Protein 4ZU2 (pdb70)

Foldseek 3Di:
DCWDWDDDFQEIEIERHPVVQLSADELVNLVVLLVVLVVCQPPQSNAEYEQYYPDFARYAYHDVVRVVVCVVVPDVSVVVSVVSLLVSLVSLLLRLHQYEYEGGAECEQSSLQNLLSGPAYEYEQAHKYAYCAVVVPHASVSSQVSVCVQQHPVVSVCRGVVRDIHGDVVCCVSRSHVYYDHDDVRSVVVVVVVVLVSLLDRRVVSSVVSVLVVCVVPPDPPVSVVVVVVVVVCQCPDPHVVLCVVCVVVVHRRPSSD/DQWDWDDDFQEIEIERHDVVQLSAAELVVLVVLLVVLVVCQPPQSNAAYEQAYPDFARYQYHDDVRVVVCVVVPDVSVVVSVVSLLVSLVSLLLRLHQYEYEGGAECEQSSLLSLLSHNAYEFEQAHKYWYCAVVVVHASPSSVVSVCVQQNPVVSVCRRVVRDMDGPVVCCVSRSHVYYDHDDVRSVVVVVVVVLVSLLDRRVRSSVVSVLVVAPPVHDNVVSVVVVVVVVVVCCPDPNNVQCVVCVVVVHGGPSND/DQWDWDDDFQEIEIERHPVVQLSADELVNLVVLLVVLVVCQPPLRNAEYEYYYPDFGRYQYHDVVRVVVCVVVDDVSVVVSVVSLLVSLVSLLLRLHQYEYEGGAHCELSNLQNLLSHNAYEYAQAHKYAYCAVVVVHASVSSVVSVCVQQNPVVSVCRRPVRDMDGQVVCCVSRSHPHYDHDPVVSVVVVVVVVLVSLLPRSVVSSVVSVLVVCPVDHDDVVSVVVVVVVVVVCCVDDNNVQCVVQVVPVHRGPSND

Organism: Pseudomonas aeruginosa (strain ATCC 15692 / DSM 22644 / CIP 104116 / JCM 14847 / LMG 12228 / 1C / PRS 101 / PAO1) (NCBI:txid208964)

Secondary structure (DSSP, 8-state):
--EEEEEETTEEEEEE--GGGTT-B-HHHHHHHHHHHHHHHT-TT--EEEEEEGGG-SB-SB-HHHHHHHGGG-HHHHHHHHHHHHHHHHHHHT-SSEEEEEE-SEEETHHHHHHTT-SEEEEETT-EEE--GGGGT---TTHHHHHHHHH-HHHHHHHHHHT--EEHHHHHHTTSSSEEESSHHHHHHHHHHHHHHHHTS-HHHHHHHHHHHHHTTTS-HHHHHHHHHHHHHHHHTSTTHHHHHHHHHTTS--GGG-/--EEEEEETTEEEEEE--GGGTS-B-HHHHHHHHHHHHHHTT-TT--EEEEEEGGG-SB-SB-HHHHHHHGGG-HHHHHHHHHHHHHHHHHHHT-SSEEEEEE-SEEETHHHHHHTT-SEEEEETT-EEE-GGGTTT---TTHHHHHHHHH-HHHHHHHHHS--EEEHHHHHHTTS-SEEESSHHHHHHHHHHHHHHHHTS-HHHHHHHHHHHHHTTSS-HHHHHHHHHHHHHHHHHSHHHHHHHHHHHTTS--GGG-/--EEEEEETTEEEEEE--GGGTS-B-HHHHHHHHHHHHHHTT-TT--EEEEEESTT-SB-SB-HHHHHHGGGT-HHHHHHHHHHHHHHHHHHHT-SSEEEEEE-SEEETHHHHHHTT-SEEEEETT-EEE--TGGGT---TTHHHHHHHHH-HHHHHHHHHHT-EEEHHHHHHTTS-SEEESSHHHHHHHHHHHHHHHHTS-HHHHHHHHHHHHHHTTS-HHHHHHHHHHHHHHHHHSHHHHHHHHHHHSSSPPGGG-

Radius of gyration: 26.45 Å; Cα contacts (8 Å, |Δi|>4): 1716; chains: 3; bounding box: 72×72×50 Å

Nearest PDB structures (foldseek):
  4zu2-assembly1_C  TM=1.000E+00  e=2.214E-47  Pseudomonas aeruginosa
  4k3w-assembly1_B  TM=9.837E-01  e=1.244E-34  Marinobacter nauticus VT8
  4kpk-assembly1_A  TM=9.511E-01  e=1.640E-23  Shewanella pealeana ATCC 700345
  3i47-assembly1_A  TM=9.075E-01  e=2.082E-23  Legionella pneumophila subsp. pneumophila str. Philadelphia 1
  4jfc-assembly1_A  TM=9.272E-01  e=1.811E-21  Polaromonas sp. JS666

B-factor: mean 36.35, std 15.21, range [3.23, 114.7]

CATH classification: 3.90.226.10 (+1 more: 1.10.12.10)

InterPro domains:
  IPR001753 Enoyl-CoA hydratase/isomerase-like domain [PF00378] (15-264)
  IPR014748 Enoyl-CoA hydratase, C-terminal [G3DSA:1.10.12.10] (208-264)
  IPR029045 ClpP/crotonase-like domain superfamily [SSF52096] (5-263)
  IPR051683 Enoyl-CoA Hydratase/Isomerase Domain-Containing Protein [PTHR42964] (1-264)

Solvent-accessible surface area: 27867 Å² total; per-residue (Å²): 126,22,8,101,76,78,100,79,152,6,3,13,38,4,12,0,41,38,52,145,31,106,0,6,12,6,96,57,0,16,38,42,6,77,64,11,16,67,78,14,131,107,57,66,78,25,28,0,0,0,8,44,7,15,121,34,58,0,0,23,7,54,3,69,124,46,56,66,53,7,101,104,68,30,64,96,18,7,64,72,50,18,37,29,27,0,20,2,0,42,70,3,10,59,5,24,4,3,4,0,0,1,0,42,16,5,0,18,5,10,0,0,0,2,0,2,0,0,0,0,0,0,0,13,19,116,0,79,0,0,1,21,19,0,19,34,1,19,2,4,2,2,5,0,1,0,1,26,49,10,26,28,11,7,20,0,2,14,0,1,2,2,9,4,126,10,47,0,134,42,0,54,133,14,25,0,1,4,31,21,20,71,84,64,122,22,6,83,94,66,2,84,83,2,5,79,48,1,44,109,1,0,24,79,2,7,18,25,0,5,58,5,1,39,43,18,62,71,33,125,46,17,61,18,0,54,52,0,0,110,54,18,2,104,19,11,38,24,108,22,0,58,41,0,30,86,1,108,79,79,200,102,117,16,89,31,21,134,139,19,8,78,73,93,102,55,162,13,4,14,52,3,24,0,59,47,50,151,29,113,0,1,8,6,68,56,0,16,40,48,6,77,59,15,15,71,77,12,94,130,55,67,78,23,38,0,0,2,10,55,2,15,120,38,50,0,0,28,8,44,6,92,163,43,61,66,48,10,105,106,75,23,38,98,24,6,71,74,60,17,46,29,28,0,18,3,0,45,55,7,6,35,2,16,4,2,4,0,0,0,0,28,17,5,0,15,7,9,0,0,0,5,0,1,0,0,0,0,0,0,0,7,21,109,0,82,0,1,2,18,22,0,15,36,1,22,3,4,2,2,3,0,10,1,0,15,58,12,22,32,7,9,20,0,4,20,1,0,2,0,1,4,136,15,50,0,109,38,0,50,129,14,28,0,2,5,33,13,22,75,88,63,119,28,4,64,116,83,0,69,87,2,0,73,48,1,57,128,0,0,24,79,3,5,19,31,0,3,56,6,3,26,44,3,85,94,22,123,41,28,49,21,0,84,71,0,0,123,46,12,6,112,21,2,58,29,92,29,0,51,32,1,20,82,1,103,87,98,187,92,128,15,91,32,22,152,177,15,10,92,85,101,94,74,176,6,4,15,48,2,30,0,52,47,43,146,47,130,0,8,13,5,88,58,0,15,42,47,6,78,62,21,16,63,84,16,128,106,61,66,76,23,42,0,0,1,8,41,7,22,108,45,47,0,0,30,7,43,11,67,160,47,51,62,49,13,109,105,67,22,48,115,24,14,60,67,64,19,35,24,26,0,20,2,0,44,72,3,6,58,4,29,3,3,2,0,0,0,0,22,18,10,0,39,4,11,0,0,0,2,0,2,0,0,0,0,0,0,0,10,38,105,0,91,0,0,1,22,19,0,18,33,1,8,3,4,2,2,5,0,7,0,1,8,67,13,24,31,5,8,22,0,3,19,0,1,2,3,10,6,133,12,48,0,152,35,0,40,117,14,24,0,1,7,33,28,33,84,94,40,121,28,0,61,132,62,0,85,95,3,4,102,39,5,50,78,1,0,27,82,3,8,20,30,0,4,56,6,1,32,50,13,50,81,34,130,45,20,58,20,0,66,68,0,0,66,47,18,0,102,20,10,35,30,87,28,0,55,45,1,49,88,6,116,101,100,216,143,89,16,93,31,13,121

Structure (mmCIF, N/CA/C/O backbone):
data_4ZU2
#
_entry.id   4ZU2
#
_cell.length_a   108.440
_cell.length_b   133.970
_cell.length_c   83.350
_cell.angle_alpha   90.00
_cell.angle_beta   139.46
_cell.angle_gamma   90.00
#
_symmetry.space_group_name_H-M   'C 1 2 1'
#
loop_
_entity.id
_entity.type
_entity.pdbx_description
1 polymer 'Putative isohexenylglutaconyl-CoA hydratase'
2 non-polymer 'IODIDE ION'
3 water water
#
loop_
_atom_site.group_PDB
_atom_site.id
_atom_site.type_symbol
_atom_site.label_atom_id
_atom_site.label_alt_id
_atom_site.label_comp_id
_atom_site.label_asym_id
_atom_site.label_entity_id
_atom_site.label_seq_id
_atom_site.pdbx_PDB_ins_code
_atom_site.Cartn_x
_atom_site.Cartn_y
_atom_site.Cartn_z
_atom_site.occupancy
_atom_site.B_iso_or_equiv
_atom_site.auth_seq_id
_atom_site.auth_comp_id
_atom_site.auth_asym_id
_atom_site.auth_atom_id
_atom_site.pdbx_PDB_model_num
ATOM 1 N N . GLU A 1 7 ? 12.639 -18.050 0.450 1.00 35.15 7 GLU A N 1
ATOM 2 C CA . GLU A 1 7 ? 12.920 -16.792 1.083 1.00 29.86 7 GLU A CA 1
ATOM 3 C C . GLU A 1 7 ? 12.837 -15.618 0.020 1.00 34.87 7 GLU A C 1
ATOM 4 O O . GLU A 1 7 ? 12.287 -15.758 -1.085 1.00 36.36 7 GLU A O 1
ATOM 10 N N . THR A 1 8 ? 13.367 -14.454 0.391 1.00 29.60 8 THR A N 1
ATOM 11 C CA . THR A 1 8 ? 13.789 -13.388 -0.517 1.00 26.87 8 THR A CA 1
ATOM 12 C C . THR A 1 8 ? 15.314 -13.378 -0.525 1.00 30.77 8 THR A C 1
ATOM 13 O O . THR A 1 8 ? 15.946 -12.412 -0.970 1.00 32.76 8 THR A O 1
ATOM 17 N N . LEU A 1 9 ? 15.904 -14.444 0.008 1.00 32.91 9 LEU A N 1
ATOM 18 C CA . LEU A 1 9 ? 17.339 -14.577 0.058 1.00 34.81 9 LEU A CA 1
ATOM 19 C C . LEU A 1 9 ? 17.708 -15.919 -0.500 1.00 36.45 9 LEU A C 1
ATOM 20 O O . LEU A 1 9 ? 16.913 -16.868 -0.483 1.00 35.93 9 LEU A O 1
ATOM 25 N N . LEU A 1 10 ? 18.927 -15.986 -0.985 1.00 34.01 10 LEU A N 1
ATOM 26 C CA . LEU A 1 10 ? 19.562 -17.251 -1.273 1.00 33.70 10 LEU A CA 1
ATOM 27 C C . LEU A 1 10 ? 20.783 -17.439 -0.356 1.00 34.40 10 LEU A C 1
ATOM 28 O O . LEU A 1 10 ? 21.757 -16.643 -0.360 1.00 30.97 10 LEU A O 1
ATOM 33 N N . LEU A 1 11 ? 20.717 -18.508 0.427 1.00 32.70 11 LEU A N 1
ATOM 34 C CA . LEU A 1 11 ? 21.761 -18.848 1.379 1.00 31.79 11 LEU A CA 1
ATOM 35 C C . LEU A 1 11 ? 22.772 -19.854 0.789 1.00 41.05 11 LEU A C 1
ATOM 36 O O . LEU A 1 11 ? 22.373 -20.861 0.185 1.00 41.96 11 LEU A O 1
ATOM 41 N N . GLU A 1 12 ? 24.073 -19.575 0.941 1.00 40.94 12 GLU A N 1
ATOM 42 C CA . GLU A 1 12 ? 25.126 -20.488 0.437 1.00 40.77 12 GLU A CA 1
ATOM 43 C C . GLU A 1 12 ? 26.222 -20.804 1.463 1.00 30.69 12 GLU A C 1
ATOM 44 O O . GLU A 1 12 ? 27.282 -20.189 1.473 1.00 30.12 12 GLU A O 1
ATOM 50 N N . PRO A 1 13 ? 25.984 -21.772 2.338 1.00 30.76 13 PRO A N 1
ATOM 51 C CA . PRO A 1 13 ? 27.013 -22.072 3.351 1.00 30.39 13 PRO A CA 1
ATOM 52 C C . PRO A 1 13 ? 28.183 -22.992 2.923 1.00 41.04 13 PRO A C 1
ATOM 53 O O . PRO A 1 13 ? 28.062 -24.211 2.904 1.00 44.32 13 PRO A O 1
ATOM 57 N N . ILE A 1 14 ? 29.331 -22.395 2.641 1.00 37.84 14 ILE A N 1
ATOM 58 C CA . ILE A 1 14 ? 30.545 -23.137 2.320 1.00 35.14 14 ILE A CA 1
ATOM 59 C C . ILE A 1 14 ? 31.482 -23.219 3.533 1.00 36.43 14 ILE A C 1
ATOM 60 O O . ILE A 1 14 ? 32.328 -22.354 3.728 1.00 32.50 14 ILE A O 1
ATOM 65 N N . GLU A 1 15 ? 31.338 -24.272 4.330 1.00 43.05 15 GLU A N 1
ATOM 66 C CA . GLU A 1 15 ? 32.240 -24.536 5.442 1.00 51.84 15 GLU A CA 1
ATOM 67 C C . GLU A 1 15 ? 31.961 -23.564 6.576 1.00 51.76 15 GLU A C 1
ATOM 68 O O . GLU A 1 15 ? 30.933 -23.667 7.234 1.00 54.36 15 GLU A O 1
ATOM 74 N N . GLY A 1 16 ? 32.872 -22.633 6.818 1.00 49.33 16 GLY A N 1
ATOM 75 C CA . GLY A 1 16 ? 32.654 -21.619 7.829 1.00 42.98 16 GLY A CA 1
ATOM 76 C C . GLY A 1 16 ? 32.110 -20.311 7.271 1.00 39.11 16 GLY A C 1
ATOM 77 O O . GLY A 1 16 ? 31.880 -19.392 8.051 1.00 43.40 16 GLY A O 1
ATOM 78 N N . VAL A 1 17 ? 31.885 -20.227 5.951 1.00 30.88 17 VAL A N 1
ATOM 79 C CA . VAL A 1 17 ? 31.454 -18.970 5.310 1.00 30.49 17 VAL A CA 1
ATOM 80 C C . VAL A 1 17 ? 30.010 -19.064 4.842 1.00 33.01 17 VAL A C 1
ATOM 81 O O . VAL A 1 17 ? 29.687 -19.923 4.048 1.00 34.50 17 VAL A O 1
ATOM 85 N N . LEU A 1 18 ? 29.130 -18.240 5.403 1.00 32.39 18 LEU A N 1
ATOM 86 C CA . LEU A 1 18 ? 27.724 -18.198 4.951 1.00 30.19 18 LEU A CA 1
ATOM 87 C C . LEU A 1 18 ? 27.551 -16.998 4.003 1.00 31.94 18 LEU A C 1
ATOM 88 O O . LEU A 1 18 ? 27.630 -15.847 4.426 1.00 33.57 18 LEU A O 1
ATOM 93 N N . ARG A 1 19 ? 27.398 -17.276 2.714 1.00 26.38 19 ARG A N 1
ATOM 94 C CA . ARG A 1 19 ? 27.070 -16.247 1.739 1.00 27.30 19 ARG A CA 1
ATOM 95 C C . ARG A 1 19 ? 25.567 -16.001 1.708 1.00 21.19 19 ARG A C 1
ATOM 96 O O . ARG A 1 19 ? 24.795 -16.949 1.672 1.00 24.30 19 ARG A O 1
ATOM 104 N N . ILE A 1 20 ? 25.167 -14.734 1.665 1.00 20.44 20 ILE A N 1
ATOM 105 C CA . ILE A 1 20 ? 23.748 -14.359 1.731 1.00 26.43 20 ILE A CA 1
ATOM 106 C C . ILE A 1 20 ? 23.476 -13.389 0.606 1.00 27.39 20 ILE A C 1
ATOM 107 O O . ILE A 1 20 ? 24.086 -12.323 0.547 1.00 24.02 20 ILE A O 1
ATOM 112 N N . THR A 1 21 ? 22.567 -13.745 -0.297 1.00 33.11 21 THR A N 1
ATOM 113 C CA . THR A 1 21 ? 22.343 -12.904 -1.472 1.00 29.86 21 THR A CA 1
ATOM 114 C C . THR A 1 21 ? 20.947 -12.315 -1.434 1.00 23.78 21 THR A C 1
ATOM 115 O O . THR A 1 21 ? 19.955 -13.006 -1.250 1.00 27.33 21 THR A O 1
ATOM 119 N N . LEU A 1 22 ? 20.896 -11.005 -1.542 1.00 17.36 22 LEU A N 1
ATOM 120 C CA . LEU A 1 22 ? 19.626 -10.324 -1.567 1.00 20.58 22 LEU A CA 1
ATOM 121 C C . LEU A 1 22 ? 19.115 -10.563 -2.978 1.00 25.05 22 LEU A C 1
ATOM 122 O O . LEU A 1 22 ? 19.815 -10.296 -3.976 1.00 27.36 22 LEU A O 1
ATOM 127 N N . ASN A 1 23 ? 17.908 -11.082 -3.043 1.00 19.86 23 ASN A N 1
ATOM 128 C CA . ASN A 1 23 ? 17.424 -11.719 -4.239 1.00 26.67 23 ASN A CA 1
ATOM 129 C C . ASN A 1 23 ? 16.010 -11.283 -4.617 1.00 32.42 23 ASN A C 1
ATOM 130 O O . ASN A 1 23 ? 15.070 -12.059 -4.562 1.00 36.36 23 ASN A O 1
ATOM 135 N N . ARG A 1 24 ? 15.869 -10.013 -4.958 1.00 32.22 24 ARG A N 1
ATOM 136 C CA . ARG A 1 24 ? 14.665 -9.507 -5.607 1.00 33.51 24 ARG A CA 1
ATOM 137 C C . ARG A 1 24 ? 15.137 -8.584 -6.721 1.00 24.36 24 ARG A C 1
ATOM 138 O O . ARG A 1 24 ? 14.951 -7.377 -6.611 1.00 17.39 24 ARG A O 1
ATOM 146 N N . PRO A 1 25 ? 15.791 -9.149 -7.763 1.00 25.75 25 PRO A N 1
ATOM 147 C CA . PRO A 1 25 ? 16.509 -8.392 -8.796 1.00 28.80 25 PRO A CA 1
ATOM 148 C C . PRO A 1 25 ? 15.609 -7.463 -9.582 1.00 30.85 25 PRO A C 1
ATOM 149 O O . PRO A 1 25 ? 16.042 -6.443 -10.120 1.00 31.24 25 PRO A O 1
ATOM 153 N N . GLN A 1 26 ? 14.354 -7.863 -9.652 1.00 35.28 26 GLN A N 1
ATOM 154 C CA . GLN A 1 26 ? 13.271 -7.099 -10.233 1.00 40.08 26 GLN A CA 1
ATOM 155 C C . GLN A 1 26 ? 13.111 -5.704 -9.680 1.00 42.34 26 GLN A C 1
ATOM 156 O O . GLN A 1 26 ? 12.748 -4.803 -10.426 1.00 44.03 26 GLN A O 1
ATOM 162 N N . SER A 1 27 ? 13.332 -5.528 -8.373 1.00 42.34 27 SER A N 1
ATOM 163 C CA . SER A 1 27 ? 13.261 -4.197 -7.756 1.00 42.17 27 SER A CA 1
ATOM 164 C C . SER A 1 27 ? 14.623 -3.744 -7.249 1.00 40.80 27 SER A C 1
ATOM 165 O O . SER A 1 27 ? 14.707 -3.046 -6.226 1.00 44.04 27 SER A O 1
ATOM 168 N N . ARG A 1 28 ? 15.672 -4.148 -7.981 1.00 29.96 28 ARG A N 1
ATOM 169 C CA . ARG A 1 28 ? 17.060 -3.913 -7.605 1.00 27.07 28 ARG A CA 1
ATOM 170 C C . ARG A 1 28 ? 17.271 -4.228 -6.111 1.00 23.18 28 ARG A C 1
ATOM 171 O O . ARG A 1 28 ? 17.997 -3.529 -5.405 1.00 18.61 28 ARG A O 1
ATOM 179 N N . ASN A 1 29 ? 16.601 -5.286 -5.669 1.00 26.89 29 ASN A N 1
ATOM 180 C CA . ASN A 1 29 ? 16.761 -5.877 -4.349 1.00 30.53 29 ASN A CA 1
ATOM 181 C C . ASN A 1 29 ? 16.343 -4.962 -3.205 1.00 29.86 29 ASN A C 1
ATOM 182 O O . ASN A 1 29 ? 17.042 -4.846 -2.197 1.00 23.22 29 ASN A O 1
ATOM 187 N N . ALA A 1 30 ? 15.209 -4.300 -3.387 1.00 31.15 30 ALA A N 1
ATOM 188 C CA . ALA A 1 30 ? 14.695 -3.363 -2.397 1.00 26.72 30 ALA A CA 1
ATOM 189 C C . ALA A 1 30 ? 14.427 -4.147 -1.118 1.00 26.26 30 ALA A C 1
ATOM 190 O O . ALA A 1 30 ? 14.070 -5.314 -1.150 1.00 25.93 30 ALA A O 1
ATOM 192 N N . MET A 1 31 ? 14.668 -3.539 0.019 1.00 27.25 31 MET A N 1
ATOM 193 C CA . MET A 1 31 ? 14.356 -4.205 1.276 1.00 29.95 31 MET A CA 1
ATOM 194 C C . MET A 1 31 ? 12.881 -4.233 1.443 1.00 27.68 31 MET A C 1
ATOM 195 O O . MET A 1 31 ? 12.263 -3.208 1.619 1.00 27.84 31 MET A O 1
ATOM 200 N N . SER A 1 32 ? 12.317 -5.421 1.375 1.00 22.12 32 SER A N 1
ATOM 201 C CA . SER A 1 32 ? 10.972 -5.574 1.721 1.00 18.31 32 SER A CA 1
ATOM 202 C C . SER A 1 32 ? 10.923 -5.834 3.223 1.00 23.40 32 SER A C 1
ATOM 203 O O . SER A 1 32 ? 11.914 -6.153 3.849 1.00 23.14 32 SER A O 1
ATOM 206 N N . LEU A 1 33 ? 9.723 -5.738 3.760 1.00 26.21 33 LEU A N 1
ATOM 207 C CA . LEU A 1 33 ? 9.401 -6.110 5.135 1.00 34.36 33 LEU A CA 1
ATOM 208 C C . LEU A 1 33 ? 9.747 -7.598 5.350 1.00 28.69 33 LEU A C 1
ATOM 209 O O . LEU A 1 33 ? 10.378 -7.971 6.332 1.00 23.05 33 LEU A O 1
ATOM 214 N N . ALA A 1 34 ? 9.342 -8.438 4.395 1.00 20.57 34 ALA A N 1
ATOM 215 C CA . ALA A 1 34 ? 9.789 -9.848 4.365 1.00 17.28 34 ALA A CA 1
ATOM 216 C C . ALA A 1 34 ? 11.338 -10.048 4.381 1.00 18.43 34 ALA A C 1
ATOM 217 O O . ALA A 1 34 ? 11.863 -10.846 5.166 1.00 17.17 34 ALA A O 1
ATOM 219 N N . MET A 1 35 ? 12.067 -9.301 3.553 1.00 18.24 35 MET A N 1
ATOM 220 C CA . MET A 1 35 ? 13.520 -9.447 3.497 1.00 17.05 35 MET A CA 1
ATOM 221 C C . MET A 1 35 ? 14.204 -9.055 4.828 1.00 17.33 35 MET A C 1
ATOM 222 O O . MET A 1 35 ? 15.047 -9.767 5.307 1.00 20.63 35 MET A O 1
ATOM 227 N N . VAL A 1 36 ? 13.818 -7.936 5.425 1.00 23.16 36 VAL A N 1
ATOM 228 C CA . VAL A 1 36 ? 14.312 -7.562 6.765 1.00 26.00 36 VAL A CA 1
ATOM 229 C C . VAL A 1 36 ? 14.024 -8.676 7.779 1.00 27.26 36 VAL A C 1
ATOM 230 O O . VAL A 1 36 ? 14.868 -9.026 8.598 1.00 24.92 36 VAL A O 1
ATOM 234 N N . GLY A 1 37 ? 12.815 -9.221 7.745 1.00 29.70 37 GLY A N 1
ATOM 235 C CA . GLY A 1 37 ? 12.493 -10.328 8.629 1.00 27.53 37 GLY A CA 1
ATOM 236 C C . GLY A 1 37 ? 13.440 -11.504 8.406 1.00 26.49 37 GLY A C 1
ATOM 237 O O . GLY A 1 37 ? 13.954 -12.078 9.342 1.00 26.44 37 GLY A O 1
ATOM 238 N N . GLU A 1 38 ? 13.684 -11.851 7.148 1.00 20.33 38 GLU A N 1
ATOM 239 C CA . GLU A 1 38 ? 14.475 -13.025 6.869 1.00 23.15 38 GLU A CA 1
ATOM 240 C C . GLU A 1 38 ? 15.933 -12.794 7.253 1.00 20.78 38 GLU A C 1
ATOM 241 O O . GLU A 1 38 ? 16.603 -13.719 7.691 1.00 24.41 38 GLU A O 1
ATOM 247 N N . LEU A 1 39 ? 16.419 -11.573 7.069 1.00 15.70 39 LEU A N 1
ATOM 248 C CA . LEU A 1 39 ? 17.818 -11.292 7.327 1.00 20.96 39 LEU A CA 1
ATOM 249 C C . LEU A 1 39 ? 18.073 -11.385 8.811 1.00 22.01 39 LEU A C 1
ATOM 250 O O . LEU A 1 39 ? 19.132 -11.840 9.239 1.00 17.15 39 LEU A O 1
ATOM 255 N N . ARG A 1 40 ? 17.065 -10.960 9.572 1.00 23.38 40 ARG A N 1
ATOM 256 C CA . ARG A 1 40 ? 17.148 -10.925 11.016 1.00 25.61 40 ARG A CA 1
ATOM 257 C C . ARG A 1 40 ? 17.121 -12.332 11.545 1.00 26.71 40 ARG A C 1
ATOM 258 O O . ARG A 1 40 ? 17.806 -12.654 12.531 1.00 28.46 40 ARG A O 1
ATOM 266 N N . ALA A 1 41 ? 16.322 -13.166 10.888 1.00 23.89 41 ALA A N 1
ATOM 267 C CA . ALA A 1 41 ? 16.178 -14.570 11.289 1.00 18.20 41 ALA A CA 1
ATOM 268 C C . ALA A 1 41 ? 17.447 -15.342 11.052 1.00 17.92 41 ALA A C 1
ATOM 269 O O . ALA A 1 41 ? 17.829 -16.165 11.873 1.00 26.86 41 ALA A O 1
ATOM 271 N N . VAL A 1 42 ? 18.076 -15.106 9.902 1.00 21.30 42 VAL A N 1
ATOM 272 C CA . VAL A 1 42 ? 19.351 -15.712 9.565 1.00 24.08 42 VAL A CA 1
ATOM 273 C C . VAL A 1 42 ? 20.466 -15.260 10.524 1.00 25.59 42 VAL A C 1
ATOM 274 O O . VAL A 1 42 ? 21.266 -16.071 10.972 1.00 23.46 42 VAL A O 1
ATOM 278 N N . LEU A 1 43 ? 20.510 -13.973 10.855 1.00 29.32 43 LEU A N 1
ATOM 279 C CA . LEU A 1 43 ? 21.562 -13.469 11.726 1.00 23.87 43 LEU A CA 1
ATOM 280 C C . LEU A 1 43 ? 21.433 -14.085 13.117 1.00 24.92 43 LEU A C 1
ATOM 281 O O . LEU A 1 43 ? 22.445 -14.362 13.761 1.00 21.51 43 LEU A O 1
ATOM 286 N N . ALA A 1 44 ? 20.203 -14.304 13.585 1.00 23.28 44 ALA A N 1
ATOM 287 C CA . ALA A 1 44 ? 19.993 -14.892 14.906 1.00 20.22 44 ALA A CA 1
ATOM 288 C C . ALA A 1 44 ? 20.314 -16.377 14.894 1.00 29.76 44 ALA A C 1
ATOM 289 O O . ALA A 1 44 ? 20.796 -16.939 15.896 1.00 34.02 44 ALA A O 1
ATOM 291 N N . ALA A 1 45 ? 20.045 -17.011 13.753 1.00 27.97 45 ALA A N 1
ATOM 292 C CA . ALA A 1 45 ? 20.376 -18.424 13.551 1.00 24.87 45 ALA A CA 1
ATOM 293 C C . ALA A 1 45 ? 21.844 -18.748 13.820 1.00 28.27 45 ALA A C 1
ATOM 294 O O . ALA A 1 45 ? 22.167 -19.765 14.446 1.00 30.43 45 ALA A O 1
ATOM 296 N N . VAL A 1 46 ? 22.729 -17.909 13.304 1.00 22.87 46 VAL A N 1
ATOM 297 C CA . VAL A 1 46 ? 24.168 -18.161 13.376 1.00 23.89 46 VAL A CA 1
ATOM 298 C C . VAL A 1 46 ? 24.907 -17.350 14.479 1.00 23.02 46 VAL A C 1
ATOM 299 O O . VAL A 1 46 ? 26.088 -17.584 14.773 1.00 27.31 46 VAL A O 1
ATOM 303 N N . ARG A 1 47 ? 24.239 -16.354 15.037 1.00 25.52 47 ARG A N 1
ATOM 304 C CA . ARG A 1 47 ? 24.845 -15.499 16.069 1.00 28.99 47 ARG A CA 1
ATOM 305 C C . ARG A 1 47 ? 25.735 -16.289 17.044 1.00 28.92 47 ARG A C 1
ATOM 306 O O . ARG A 1 47 ? 26.894 -15.955 17.212 1.00 36.51 47 ARG A O 1
ATOM 314 N N . ASP A 1 48 ? 25.201 -17.341 17.661 1.00 31.34 48 ASP A N 1
ATOM 315 C CA . ASP A 1 48 ? 25.948 -18.134 18.656 1.00 37.31 48 ASP A CA 1
ATOM 316 C C . ASP A 1 48 ? 26.716 -19.302 18.050 1.00 38.41 48 ASP A C 1
ATOM 317 O O . ASP A 1 48 ? 27.297 -20.088 18.776 1.00 38.68 48 ASP A O 1
ATOM 322 N N . ASP A 1 49 ? 26.741 -19.402 16.728 1.00 38.14 49 ASP A N 1
ATOM 323 C CA . ASP A 1 49 ? 27.427 -20.506 16.077 1.00 39.06 49 ASP A CA 1
ATOM 324 C C . ASP A 1 49 ? 28.800 -20.144 15.544 1.00 38.08 49 ASP A C 1
ATOM 325 O O . ASP A 1 49 ? 28.915 -19.481 14.500 1.00 34.50 49 ASP A O 1
ATOM 330 N N . ARG A 1 50 ? 29.840 -20.638 16.220 1.00 36.69 50 ARG A N 1
ATOM 331 C CA . ARG A 1 50 ? 31.226 -20.266 15.907 1.00 33.24 50 ARG A CA 1
ATOM 332 C C . ARG A 1 50 ? 31.811 -21.094 14.771 1.00 32.60 50 ARG A C 1
ATOM 333 O O . ARG A 1 50 ? 32.934 -20.842 14.328 1.00 29.35 50 ARG A O 1
ATOM 341 N N . SER A 1 51 ? 31.056 -22.085 14.298 1.00 31.82 51 SER A N 1
ATOM 342 C CA . SER A 1 51 ? 31.406 -22.717 13.047 1.00 32.45 51 SER A CA 1
ATOM 343 C C . SER A 1 51 ? 31.172 -21.723 11.887 1.00 32.93 51 SER A C 1
ATOM 344 O O . SER A 1 51 ? 31.842 -21.798 10.860 1.00 37.11 51 SER A O 1
ATOM 347 N N . VAL A 1 52 ? 30.263 -20.759 12.058 1.00 31.59 52 VAL A N 1
ATOM 348 C CA . VAL A 1 52 ? 30.033 -19.720 11.034 1.00 23.61 52 VAL A CA 1
ATOM 349 C C . VAL A 1 52 ? 30.893 -18.493 11.344 1.00 23.58 52 VAL A C 1
ATOM 350 O O . VAL A 1 52 ? 30.604 -17.755 12.275 1.00 21.80 52 VAL A O 1
ATOM 354 N N . ARG A 1 53 ? 31.965 -18.300 10.583 1.00 24.98 53 ARG A N 1
ATOM 355 C CA . ARG A 1 53 ? 33.056 -17.377 10.946 1.00 22.15 53 ARG A CA 1
ATOM 356 C C . ARG A 1 53 ? 32.987 -16.118 10.086 1.00 25.75 53 ARG A C 1
ATOM 357 O O . ARG A 1 53 ? 33.580 -15.097 10.425 1.00 20.67 53 ARG A O 1
ATOM 365 N N . ALA A 1 54 ? 32.300 -16.211 8.941 1.00 28.13 54 ALA A N 1
ATOM 366 C CA . ALA A 1 54 ? 32.126 -15.055 8.073 1.00 24.96 54 ALA A CA 1
ATOM 367 C C . ALA A 1 54 ? 30.756 -15.032 7.350 1.00 23.21 54 ALA A C 1
ATOM 368 O O . ALA A 1 54 ? 30.122 -16.061 7.127 1.00 15.36 54 ALA A O 1
ATOM 370 N N . LEU A 1 55 ? 30.295 -13.824 7.056 1.00 19.02 55 LEU A N 1
ATOM 371 C CA . LEU A 1 55 ? 29.098 -13.625 6.281 1.00 24.52 55 LEU A CA 1
ATOM 372 C C . LEU A 1 55 ? 29.481 -12.742 5.116 1.00 23.82 55 LEU A C 1
ATOM 373 O O . LEU A 1 55 ? 30.229 -11.767 5.282 1.00 29.28 55 LEU A O 1
ATOM 378 N N . VAL A 1 56 ? 29.004 -13.134 3.934 1.00 18.58 56 VAL A N 1
ATOM 379 C CA . VAL A 1 56 ? 29.144 -12.323 2.734 1.00 23.64 56 VAL A CA 1
ATOM 380 C C . VAL A 1 56 ? 27.746 -11.940 2.270 1.00 22.46 56 VAL A C 1
ATOM 381 O O . VAL A 1 56 ? 26.832 -12.739 2.226 1.00 25.69 56 VAL A O 1
ATOM 385 N N . LEU A 1 57 ? 27.596 -10.665 2.020 1.00 20.05 57 LEU A N 1
ATOM 386 C CA . LEU A 1 57 ? 26.338 -10.063 1.848 1.00 22.29 57 LEU A CA 1
ATOM 387 C C . LEU A 1 57 ? 26.412 -9.485 0.468 1.00 27.39 57 LEU A C 1
ATOM 388 O O . LEU A 1 57 ? 27.318 -8.712 0.161 1.00 25.49 57 LEU A O 1
ATOM 393 N N . ARG A 1 58 ? 25.476 -9.904 -0.374 1.00 29.60 58 ARG A N 1
ATOM 394 C CA . ARG A 1 58 ? 25.564 -9.597 -1.789 1.00 34.85 58 ARG A CA 1
ATOM 395 C C . ARG A 1 58 ? 24.178 -9.476 -2.424 1.00 27.23 58 ARG A C 1
ATOM 396 O O . ARG A 1 58 ? 23.182 -9.920 -1.869 1.00 33.27 58 ARG A O 1
ATOM 404 N N . GLY A 1 59 ? 24.137 -8.852 -3.594 1.00 29.17 59 GLY A N 1
ATOM 405 C CA . GLY A 1 59 ? 22.896 -8.577 -4.283 1.00 29.46 59 GLY A CA 1
ATOM 406 C C . GLY A 1 59 ? 22.823 -9.318 -5.612 1.00 33.21 59 GLY A C 1
ATOM 407 O O . GLY A 1 59 ? 23.807 -9.447 -6.332 1.00 32.96 59 GLY A O 1
ATOM 408 N N . ALA A 1 60 ? 21.647 -9.838 -5.933 1.00 36.23 60 ALA A N 1
ATOM 409 C CA . ALA A 1 60 ? 21.492 -10.555 -7.171 1.00 32.15 60 ALA A CA 1
ATOM 410 C C . ALA A 1 60 ? 21.594 -9.569 -8.331 1.00 32.95 60 ALA A C 1
ATOM 411 O O . ALA A 1 60 ? 21.212 -8.396 -8.200 1.00 31.68 60 ALA A O 1
ATOM 413 N N . ASP A 1 61 ? 22.180 -10.033 -9.440 1.00 34.86 61 ASP A N 1
ATOM 414 C CA . ASP A 1 61 ? 22.123 -9.346 -10.735 1.00 33.29 61 ASP A CA 1
ATOM 415 C C . ASP A 1 61 ? 22.793 -7.999 -10.881 1.00 32.49 61 ASP A C 1
ATOM 416 O O . ASP A 1 61 ? 22.363 -7.189 -11.690 1.00 35.75 61 ASP A O 1
ATOM 421 N N . GLY A 1 62 ? 23.830 -7.735 -10.098 1.00 35.34 62 GLY A N 1
ATOM 422 C CA . GLY A 1 62 ? 24.598 -6.517 -10.268 1.00 35.88 62 GLY A CA 1
ATOM 423 C C . GLY A 1 62 ? 24.047 -5.283 -9.560 1.00 34.45 62 GLY A C 1
ATOM 424 O O . GLY A 1 62 ? 24.372 -4.141 -9.898 1.00 34.31 62 GLY A O 1
ATOM 425 N N . HIS A 1 63 ? 23.197 -5.495 -8.571 1.00 35.57 63 HIS A N 1
ATOM 426 C CA . HIS A 1 63 ? 22.830 -4.401 -7.685 1.00 33.80 63 HIS A CA 1
ATOM 427 C C . HIS A 1 63 ? 22.853 -4.948 -6.257 1.00 31.59 63 HIS A C 1
ATOM 428 O O . HIS A 1 63 ? 22.480 -6.098 -6.026 1.00 29.25 63 HIS A O 1
ATOM 435 N N . PHE A 1 64 ? 23.262 -4.124 -5.300 1.00 32.23 64 PHE A N 1
ATOM 436 C CA . PHE A 1 64 ? 23.312 -4.559 -3.913 1.00 25.93 64 PHE A CA 1
ATOM 437 C C . PHE A 1 64 ? 21.945 -4.424 -3.253 1.00 17.04 64 PHE A C 1
ATOM 438 O O . PHE A 1 64 ? 21.327 -5.401 -2.857 1.00 20.80 64 PHE A O 1
ATOM 446 N N . CYS A 1 65 ? 21.482 -3.200 -3.124 1.00 18.90 65 CYS A N 1
ATOM 447 C CA . CYS A 1 65 ? 20.147 -2.957 -2.594 1.00 21.64 65 CYS A CA 1
ATOM 448 C C . CYS A 1 65 ? 19.783 -1.502 -2.830 1.00 24.03 65 CYS A C 1
ATOM 449 O O . CYS A 1 65 ? 20.484 -0.592 -2.441 1.00 32.07 65 CYS A O 1
ATOM 452 N N . ALA A 1 66 ? 18.655 -1.312 -3.484 1.00 25.99 66 ALA A N 1
ATOM 453 C CA . ALA A 1 66 ? 18.219 -0.002 -3.922 1.00 26.72 66 ALA A CA 1
ATOM 454 C C . ALA A 1 66 ? 17.408 0.821 -2.936 1.00 22.42 66 ALA A C 1
ATOM 455 O O . ALA A 1 66 ? 17.029 1.919 -3.264 1.00 27.33 66 ALA A O 1
ATOM 457 N N . GLY A 1 67 ? 17.104 0.304 -1.752 1.00 22.00 67 GLY A N 1
ATOM 458 C CA . GLY A 1 67 ? 16.358 1.073 -0.760 1.00 24.43 67 GLY A CA 1
ATOM 459 C C . GLY A 1 67 ? 15.204 0.283 -0.159 1.00 21.84 67 GLY A C 1
ATOM 460 O O . GLY A 1 67 ? 15.150 -0.915 -0.275 1.00 22.47 67 GLY A O 1
ATOM 461 N N . GLY A 1 68 ? 14.298 0.959 0.523 1.00 25.64 68 GLY A N 1
ATOM 462 C CA . GLY A 1 68 ? 13.088 0.320 1.004 1.00 20.88 68 GLY A CA 1
ATOM 463 C C . GLY A 1 68 ? 12.215 0.014 -0.206 1.00 18.21 68 GLY A C 1
ATOM 464 O O . GLY A 1 68 ? 12.268 0.719 -1.227 1.00 14.60 68 GLY A O 1
ATOM 465 N N . ASP A 1 69 ? 11.478 -1.077 -0.104 1.00 18.06 69 ASP A N 1
ATOM 466 C CA . ASP A 1 69 ? 10.493 -1.500 -1.105 1.00 26.58 69 ASP A CA 1
ATOM 467 C C . ASP A 1 69 ? 9.307 -0.524 -1.146 1.00 24.44 69 ASP A C 1
ATOM 468 O O . ASP A 1 69 ? 8.616 -0.339 -0.126 1.00 20.32 69 ASP A O 1
ATOM 473 N N . ILE A 1 70 ? 8.998 0.040 -2.314 1.00 22.98 70 ILE A N 1
ATOM 474 C CA . ILE A 1 70 ? 7.998 1.138 -2.322 1.00 21.19 70 ILE A CA 1
ATOM 475 C C . ILE A 1 70 ? 6.579 0.612 -2.117 1.00 15.69 70 ILE A C 1
ATOM 476 O O . ILE A 1 70 ? 5.759 1.284 -1.516 1.00 18.65 70 ILE A O 1
ATOM 481 N N . LYS A 1 71 ? 6.323 -0.605 -2.557 1.00 21.81 71 LYS A N 1
ATOM 482 C CA . LYS A 1 71 ? 5.026 -1.239 -2.396 1.00 27.94 71 LYS A CA 1
ATOM 483 C C . LYS A 1 71 ? 4.734 -1.338 -0.928 1.00 25.94 71 LYS A C 1
ATOM 484 O O . LYS A 1 71 ? 3.663 -0.963 -0.483 1.00 20.66 71 LYS A O 1
ATOM 490 N N . ASP A 1 72 ? 5.707 -1.807 -0.161 1.00 27.37 72 ASP A N 1
ATOM 491 C CA . ASP A 1 72 ? 5.481 -1.940 1.265 1.00 29.61 72 ASP A CA 1
ATOM 492 C C . ASP A 1 72 ? 5.324 -0.588 1.942 1.00 24.56 72 ASP A C 1
ATOM 493 O O . ASP A 1 72 ? 4.525 -0.461 2.859 1.00 23.28 72 ASP A O 1
ATOM 498 N N . MET A 1 73 ? 6.034 0.426 1.479 1.00 21.62 73 MET A N 1
ATOM 499 C CA . MET A 1 73 ? 5.931 1.747 2.132 1.00 25.58 73 MET A CA 1
ATOM 500 C C . MET A 1 73 ? 4.527 2.297 1.775 1.00 23.38 73 MET A C 1
ATOM 501 O O . MET A 1 73 ? 3.883 2.984 2.553 1.00 18.90 73 MET A O 1
ATOM 506 N N . ALA A 1 74 ? 4.052 1.940 0.588 1.00 19.65 74 ALA A N 1
ATOM 507 C CA . ALA A 1 74 ? 2.773 2.415 0.145 1.00 17.30 74 ALA A CA 1
ATOM 508 C C . ALA A 1 74 ? 1.672 1.714 0.969 1.00 17.58 74 ALA A C 1
ATOM 509 O O . ALA A 1 74 ? 0.789 2.370 1.476 1.00 19.52 74 ALA A O 1
ATOM 511 N N . GLY A 1 75 ? 1.772 0.400 1.140 1.00 18.56 75 GLY A N 1
ATOM 512 C CA . GLY A 1 75 ? 0.858 -0.343 1.996 1.00 22.81 75 GLY A CA 1
ATOM 513 C C . GLY A 1 75 ? 0.698 0.126 3.441 1.00 29.40 75 GLY A C 1
ATOM 514 O O . GLY A 1 75 ? -0.346 -0.100 4.040 1.00 28.44 75 GLY A O 1
ATOM 515 N N . ALA A 1 76 ? 1.715 0.778 4.011 1.00 29.20 76 ALA A N 1
ATOM 516 C CA . ALA A 1 76 ? 1.685 1.130 5.424 1.00 28.47 76 ALA A CA 1
ATOM 517 C C . ALA A 1 76 ? 0.864 2.380 5.722 1.0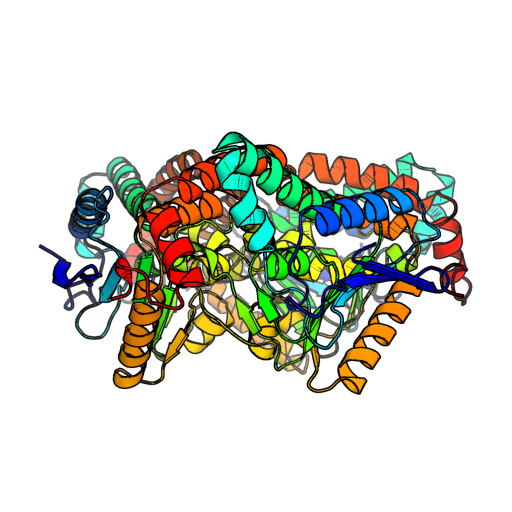0 27.23 76 ALA A C 1
ATOM 518 O O . ALA A 1 76 ? 0.460 2.603 6.859 1.00 24.74 76 ALA A O 1
ATOM 520 N N . ARG A 1 77 ? 0.607 3.208 4.717 1.00 25.57 77 ARG A N 1
ATOM 521 C CA . ARG A 1 77 ? -0.190 4.409 4.972 1.00 25.08 77 ARG A CA 1
ATOM 522 C C . ARG A 1 77 ? -1.567 4.023 5.487 1.00 30.81 77 ARG A C 1
ATOM 523 O O . ARG A 1 77 ? -2.144 4.761 6.250 1.00 34.95 77 ARG A O 1
ATOM 531 N N . ALA A 1 78 ? -2.064 2.861 5.071 1.00 22.79 78 ALA A N 1
ATOM 532 C CA . ALA A 1 78 ? -3.367 2.383 5.508 1.00 27.10 78 ALA A CA 1
ATOM 533 C C . ALA A 1 78 ? -3.409 2.179 7.014 1.00 27.01 78 ALA A C 1
ATOM 534 O O . ALA A 1 78 ? -4.497 2.230 7.608 1.00 20.15 78 ALA A O 1
ATOM 536 N N . ALA A 1 79 ? -2.226 1.964 7.620 1.00 27.41 79 ALA A N 1
ATOM 537 C CA . ALA A 1 79 ? -2.111 1.753 9.073 1.00 17.84 79 ALA A CA 1
ATOM 538 C C . ALA A 1 79 ? -1.558 2.962 9.849 1.00 21.41 79 ALA A C 1
ATOM 539 O O . ALA A 1 79 ? -1.430 2.934 11.072 1.00 32.28 79 ALA A O 1
ATOM 541 N N . GLY A 1 80 ? -1.233 4.039 9.152 1.00 18.00 80 GLY A N 1
ATOM 542 C CA . GLY A 1 80 ? -0.822 5.245 9.827 1.00 18.99 80 GLY A CA 1
ATOM 543 C C . GLY A 1 80 ? 0.572 5.271 10.472 1.00 13.02 80 GLY A C 1
ATOM 544 O O . GLY A 1 80 ? 1.450 4.407 10.229 1.00 18.71 80 GLY A O 1
ATOM 545 N N . ALA A 1 81 ? 0.767 6.325 11.243 1.00 12.60 81 ALA A N 1
ATOM 546 C CA . ALA A 1 81 ? 2.046 6.676 11.845 1.00 16.26 81 ALA A CA 1
ATOM 547 C C . ALA A 1 81 ? 2.680 5.545 12.648 1.00 16.53 81 ALA A C 1
ATOM 548 O O . ALA A 1 81 ? 3.894 5.356 12.629 1.00 21.54 81 ALA A O 1
ATOM 550 N N . GLU A 1 82 ? 1.853 4.773 13.334 1.00 12.49 82 GLU A N 1
ATOM 551 C CA . GLU A 1 82 ? 2.354 3.724 14.178 1.00 14.51 82 GLU A CA 1
ATOM 552 C C . GLU A 1 82 ? 3.020 2.630 13.351 1.00 22.60 82 GLU A C 1
ATOM 553 O O . GLU A 1 82 ? 4.000 2.010 13.802 1.00 20.95 82 GLU A O 1
ATOM 559 N N . ALA A 1 83 ? 2.556 2.436 12.120 1.00 19.56 83 ALA A N 1
ATOM 560 C CA . ALA A 1 83 ? 3.102 1.379 11.269 1.00 14.09 83 ALA A CA 1
ATOM 561 C C . ALA A 1 83 ? 4.428 1.845 10.750 1.00 9.64 83 ALA A C 1
ATOM 562 O O . ALA A 1 83 ? 5.372 1.049 10.647 1.00 14.87 83 ALA A O 1
ATOM 564 N N . TYR A 1 84 ? 4.505 3.123 10.366 1.00 8.17 84 TYR A N 1
ATOM 565 C CA . TYR A 1 84 ? 5.772 3.650 9.893 1.00 9.90 84 TYR A CA 1
ATOM 566 C C . TYR A 1 84 ? 6.839 3.535 10.990 1.00 12.83 84 TYR A C 1
ATOM 567 O O . TYR A 1 84 ? 7.936 3.126 10.705 1.00 14.49 84 TYR A O 1
ATOM 576 N N . ARG A 1 85 ? 6.483 3.862 12.242 1.00 13.44 85 ARG A N 1
ATOM 577 C CA . ARG A 1 85 ? 7.411 3.819 13.381 1.00 14.84 85 ARG A CA 1
ATOM 578 C C . ARG A 1 85 ? 7.921 2.409 13.645 1.00 13.22 85 ARG A C 1
ATOM 579 O O . ARG A 1 85 ? 9.132 2.167 13.715 1.00 18.69 85 ARG A O 1
ATOM 587 N N . THR A 1 86 ? 7.007 1.462 13.756 1.00 12.29 86 THR A N 1
ATOM 588 C CA . THR A 1 86 ? 7.347 0.096 14.157 1.00 19.34 86 THR A CA 1
ATOM 589 C C . THR A 1 86 ? 8.181 -0.649 13.112 1.00 24.13 86 THR A C 1
ATOM 590 O O . THR A 1 86 ? 9.100 -1.395 13.448 1.00 26.40 86 THR A O 1
ATOM 594 N N . LEU A 1 87 ? 7.842 -0.442 11.847 1.00 23.84 87 LEU A N 1
ATOM 595 C CA . LEU A 1 87 ? 8.567 -1.036 10.722 1.00 17.62 87 LEU A CA 1
ATOM 596 C C . LEU A 1 87 ? 9.932 -0.379 10.451 1.00 17.05 87 LEU A C 1
ATOM 597 O O . LEU A 1 87 ? 10.885 -1.112 10.173 1.00 19.96 87 LEU A O 1
ATOM 602 N N . ASN A 1 88 ? 10.028 0.963 10.502 1.00 14.56 88 ASN A N 1
ATOM 603 C CA . ASN A 1 88 ? 11.342 1.670 10.480 1.00 9.13 88 ASN A CA 1
ATOM 604 C C . ASN A 1 88 ? 12.248 1.229 11.663 1.00 18.14 88 ASN A C 1
ATOM 605 O O . ASN A 1 88 ? 13.393 0.878 11.472 1.00 15.07 88 ASN A O 1
ATOM 610 N N . ARG A 1 89 ? 11.707 1.171 12.879 1.00 15.59 89 ARG A N 1
ATOM 611 C CA . ARG A 1 89 ? 12.519 0.709 14.005 1.00 14.32 89 ARG A CA 1
ATOM 612 C C . ARG A 1 89 ? 13.026 -0.726 13.835 1.00 15.19 89 ARG A C 1
ATOM 613 O O . ARG A 1 89 ? 14.173 -1.027 14.183 1.00 7.69 89 ARG A O 1
ATOM 621 N N . ALA A 1 90 ? 12.188 -1.617 13.290 1.00 15.83 90 ALA A N 1
ATOM 622 C CA . ALA A 1 90 ? 12.656 -2.969 12.980 1.00 15.24 90 ALA A CA 1
ATOM 623 C C . ALA A 1 90 ? 13.775 -2.992 11.909 1.00 12.98 90 ALA A C 1
ATOM 624 O O . ALA A 1 90 ? 14.613 -3.867 11.928 1.00 12.49 90 ALA A O 1
ATOM 626 N N . PHE A 1 91 ? 13.805 -2.029 10.996 1.00 16.42 91 PHE A N 1
ATOM 627 C CA . PHE A 1 91 ? 14.906 -1.972 10.055 1.00 10.19 91 PHE A CA 1
ATOM 628 C C . PHE A 1 91 ? 16.130 -1.448 10.867 1.00 16.34 91 PHE A C 1
ATOM 629 O O . PHE A 1 91 ? 17.277 -1.791 10.594 1.00 19.33 91 PHE A O 1
ATOM 637 N N . GLY A 1 92 ? 15.882 -0.682 11.915 1.00 6.36 92 GLY A N 1
ATOM 638 C CA . GLY A 1 92 ? 16.975 -0.271 12.782 1.00 10.18 92 GLY A CA 1
ATOM 639 C C . GLY A 1 92 ? 17.512 -1.457 13.577 1.00 13.25 92 GLY A C 1
ATOM 640 O O . GLY A 1 92 ? 18.714 -1.551 13.832 1.00 15.11 92 GLY A O 1
ATOM 641 N N . SER A 1 93 ? 16.624 -2.359 13.973 1.00 10.58 93 SER A N 1
ATOM 642 C CA . SER A 1 93 ? 17.058 -3.563 14.668 1.00 13.34 93 SER A CA 1
ATOM 643 C C . SER A 1 93 ? 17.897 -4.435 13.751 1.00 15.48 93 SER A C 1
ATOM 644 O O . SER A 1 93 ? 18.849 -5.042 14.217 1.00 11.26 93 SER A O 1
ATOM 647 N N . LEU A 1 94 ? 17.582 -4.495 12.456 1.00 12.86 94 LEU A N 1
ATOM 648 C CA . LEU A 1 94 ? 18.440 -5.271 11.537 1.00 11.14 94 LEU A CA 1
ATOM 649 C C . LEU A 1 94 ? 19.864 -4.711 11.534 1.00 13.81 94 LEU A C 1
ATOM 650 O O . LEU A 1 94 ? 20.797 -5.459 11.547 1.00 19.09 94 LEU A O 1
ATOM 655 N N . LEU A 1 95 ? 20.011 -3.383 11.510 1.00 17.15 95 LEU A N 1
ATOM 656 C CA . LEU A 1 95 ? 21.320 -2.761 11.391 1.00 16.73 95 LEU A CA 1
ATOM 657 C C . LEU A 1 95 ? 22.092 -2.989 12.674 1.00 16.54 95 LEU A C 1
ATOM 658 O O . LEU A 1 95 ? 23.307 -3.194 12.658 1.00 11.83 95 LEU A O 1
ATOM 663 N N . GLU A 1 96 ? 21.368 -3.009 13.783 1.00 15.44 96 GLU A N 1
ATOM 664 C CA . GLU A 1 96 ? 22.001 -3.193 15.077 1.00 18.75 96 GLU A CA 1
ATOM 665 C C . GLU A 1 96 ? 22.591 -4.579 15.173 1.00 20.41 96 GLU A C 1
ATOM 666 O O . GLU A 1 96 ? 23.719 -4.744 15.655 1.00 17.23 96 GLU A O 1
ATOM 672 N N . GLU A 1 97 ? 21.803 -5.561 14.743 1.00 17.50 97 GLU A N 1
ATOM 673 C CA . GLU A 1 97 ? 22.159 -6.969 14.861 1.00 13.68 97 GLU A CA 1
ATOM 674 C C . GLU A 1 97 ? 23.141 -7.437 13.776 1.00 22.36 97 GLU A C 1
ATOM 675 O O . GLU A 1 97 ? 23.841 -8.443 13.952 1.00 18.39 97 GLU A O 1
ATOM 681 N N . ALA A 1 98 ? 23.207 -6.708 12.667 1.00 19.83 98 ALA A N 1
ATOM 682 C CA . ALA A 1 98 ? 24.203 -7.018 11.670 1.00 22.72 98 ALA A CA 1
ATOM 683 C C . ALA A 1 98 ? 25.552 -6.434 12.155 1.00 22.12 98 ALA A C 1
ATOM 684 O O . ALA A 1 98 ? 26.553 -7.148 12.227 1.00 21.02 98 ALA A O 1
ATOM 686 N N . GLN A 1 99 ? 25.543 -5.139 12.480 1.00 22.19 99 GLN A N 1
ATOM 687 C CA . GLN A 1 99 ? 26.683 -4.419 13.060 1.00 22.13 99 GLN A CA 1
ATOM 688 C C . GLN A 1 99 ? 27.332 -5.214 14.187 1.00 15.73 99 GLN A C 1
ATOM 689 O O . GLN A 1 99 ? 28.566 -5.286 14.300 1.00 15.95 99 GLN A O 1
ATOM 695 N N . ALA A 1 100 ? 26.499 -5.830 15.001 1.00 14.96 100 ALA A N 1
ATOM 696 C CA . ALA A 1 100 ? 26.983 -6.488 16.204 1.00 19.28 100 ALA A CA 1
ATOM 697 C C . ALA A 1 100 ? 27.146 -7.986 16.028 1.00 21.01 100 ALA A C 1
ATOM 698 O O . ALA A 1 100 ? 27.418 -8.682 16.992 1.00 21.93 100 ALA A O 1
ATOM 700 N N . ALA A 1 101 ? 27.016 -8.484 14.800 1.00 20.09 101 ALA A N 1
ATOM 701 C CA . ALA A 1 101 ? 27.236 -9.911 14.535 1.00 21.12 101 ALA A CA 1
ATOM 702 C C . ALA A 1 101 ? 28.650 -10.397 14.928 1.00 18.20 101 ALA A C 1
ATOM 703 O O . ALA A 1 101 ? 29.628 -9.769 14.543 1.00 23.04 101 ALA A O 1
ATOM 705 N N . PRO A 1 102 ? 28.749 -11.535 15.662 1.00 20.86 102 PRO A N 1
ATOM 706 C CA . PRO A 1 102 ? 30.032 -12.138 16.080 1.00 23.45 102 PRO A CA 1
ATOM 707 C C . PRO A 1 102 ? 30.976 -12.511 14.923 1.00 22.73 102 PRO A C 1
ATOM 708 O O . PRO A 1 102 ? 32.214 -12.460 15.065 1.00 17.77 102 PRO A O 1
ATOM 712 N N . GLN A 1 103 ? 30.364 -12.850 13.796 1.00 19.97 103 GLN A N 1
ATOM 713 C CA . GLN A 1 103 ? 31.035 -13.084 12.518 1.00 23.43 103 GLN A CA 1
ATOM 714 C C . GLN A 1 103 ? 31.650 -11.843 11.914 1.00 21.74 103 GLN A C 1
ATOM 715 O O . GLN A 1 103 ? 31.153 -10.725 12.131 1.00 21.81 103 GLN A O 1
ATOM 721 N N . LEU A 1 104 ? 32.674 -12.060 11.084 1.00 23.01 104 LEU A N 1
ATOM 722 C CA . LEU A 1 104 ? 33.096 -11.068 10.090 1.00 22.18 104 LEU A CA 1
ATOM 723 C C . LEU A 1 104 ? 31.985 -10.941 8.998 1.00 22.16 104 LEU A C 1
ATOM 724 O O . LEU A 1 104 ? 31.522 -11.936 8.454 1.00 16.57 104 LEU A O 1
ATOM 729 N N . LEU A 1 105 ? 31.559 -9.711 8.716 1.00 17.67 105 LEU A N 1
ATOM 730 C CA . LEU A 1 105 ? 30.509 -9.438 7.760 1.00 19.66 105 LEU A CA 1
ATOM 731 C C . LEU A 1 105 ? 31.177 -8.709 6.624 1.00 20.35 105 LEU A C 1
ATOM 732 O O . LEU A 1 105 ? 31.697 -7.605 6.812 1.00 19.60 105 LEU A O 1
ATOM 737 N N . VAL A 1 106 ? 31.207 -9.347 5.464 1.00 24.05 106 VAL A N 1
ATOM 738 C CA . VAL A 1 106 ? 31.802 -8.731 4.283 1.00 26.35 106 VAL A CA 1
ATOM 739 C C . VAL A 1 106 ? 30.684 -8.298 3.339 1.00 22.26 106 VAL A C 1
ATOM 740 O O . VAL A 1 106 ? 29.827 -9.103 3.008 1.00 19.59 106 VAL A O 1
ATOM 744 N N . ALA A 1 107 ? 30.684 -7.031 2.923 1.00 23.19 107 ALA A N 1
ATOM 745 C CA . ALA A 1 107 ? 29.738 -6.603 1.908 1.00 27.88 107 ALA A CA 1
ATOM 746 C C . ALA A 1 107 ? 30.400 -6.447 0.540 1.00 24.93 107 ALA A C 1
ATOM 747 O O . ALA A 1 107 ? 31.341 -5.713 0.393 1.00 22.75 107 ALA A O 1
ATOM 749 N N . LEU A 1 108 ? 29.850 -7.133 -0.458 1.00 26.41 108 LEU A N 1
ATOM 750 C CA . LEU A 1 108 ? 30.250 -6.960 -1.843 1.00 22.63 108 LEU A CA 1
ATOM 751 C C . LEU A 1 108 ? 29.189 -6.115 -2.557 1.00 21.88 108 LEU A C 1
ATOM 752 O O . LEU A 1 108 ? 28.090 -6.594 -2.889 1.00 19.84 108 LEU A O 1
ATOM 757 N N . VAL A 1 109 ? 29.480 -4.830 -2.738 1.00 26.11 109 VAL A N 1
ATOM 758 C CA . VAL A 1 109 ? 28.461 -3.892 -3.200 1.00 27.48 109 VAL A CA 1
ATOM 759 C C . VAL A 1 109 ? 28.662 -3.517 -4.694 1.00 29.72 109 VAL A C 1
ATOM 760 O O . VAL A 1 109 ? 29.716 -3.071 -5.108 1.00 25.71 109 VAL A O 1
ATOM 764 N N . GLU A 1 110 ? 27.624 -3.737 -5.490 1.00 25.51 110 GLU A N 1
ATOM 765 C CA . GLU A 1 110 ? 27.652 -3.464 -6.916 1.00 26.70 110 GLU A CA 1
ATOM 766 C C . GLU A 1 110 ? 26.421 -2.669 -7.226 1.00 24.97 110 GLU A C 1
ATOM 767 O O . GLU A 1 110 ? 25.422 -2.833 -6.558 1.00 24.45 110 GLU A O 1
ATOM 773 N N . GLY A 1 111 ? 26.508 -1.825 -8.252 1.00 29.92 111 GLY A N 1
ATOM 774 C CA . GLY A 1 111 ? 25.372 -1.082 -8.782 1.00 30.16 111 GLY A CA 1
ATOM 775 C C . GLY A 1 111 ? 24.751 -0.186 -7.732 1.00 27.59 111 GLY A C 1
ATOM 776 O O . GLY A 1 111 ? 25.453 0.587 -7.094 1.00 27.59 111 GLY A O 1
ATOM 777 N N . ALA A 1 112 ? 23.447 -0.331 -7.515 1.00 17.48 112 ALA A N 1
ATOM 778 C CA . ALA A 1 112 ? 22.743 0.553 -6.580 1.00 23.62 112 ALA A CA 1
ATOM 779 C C . ALA A 1 112 ? 22.970 0.179 -5.109 1.00 23.88 112 ALA A C 1
ATOM 780 O O . ALA A 1 112 ? 22.695 -0.956 -4.673 1.00 25.97 112 ALA A O 1
ATOM 782 N N . VAL A 1 113 ? 23.483 1.152 -4.370 1.00 21.67 113 VAL A N 1
ATOM 783 C CA . VAL A 1 113 ? 23.712 1.048 -2.918 1.00 22.73 113 VAL A CA 1
ATOM 784 C C . VAL A 1 113 ? 23.064 2.282 -2.268 1.00 19.24 113 VAL A C 1
ATOM 785 O O . VAL A 1 113 ? 23.725 3.275 -1.973 1.00 24.06 113 VAL A O 1
ATOM 789 N N . LEU A 1 114 ? 21.746 2.256 -2.159 1.00 20.05 114 LEU A N 1
ATOM 790 C CA . LEU A 1 114 ? 20.965 3.466 -1.854 1.00 16.14 114 LEU A CA 1
ATOM 791 C C . LEU A 1 114 ? 20.011 3.320 -0.658 1.00 19.33 114 LEU A C 1
ATOM 792 O O . LEU A 1 114 ? 19.352 2.281 -0.506 1.00 15.74 114 LEU A O 1
ATOM 797 N N . GLY A 1 115 ? 19.902 4.388 0.132 1.00 19.06 115 GLY A N 1
ATOM 798 C CA . GLY A 1 115 ? 19.015 4.426 1.279 1.00 26.06 115 GLY A CA 1
ATOM 799 C C . GLY A 1 115 ? 19.351 3.297 2.226 1.00 22.05 115 GLY A C 1
ATOM 800 O O . GLY A 1 115 ? 20.493 3.084 2.564 1.00 29.05 115 GLY A O 1
ATOM 801 N N . GLY A 1 116 ? 18.347 2.558 2.640 1.00 21.80 116 GLY A N 1
ATOM 802 C CA . GLY A 1 116 ? 18.561 1.407 3.497 1.00 24.11 116 GLY A CA 1
ATOM 803 C C . GLY A 1 116 ? 19.665 0.481 2.983 1.00 26.63 116 GLY A C 1
ATOM 804 O O . GLY A 1 116 ? 20.299 -0.211 3.767 1.00 21.61 116 GLY A O 1
ATOM 805 N N . GLY A 1 117 ? 19.877 0.462 1.665 1.00 30.52 117 GLY A N 1
ATOM 806 C CA . GLY A 1 117 ? 20.991 -0.270 1.060 1.00 24.51 117 GLY A CA 1
ATOM 807 C C . GLY A 1 117 ? 22.350 0.257 1.500 1.00 17.87 117 GLY A C 1
ATOM 808 O O . GLY A 1 117 ? 23.232 -0.524 1.863 1.00 15.54 117 GLY A O 1
ATOM 809 N N . PHE A 1 118 ? 22.506 1.572 1.423 1.00 16.36 118 PHE A N 1
ATOM 810 C CA . PHE A 1 118 ? 23.689 2.326 1.898 1.00 18.46 118 PHE A CA 1
ATOM 811 C C . PHE A 1 118 ? 23.796 2.076 3.416 1.00 24.59 118 PHE A C 1
ATOM 812 O O . PHE A 1 118 ? 24.879 1.876 3.949 1.00 19.69 118 PHE A O 1
ATOM 820 N N . GLY A 1 119 ? 22.655 1.970 4.093 1.00 25.74 119 GLY A N 1
ATOM 821 C CA . GLY A 1 119 ? 22.631 1.517 5.480 1.00 20.60 119 GLY A CA 1
ATOM 822 C C . GLY A 1 119 ? 23.335 0.214 5.825 1.00 17.64 119 GLY A C 1
ATOM 823 O O . GLY A 1 119 ? 24.141 0.149 6.760 1.00 15.06 119 GLY A O 1
ATOM 824 N N . LEU A 1 120 ? 23.025 -0.849 5.111 1.00 11.75 120 LEU A N 1
ATOM 825 C CA . LEU A 1 120 ? 23.691 -2.135 5.354 1.00 20.73 120 LEU A CA 1
ATOM 826 C C . LEU A 1 120 ? 25.193 -2.111 5.101 1.00 16.23 120 LEU A C 1
ATOM 827 O O . LEU A 1 120 ? 25.925 -2.820 5.743 1.00 13.86 120 LEU A O 1
ATOM 832 N N . ALA A 1 121 ? 25.615 -1.378 4.087 1.00 14.67 121 ALA A N 1
ATOM 833 C CA . ALA A 1 121 ? 27.045 -1.265 3.759 1.00 14.66 121 ALA A CA 1
ATOM 834 C C . ALA A 1 121 ? 27.811 -0.688 4.978 1.00 18.87 121 ALA A C 1
ATOM 835 O O . ALA A 1 121 ? 28.939 -1.062 5.275 1.00 19.74 121 ALA A O 1
ATOM 837 N N . CYS A 1 122 ? 27.144 0.208 5.684 1.00 15.80 122 CYS A N 1
ATOM 838 C CA . CYS A 1 122 ? 27.746 0.981 6.750 1.00 21.22 122 CYS A CA 1
ATOM 839 C C . CYS A 1 122 ? 28.006 0.156 7.982 1.00 21.53 122 CYS A C 1
ATOM 840 O O . CYS A 1 122 ? 28.672 0.625 8.883 1.00 26.69 122 CYS A O 1
ATOM 843 N N . VAL A 1 123 ? 27.461 -1.057 8.039 1.00 23.10 123 VAL A N 1
ATOM 844 C CA . VAL A 1 123 ? 27.643 -1.908 9.215 1.00 25.06 123 VAL A CA 1
ATOM 845 C C . VAL A 1 123 ? 28.449 -3.180 8.933 1.00 17.68 123 VAL A C 1
ATOM 846 O O . VAL A 1 123 ? 28.479 -4.118 9.747 1.00 15.93 123 VAL A O 1
ATOM 850 N N . SER A 1 124 ? 29.100 -3.211 7.783 1.00 12.57 124 SER A N 1
ATOM 851 C CA . SER A 1 124 ? 29.994 -4.319 7.467 1.00 15.33 124 SER A CA 1
ATOM 852 C C . SER A 1 124 ? 31.386 -4.116 8.138 1.00 13.89 124 SER A C 1
ATOM 853 O O . SER A 1 124 ? 31.839 -2.973 8.332 1.00 14.03 124 SER A O 1
ATOM 856 N N . ASP A 1 125 ? 32.053 -5.213 8.480 1.00 18.19 125 ASP A N 1
ATOM 857 C CA . ASP A 1 125 ? 33.481 -5.166 8.861 1.00 17.52 125 ASP A CA 1
ATOM 858 C C . ASP A 1 125 ? 34.392 -4.913 7.639 1.00 25.85 125 ASP A C 1
ATOM 859 O O . ASP A 1 125 ? 35.395 -4.241 7.741 1.00 25.41 125 ASP A O 1
ATOM 864 N N . VAL A 1 126 ? 33.999 -5.433 6.491 1.00 26.39 126 VAL A N 1
ATOM 865 C CA . VAL A 1 126 ? 34.705 -5.215 5.241 1.00 24.68 126 VAL A CA 1
ATOM 866 C C . VAL A 1 126 ? 33.703 -5.022 4.072 1.00 15.77 126 VAL A C 1
ATOM 867 O O . VAL A 1 126 ? 32.833 -5.861 3.804 1.00 17.31 126 VAL A O 1
ATOM 871 N N . ALA A 1 127 ? 33.800 -3.873 3.428 1.00 16.13 127 ALA A N 1
ATOM 872 C CA . ALA A 1 127 ? 33.037 -3.561 2.209 1.00 22.05 127 ALA A CA 1
ATOM 873 C C . ALA A 1 127 ? 33.983 -3.460 0.995 1.00 27.28 127 ALA A C 1
ATOM 874 O O . ALA A 1 127 ? 35.013 -2.742 1.024 1.00 31.07 127 ALA A O 1
ATOM 876 N N . ILE A 1 128 ? 33.638 -4.209 -0.043 1.00 27.98 128 ILE A N 1
ATOM 877 C CA . ILE A 1 128 ? 34.349 -4.207 -1.317 1.00 21.52 128 ILE A CA 1
ATOM 878 C C . ILE A 1 128 ? 33.348 -3.734 -2.390 1.00 22.97 128 ILE A C 1
ATOM 879 O O . ILE A 1 128 ? 32.352 -4.396 -2.625 1.00 26.10 128 ILE A O 1
ATOM 884 N N . ALA A 1 129 ? 33.603 -2.600 -3.037 1.00 19.33 129 ALA A N 1
ATOM 885 C CA . ALA A 1 129 ? 32.646 -2.055 -4.011 1.00 21.97 129 ALA A CA 1
ATOM 886 C C . ALA A 1 129 ? 33.179 -2.124 -5.430 1.00 29.07 129 ALA A C 1
ATOM 887 O O . ALA A 1 129 ? 34.400 -2.082 -5.663 1.00 26.64 129 ALA A O 1
ATOM 889 N N . ALA A 1 130 ? 32.243 -2.242 -6.370 1.00 28.27 130 ALA A N 1
ATOM 890 C CA . ALA A 1 130 ? 32.514 -2.051 -7.793 1.00 24.89 130 ALA A CA 1
ATOM 891 C C . ALA A 1 130 ? 32.673 -0.550 -8.051 1.00 28.69 130 ALA A C 1
ATOM 892 O O . ALA A 1 130 ? 31.885 0.239 -7.550 1.00 27.89 130 ALA A O 1
ATOM 894 N N . ALA A 1 131 ? 33.680 -0.143 -8.820 1.00 25.80 131 ALA A N 1
ATOM 895 C CA . ALA A 1 131 ? 33.901 1.277 -9.102 1.00 25.39 131 ALA A CA 1
ATOM 896 C C . ALA A 1 131 ? 32.689 1.979 -9.664 1.00 30.28 131 ALA A C 1
ATOM 897 O O . ALA A 1 131 ? 32.552 3.186 -9.493 1.00 36.63 131 ALA A O 1
ATOM 899 N N . ASP A 1 132 ? 31.843 1.250 -10.385 1.00 32.43 132 ASP A N 1
ATOM 900 C CA . ASP A 1 132 ? 30.668 1.860 -11.001 1.00 41.22 132 ASP A CA 1
ATOM 901 C C . ASP A 1 132 ? 29.405 1.722 -10.108 1.00 32.00 132 ASP A C 1
ATOM 902 O O . ASP A 1 132 ? 28.277 1.931 -10.565 1.00 30.79 132 ASP A O 1
ATOM 907 N N . ALA A 1 133 ? 29.592 1.346 -8.846 1.00 29.00 133 ALA A N 1
ATOM 908 C CA . ALA A 1 133 ? 28.484 1.292 -7.901 1.00 24.83 133 ALA A CA 1
ATOM 909 C C . ALA A 1 133 ? 28.008 2.714 -7.694 1.00 26.30 133 ALA A C 1
ATOM 910 O O . ALA A 1 133 ? 28.810 3.628 -7.803 1.00 26.43 133 ALA A O 1
ATOM 912 N N . GLN A 1 134 ? 26.701 2.919 -7.480 1.00 29.33 134 GLN A N 1
ATOM 913 C CA . GLN A 1 134 ? 26.198 4.249 -7.140 1.00 30.46 134 GLN A CA 1
ATOM 914 C C . GLN A 1 134 ? 25.515 4.272 -5.755 1.00 29.16 134 GLN A C 1
ATOM 915 O O . GLN A 1 134 ? 24.481 3.621 -5.495 1.00 21.13 134 GLN A O 1
ATOM 921 N N . PHE A 1 135 ? 26.156 5.051 -4.887 1.00 29.30 135 PHE A N 1
ATOM 922 C CA . PHE A 1 135 ? 25.793 5.263 -3.501 1.00 22.61 135 PHE A CA 1
ATOM 923 C C . PHE A 1 135 ? 25.010 6.551 -3.330 1.00 24.61 135 PHE A C 1
ATOM 924 O O . PHE A 1 135 ? 25.183 7.515 -4.082 1.00 27.98 135 PHE A O 1
ATOM 932 N N . GLY A 1 136 ? 24.153 6.573 -2.316 1.00 18.36 136 GLY A N 1
ATOM 933 C CA . GLY A 1 136 ? 23.439 7.786 -2.000 1.00 21.81 136 GLY A CA 1
ATOM 934 C C . GLY A 1 136 ? 22.461 7.594 -0.865 1.00 17.54 136 GLY A C 1
ATOM 935 O O . GLY A 1 136 ? 22.108 6.477 -0.484 1.00 14.27 136 GLY A O 1
ATOM 936 N N . LEU A 1 137 ? 22.052 8.719 -0.309 1.00 19.17 137 LEU A N 1
ATOM 937 C CA . LEU A 1 137 ? 20.905 8.774 0.604 1.00 17.39 137 LEU A CA 1
ATOM 938 C C . LEU A 1 137 ? 19.846 9.699 0.026 1.00 10.10 137 LEU A C 1
ATOM 939 O O . LEU A 1 137 ? 19.852 10.905 0.295 1.00 16.20 137 LEU A O 1
ATOM 944 N N . PRO A 1 138 ? 18.925 9.164 -0.781 1.00 14.74 138 PRO A N 1
ATOM 945 C CA . PRO A 1 138 ? 17.922 10.058 -1.396 1.00 19.69 138 PRO A CA 1
ATOM 946 C C . PRO A 1 138 ? 16.848 10.580 -0.440 1.00 17.79 138 PRO A C 1
ATOM 947 O O . PRO A 1 138 ? 16.063 11.437 -0.809 1.00 25.16 138 PRO A O 1
ATOM 951 N N . GLU A 1 139 ? 16.857 10.098 0.787 1.00 17.17 139 GLU A N 1
ATOM 952 C CA . GLU A 1 139 ? 15.732 10.276 1.671 1.00 8.86 139 GLU A CA 1
ATOM 953 C C . GLU A 1 139 ? 15.223 11.674 1.777 1.00 14.86 139 GLU A C 1
ATOM 954 O O . GLU A 1 139 ? 14.023 11.902 1.618 1.00 20.16 139 GLU A O 1
ATOM 960 N N . THR A 1 140 ? 16.069 12.651 2.006 1.00 13.63 140 THR A N 1
ATOM 961 C CA . THR A 1 140 ? 15.484 13.999 2.176 1.00 15.81 140 THR A CA 1
ATOM 962 C C . THR A 1 140 ? 15.075 14.649 0.833 1.00 15.91 140 THR A C 1
ATOM 963 O O . THR A 1 140 ? 14.390 15.663 0.837 1.00 14.40 140 THR A O 1
ATOM 967 N N . SER A 1 141 ? 15.528 14.104 -0.300 1.00 19.66 141 SER A N 1
ATOM 968 C CA . SER A 1 141 ? 15.008 14.536 -1.617 1.00 25.17 141 SER A CA 1
ATOM 969 C C . SER A 1 141 ? 13.550 14.057 -1.870 1.00 22.27 141 SER A C 1
ATOM 970 O O . SER A 1 141 ? 12.962 14.350 -2.900 1.00 27.12 141 SER A O 1
ATOM 973 N N . LEU A 1 142 ? 13.014 13.325 -0.897 1.00 23.93 142 LEU A N 1
ATOM 974 C CA . LEU A 1 142 ? 11.675 12.740 -0.897 1.00 20.37 142 LEU A CA 1
ATOM 975 C C . LEU A 1 142 ? 10.901 13.180 0.348 1.00 15.20 142 LEU A C 1
ATOM 976 O O . LEU A 1 142 ? 9.813 12.675 0.632 1.00 15.81 142 LEU A O 1
ATOM 981 N N . GLY A 1 143 ? 11.451 14.130 1.088 1.00 17.39 143 GLY A N 1
ATOM 982 C CA . GLY A 1 143 ? 10.797 14.627 2.269 1.00 15.17 143 GLY A CA 1
ATOM 983 C C . GLY A 1 143 ? 10.827 13.731 3.479 1.00 11.38 143 GLY A C 1
ATOM 984 O O . GLY A 1 143 ? 10.158 14.059 4.465 1.00 13.34 143 GLY A O 1
ATOM 985 N N . ILE A 1 144 ? 11.583 12.623 3.422 1.00 16.19 144 ILE A N 1
ATOM 986 C CA . ILE A 1 144 ? 11.753 11.716 4.568 1.00 17.97 144 ILE A CA 1
ATOM 987 C C . ILE A 1 144 ? 13.207 11.730 5.121 1.00 16.10 144 ILE A C 1
ATOM 988 O O . ILE A 1 144 ? 14.012 12.533 4.679 1.00 8.54 144 ILE A O 1
ATOM 993 N N . LEU A 1 145 ? 13.509 10.840 6.077 1.00 9.30 145 LEU A N 1
ATOM 994 C CA . LEU A 1 145 ? 14.733 10.910 6.873 1.00 14.78 145 LEU A CA 1
ATOM 995 C C . LEU A 1 145 ? 15.488 9.614 6.694 1.00 17.69 145 LEU A C 1
ATOM 996 O O . LEU A 1 145 ? 14.872 8.582 6.717 1.00 13.73 145 LEU A O 1
ATOM 1001 N N . PRO A 1 146 ? 16.823 9.674 6.509 1.00 14.21 146 PRO A N 1
ATOM 1002 C CA . PRO A 1 146 ? 17.606 8.457 6.705 1.00 15.35 146 PRO A CA 1
ATOM 1003 C C . PRO A 1 146 ? 17.773 8.230 8.242 1.00 12.08 146 PRO A C 1
ATOM 1004 O O . PRO A 1 146 ? 18.857 8.367 8.773 1.00 16.54 146 PRO A O 1
ATOM 1008 N N . ALA A 1 147 ? 16.654 7.951 8.919 1.00 13.36 147 ALA A N 1
ATOM 1009 C CA . ALA A 1 147 ? 16.521 8.082 10.385 1.00 12.37 147 ALA A CA 1
ATOM 1010 C C . ALA A 1 147 ? 17.290 7.041 11.164 1.00 13.77 147 ALA A C 1
ATOM 1011 O O . ALA A 1 147 ? 18.065 7.380 12.068 1.00 14.61 147 ALA A O 1
ATOM 1013 N N . GLN A 1 148 ? 17.085 5.773 10.799 1.00 12.80 148 GLN A N 1
ATOM 1014 C CA . GLN A 1 148 ? 17.823 4.672 11.406 1.00 16.05 148 GLN A CA 1
ATOM 1015 C C . GLN A 1 148 ? 19.257 4.662 10.871 1.00 20.30 148 GLN A C 1
ATOM 1016 O O . GLN A 1 148 ? 20.149 4.177 11.540 1.00 12.91 148 GLN A O 1
ATOM 1022 N N . ILE A 1 149 ? 19.459 5.125 9.635 1.00 14.98 149 ILE A N 1
ATOM 1023 C CA . ILE A 1 149 ? 20.813 5.161 9.060 1.00 6.43 149 ILE A CA 1
ATOM 1024 C C . ILE A 1 149 ? 21.743 6.127 9.798 1.00 12.69 149 ILE A C 1
ATOM 1025 O O . ILE A 1 149 ? 22.961 5.856 9.903 1.00 14.19 149 ILE A O 1
ATOM 1030 N N . ALA A 1 150 ? 21.194 7.250 10.269 1.00 11.27 150 ALA A N 1
ATOM 1031 C CA . ALA A 1 150 ? 22.008 8.387 10.724 1.00 16.32 150 ALA A CA 1
ATOM 1032 C C . ALA A 1 150 ? 23.193 7.990 11.625 1.00 22.72 150 ALA A C 1
ATOM 1033 O O . ALA A 1 150 ? 24.343 8.316 11.358 1.00 25.58 150 ALA A O 1
ATOM 1035 N N . PRO A 1 151 ? 22.913 7.271 12.696 1.00 18.54 151 PRO A N 1
ATOM 1036 C CA . PRO A 1 151 ? 23.988 6.906 13.623 1.00 20.29 151 PRO A CA 1
ATOM 1037 C C . PRO A 1 151 ? 25.019 5.958 13.020 1.00 18.61 151 PRO A C 1
ATOM 1038 O O . PRO A 1 151 ? 26.176 6.021 13.363 1.00 10.84 151 PRO A O 1
ATOM 1042 N N . PHE A 1 152 ? 24.608 5.115 12.080 1.00 21.05 152 PHE A N 1
ATOM 1043 C CA . PHE A 1 152 ? 25.533 4.186 11.507 1.00 16.69 152 PHE A CA 1
ATOM 1044 C C . PHE A 1 152 ? 26.431 4.862 10.423 1.00 17.57 152 PHE A C 1
ATOM 1045 O O . PHE A 1 152 ? 27.582 4.484 10.224 1.00 12.97 152 PHE A O 1
ATOM 1053 N N . VAL A 1 153 ? 25.928 5.891 9.776 1.00 14.88 153 VAL A N 1
ATOM 1054 C CA . VAL A 1 153 ? 26.726 6.573 8.784 1.00 19.88 153 VAL A CA 1
ATOM 1055 C C . VAL A 1 153 ? 27.713 7.541 9.458 1.00 20.77 153 VAL A C 1
ATOM 1056 O O . VAL A 1 153 ? 28.834 7.700 8.990 1.00 22.05 153 VAL A O 1
ATOM 1060 N N . VAL A 1 154 ? 27.291 8.207 10.520 1.00 17.50 154 VAL A N 1
ATOM 1061 C CA . VAL A 1 154 ? 28.210 9.064 11.278 1.00 19.74 154 VAL A CA 1
ATOM 1062 C C . VAL A 1 154 ? 29.319 8.172 11.861 1.00 21.55 154 VAL A C 1
ATOM 1063 O O . VAL A 1 154 ? 30.494 8.492 11.766 1.00 15.39 154 VAL A O 1
ATOM 1067 N N . ARG A 1 155 ? 28.948 7.006 12.394 1.00 26.45 155 ARG A N 1
ATOM 1068 C CA . ARG A 1 155 ? 29.950 6.033 12.849 1.00 21.35 155 ARG A CA 1
ATOM 1069 C C . ARG A 1 155 ? 30.838 5.568 11.680 1.00 22.74 155 ARG A C 1
ATOM 1070 O O . ARG A 1 155 ? 32.030 5.344 11.854 1.00 15.32 155 ARG A O 1
ATOM 1078 N N . ARG A 1 156 ? 30.269 5.488 10.484 1.00 18.73 156 ARG A N 1
ATOM 1079 C CA . ARG A 1 156 ? 30.958 4.895 9.359 1.00 16.87 156 ARG A CA 1
ATOM 1080 C C . ARG A 1 156 ? 32.102 5.789 8.837 1.00 21.64 156 ARG A C 1
ATOM 1081 O O . ARG A 1 156 ? 33.237 5.352 8.774 1.00 22.98 156 ARG A O 1
ATOM 1089 N N . ILE A 1 157 ? 31.793 7.044 8.557 1.00 25.43 157 ILE A N 1
ATOM 1090 C CA . ILE A 1 157 ? 32.681 7.953 7.850 1.00 26.42 157 ILE A CA 1
ATOM 1091 C C . ILE A 1 157 ? 32.877 9.288 8.567 1.00 23.57 157 ILE A C 1
ATOM 1092 O O . ILE A 1 157 ? 33.621 10.134 8.083 1.00 20.35 157 ILE A O 1
ATOM 1097 N N . GLY A 1 158 ? 32.159 9.494 9.677 1.00 25.40 158 GLY A N 1
ATOM 1098 C CA . GLY A 1 158 ? 32.251 10.702 10.477 1.00 22.40 158 GLY A CA 1
ATOM 1099 C C . GLY A 1 158 ? 31.183 11.742 10.161 1.00 24.47 158 GLY A C 1
ATOM 1100 O O . GLY A 1 158 ? 30.650 11.782 9.052 1.00 25.46 158 GLY A O 1
ATOM 1101 N N . LEU A 1 159 ? 30.863 12.592 11.145 1.00 23.11 159 LEU A N 1
ATOM 1102 C CA . LEU A 1 159 ? 29.872 13.642 10.959 1.00 22.44 159 LEU A CA 1
ATOM 1103 C C . LEU A 1 159 ? 30.131 14.493 9.703 1.00 21.53 159 LEU A C 1
ATOM 1104 O O . LEU A 1 159 ? 29.199 14.939 9.015 1.00 15.37 159 LEU A O 1
ATOM 1109 N N . THR A 1 160 ? 31.405 14.728 9.419 1.00 17.68 160 THR A N 1
ATOM 1110 C CA . THR A 1 160 ? 31.780 15.759 8.457 1.00 23.44 160 THR A CA 1
ATOM 1111 C C . THR A 1 160 ? 31.348 15.297 7.075 1.00 23.63 160 THR A C 1
ATOM 1112 O O . THR A 1 160 ? 30.802 16.066 6.301 1.00 21.40 160 THR A O 1
ATOM 1116 N N . GLN A 1 161 ? 31.529 14.014 6.794 1.00 23.00 161 GLN A N 1
ATOM 1117 C CA . GLN A 1 161 ? 31.082 13.526 5.526 1.00 22.64 161 GLN A CA 1
ATOM 1118 C C . GLN A 1 161 ? 29.596 13.235 5.502 1.00 19.47 161 GLN A C 1
ATOM 1119 O O . GLN A 1 161 ? 28.970 13.392 4.474 1.00 14.58 161 GLN A O 1
ATOM 1125 N N . ALA A 1 162 ? 29.043 12.849 6.647 1.00 16.14 162 ALA A N 1
ATOM 1126 C CA . ALA A 1 162 ? 27.684 12.336 6.708 1.00 14.26 162 ALA A CA 1
ATOM 1127 C C . ALA A 1 162 ? 26.732 13.452 6.466 1.00 19.21 162 ALA A C 1
ATOM 1128 O O . ALA A 1 162 ? 25.748 13.269 5.736 1.00 17.00 162 ALA A O 1
ATOM 1130 N N . ARG A 1 163 ? 27.021 14.599 7.081 1.00 20.01 163 ARG A N 1
ATOM 1131 C CA . ARG A 1 163 ? 26.176 15.772 6.922 1.00 13.64 163 ARG A CA 1
ATOM 1132 C C . ARG A 1 163 ? 26.002 16.164 5.447 1.00 23.68 163 ARG A C 1
ATOM 1133 O O . ARG A 1 163 ? 24.912 16.517 5.057 1.00 24.94 163 ARG A O 1
ATOM 1141 N N . ARG A 1 164 ? 27.053 16.053 4.627 1.00 27.18 164 ARG A N 1
ATOM 1142 C CA . ARG A 1 164 ? 26.969 16.440 3.226 1.00 21.32 164 ARG A CA 1
ATOM 1143 C C . ARG A 1 164 ? 26.130 15.442 2.464 1.00 17.04 164 ARG A C 1
ATOM 1144 O O . ARG A 1 164 ? 25.286 15.841 1.706 1.00 23.67 164 ARG A O 1
ATOM 1152 N N . LEU A 1 165 ? 26.354 14.145 2.690 1.00 14.40 165 LEU A N 1
ATOM 1153 C CA . LEU A 1 165 ? 25.647 13.134 1.935 1.00 18.29 165 LEU A CA 1
ATOM 1154 C C . LEU A 1 165 ? 24.159 13.207 2.194 1.00 21.79 165 LEU A C 1
ATOM 1155 O O . LEU A 1 165 ? 23.355 13.172 1.243 1.00 16.82 165 LEU A O 1
ATOM 1160 N N . ALA A 1 166 ? 23.832 13.329 3.479 1.00 17.35 166 ALA A N 1
ATOM 1161 C CA . ALA A 1 166 ? 22.489 13.333 3.975 1.00 19.71 166 ALA A CA 1
ATOM 1162 C C . ALA A 1 166 ? 21.673 14.602 3.626 1.00 20.35 166 ALA A C 1
ATOM 1163 O O . ALA A 1 166 ? 20.483 14.525 3.344 1.00 20.18 166 ALA A O 1
ATOM 1165 N N . LEU A 1 167 ? 22.308 15.760 3.704 1.00 15.88 167 LEU A N 1
ATOM 1166 C CA . LEU A 1 167 ? 21.608 17.011 3.504 1.00 11.47 167 LEU A CA 1
ATOM 1167 C C . LEU A 1 167 ? 21.637 17.541 2.030 1.00 23.93 167 LEU A C 1
ATOM 1168 O O . LEU A 1 167 ? 21.082 18.606 1.764 1.00 20.79 167 LEU A O 1
ATOM 1173 N N . THR A 1 168 ? 22.266 16.789 1.113 1.00 22.68 168 THR A N 1
ATOM 1174 C CA . THR A 1 168 ? 22.356 17.156 -0.310 1.00 24.94 168 THR A CA 1
ATOM 1175 C C . THR A 1 168 ? 21.913 15.980 -1.213 1.00 24.36 168 THR A C 1
ATOM 1176 O O . THR A 1 168 ? 21.818 16.130 -2.411 1.00 22.84 168 THR A O 1
ATOM 1180 N N . ALA A 1 169 ? 21.676 14.801 -0.627 1.00 29.48 169 ALA A N 1
ATOM 1181 C CA . ALA A 1 169 ? 21.297 13.597 -1.393 1.00 29.06 169 ALA A CA 1
ATOM 1182 C C . ALA A 1 169 ? 22.258 13.285 -2.556 1.00 27.80 169 ALA A C 1
ATOM 1183 O O . ALA A 1 169 ? 21.870 12.703 -3.569 1.00 24.12 169 ALA A O 1
ATOM 1185 N N . ALA A 1 170 ? 23.525 13.626 -2.365 1.00 25.36 170 ALA A N 1
ATOM 1186 C CA . ALA A 1 170 ? 24.569 13.429 -3.377 1.00 28.43 170 ALA A CA 1
ATOM 1187 C C . ALA A 1 170 ? 24.776 11.981 -3.800 1.00 30.00 170 ALA A C 1
ATOM 1188 O O . ALA A 1 170 ? 24.966 11.105 -2.958 1.00 28.28 170 ALA A O 1
ATOM 1190 N N . ARG A 1 171 ? 24.804 11.735 -5.106 1.00 26.70 171 ARG A N 1
ATOM 1191 C CA . ARG A 1 171 ? 25.184 10.431 -5.623 1.00 30.34 171 ARG A CA 1
ATOM 1192 C C . ARG A 1 171 ? 26.700 10.470 -5.832 1.00 39.09 171 ARG A C 1
ATOM 1193 O O . ARG A 1 171 ? 27.283 11.551 -5.993 1.00 46.31 171 ARG A O 1
ATOM 1201 N N . PHE A 1 172 ? 27.331 9.299 -5.821 1.00 34.01 172 PHE A N 1
ATOM 1202 C CA . PHE A 1 172 ? 28.778 9.177 -5.963 1.00 29.17 172 PHE A CA 1
ATOM 1203 C C . PHE A 1 172 ? 29.103 7.714 -6.116 1.00 29.24 172 PHE A C 1
ATOM 1204 O O . PHE A 1 172 ? 28.300 6.843 -5.729 1.00 27.69 172 PHE A O 1
ATOM 1212 N N . ASP A 1 173 ? 30.285 7.446 -6.664 1.00 28.49 173 ASP A N 1
ATOM 1213 C CA . ASP A 1 173 ? 30.650 6.110 -7.067 1.00 26.19 173 ASP A CA 1
ATOM 1214 C C . ASP A 1 173 ? 31.583 5.437 -6.126 1.00 22.52 173 ASP A C 1
ATOM 1215 O O . ASP A 1 173 ? 31.980 6.009 -5.100 1.00 18.95 173 ASP A O 1
ATOM 1220 N N . GLY A 1 174 ? 31.915 4.192 -6.486 1.00 21.89 174 GLY A N 1
ATOM 1221 C CA . GLY A 1 174 ? 32.840 3.394 -5.734 1.00 24.54 174 GLY A CA 1
ATOM 1222 C C . GLY A 1 174 ? 34.181 4.039 -5.391 1.00 30.81 174 GLY A C 1
ATOM 1223 O O . GLY A 1 174 ? 34.696 3.841 -4.291 1.00 33.70 174 GLY A O 1
ATOM 1224 N N . ARG A 1 175 ? 34.782 4.763 -6.328 1.00 32.47 175 ARG A N 1
ATOM 1225 C CA . ARG A 1 175 ? 36.134 5.264 -6.110 1.00 30.03 175 ARG A CA 1
ATOM 1226 C C . ARG A 1 175 ? 35.994 6.324 -5.025 1.00 24.58 175 ARG A C 1
ATOM 1227 O O . ARG A 1 175 ? 36.801 6.399 -4.131 1.00 25.61 175 ARG A O 1
ATOM 1235 N N . GLU A 1 176 ? 34.933 7.113 -5.108 1.00 23.53 176 GLU A N 1
ATOM 1236 C CA . GLU A 1 176 ? 34.618 8.090 -4.092 1.00 28.49 176 GLU A CA 1
ATOM 1237 C C . GLU A 1 176 ? 34.315 7.434 -2.743 1.00 27.94 176 GLU A C 1
ATOM 1238 O O . GLU A 1 176 ? 34.570 8.046 -1.696 1.00 30.68 176 GLU A O 1
ATOM 1244 N N . ALA A 1 177 ? 33.788 6.208 -2.745 1.00 22.85 177 ALA A N 1
ATOM 1245 C CA . ALA A 1 177 ? 33.330 5.620 -1.490 1.00 22.24 177 ALA A CA 1
ATOM 1246 C C . ALA A 1 177 ? 34.498 5.060 -0.721 1.00 29.01 177 ALA A C 1
ATOM 1247 O O . ALA A 1 177 ? 34.450 4.962 0.487 1.00 30.11 177 ALA A O 1
ATOM 1249 N N . LEU A 1 178 ? 35.540 4.686 -1.453 1.00 32.60 178 LEU A N 1
ATOM 1250 C CA . LEU A 1 178 ? 36.834 4.352 -0.895 1.00 32.84 178 LEU A CA 1
ATOM 1251 C C . LEU A 1 178 ? 37.527 5.592 -0.317 1.00 34.47 178 LEU A C 1
ATOM 1252 O O . LEU A 1 178 ? 38.155 5.545 0.747 1.00 34.20 178 LEU A O 1
ATOM 1257 N N . ARG A 1 179 ? 37.398 6.715 -1.007 1.00 38.12 179 ARG A N 1
ATOM 1258 C CA . ARG A 1 179 ? 38.102 7.925 -0.597 1.00 36.38 179 ARG A CA 1
ATOM 1259 C C . ARG A 1 179 ? 37.549 8.456 0.724 1.00 35.02 179 ARG A C 1
ATOM 1260 O O . ARG A 1 179 ? 38.317 8.898 1.594 1.00 31.80 179 ARG A O 1
ATOM 1268 N N . LEU A 1 180 ? 36.216 8.387 0.856 1.00 36.42 180 LEU A N 1
ATOM 1269 C CA . LEU A 1 180 ? 35.463 8.877 2.029 1.00 31.16 180 LEU A CA 1
ATOM 1270 C C . LEU A 1 180 ? 35.481 7.902 3.191 1.00 30.90 180 LEU A C 1
ATOM 1271 O O . LEU A 1 180 ? 34.943 8.203 4.251 1.00 33.73 180 LEU A O 1
ATOM 1276 N N . GLY A 1 181 ? 36.092 6.734 3.007 1.00 30.95 181 GLY A N 1
ATOM 1277 C CA . GLY A 1 181 ? 36.182 5.744 4.072 1.00 24.44 181 GLY A CA 1
ATOM 1278 C C . GLY A 1 181 ? 34.908 4.926 4.258 1.00 28.00 181 GLY A C 1
ATOM 1279 O O . GLY A 1 181 ? 34.686 4.284 5.303 1.00 22.52 181 GLY A O 1
ATOM 1280 N N . LEU A 1 182 ? 34.064 4.922 3.233 1.00 27.19 182 LEU A N 1
ATOM 1281 C CA . LEU A 1 182 ? 32.763 4.253 3.323 1.00 25.75 182 LEU A CA 1
ATOM 1282 C C . LEU A 1 182 ? 32.922 2.767 3.087 1.00 22.60 182 LEU A C 1
ATOM 1283 O O . LEU A 1 182 ? 32.235 1.920 3.684 1.00 19.59 182 LEU A O 1
ATOM 1288 N N . VAL A 1 183 ? 33.835 2.451 2.177 1.00 24.47 183 VAL A N 1
ATOM 1289 C CA . VAL A 1 183 ? 34.187 1.069 1.883 1.00 20.20 183 VAL A CA 1
ATOM 1290 C C . VAL A 1 183 ? 35.717 0.953 1.970 1.00 17.90 183 VAL A C 1
ATOM 1291 O O . VAL A 1 183 ? 36.438 1.978 1.973 1.00 17.94 183 VAL A O 1
ATOM 1295 N N . HIS A 1 184 ? 36.197 -0.283 2.057 1.00 23.48 184 HIS A N 1
ATOM 1296 C CA . HIS A 1 184 ? 37.611 -0.583 2.300 1.00 21.74 184 HIS A CA 1
ATOM 1297 C C . HIS A 1 184 ? 38.415 -0.876 1.029 1.00 25.80 184 HIS A C 1
ATOM 1298 O O . HIS A 1 184 ? 39.619 -0.715 1.034 1.00 26.10 184 HIS A O 1
ATOM 1305 N N . PHE A 1 185 ? 37.749 -1.343 -0.030 1.00 25.85 185 PHE A N 1
ATOM 1306 C CA . PHE A 1 185 ? 38.366 -1.594 -1.327 1.00 25.84 185 PHE A CA 1
ATOM 1307 C C . PHE A 1 185 ? 37.407 -1.209 -2.475 1.00 36.66 185 PHE A C 1
ATOM 1308 O O . PHE A 1 185 ? 36.182 -1.433 -2.392 1.00 27.57 185 PHE A O 1
ATOM 1316 N N . CYS A 1 186 ? 37.982 -0.694 -3.562 1.00 44.52 186 CYS A N 1
ATOM 1317 C CA . CYS A 1 186 ? 37.263 -0.458 -4.813 1.00 44.13 186 CYS A CA 1
ATOM 1318 C C . CYS A 1 186 ? 37.966 -1.234 -5.925 1.00 44.97 186 CYS A C 1
ATOM 1319 O O . CYS A 1 186 ? 39.144 -0.998 -6.174 1.00 46.25 186 CYS A O 1
ATOM 1322 N N . GLU A 1 187 ? 37.268 -2.184 -6.550 1.00 45.93 187 GLU A N 1
ATOM 1323 C CA . GLU A 1 187 ? 37.798 -2.931 -7.705 1.00 46.06 187 GLU A CA 1
ATOM 1324 C C . GLU A 1 187 ? 37.062 -2.574 -9.002 1.00 49.45 187 GLU A C 1
ATOM 1325 O O . GLU A 1 187 ? 35.877 -2.285 -8.991 1.00 47.38 187 GLU A O 1
ATOM 1331 N N . ALA A 1 188 ? 37.778 -2.605 -10.120 1.00 54.06 188 ALA A N 1
ATOM 1332 C CA . ALA A 1 188 ? 37.242 -2.141 -11.400 1.00 56.41 188 ALA A CA 1
ATOM 1333 C C . ALA A 1 188 ? 36.474 -3.207 -12.184 1.00 56.96 188 ALA A C 1
ATOM 1334 O O . ALA A 1 188 ? 35.755 -2.880 -13.132 1.00 57.48 188 ALA A O 1
ATOM 1336 N N . ASP A 1 189 ? 36.620 -4.475 -11.806 1.00 60.15 189 ASP A N 1
ATOM 1337 C CA . ASP A 1 189 ? 35.898 -5.559 -12.490 1.00 60.45 189 ASP A CA 1
ATOM 1338 C C . ASP A 1 189 ? 35.603 -6.738 -11.581 1.00 58.61 189 ASP A C 1
ATOM 1339 O O . ASP A 1 189 ? 36.123 -6.826 -10.482 1.00 57.45 189 ASP A O 1
ATOM 1344 N N . ALA A 1 190 ? 34.775 -7.652 -12.072 1.00 58.71 190 ALA A N 1
ATOM 1345 C CA . ALA A 1 190 ? 34.219 -8.724 -11.247 1.00 59.23 190 ALA A CA 1
ATOM 1346 C C . ALA A 1 190 ? 35.252 -9.772 -10.838 1.00 57.65 190 ALA A C 1
ATOM 1347 O O . ALA A 1 190 ? 35.131 -10.386 -9.787 1.00 54.47 190 ALA A O 1
ATOM 1349 N N . ASP A 1 191 ? 36.254 -10.001 -11.671 1.00 58.94 191 ASP A N 1
ATOM 1350 C CA . ASP A 1 191 ? 37.280 -10.965 -11.307 1.00 58.38 191 ASP A CA 1
ATOM 1351 C C . ASP A 1 191 ? 38.112 -10.361 -10.182 1.00 49.19 191 ASP A C 1
ATOM 1352 O O . ASP A 1 191 ? 38.577 -11.068 -9.293 1.00 44.44 191 ASP A O 1
ATOM 1357 N N . ALA A 1 192 ? 38.291 -9.043 -10.251 1.00 44.51 192 ALA A N 1
ATOM 1358 C CA . ALA A 1 192 ? 39.040 -8.290 -9.261 1.00 39.92 192 ALA A CA 1
ATOM 1359 C C . ALA A 1 192 ? 38.209 -8.211 -7.979 1.00 41.74 192 ALA A C 1
ATOM 1360 O O . ALA A 1 192 ? 38.727 -8.287 -6.882 1.00 35.79 192 ALA A O 1
ATOM 1362 N N . LEU A 1 193 ? 36.903 -8.036 -8.141 1.00 44.43 193 LEU A N 1
ATOM 1363 C CA . LEU A 1 193 ? 36.021 -7.890 -7.005 1.00 41.94 193 LEU A CA 1
ATOM 1364 C C . LEU A 1 193 ? 36.056 -9.184 -6.247 1.00 38.45 193 LEU A C 1
ATOM 1365 O O . LEU A 1 193 ? 36.083 -9.186 -5.020 1.00 33.78 193 LEU A O 1
ATOM 1370 N N . GLU A 1 194 ? 36.081 -10.282 -7.001 1.00 40.82 194 GLU A N 1
ATOM 1371 C CA . GLU A 1 194 ? 36.010 -11.628 -6.437 1.00 39.38 194 GLU A CA 1
ATOM 1372 C C . GLU A 1 194 ? 37.325 -12.073 -5.829 1.00 36.23 194 GLU A C 1
ATOM 1373 O O . GLU A 1 194 ? 37.342 -12.958 -4.978 1.00 29.05 194 GLU A O 1
ATOM 1379 N N . GLN A 1 195 ? 38.428 -11.536 -6.338 1.00 36.64 195 GLN A N 1
ATOM 1380 C CA . GLN A 1 195 ? 39.731 -11.965 -5.875 1.00 34.37 195 GLN A CA 1
ATOM 1381 C C . GLN A 1 195 ? 39.908 -11.313 -4.551 1.00 32.48 195 GLN A C 1
ATOM 1382 O O . GLN A 1 195 ? 40.276 -11.969 -3.601 1.00 36.90 195 GLN A O 1
ATOM 1388 N N . ARG A 1 196 ? 39.573 -10.032 -4.481 1.00 29.47 196 ARG A N 1
ATOM 1389 C CA . ARG A 1 196 ? 39.603 -9.309 -3.217 1.00 27.49 196 ARG A CA 1
ATOM 1390 C C . ARG A 1 196 ? 38.781 -10.014 -2.161 1.00 25.60 196 ARG A C 1
ATOM 1391 O O . ARG A 1 196 ? 39.176 -10.064 -1.006 1.00 28.20 196 ARG A O 1
ATOM 1399 N N . LEU A 1 197 ? 37.637 -10.542 -2.552 1.00 30.01 197 LEU A N 1
ATOM 1400 C CA . LEU A 1 197 ? 36.763 -11.189 -1.585 1.00 37.04 197 LEU A CA 1
ATOM 1401 C C . LEU A 1 197 ? 37.438 -12.415 -1.020 1.00 40.30 197 LEU A C 1
ATOM 1402 O O . LEU A 1 197 ? 37.493 -12.597 0.195 1.00 39.52 197 LEU A O 1
ATOM 1407 N N . GLU A 1 198 ? 37.908 -13.285 -1.908 1.00 37.87 198 GLU A N 1
ATOM 1408 C CA . GLU A 1 198 ? 38.575 -14.491 -1.471 1.00 38.83 198 GLU A CA 1
ATOM 1409 C C . GLU A 1 198 ? 39.908 -14.159 -0.741 1.00 23.70 198 GLU A C 1
ATOM 1410 O O . GLU A 1 198 ? 40.359 -14.926 0.103 1.00 28.56 198 GLU A O 1
ATOM 1416 N N . GLU A 1 199 ? 40.553 -13.045 -1.075 1.00 21.81 199 GLU A N 1
ATOM 1417 C CA . GLU A 1 199 ? 41.753 -12.662 -0.341 1.00 33.28 199 GLU A CA 1
ATOM 1418 C C . GLU A 1 199 ? 41.367 -12.386 1.122 1.00 34.44 199 GLU A C 1
ATOM 1419 O O . GLU A 1 199 ? 41.907 -13.003 2.048 1.00 31.94 199 GLU A O 1
ATOM 1425 N N . THR A 1 200 ? 40.380 -11.502 1.293 1.00 33.57 200 THR A N 1
ATOM 1426 C CA . THR A 1 200 ? 39.822 -11.132 2.597 1.00 28.13 200 THR A CA 1
ATOM 1427 C C . THR A 1 200 ? 39.463 -12.383 3.379 1.00 26.84 200 THR A C 1
ATOM 1428 O O . THR A 1 200 ? 39.803 -12.522 4.539 1.00 29.38 200 THR A O 1
ATOM 1432 N N . LEU A 1 201 ? 38.817 -13.317 2.720 1.00 28.38 201 LEU A N 1
ATOM 1433 C CA . LEU A 1 201 ? 38.372 -14.526 3.389 1.00 28.24 201 LEU A CA 1
ATOM 1434 C C . LEU A 1 201 ? 39.530 -15.410 3.815 1.00 29.39 201 LEU A C 1
ATOM 1435 O O . LEU A 1 201 ? 39.414 -16.138 4.786 1.00 34.23 201 LEU A O 1
ATOM 1440 N N . GLU A 1 202 ? 40.649 -15.351 3.116 1.00 26.66 202 GLU A N 1
ATOM 1441 C CA . GLU A 1 202 ? 41.751 -16.195 3.524 1.00 32.43 202 GLU A CA 1
ATOM 1442 C C . GLU A 1 202 ? 42.473 -15.494 4.682 1.00 31.96 202 GLU A C 1
ATOM 1443 O O . GLU A 1 202 ? 42.954 -16.147 5.579 1.00 31.36 202 GLU A O 1
ATOM 1449 N N . GLN A 1 203 ? 42.498 -14.161 4.685 1.00 30.28 203 GLN A N 1
ATOM 1450 C CA . GLN A 1 203 ? 43.012 -13.437 5.849 1.00 31.50 203 GLN A CA 1
ATOM 1451 C C . GLN A 1 203 ? 42.228 -13.757 7.105 1.00 34.52 203 GLN A C 1
ATOM 1452 O O . GLN A 1 203 ? 42.782 -13.880 8.195 1.00 36.85 203 GLN A O 1
ATOM 1458 N N . LEU A 1 204 ? 40.920 -13.890 6.933 1.00 33.52 204 LEU A N 1
ATOM 1459 C CA . LEU A 1 204 ? 40.015 -14.120 8.038 1.00 28.35 204 LEU A CA 1
ATOM 1460 C C . LEU A 1 204 ? 40.170 -15.500 8.639 1.00 32.07 204 LEU A C 1
ATOM 1461 O O . LEU A 1 204 ? 39.890 -15.702 9.832 1.00 29.59 204 LEU A O 1
ATOM 1466 N N . ARG A 1 205 ? 40.572 -16.471 7.821 1.00 34.55 205 ARG A N 1
ATOM 1467 C CA . ARG A 1 205 ? 40.626 -17.862 8.286 1.00 33.04 205 ARG A CA 1
ATOM 1468 C C . ARG A 1 205 ? 41.843 -18.111 9.203 1.00 29.79 205 ARG A C 1
ATOM 1469 O O . ARG A 1 205 ? 41.874 -19.123 9.935 1.00 24.99 205 ARG A O 1
ATOM 1477 N N . ARG A 1 206 ? 42.835 -17.206 9.138 1.00 27.27 206 ARG A N 1
ATOM 1478 C CA . ARG A 1 206 ? 43.947 -17.158 10.079 1.00 28.01 206 ARG A CA 1
ATOM 1479 C C . ARG A 1 206 ? 43.423 -16.892 11.498 1.00 34.20 206 ARG A C 1
ATOM 1480 O O . ARG A 1 206 ? 44.044 -17.276 12.479 1.00 36.64 206 ARG A O 1
ATOM 1488 N N . CYS A 1 207 ? 42.275 -16.217 11.582 1.00 34.21 207 CYS A N 1
ATOM 1489 C CA . CYS A 1 207 ? 41.788 -15.598 12.808 1.00 32.73 207 CYS A CA 1
ATOM 1490 C C . CYS A 1 207 ? 40.751 -16.455 13.514 1.00 30.49 207 CYS A C 1
ATOM 1491 O O . CYS A 1 207 ? 39.777 -16.912 12.906 1.00 30.26 207 CYS A O 1
ATOM 1494 N N . ALA A 1 208 ? 40.962 -16.696 14.804 1.00 26.58 208 ALA A N 1
ATOM 1495 C CA . ALA A 1 208 ? 40.036 -17.546 15.590 1.00 25.91 208 ALA A CA 1
ATOM 1496 C C . ALA A 1 208 ? 38.652 -16.897 15.775 1.00 31.27 208 ALA A C 1
ATOM 1497 O O . ALA A 1 208 ? 38.536 -15.669 15.878 1.00 36.16 208 ALA A O 1
ATOM 1499 N N . PRO A 1 209 ? 37.599 -17.713 15.849 1.00 29.18 209 PRO A N 1
ATOM 1500 C CA . PRO A 1 209 ? 36.242 -17.164 15.935 1.00 29.87 209 PRO A CA 1
ATOM 1501 C C . PRO A 1 209 ? 35.796 -16.594 17.302 1.00 29.92 209 PRO A C 1
ATOM 1502 O O . PRO A 1 209 ? 35.091 -15.594 17.349 1.00 26.32 209 PRO A O 1
ATOM 1506 N N . ASN A 1 210 ? 36.162 -17.218 18.402 1.00 31.55 210 ASN A N 1
ATOM 1507 C CA . ASN A 1 210 ? 35.847 -16.616 19.688 1.00 29.61 210 ASN A CA 1
ATOM 1508 C C . ASN A 1 210 ? 36.681 -15.367 19.941 1.00 28.38 210 ASN A C 1
ATOM 1509 O O . ASN A 1 210 ? 36.178 -14.411 20.529 1.00 33.53 210 ASN A O 1
ATOM 1514 N N . ALA A 1 211 ? 37.920 -15.349 19.456 1.00 23.48 211 ALA A N 1
ATOM 1515 C CA . ALA A 1 211 ? 38.773 -14.169 19.599 1.00 20.84 211 ALA A CA 1
ATOM 1516 C C . ALA A 1 211 ? 38.202 -13.018 18.824 1.00 25.29 211 ALA A C 1
ATOM 1517 O O . ALA A 1 211 ? 38.127 -11.903 19.345 1.00 29.45 211 ALA A O 1
ATOM 1519 N N . ASN A 1 212 ? 37.845 -13.271 17.558 1.00 25.22 212 ASN A N 1
ATOM 1520 C CA . ASN A 1 212 ? 37.274 -12.229 16.707 1.00 21.11 212 ASN A CA 1
ATOM 1521 C C . ASN A 1 212 ? 35.998 -11.661 17.357 1.00 19.44 212 ASN A C 1
ATOM 1522 O O . ASN A 1 212 ? 35.833 -10.451 17.477 1.00 15.19 212 ASN A O 1
ATOM 1527 N N . ALA A 1 213 ? 35.128 -12.560 17.806 1.00 19.61 213 ALA A N 1
ATOM 1528 C CA . ALA A 1 213 ? 33.867 -12.175 18.404 1.00 24.99 213 ALA A CA 1
ATOM 1529 C C . ALA A 1 213 ? 34.057 -11.223 19.616 1.00 26.53 213 ALA A C 1
ATOM 1530 O O . ALA A 1 213 ? 33.534 -10.115 19.622 1.00 25.35 213 ALA A O 1
ATOM 1532 N N . ALA A 1 214 ? 34.842 -11.643 20.611 1.00 26.99 214 ALA A N 1
ATOM 1533 C CA . ALA A 1 214 ? 35.185 -10.804 21.760 1.00 17.89 214 ALA A CA 1
ATOM 1534 C C . ALA A 1 214 ? 35.795 -9.474 21.334 1.00 21.47 214 ALA A C 1
ATOM 1535 O O . ALA A 1 214 ? 35.445 -8.405 21.857 1.00 18.42 214 ALA A O 1
ATOM 1537 N N . THR A 1 215 ? 36.711 -9.550 20.364 1.00 20.83 215 THR A N 1
ATOM 1538 C CA . THR A 1 215 ? 37.381 -8.372 19.885 1.00 18.34 215 THR A CA 1
ATOM 1539 C C . THR A 1 215 ? 36.428 -7.353 19.243 1.00 15.76 215 THR A C 1
ATOM 1540 O O . THR A 1 215 ? 36.610 -6.137 19.416 1.00 17.56 215 THR A O 1
ATOM 1544 N N . LYS A 1 216 ? 35.486 -7.844 18.452 1.00 18.02 216 LYS A N 1
ATOM 1545 C CA . LYS A 1 216 ? 34.520 -7.002 17.737 1.00 21.31 216 LYS A CA 1
ATOM 1546 C C . LYS A 1 216 ? 33.573 -6.269 18.744 1.00 20.70 216 LYS A C 1
ATOM 1547 O O . LYS A 1 216 ? 33.294 -5.076 18.612 1.00 19.03 216 LYS A O 1
ATOM 1553 N N . ALA A 1 217 ? 33.140 -6.962 19.781 1.00 18.27 217 ALA A N 1
ATOM 1554 C CA . ALA A 1 217 ? 32.348 -6.309 20.836 1.00 20.45 217 ALA A CA 1
ATOM 1555 C C . ALA A 1 217 ? 33.068 -5.160 21.532 1.00 18.64 217 ALA A C 1
ATOM 1556 O O . ALA A 1 217 ? 32.469 -4.140 21.815 1.00 23.43 217 ALA A O 1
ATOM 1558 N N . LEU A 1 218 ? 34.361 -5.338 21.823 1.00 19.81 218 LEU A N 1
ATOM 1559 C CA . LEU A 1 218 ? 35.161 -4.308 22.480 1.00 12.97 218 LEU A CA 1
ATOM 1560 C C . LEU A 1 218 ? 35.261 -3.070 21.619 1.00 15.88 218 LEU A C 1
ATOM 1561 O O . LEU A 1 218 ? 35.212 -1.961 22.119 1.00 22.70 218 LEU A O 1
ATOM 1566 N N . LEU A 1 219 ? 35.508 -3.274 20.335 1.00 15.89 219 LEU A N 1
ATOM 1567 C CA . LEU A 1 219 ? 35.645 -2.157 19.385 1.00 18.91 219 LEU A CA 1
ATOM 1568 C C . LEU A 1 219 ? 34.348 -1.364 19.307 1.00 17.46 219 LEU A C 1
ATOM 1569 O O . LEU A 1 219 ? 34.327 -0.149 19.246 1.00 15.97 219 LEU A O 1
ATOM 1574 N N . LEU A 1 220 ? 33.242 -2.074 19.311 1.00 17.84 220 LEU A N 1
ATOM 1575 C CA . LEU A 1 220 ? 31.945 -1.426 19.201 1.00 18.90 220 LEU A CA 1
ATOM 1576 C C . LEU A 1 220 ? 31.650 -0.647 20.468 1.00 17.97 220 LEU A C 1
ATOM 1577 O O . LEU A 1 220 ? 31.051 0.406 20.428 1.00 21.79 220 LEU A O 1
ATOM 1582 N N . ALA A 1 221 ? 32.040 -1.210 21.592 1.00 15.54 221 ALA A N 1
ATOM 1583 C CA . ALA A 1 221 ? 31.865 -0.584 22.880 1.00 19.33 221 ALA A CA 1
ATOM 1584 C C . ALA A 1 221 ? 32.763 0.603 23.032 1.00 18.88 221 ALA A C 1
ATOM 1585 O O . ALA A 1 221 ? 32.408 1.497 23.760 1.00 17.67 221 ALA A O 1
ATOM 1587 N N . SER A 1 222 ? 33.912 0.639 22.332 1.00 23.15 222 SER A N 1
ATOM 1588 C CA . SER A 1 222 ? 34.858 1.782 22.413 1.00 20.37 222 SER A CA 1
ATOM 1589 C C . SER A 1 222 ? 34.297 3.105 21.981 1.00 23.77 222 SER A C 1
ATOM 1590 O O . SER A 1 222 ? 34.824 4.143 22.300 1.00 27.23 222 SER A O 1
ATOM 1593 N N . GLU A 1 223 ? 33.252 3.084 21.185 1.00 34.46 223 GLU A N 1
ATOM 1594 C CA . GLU A 1 223 ? 32.742 4.323 20.619 1.00 39.35 223 GLU A CA 1
ATOM 1595 C C . GLU A 1 223 ? 32.178 5.216 21.725 1.00 36.90 223 GLU A C 1
ATOM 1596 O O . GLU A 1 223 ? 32.468 6.421 21.786 1.00 39.37 223 GLU A O 1
ATOM 1602 N N . SER A 1 224 ? 31.417 4.610 22.631 1.00 36.21 224 SER A N 1
ATOM 1603 C CA . SER A 1 224 ? 30.734 5.366 23.680 1.00 42.90 224 SER A CA 1
ATOM 1604 C C . SER A 1 224 ? 31.186 5.030 25.129 1.00 28.93 224 SER A C 1
ATOM 1605 O O . SER A 1 224 ? 30.863 5.776 26.047 1.00 30.38 224 SER A O 1
ATOM 1608 N N . GLY A 1 225 ? 31.904 3.923 25.325 1.00 21.28 225 GLY A N 1
ATOM 1609 C CA . GLY A 1 225 ? 32.244 3.474 26.673 1.00 22.38 225 GLY A CA 1
ATOM 1610 C C . GLY A 1 225 ? 33.333 4.306 27.333 1.00 19.07 225 GLY A C 1
ATOM 1611 O O . GLY A 1 225 ? 34.363 4.553 26.733 1.00 22.69 225 GLY A O 1
ATOM 1612 N N . GLU A 1 226 ? 33.080 4.781 28.552 1.00 21.63 226 GLU A N 1
ATOM 1613 C CA . GLU A 1 226 ? 34.108 5.426 29.375 1.00 18.53 226 GLU A CA 1
ATOM 1614 C C . GLU A 1 226 ? 35.365 4.547 29.355 1.00 12.54 226 GLU A C 1
ATOM 1615 O O . GLU A 1 226 ? 35.291 3.336 29.514 1.00 20.09 226 GLU A O 1
ATOM 1621 N N . LEU A 1 227 ? 36.518 5.163 29.126 1.00 17.02 227 LEU A N 1
ATOM 1622 C CA . LEU A 1 227 ? 37.760 4.412 28.817 1.00 17.14 227 LEU A CA 1
ATOM 1623 C C . LEU A 1 227 ? 38.249 3.527 29.976 1.00 17.17 227 LEU A C 1
ATOM 1624 O O . LEU A 1 227 ? 38.591 2.362 29.806 1.00 12.48 227 LEU A O 1
ATOM 1629 N N . GLY A 1 228 ? 38.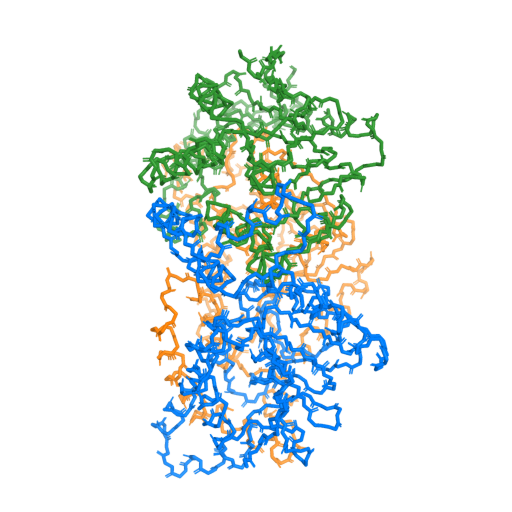228 4.077 31.177 1.00 23.21 228 GLY A N 1
ATOM 1630 C CA . GLY A 1 228 ? 38.761 3.383 32.335 1.00 21.74 228 GLY A CA 1
ATOM 1631 C C . GLY A 1 228 ? 38.130 2.042 32.559 1.00 21.36 228 GLY A C 1
ATOM 1632 O O . GLY A 1 228 ? 38.812 1.041 32.629 1.00 25.54 228 GLY A O 1
ATOM 1633 N N . ALA A 1 229 ? 36.801 2.043 32.648 1.00 24.01 229 ALA A N 1
ATOM 1634 C CA . ALA A 1 229 ? 35.997 0.853 32.868 1.00 15.22 229 ALA A CA 1
ATOM 1635 C C . ALA A 1 229 ? 36.014 -0.042 31.647 1.00 14.33 229 ALA A C 1
ATOM 1636 O O . ALA A 1 229 ? 35.967 -1.274 31.745 1.00 7.68 229 ALA A O 1
ATOM 1638 N N . LEU A 1 230 ? 36.051 0.552 30.474 1.00 11.26 230 LEU A N 1
ATOM 1639 C CA . LEU A 1 230 ? 36.212 -0.295 29.314 1.00 12.12 230 LEU A CA 1
ATOM 1640 C C . LEU A 1 230 ? 37.552 -1.093 29.366 1.00 17.24 230 LEU A C 1
ATOM 1641 O O . LEU A 1 230 ? 37.598 -2.318 29.160 1.00 12.12 230 LEU A O 1
ATOM 1646 N N . LEU A 1 231 ? 38.655 -0.424 29.685 1.00 19.12 231 LEU A N 1
ATOM 1647 C CA . LEU A 1 231 ? 39.938 -1.142 29.808 1.00 16.81 231 LEU A CA 1
ATOM 1648 C C . LEU A 1 231 ? 39.943 -2.231 30.850 1.00 18.37 231 LEU A C 1
ATOM 1649 O O . LEU A 1 231 ? 40.525 -3.321 30.637 1.00 19.90 231 LEU A O 1
ATOM 1654 N N . ASP A 1 232 ? 39.267 -1.951 31.959 1.00 23.52 232 ASP A N 1
ATOM 1655 C CA . ASP A 1 232 ? 39.115 -2.897 33.062 1.00 25.82 232 ASP A CA 1
ATOM 1656 C C . ASP A 1 232 ? 38.526 -4.159 32.529 1.00 24.92 232 ASP A C 1
ATOM 1657 O O . ASP A 1 232 ? 39.075 -5.248 32.745 1.00 21.37 232 ASP A O 1
ATOM 1662 N N . ASP A 1 233 ? 37.408 -4.015 31.804 1.00 17.72 233 ASP A N 1
ATOM 1663 C CA . ASP A 1 233 ? 36.719 -5.177 31.336 1.00 15.92 233 ASP A CA 1
ATOM 1664 C C . ASP A 1 233 ? 37.550 -5.909 30.292 1.00 11.93 233 ASP A C 1
ATOM 1665 O O . ASP A 1 233 ? 37.598 -7.170 30.261 1.00 16.21 233 ASP A O 1
ATOM 1670 N N . ALA A 1 234 ? 38.171 -5.116 29.431 1.00 10.24 234 ALA A N 1
ATOM 1671 C CA . ALA A 1 234 ? 39.017 -5.617 28.368 1.00 16.16 234 ALA A CA 1
ATOM 1672 C C . ALA A 1 234 ? 40.119 -6.514 28.980 1.00 22.82 234 ALA A C 1
ATOM 1673 O O . ALA A 1 234 ? 40.415 -7.549 28.443 1.00 25.35 234 ALA A O 1
ATOM 1675 N N . ALA A 1 235 ? 40.692 -6.124 30.116 1.00 24.86 235 ALA A N 1
ATOM 1676 C CA . ALA A 1 235 ? 41.772 -6.910 30.739 1.00 25.49 235 ALA A CA 1
ATOM 1677 C C . ALA A 1 235 ? 41.260 -8.272 31.198 1.00 27.53 235 ALA A C 1
ATOM 1678 O O . ALA A 1 235 ? 41.915 -9.276 30.978 1.00 31.54 235 ALA A O 1
ATOM 1680 N N . ARG A 1 236 ? 40.076 -8.309 31.802 1.00 25.61 236 ARG A N 1
ATOM 1681 C CA . ARG A 1 236 ? 39.445 -9.571 32.149 1.00 25.94 236 ARG A CA 1
ATOM 1682 C C . ARG A 1 236 ? 39.236 -10.436 30.893 1.00 28.03 236 ARG A C 1
ATOM 1683 O O . ARG A 1 236 ? 39.404 -11.649 30.921 1.00 28.47 236 ARG A O 1
ATOM 1691 N N . GLN A 1 237 ? 38.879 -9.817 29.784 1.00 30.51 237 GLN A N 1
ATOM 1692 C CA . GLN A 1 237 ? 38.544 -10.591 28.597 1.00 33.03 237 GLN A CA 1
ATOM 1693 C C . GLN A 1 237 ? 39.812 -11.138 27.991 1.00 26.53 237 GLN A C 1
ATOM 1694 O O . GLN A 1 237 ? 39.846 -12.271 27.525 1.00 27.75 237 GLN A O 1
ATOM 1700 N N . PHE A 1 238 ? 40.868 -10.350 28.022 1.00 28.37 238 PHE A N 1
ATOM 1701 C CA . PHE A 1 238 ? 42.170 -10.826 27.554 1.00 25.48 238 PHE A CA 1
ATOM 1702 C C . PHE A 1 238 ? 42.664 -12.063 28.326 1.00 33.85 238 PHE A C 1
ATOM 1703 O O . PHE A 1 238 ? 43.286 -12.959 27.741 1.00 36.08 238 PHE A O 1
ATOM 1711 N N . ALA A 1 239 ? 42.399 -12.109 29.634 1.00 29.84 239 ALA A N 1
ATOM 1712 C CA . ALA A 1 239 ? 42.914 -13.177 30.470 1.00 27.92 239 ALA A CA 1
ATOM 1713 C C . ALA A 1 239 ? 42.134 -14.404 30.155 1.00 27.74 239 ALA A C 1
ATOM 1714 O O . ALA A 1 239 ? 42.667 -15.502 30.157 1.00 30.94 239 ALA A O 1
ATOM 1716 N N . GLU A 1 240 ? 40.852 -14.218 29.862 1.00 29.61 240 GLU A N 1
ATOM 1717 C CA . GLU A 1 240 ? 39.970 -15.329 29.603 1.00 32.65 240 GLU A CA 1
ATOM 1718 C C . GLU A 1 240 ? 40.232 -15.871 28.203 1.00 26.10 240 GLU A C 1
ATOM 1719 O O . GLU A 1 240 ? 39.952 -17.042 27.909 1.00 24.41 240 GLU A O 1
ATOM 1725 N N . ALA A 1 241 ? 40.802 -15.040 27.349 1.00 24.80 241 ALA A N 1
ATOM 1726 C CA . ALA A 1 241 ? 41.167 -15.491 26.012 1.00 30.47 241 ALA A CA 1
ATOM 1727 C C . ALA A 1 241 ? 42.476 -16.302 26.012 1.00 33.71 241 ALA A C 1
ATOM 1728 O O . ALA A 1 241 ? 42.543 -17.348 25.351 1.00 34.23 241 ALA A O 1
ATOM 1730 N N . VAL A 1 242 ? 43.503 -15.834 26.731 1.00 32.02 242 VAL A N 1
ATOM 1731 C CA . VAL A 1 242 ? 44.826 -16.485 26.658 1.00 31.00 242 VAL A CA 1
ATOM 1732 C C . VAL A 1 242 ? 44.730 -17.910 27.174 1.00 32.66 242 VAL A C 1
ATOM 1733 O O . VAL A 1 242 ? 45.370 -18.813 26.639 1.00 34.15 242 VAL A O 1
ATOM 1737 N N . GLY A 1 243 ? 43.885 -18.091 28.183 1.00 31.51 243 GLY A N 1
ATOM 1738 C CA . GLY A 1 243 ? 43.778 -19.332 28.908 1.00 28.16 243 GLY A CA 1
ATOM 1739 C C . GLY A 1 243 ? 42.627 -20.198 28.467 1.00 27.10 243 GLY A C 1
ATOM 1740 O O . GLY A 1 243 ? 42.352 -21.206 29.081 1.00 29.91 243 GLY A O 1
ATOM 1741 N N . GLY A 1 244 ? 41.947 -19.808 27.405 1.00 31.87 244 GLY A N 1
ATOM 1742 C CA . GLY A 1 244 ? 40.864 -20.602 26.867 1.00 28.98 244 GLY A CA 1
ATOM 1743 C C . GLY A 1 244 ? 41.379 -21.521 25.777 1.00 35.38 244 GLY A C 1
ATOM 1744 O O . GLY A 1 244 ? 42.545 -21.437 25.345 1.00 30.07 244 GLY A O 1
ATOM 1745 N N . ALA A 1 245 ? 40.513 -22.414 25.313 1.00 38.19 245 ALA A N 1
ATOM 1746 C CA . ALA A 1 245 ? 40.965 -23.466 24.423 1.00 43.39 245 ALA A CA 1
ATOM 1747 C C . ALA A 1 245 ? 40.970 -22.905 23.024 1.00 49.39 245 ALA A C 1
ATOM 1748 O O . ALA A 1 245 ? 40.249 -23.397 22.178 1.00 55.96 245 ALA A O 1
ATOM 1750 N N . GLU A 1 246 ? 41.759 -21.853 22.805 1.00 47.10 246 GLU A N 1
ATOM 1751 C CA . GLU A 1 246 ? 41.824 -21.147 21.526 1.00 40.78 246 GLU A CA 1
ATOM 1752 C C . GLU A 1 246 ? 43.076 -20.266 21.573 1.00 33.74 246 GLU A C 1
ATOM 1753 O O . GLU A 1 246 ? 43.909 -20.259 20.655 1.00 30.73 246 GLU A O 1
ATOM 1759 N N . GLY A 1 247 ? 43.216 -19.535 22.669 1.00 28.68 247 GLY A N 1
ATOM 1760 C CA . GLY A 1 247 ? 44.390 -18.730 22.891 1.00 30.99 247 GLY A CA 1
ATOM 1761 C C . GLY A 1 247 ? 45.573 -19.631 23.216 1.00 31.77 247 GLY A C 1
ATOM 1762 O O . GLY A 1 247 ? 46.711 -19.347 22.847 1.00 34.52 247 GLY A O 1
ATOM 1763 N N . SER A 1 248 ? 45.305 -20.734 23.892 1.00 32.71 248 SER A N 1
ATOM 1764 C CA . SER A 1 248 ? 46.346 -21.720 24.127 1.00 38.27 248 SER A CA 1
ATOM 1765 C C . SER A 1 248 ? 46.754 -22.458 22.812 1.00 42.97 248 SER A C 1
ATOM 1766 O O . SER A 1 248 ? 47.933 -22.475 22.494 1.00 39.68 248 SER A O 1
ATOM 1769 N N . GLU A 1 249 ? 45.808 -23.018 22.039 1.00 40.85 249 GLU A N 1
ATOM 1770 C CA . GLU A 1 249 ? 46.125 -23.536 20.671 1.00 39.19 249 GLU A CA 1
ATOM 1771 C C . GLU A 1 249 ? 46.812 -22.515 19.781 1.00 39.53 249 GLU A C 1
ATOM 1772 O O . GLU A 1 249 ? 47.751 -22.828 19.052 1.00 43.19 249 GLU A O 1
ATOM 1778 N N . GLY A 1 250 ? 46.347 -21.282 19.850 1.00 35.75 250 GLY A N 1
ATOM 1779 C CA . GLY A 1 250 ? 46.888 -20.243 19.005 1.00 34.57 250 GLY A CA 1
ATOM 1780 C C . GLY A 1 250 ? 48.324 -19.900 19.338 1.00 33.35 250 GLY A C 1
ATOM 1781 O O . GLY A 1 250 ? 49.164 -19.787 18.439 1.00 28.88 250 GLY A O 1
ATOM 1782 N N . THR A 1 251 ? 48.601 -19.665 20.620 1.00 36.02 251 THR A N 1
ATOM 1783 C CA . THR A 1 251 ? 49.964 -19.272 21.064 1.00 38.04 251 THR A CA 1
ATOM 1784 C C . THR A 1 251 ? 50.950 -20.435 20.958 1.00 37.72 251 THR A C 1
ATOM 1785 O O . THR A 1 251 ? 52.169 -20.262 20.873 1.00 37.21 251 THR A O 1
ATOM 1789 N N . LEU A 1 252 ? 50.398 -21.635 20.961 1.00 39.81 252 LEU A N 1
ATOM 1790 C CA . LEU A 1 252 ? 51.172 -22.839 20.738 1.00 42.09 252 LEU A CA 1
ATOM 1791 C C . LEU A 1 252 ? 51.616 -22.952 19.279 1.00 43.22 252 LEU A C 1
ATOM 1792 O O . LEU A 1 252 ? 52.805 -23.015 19.001 1.00 45.15 252 LEU A O 1
ATOM 1797 N N . ALA A 1 253 ? 50.655 -22.991 18.355 1.00 44.01 253 ALA A N 1
ATOM 1798 C CA . ALA A 1 253 ? 50.949 -22.972 16.921 1.00 38.64 253 ALA A CA 1
ATOM 1799 C C . ALA A 1 253 ? 52.034 -21.954 16.612 1.00 36.79 253 ALA A C 1
ATOM 1800 O O . ALA A 1 253 ? 52.855 -22.147 15.726 1.00 40.00 253 ALA A O 1
ATOM 1802 N N . PHE A 1 254 ? 52.036 -20.866 17.364 1.00 38.35 254 PHE A N 1
ATOM 1803 C CA . PHE A 1 254 ? 52.990 -19.789 17.172 1.00 44.55 254 PHE A CA 1
ATOM 1804 C C . PHE A 1 254 ? 54.418 -20.173 17.617 1.00 51.93 254 PHE A C 1
ATOM 1805 O O . PHE A 1 254 ? 55.391 -19.911 16.891 1.00 50.74 254 PHE A O 1
ATOM 1813 N N . VAL A 1 255 ? 54.555 -20.801 18.789 1.00 53.33 255 VAL A N 1
ATOM 1814 C CA . VAL A 1 255 ? 55.893 -21.152 19.274 1.00 52.78 255 VAL A CA 1
ATOM 1815 C C . VAL A 1 255 ? 56.398 -22.376 18.527 1.00 52.37 255 VAL A C 1
ATOM 1816 O O . VAL A 1 255 ? 57.574 -22.466 18.165 1.00 52.97 255 VAL A O 1
ATOM 1820 N N . GLN A 1 256 ? 55.479 -23.287 18.242 1.00 53.12 256 GLN A N 1
ATOM 1821 C CA . GLN A 1 256 ? 55.727 -24.308 17.255 1.00 52.63 256 GLN A CA 1
ATOM 1822 C C . GLN A 1 256 ? 55.713 -23.498 15.977 1.00 52.66 256 GLN A C 1
ATOM 1823 O O . GLN A 1 256 ? 55.479 -22.290 16.024 1.00 51.04 256 GLN A O 1
ATOM 1829 N N . LYS A 1 257 ? 55.991 -24.091 14.833 1.00 49.00 257 LYS A N 1
ATOM 1830 C CA . LYS A 1 257 ? 56.054 -23.245 13.657 1.00 50.93 257 LYS A CA 1
ATOM 1831 C C . LYS A 1 257 ? 55.004 -23.641 12.642 1.00 46.46 257 LYS A C 1
ATOM 1832 O O . LYS A 1 257 ? 55.302 -23.898 11.488 1.00 42.34 257 LYS A O 1
ATOM 1838 N N . ARG A 1 258 ? 53.755 -23.625 13.099 1.00 43.60 258 ARG A N 1
ATOM 1839 C CA . ARG A 1 258 ? 52.630 -24.078 12.305 1.00 42.81 258 ARG A CA 1
ATOM 1840 C C . ARG A 1 258 ? 51.383 -23.191 12.402 1.00 44.48 258 ARG A C 1
ATOM 1841 O O . ARG A 1 258 ? 51.286 -22.231 13.180 1.00 44.03 258 ARG A O 1
ATOM 1849 N N . LYS A 1 259 ? 50.410 -23.573 11.602 1.00 40.63 259 LYS A N 1
ATOM 1850 C CA . LYS A 1 259 ? 49.165 -22.886 11.543 1.00 38.74 259 LYS A CA 1
ATOM 1851 C C . LYS A 1 259 ? 48.366 -23.400 12.734 1.00 37.94 259 LYS A C 1
ATOM 1852 O O . LYS A 1 259 ? 48.416 -24.594 13.036 1.00 38.71 259 LYS A O 1
ATOM 1858 N N . PRO A 1 260 ? 47.635 -22.508 13.439 1.00 34.41 260 PRO A N 1
ATOM 1859 C CA . PRO A 1 260 ? 46.647 -23.020 14.399 1.00 33.29 260 PRO A CA 1
ATOM 1860 C C . PRO A 1 260 ? 45.547 -23.745 13.626 1.00 34.54 260 PRO A C 1
ATOM 1861 O O . PRO A 1 260 ? 45.430 -23.563 12.423 1.00 31.11 260 PRO A O 1
ATOM 1865 N N . VAL A 1 261 ? 44.756 -24.561 14.296 1.00 37.05 261 VAL A N 1
ATOM 1866 C CA . VAL A 1 261 ? 43.857 -25.438 13.574 1.00 39.88 261 VAL A CA 1
ATOM 1867 C C . VAL A 1 261 ? 42.812 -24.693 12.737 1.00 42.02 261 VAL A C 1
ATOM 1868 O O . VAL A 1 261 ? 42.558 -25.091 11.596 1.00 43.03 261 VAL A O 1
ATOM 1872 N N . TRP A 1 262 ? 42.236 -23.622 13.293 1.00 38.49 262 TRP A N 1
ATOM 1873 C CA . TRP A 1 262 ? 41.224 -22.839 12.587 1.00 31.29 262 TRP A CA 1
ATOM 1874 C C . TRP A 1 262 ? 41.788 -22.359 11.288 1.00 28.87 262 TRP A C 1
ATOM 1875 O O . TRP A 1 262 ? 41.048 -22.183 10.369 1.00 36.35 262 TRP A O 1
ATOM 1886 N N . ALA A 1 263 ? 43.100 -22.166 11.206 1.00 29.26 263 ALA A N 1
ATOM 1887 C CA . ALA A 1 263 ? 43.730 -21.709 9.962 1.00 27.65 263 ALA A CA 1
ATOM 1888 C C . ALA A 1 263 ? 44.022 -22.822 8.962 1.00 33.30 263 ALA A C 1
ATOM 1889 O O . ALA A 1 263 ? 44.672 -22.565 7.949 1.00 35.17 263 ALA A O 1
ATOM 1891 N N . GLN A 1 264 ? 43.539 -24.038 9.256 1.00 43.09 264 GLN A N 1
ATOM 1892 C CA . GLN A 1 264 ? 43.707 -25.239 8.394 1.00 52.03 264 GLN A CA 1
ATOM 1893 C C . GLN A 1 264 ? 42.494 -25.469 7.489 1.00 55.70 264 GLN A C 1
ATOM 1894 O O . GLN A 1 264 ? 41.589 -26.227 7.838 1.00 56.96 264 GLN A O 1
ATOM 1900 N N . GLU B 1 7 ? 26.728 47.285 10.021 1.00 67.62 7 GLU B N 1
ATOM 1901 C CA . GLU B 1 7 ? 26.860 45.840 10.138 1.00 63.49 7 GLU B CA 1
ATOM 1902 C C . GLU B 1 7 ? 28.253 45.463 9.677 1.00 55.90 7 GLU B C 1
ATOM 1903 O O . GLU B 1 7 ? 28.911 46.227 8.982 1.00 48.31 7 GLU B O 1
ATOM 1909 N N . THR B 1 8 ? 28.665 44.258 10.063 1.00 56.76 8 THR B N 1
ATOM 1910 C CA . THR B 1 8 ? 29.962 43.667 9.712 1.00 51.15 8 THR B CA 1
ATOM 1911 C C . THR B 1 8 ? 29.798 42.544 8.693 1.00 44.84 8 THR B C 1
ATOM 1912 O O . THR B 1 8 ? 30.776 41.928 8.252 1.00 39.90 8 THR B O 1
ATOM 1916 N N . LEU B 1 9 ? 28.544 42.276 8.339 1.00 46.22 9 LEU B N 1
ATOM 1917 C CA . LEU B 1 9 ? 28.200 41.212 7.421 1.00 44.95 9 LEU B CA 1
ATOM 1918 C C . LEU B 1 9 ? 27.483 41.842 6.283 1.00 47.46 9 LEU B C 1
ATOM 1919 O O . LEU B 1 9 ? 26.992 42.935 6.426 1.00 54.10 9 LEU B O 1
ATOM 1924 N N . LEU B 1 10 ? 27.401 41.170 5.151 1.00 48.56 10 LEU B N 1
ATOM 1925 C CA . LEU B 1 10 ? 26.469 41.627 4.144 1.00 52.42 10 LEU B CA 1
ATOM 1926 C C . LEU B 1 10 ? 25.534 40.509 3.675 1.00 52.04 10 LEU B C 1
ATOM 1927 O O . LEU B 1 10 ? 25.952 39.510 3.077 1.00 53.59 10 LEU B O 1
ATOM 1932 N N . LEU B 1 11 ? 24.256 40.715 3.989 1.00 46.15 11 LEU B N 1
ATOM 1933 C CA . LEU B 1 11 ? 23.195 39.746 3.754 1.00 40.24 11 LEU B CA 1
ATOM 1934 C C . LEU B 1 11 ? 22.605 39.906 2.358 1.00 40.93 11 LEU B C 1
ATOM 1935 O O . LEU B 1 11 ? 22.186 40.990 1.970 1.00 41.10 11 LEU B O 1
ATOM 1940 N N . GLU B 1 12 ? 22.564 38.818 1.602 1.00 39.05 12 GLU B N 1
ATOM 1941 C CA . GLU B 1 12 ? 21.920 38.829 0.289 1.00 37.33 12 GLU B CA 1
ATOM 1942 C C . GLU B 1 12 ? 20.963 37.640 0.159 1.00 32.88 12 GLU B C 1
ATOM 1943 O O . GLU B 1 12 ? 21.342 36.578 -0.361 1.00 29.51 12 GLU B O 1
ATOM 1949 N N . PRO B 1 13 ? 19.728 37.799 0.659 1.00 33.90 13 PRO B N 1
ATOM 1950 C CA . PRO B 1 13 ? 18.751 36.699 0.612 1.00 38.07 13 PRO B CA 1
ATOM 1951 C C . PRO B 1 13 ? 18.189 36.471 -0.774 1.00 43.38 13 PRO B C 1
ATOM 1952 O O . PRO B 1 13 ? 17.448 37.322 -1.234 1.00 44.33 13 PRO B O 1
ATOM 1956 N N . ILE B 1 14 ? 18.523 35.352 -1.410 1.00 44.21 14 ILE B N 1
ATOM 1957 C CA . ILE B 1 14 ? 17.975 35.030 -2.726 1.00 45.34 14 ILE B CA 1
ATOM 1958 C C . ILE B 1 14 ? 17.241 33.698 -2.659 1.00 44.19 14 ILE B C 1
ATOM 1959 O O . ILE B 1 14 ? 17.799 32.713 -2.204 1.00 43.03 14 ILE B O 1
ATOM 1964 N N . GLU B 1 15 ? 15.990 33.692 -3.109 1.00 46.04 15 GLU B N 1
ATOM 1965 C CA . GLU B 1 15 ? 15.146 32.509 -3.072 1.00 48.59 15 GLU B CA 1
ATOM 1966 C C . GLU B 1 15 ? 15.166 31.925 -1.656 1.00 47.25 15 GLU B C 1
ATOM 1967 O O . GLU B 1 15 ? 14.721 32.578 -0.703 1.00 53.45 15 GLU B O 1
ATOM 1973 N N . GLY B 1 16 ? 15.671 30.710 -1.507 1.00 40.80 16 GLY B N 1
ATOM 1974 C CA . GLY B 1 16 ? 15.830 30.114 -0.181 1.00 41.15 16 GLY B CA 1
ATOM 1975 C C . GLY B 1 16 ? 17.286 30.006 0.272 1.00 40.43 16 GLY B C 1
ATOM 1976 O O . GLY B 1 16 ? 17.613 29.281 1.212 1.00 37.76 16 GLY B O 1
ATOM 1977 N N . VAL B 1 17 ? 18.158 30.727 -0.427 1.00 40.91 17 VAL B N 1
ATOM 1978 C CA . VAL B 1 17 ? 19.573 30.787 -0.118 1.00 38.15 17 VAL B CA 1
ATOM 1979 C C . VAL B 1 17 ? 19.894 32.152 0.460 1.00 34.95 17 VAL B C 1
ATOM 1980 O O . VAL B 1 17 ? 19.683 33.149 -0.185 1.00 37.66 17 VAL B O 1
ATOM 1984 N N . LEU B 1 18 ? 20.423 32.174 1.672 1.00 32.49 18 LEU B N 1
ATOM 1985 C CA . LEU B 1 18 ? 20.886 33.400 2.264 1.00 33.77 18 LEU B CA 1
ATOM 1986 C C . LEU B 1 18 ? 22.430 33.505 2.193 1.00 33.81 18 LEU B C 1
ATOM 1987 O O . LEU B 1 18 ? 23.155 32.761 2.842 1.00 24.39 18 LEU B O 1
ATOM 1992 N N . ARG B 1 19 ? 22.926 34.426 1.370 1.00 39.77 19 ARG B N 1
ATOM 1993 C CA . ARG B 1 19 ? 24.364 34.686 1.315 1.00 38.22 19 ARG B CA 1
ATOM 1994 C C . ARG B 1 19 ? 24.822 35.620 2.430 1.00 38.38 19 ARG B C 1
ATOM 1995 O O . ARG B 1 19 ? 24.318 36.725 2.567 1.00 42.63 19 ARG B O 1
ATOM 2003 N N . ILE B 1 20 ? 25.787 35.160 3.225 1.00 37.70 20 ILE B N 1
ATOM 2004 C CA . ILE B 1 20 ? 26.327 35.960 4.323 1.00 37.35 20 ILE B CA 1
ATOM 2005 C C . ILE B 1 20 ? 27.806 36.217 4.059 1.00 38.63 20 ILE B C 1
ATOM 2006 O O . ILE B 1 20 ? 28.609 35.298 4.170 1.00 43.89 20 ILE B O 1
ATOM 2011 N N . THR B 1 21 ? 28.179 37.444 3.702 1.00 36.86 21 THR B N 1
ATOM 2012 C CA . THR B 1 21 ? 29.601 37.756 3.521 1.00 40.00 21 THR B CA 1
ATOM 2013 C C . THR B 1 21 ? 30.197 38.365 4.781 1.00 35.56 21 THR B C 1
ATOM 2014 O O . THR B 1 21 ? 29.624 39.284 5.374 1.00 30.81 21 THR B O 1
ATOM 2018 N N . LEU B 1 22 ? 31.324 37.807 5.225 1.00 35.66 22 LEU B N 1
ATOM 2019 C CA . LEU B 1 22 ? 32.137 38.468 6.237 1.00 36.98 22 LEU B CA 1
ATOM 2020 C C . LEU B 1 22 ? 32.824 39.649 5.547 1.00 38.03 22 LEU B C 1
ATOM 2021 O O . LEU B 1 22 ? 33.532 39.473 4.547 1.00 34.12 22 LEU B O 1
ATOM 2026 N N . ASN B 1 23 ? 32.562 40.848 6.071 1.00 42.22 23 ASN B N 1
ATOM 2027 C CA . ASN B 1 23 ? 32.877 42.101 5.378 1.00 47.11 23 ASN B CA 1
ATOM 2028 C C . ASN B 1 23 ? 33.639 43.096 6.263 1.00 45.94 23 ASN B C 1
ATOM 2029 O O . ASN B 1 23 ? 33.085 44.104 6.732 1.00 44.83 23 ASN B O 1
ATOM 2034 N N . ARG B 1 24 ? 34.903 42.765 6.514 1.00 43.43 24 ARG B N 1
ATOM 2035 C CA . ARG B 1 24 ? 35.874 43.679 7.128 1.00 38.79 24 ARG B CA 1
ATOM 2036 C C . ARG B 1 24 ? 37.203 43.377 6.464 1.00 35.73 24 ARG B C 1
ATOM 2037 O O . ARG B 1 24 ? 38.114 42.898 7.113 1.00 36.78 24 ARG B O 1
ATOM 2045 N N . PRO B 1 25 ? 37.300 43.609 5.145 1.00 39.17 25 PRO B N 1
ATOM 2046 C CA . PRO B 1 25 ? 38.484 43.191 4.371 1.00 40.77 25 PRO B CA 1
ATOM 2047 C C . PRO B 1 25 ? 39.795 43.860 4.812 1.00 40.70 25 PRO B C 1
ATOM 2048 O O . PRO B 1 25 ? 40.867 43.324 4.581 1.00 40.54 25 PRO B O 1
ATOM 2052 N N . GLN B 1 26 ? 39.686 45.012 5.454 1.00 43.60 26 GLN B N 1
ATOM 2053 C CA . GLN B 1 26 ? 40.824 45.667 6.087 1.00 50.25 26 GLN B CA 1
ATOM 2054 C C . GLN B 1 26 ? 41.597 44.711 6.997 1.00 50.81 26 GLN B C 1
ATOM 2055 O O . GLN B 1 26 ? 42.855 44.695 7.005 1.00 44.92 26 GLN B O 1
ATOM 2061 N N . SER B 1 27 ? 40.813 43.936 7.757 1.00 48.20 27 SER B N 1
ATOM 2062 C CA . SER B 1 27 ? 41.300 43.069 8.818 1.00 45.54 27 SER B CA 1
ATOM 2063 C C . SER B 1 27 ? 41.234 41.636 8.329 1.00 49.58 27 SER B C 1
ATOM 2064 O O . SER B 1 27 ? 41.304 40.689 9.133 1.00 49.86 27 SER B O 1
ATOM 2067 N N . ARG B 1 28 ? 41.092 41.478 7.013 1.00 46.85 28 ARG B N 1
ATOM 2068 C CA . ARG B 1 28 ? 40.803 40.173 6.437 1.00 47.30 28 ARG B CA 1
ATOM 2069 C C . ARG B 1 28 ? 39.562 39.582 7.104 1.00 43.63 28 ARG B C 1
ATOM 2070 O O . ARG B 1 28 ? 39.506 38.382 7.395 1.00 40.87 28 ARG B O 1
ATOM 2078 N N . ASN B 1 29 ? 38.583 40.443 7.368 1.00 45.81 29 ASN B N 1
ATOM 2079 C CA . ASN B 1 29 ? 37.286 40.021 7.911 1.00 44.16 29 ASN B CA 1
ATOM 2080 C C . ASN B 1 29 ? 37.477 39.345 9.266 1.00 45.93 29 ASN B C 1
ATOM 2081 O O . ASN B 1 29 ? 36.748 38.403 9.627 1.00 45.54 29 ASN B O 1
ATOM 2086 N N . ALA B 1 30 ? 38.454 39.842 10.021 1.00 42.26 30 ALA B N 1
ATOM 2087 C CA . ALA B 1 30 ? 38.752 39.249 11.301 1.00 46.04 30 ALA B CA 1
ATOM 2088 C C . ALA B 1 30 ? 37.488 39.393 12.166 1.00 41.11 30 ALA B C 1
ATOM 2089 O O . ALA B 1 30 ? 36.670 40.278 11.964 1.00 43.27 30 ALA B O 1
ATOM 2091 N N . MET B 1 31 ? 37.317 38.507 13.128 1.00 37.73 31 MET B N 1
ATOM 2092 C CA . MET B 1 31 ? 36.076 38.470 13.882 1.00 34.09 31 MET B CA 1
ATOM 2093 C C . MET B 1 31 ? 36.015 39.516 14.990 1.00 35.39 31 MET B C 1
ATOM 2094 O O . MET B 1 31 ? 36.269 39.187 16.134 1.00 41.41 31 MET B O 1
ATOM 2099 N N . SER B 1 32 ? 35.588 40.737 14.685 1.00 39.29 32 SER B N 1
ATOM 2100 C CA . SER B 1 32 ? 35.288 41.716 15.750 1.00 48.86 32 SER B CA 1
ATOM 2101 C C . SER B 1 32 ? 34.264 41.133 16.735 1.00 47.99 32 SER B C 1
ATOM 2102 O O . SER B 1 32 ? 33.633 40.114 16.454 1.00 48.93 32 SER B O 1
ATOM 2105 N N . LEU B 1 33 ? 34.109 41.754 17.895 1.00 44.83 33 LEU B N 1
ATOM 2106 C CA . LEU B 1 33 ? 33.154 41.239 18.863 1.00 47.88 33 LEU B CA 1
ATOM 2107 C C . LEU B 1 33 ? 31.725 41.331 18.297 1.00 50.57 33 LEU B C 1
ATOM 2108 O O . LEU B 1 33 ? 30.855 40.510 18.596 1.00 49.87 33 LEU B O 1
ATOM 2113 N N . ALA B 1 34 ? 31.476 42.342 17.481 1.00 50.27 34 ALA B N 1
ATOM 2114 C CA . ALA B 1 34 ? 30.126 42.658 17.082 1.00 47.15 34 ALA B CA 1
ATOM 2115 C C . ALA B 1 34 ? 29.644 41.685 16.014 1.00 45.75 34 ALA B C 1
ATOM 2116 O O . ALA B 1 34 ? 28.465 41.343 15.971 1.00 45.00 34 ALA B O 1
ATOM 2118 N N . MET B 1 35 ? 30.529 41.252 15.124 1.00 45.21 35 MET B N 1
ATOM 2119 C CA . MET B 1 35 ? 30.127 40.285 14.109 1.00 44.47 35 MET B CA 1
ATOM 2120 C C . MET B 1 35 ? 29.720 38.953 14.767 1.00 44.41 35 MET B C 1
ATOM 2121 O O . MET B 1 35 ? 28.858 38.235 14.240 1.00 37.30 35 MET B O 1
ATOM 2126 N N . VAL B 1 36 ? 30.352 38.619 15.898 1.00 41.41 36 VAL B N 1
ATOM 2127 C CA . VAL B 1 36 ? 29.886 37.488 16.686 1.00 40.18 36 VAL B CA 1
ATOM 2128 C C . VAL B 1 36 ? 28.424 37.788 16.994 1.00 34.09 36 VAL B C 1
ATOM 2129 O O . VAL B 1 36 ? 27.554 36.964 16.748 1.00 34.77 36 VAL B O 1
ATOM 2133 N N . GLY B 1 37 ? 28.146 38.967 17.528 1.00 30.84 37 GLY B N 1
ATOM 2134 C CA . GLY B 1 37 ? 26.774 39.295 17.900 1.00 29.72 37 GLY B CA 1
ATOM 2135 C C . GLY B 1 37 ? 25.848 39.207 16.702 1.00 30.42 37 GLY B C 1
ATOM 2136 O O . GLY B 1 37 ? 24.737 38.672 16.778 1.00 29.74 37 GLY B O 1
ATOM 2137 N N . GLU B 1 38 ? 26.343 39.721 15.584 1.00 35.36 38 GLU B N 1
ATOM 2138 C CA . GLU B 1 38 ? 25.566 39.877 14.365 1.00 34.95 38 GLU B CA 1
ATOM 2139 C C . GLU B 1 38 ? 25.427 38.562 13.603 1.00 36.72 38 GLU B C 1
ATOM 2140 O O . GLU B 1 38 ? 24.430 38.367 12.902 1.00 37.50 38 GLU B O 1
ATOM 2146 N N . LEU B 1 39 ? 26.404 37.655 13.733 1.00 30.70 39 LEU B N 1
ATOM 2147 C CA . LEU B 1 39 ? 26.247 36.337 13.128 1.00 27.47 39 LEU B CA 1
ATOM 2148 C C . LEU B 1 39 ? 25.257 35.525 13.957 1.00 28.80 39 LEU B C 1
ATOM 2149 O O . LEU B 1 39 ? 24.436 34.802 13.402 1.00 28.08 39 LEU B O 1
ATOM 2154 N N . ARG B 1 40 ? 25.303 35.672 15.273 1.00 29.02 40 ARG B N 1
ATOM 2155 C CA . ARG B 1 40 ? 24.381 34.937 16.134 1.00 32.99 40 ARG B CA 1
ATOM 2156 C C . ARG B 1 40 ? 22.927 35.349 15.941 1.00 38.56 40 ARG B C 1
ATOM 2157 O O . ARG B 1 40 ? 22.014 34.562 16.222 1.00 40.21 40 ARG B O 1
ATOM 2165 N N . ALA B 1 41 ? 22.697 36.574 15.476 1.00 39.03 41 ALA B N 1
ATOM 2166 C CA . ALA B 1 41 ? 21.340 37.086 15.448 1.00 34.65 41 ALA B CA 1
ATOM 2167 C C . ALA B 1 41 ? 20.723 36.754 14.119 1.00 34.01 41 ALA B C 1
ATOM 2168 O O . ALA B 1 41 ? 19.518 36.606 14.012 1.00 39.19 41 ALA B O 1
ATOM 2170 N N . VAL B 1 42 ? 21.551 36.663 13.091 1.00 32.75 42 VAL B N 1
ATOM 2171 C CA . VAL B 1 42 ? 21.067 36.278 11.785 1.00 33.90 42 VAL B CA 1
ATOM 2172 C C . VAL B 1 42 ? 20.648 34.820 11.895 1.00 34.47 42 VAL B C 1
ATOM 2173 O O . VAL B 1 42 ? 19.528 34.465 11.535 1.00 38.00 42 VAL B O 1
ATOM 2177 N N . LEU B 1 43 ? 21.517 34.006 12.486 1.00 32.99 43 LEU B N 1
ATOM 2178 C CA . LEU B 1 43 ? 21.225 32.595 12.656 1.00 29.20 43 LEU B CA 1
ATOM 2179 C C . LEU B 1 43 ? 19.942 32.418 13.427 1.00 27.08 43 LEU B C 1
ATOM 2180 O O . LEU B 1 43 ? 19.161 31.535 13.136 1.00 27.42 43 LEU B O 1
ATOM 2185 N N . ALA B 1 44 ? 19.745 33.263 14.426 1.00 33.81 44 ALA B N 1
ATOM 2186 C CA . ALA B 1 44 ? 18.582 33.166 15.296 1.00 32.74 44 ALA B CA 1
ATOM 2187 C C . ALA B 1 44 ? 17.340 33.639 14.538 1.00 31.89 44 ALA B C 1
ATOM 2188 O O . ALA B 1 44 ? 16.221 33.129 14.732 1.00 36.10 44 ALA B O 1
ATOM 2190 N N . ALA B 1 45 ? 17.551 34.616 13.667 1.00 25.63 45 ALA B N 1
ATOM 2191 C CA . ALA B 1 45 ? 16.484 35.136 12.814 1.00 30.48 45 ALA B CA 1
ATOM 2192 C C . ALA B 1 45 ? 15.946 34.121 11.797 1.00 33.45 45 ALA B C 1
ATOM 2193 O O . ALA B 1 45 ? 14.762 34.145 11.446 1.00 34.80 45 ALA B O 1
ATOM 2195 N N . VAL B 1 46 ? 16.801 33.247 11.295 1.00 37.07 46 VAL B N 1
ATOM 2196 C CA . VAL B 1 46 ? 16.360 32.295 10.273 1.00 34.15 46 VAL B CA 1
ATOM 2197 C C . VAL B 1 46 ? 16.089 30.922 10.837 1.00 31.85 46 VAL B C 1
ATOM 2198 O O . VAL B 1 46 ? 15.689 30.029 10.088 1.00 32.45 46 VAL B O 1
ATOM 2202 N N . ARG B 1 47 ? 16.285 30.753 12.148 1.00 34.99 47 ARG B N 1
ATOM 2203 C CA . ARG B 1 47 ? 16.276 29.424 12.786 1.00 32.87 47 ARG B CA 1
ATOM 2204 C C . ARG B 1 47 ? 14.980 28.631 12.509 1.00 33.46 47 ARG B C 1
ATOM 2205 O O . ARG B 1 47 ? 15.028 27.442 12.148 1.00 32.19 47 ARG B O 1
ATOM 2213 N N . ASP B 1 48 ? 13.837 29.304 12.643 1.00 38.05 48 ASP B N 1
ATOM 2214 C CA . ASP B 1 48 ? 12.517 28.689 12.461 1.00 40.76 48 ASP B CA 1
ATOM 2215 C C . ASP B 1 48 ? 11.962 28.917 11.065 1.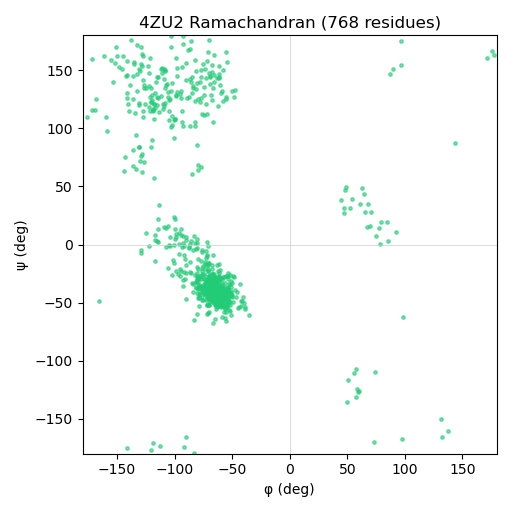00 44.24 48 ASP B C 1
ATOM 2216 O O . ASP B 1 48 ? 10.785 28.640 10.802 1.00 48.08 48 ASP B O 1
ATOM 2221 N N . ASP B 1 49 ? 12.792 29.433 10.169 1.00 38.23 49 ASP B N 1
ATOM 2222 C CA . ASP B 1 49 ? 12.300 29.846 8.874 1.00 33.98 49 ASP B CA 1
ATOM 2223 C C . ASP B 1 49 ? 12.640 28.824 7.762 1.00 28.85 49 ASP B C 1
ATOM 2224 O O . ASP B 1 49 ? 13.751 28.770 7.206 1.00 28.05 49 ASP B O 1
ATOM 2229 N N . ARG B 1 50 ? 11.636 28.058 7.384 1.00 24.88 50 ARG B N 1
ATOM 2230 C CA . ARG B 1 50 ? 11.847 27.023 6.404 1.00 27.59 50 ARG B CA 1
ATOM 2231 C C . ARG B 1 50 ? 11.835 27.516 4.977 1.00 28.09 50 ARG B C 1
ATOM 2232 O O . ARG B 1 50 ? 12.091 26.743 4.054 1.00 29.88 50 ARG B O 1
ATOM 2240 N N . SER B 1 51 ? 11.551 28.801 4.785 1.00 26.97 51 SER B N 1
ATOM 2241 C CA . SER B 1 51 ? 11.775 29.419 3.484 1.00 31.05 51 SER B CA 1
ATOM 2242 C C . SER B 1 51 ? 13.291 29.638 3.292 1.00 35.87 51 SER B C 1
ATOM 2243 O O . SER B 1 51 ? 13.782 29.698 2.148 1.00 32.81 51 SER B O 1
ATOM 2246 N N . VAL B 1 52 ? 14.015 29.760 4.416 1.00 32.30 52 VAL B N 1
ATOM 2247 C CA . VAL B 1 52 ? 15.473 29.848 4.383 1.00 37.40 52 VAL B CA 1
ATOM 2248 C C . VAL B 1 52 ? 16.085 28.425 4.383 1.00 24.45 52 VAL B C 1
ATOM 2249 O O . VAL B 1 52 ? 16.152 27.746 5.411 1.00 26.30 52 VAL B O 1
ATOM 2253 N N . ARG B 1 53 ? 16.511 28.000 3.200 1.00 17.98 53 ARG B N 1
ATOM 2254 C CA . ARG B 1 53 ? 16.910 26.631 2.958 1.00 20.00 53 ARG B CA 1
ATOM 2255 C C . ARG B 1 53 ? 18.424 26.382 3.142 1.00 22.87 53 ARG B C 1
ATOM 2256 O O . ARG B 1 53 ? 18.821 25.276 3.516 1.00 19.37 53 ARG B O 1
ATOM 2264 N N . ALA B 1 54 ? 19.236 27.409 2.877 1.00 21.30 54 ALA B N 1
ATOM 2265 C CA . ALA B 1 54 ? 20.717 27.323 2.864 1.00 22.29 54 ALA B CA 1
ATOM 2266 C C . ALA B 1 54 ? 21.289 28.677 3.178 1.00 26.57 54 ALA B C 1
ATOM 2267 O O . ALA B 1 54 ? 20.770 29.690 2.716 1.00 24.91 54 ALA B O 1
ATOM 2269 N N . LEU B 1 55 ? 22.356 28.665 3.971 1.00 29.50 55 LEU B N 1
ATOM 2270 C CA . LEU B 1 55 ? 23.196 29.821 4.231 1.00 27.94 55 LEU B CA 1
ATOM 2271 C C . LEU B 1 55 ? 24.497 29.582 3.466 1.00 31.05 55 LEU B C 1
ATOM 2272 O O . LEU B 1 55 ? 25.001 28.454 3.443 1.00 32.69 55 LEU B O 1
ATOM 2277 N N . VAL B 1 56 ? 25.013 30.623 2.817 1.00 35.82 56 VAL B N 1
ATOM 2278 C CA . VAL B 1 56 ? 26.331 30.570 2.170 1.00 33.91 56 VAL B CA 1
ATOM 2279 C C . VAL B 1 56 ? 27.268 31.582 2.836 1.00 30.99 56 VAL B C 1
ATOM 2280 O O . VAL B 1 56 ? 27.024 32.796 2.821 1.00 27.10 56 VAL B O 1
ATOM 2284 N N . LEU B 1 57 ? 28.327 31.061 3.437 1.00 32.40 57 LEU B N 1
ATOM 2285 C CA . LEU B 1 57 ? 29.255 31.858 4.254 1.00 32.18 57 LEU B CA 1
ATOM 2286 C C . LEU B 1 57 ? 30.572 32.109 3.489 1.00 32.34 57 LEU B C 1
ATOM 2287 O O . LEU B 1 57 ? 31.307 31.163 3.165 1.00 34.52 57 LEU B O 1
ATOM 2292 N N . ARG B 1 58 ? 30.830 33.385 3.165 1.00 31.80 58 ARG B N 1
ATOM 2293 C CA . ARG B 1 58 ? 32.044 33.821 2.423 1.00 34.33 58 ARG B CA 1
ATOM 2294 C C . ARG B 1 58 ? 32.761 34.983 3.105 1.00 33.20 58 ARG B C 1
ATOM 2295 O O . ARG B 1 58 ? 32.144 35.827 3.728 1.00 31.63 58 ARG B O 1
ATOM 2303 N N . GLY B 1 59 ? 34.074 35.045 2.947 1.00 37.10 59 GLY B N 1
ATOM 2304 C CA . GLY B 1 59 ? 34.798 36.238 3.319 1.00 38.81 59 GLY B CA 1
ATOM 2305 C C . GLY B 1 59 ? 34.895 37.199 2.143 1.00 40.18 59 GLY B C 1
ATOM 2306 O O . GLY B 1 59 ? 35.079 36.777 0.998 1.00 39.93 59 GLY B O 1
ATOM 2307 N N . ALA B 1 60 ? 34.776 38.494 2.422 1.00 38.73 60 ALA B N 1
ATOM 2308 C CA . ALA B 1 60 ? 35.014 39.523 1.409 1.00 40.74 60 ALA B CA 1
ATOM 2309 C C . ALA B 1 60 ? 36.485 39.648 0.978 1.00 45.19 60 ALA B C 1
ATOM 2310 O O . ALA B 1 60 ? 37.419 39.487 1.787 1.00 43.31 60 ALA B O 1
ATOM 2312 N N . ASP B 1 61 ? 36.675 39.928 -0.308 1.00 47.57 61 ASP B N 1
ATOM 2313 C CA . ASP B 1 61 ? 37.936 40.471 -0.820 1.00 50.57 61 ASP B CA 1
ATOM 2314 C C . ASP B 1 61 ? 39.105 39.470 -0.814 1.00 47.14 61 ASP B C 1
ATOM 2315 O O . ASP B 1 61 ? 40.267 39.874 -0.716 1.00 47.96 61 ASP B O 1
ATOM 2320 N N . GLY B 1 62 ? 38.790 38.181 -0.917 1.00 39.03 62 GLY B N 1
ATOM 2321 C CA . GLY B 1 62 ? 39.801 37.144 -1.020 1.00 38.42 62 GLY B CA 1
ATOM 2322 C C . GLY B 1 62 ? 40.283 36.470 0.270 1.00 36.61 62 GLY B C 1
ATOM 2323 O O . GLY B 1 62 ? 41.256 35.741 0.236 1.00 36.11 62 GLY B O 1
ATOM 2324 N N . HIS B 1 63 ? 39.616 36.699 1.393 1.00 38.09 63 HIS B N 1
ATOM 2325 C CA . HIS B 1 63 ? 39.981 36.064 2.656 1.00 43.98 63 HIS B CA 1
ATOM 2326 C C . HIS B 1 63 ? 38.732 35.699 3.426 1.00 44.67 63 HIS B C 1
ATOM 2327 O O . HIS B 1 63 ? 37.862 36.546 3.614 1.00 41.13 63 HIS B O 1
ATOM 2334 N N . PHE B 1 64 ? 38.667 34.449 3.887 1.00 41.82 64 PHE B N 1
ATOM 2335 C CA . PHE B 1 64 ? 37.528 33.993 4.671 1.00 39.77 64 PHE B CA 1
ATOM 2336 C C . PHE B 1 64 ? 37.486 34.719 6.033 1.00 37.63 64 PHE B C 1
ATOM 2337 O O . PHE B 1 64 ? 36.597 35.539 6.284 1.00 39.42 64 PHE B O 1
ATOM 2345 N N . CYS B 1 65 ? 38.461 34.435 6.893 1.00 38.26 65 CYS B N 1
ATOM 2346 C CA . CYS B 1 65 ? 38.509 35.011 8.223 1.00 34.54 65 CYS B CA 1
ATOM 2347 C C . CYS B 1 65 ? 39.833 34.670 8.894 1.00 36.49 65 CYS B C 1
ATOM 2348 O O . CYS B 1 65 ? 40.110 33.504 9.184 1.00 42.59 65 CYS B O 1
ATOM 2351 N N . ALA B 1 66 ? 40.629 35.704 9.169 1.00 32.49 66 ALA B N 1
ATOM 2352 C CA . ALA B 1 66 ? 41.973 35.555 9.728 1.00 38.23 66 ALA B CA 1
ATOM 2353 C C . ALA B 1 66 ? 42.049 35.368 11.267 1.00 40.75 66 ALA B C 1
ATOM 2354 O O . ALA B 1 66 ? 43.149 35.253 11.821 1.00 39.83 66 ALA B O 1
ATOM 2356 N N . GLY B 1 67 ? 40.901 35.327 11.947 1.00 42.75 67 GLY B N 1
ATOM 2357 C CA . GLY B 1 67 ? 40.876 35.159 13.399 1.00 41.67 67 GLY B CA 1
ATOM 2358 C C . GLY B 1 67 ? 39.877 36.054 14.125 1.00 40.03 67 GLY B C 1
ATOM 2359 O O . GLY B 1 67 ? 38.930 36.536 13.518 1.00 41.76 67 GLY B O 1
ATOM 2360 N N . GLY B 1 68 ? 40.069 36.241 15.430 1.00 38.46 68 GLY B N 1
ATOM 2361 C CA . GLY B 1 68 ? 39.333 37.238 16.202 1.00 37.31 68 GLY B CA 1
ATOM 2362 C C . GLY B 1 68 ? 40.035 38.589 16.085 1.00 43.99 68 GLY B C 1
ATOM 2363 O O . GLY B 1 68 ? 41.274 38.651 16.125 1.00 48.15 68 GLY B O 1
ATOM 2364 N N . ASP B 1 69 ? 39.254 39.662 15.947 1.00 38.96 69 ASP B N 1
ATOM 2365 C CA . ASP B 1 69 ? 39.780 41.006 15.691 1.00 39.15 69 ASP B CA 1
ATOM 2366 C C . ASP B 1 69 ? 40.773 41.527 16.755 1.00 44.15 69 ASP B C 1
ATOM 2367 O O . ASP B 1 69 ? 40.449 41.610 17.949 1.00 36.37 69 ASP B O 1
ATOM 2372 N N . ILE B 1 70 ? 41.963 41.883 16.265 1.00 47.23 70 ILE B N 1
ATOM 2373 C CA . ILE B 1 70 ? 43.108 42.351 17.055 1.00 48.04 70 ILE B CA 1
ATOM 2374 C C . ILE B 1 70 ? 42.782 43.499 18.024 1.00 47.37 70 ILE B C 1
ATOM 2375 O O . ILE B 1 70 ? 42.944 43.347 19.233 1.00 42.07 70 ILE B O 1
ATOM 2380 N N . LYS B 1 71 ? 42.325 44.636 17.494 1.00 51.09 71 LYS B N 1
ATOM 2381 C CA . LYS B 1 71 ? 41.968 45.798 18.319 1.00 56.68 71 LYS B CA 1
ATOM 2382 C C . LYS B 1 71 ? 40.959 45.508 19.448 1.00 51.29 71 LYS B C 1
ATOM 2383 O O . LYS B 1 71 ? 41.084 46.045 20.553 1.00 48.96 71 LYS B O 1
ATOM 2389 N N . ASP B 1 72 ? 39.949 44.691 19.165 1.00 48.50 72 ASP B N 1
ATOM 2390 C CA . ASP B 1 72 ? 38.875 44.448 20.130 1.00 50.67 72 ASP B CA 1
ATOM 2391 C C . ASP B 1 72 ? 39.358 43.615 21.298 1.00 48.19 72 ASP B C 1
ATOM 2392 O O . ASP B 1 72 ? 38.843 43.715 22.418 1.00 39.67 72 ASP B O 1
ATOM 2397 N N . MET B 1 73 ? 40.341 42.778 20.996 1.00 50.14 73 MET B N 1
ATOM 2398 C CA . MET B 1 73 ? 40.855 41.802 21.914 1.00 52.14 73 MET B CA 1
ATOM 2399 C C . MET B 1 73 ? 41.888 42.512 22.780 1.00 49.39 73 MET B C 1
ATOM 2400 O O . MET B 1 73 ? 41.919 42.350 24.005 1.00 41.60 73 MET B O 1
ATOM 2405 N N . ALA B 1 74 ? 42.687 43.358 22.134 1.00 53.50 74 ALA B N 1
ATOM 2406 C CA . ALA B 1 74 ? 43.550 44.306 22.848 1.00 54.00 74 ALA B CA 1
ATOM 2407 C C . ALA B 1 74 ? 42.706 45.138 23.817 1.00 55.01 74 ALA B C 1
ATOM 2408 O O . ALA B 1 74 ? 42.986 45.198 25.012 1.00 54.85 74 ALA B O 1
ATOM 2410 N N . GLY B 1 75 ? 41.654 45.754 23.287 1.00 55.41 75 GLY B N 1
ATOM 2411 C CA . GLY B 1 75 ? 40.794 46.623 24.059 1.00 52.07 75 GLY B CA 1
ATOM 2412 C C . GLY B 1 75 ? 40.220 45.948 25.281 1.00 51.22 75 GLY B C 1
ATOM 2413 O O . GLY B 1 75 ? 39.942 46.621 26.280 1.00 44.48 75 GLY B O 1
ATOM 2414 N N . ALA B 1 76 ? 40.081 44.621 25.207 1.00 57.86 76 ALA B N 1
ATOM 2415 C CA . ALA B 1 76 ? 39.341 43.825 26.203 1.00 61.93 76 ALA B CA 1
ATOM 2416 C C . ALA B 1 76 ? 40.011 43.746 27.578 1.00 66.46 76 ALA B C 1
ATOM 2417 O O . ALA B 1 76 ? 39.324 43.566 28.586 1.00 64.62 76 ALA B O 1
ATOM 2419 N N . ARG B 1 77 ? 41.344 43.853 27.611 1.00 72.43 77 ARG B N 1
ATOM 2420 C CA . ARG B 1 77 ? 42.098 43.801 28.870 1.00 75.32 77 ARG B CA 1
ATOM 2421 C C . ARG B 1 77 ? 41.558 44.828 29.862 1.00 74.79 77 ARG B C 1
ATOM 2422 O O . ARG B 1 77 ? 41.416 44.535 31.055 1.00 75.43 77 ARG B O 1
ATOM 2430 N N . ALA B 1 78 ? 41.244 46.021 29.359 1.00 71.23 78 ALA B N 1
ATOM 2431 C CA . ALA B 1 78 ? 40.689 47.093 30.180 1.00 67.30 78 ALA B CA 1
ATOM 2432 C C . ALA B 1 78 ? 39.520 46.596 31.033 1.00 66.15 78 ALA B C 1
ATOM 2433 O O . ALA B 1 78 ? 39.263 47.130 32.117 1.00 65.65 78 ALA B O 1
ATOM 2435 N N . ALA B 1 79 ? 38.843 45.554 30.548 1.00 63.87 79 ALA B N 1
ATOM 2436 C CA . ALA B 1 79 ? 37.677 44.983 31.227 1.00 62.82 79 ALA B CA 1
ATOM 2437 C C . ALA B 1 79 ? 38.004 43.780 32.142 1.00 62.85 79 ALA B C 1
ATOM 2438 O O . ALA B 1 79 ? 37.230 43.472 33.064 1.00 60.57 79 ALA B O 1
ATOM 2440 N N . GLY B 1 80 ? 39.125 43.103 31.881 1.00 64.98 80 GLY B N 1
ATOM 2441 C CA . GLY B 1 80 ? 39.584 42.009 32.729 1.00 69.55 80 GLY B CA 1
ATOM 2442 C C . GLY B 1 80 ? 39.205 40.607 32.263 1.00 72.60 80 GLY B C 1
ATOM 2443 O O . GLY B 1 80 ? 38.451 40.445 31.305 1.00 74.48 80 GLY B O 1
ATOM 2444 N N . ALA B 1 81 ? 39.710 39.593 32.968 1.00 71.55 81 ALA B N 1
ATOM 2445 C CA . ALA B 1 81 ? 39.602 38.198 32.533 1.00 70.69 81 ALA B CA 1
ATOM 2446 C C . ALA B 1 81 ? 38.185 37.623 32.538 1.00 71.55 81 ALA B C 1
ATOM 2447 O O . ALA B 1 81 ? 37.908 36.691 31.794 1.00 70.48 81 ALA B O 1
ATOM 2449 N N . GLU B 1 82 ? 37.286 38.159 33.360 1.00 72.68 82 GLU B N 1
ATOM 2450 C CA . GLU B 1 82 ? 35.911 37.656 33.380 1.00 72.26 82 GLU B CA 1
ATOM 2451 C C . GLU B 1 82 ? 35.155 38.118 32.132 1.00 65.60 82 GLU B C 1
ATOM 2452 O O . GLU B 1 82 ? 34.101 37.573 31.799 1.00 64.98 82 GLU B O 1
ATOM 2458 N N . ALA B 1 83 ? 35.701 39.126 31.451 1.00 59.16 83 ALA B N 1
ATOM 2459 C CA . ALA B 1 83 ? 35.131 39.620 30.199 1.00 53.62 83 ALA B CA 1
ATOM 2460 C C . ALA B 1 83 ? 35.659 38.806 29.029 1.00 53.87 83 ALA B C 1
ATOM 2461 O O . ALA B 1 83 ? 35.031 38.751 27.974 1.00 50.57 83 ALA B O 1
ATOM 2463 N N . TYR B 1 84 ? 36.828 38.192 29.224 1.00 55.10 84 TYR B N 1
ATOM 2464 C CA . TYR B 1 84 ? 37.397 37.253 28.261 1.00 54.82 84 TYR B CA 1
ATOM 2465 C C . TYR B 1 84 ? 36.658 35.910 28.285 1.00 52.78 84 TYR B C 1
ATOM 2466 O O . TYR B 1 84 ? 36.493 35.267 27.248 1.00 50.29 84 TYR B O 1
ATOM 2475 N N . ARG B 1 85 ? 36.233 35.484 29.468 1.00 49.32 85 ARG B N 1
ATOM 2476 C CA . ARG B 1 85 ? 35.471 34.252 29.600 1.00 48.93 85 ARG B CA 1
ATOM 2477 C C . ARG B 1 85 ? 34.197 34.338 28.776 1.00 43.46 85 ARG B C 1
ATOM 2478 O O . ARG B 1 85 ? 34.002 33.591 27.829 1.00 40.32 85 ARG B O 1
ATOM 2486 N N . THR B 1 86 ? 33.352 35.288 29.141 1.00 44.64 86 THR B N 1
ATOM 2487 C CA . THR B 1 86 ? 32.013 35.377 28.597 1.00 48.72 86 THR B CA 1
ATOM 2488 C C . THR B 1 86 ? 32.043 35.816 27.138 1.00 47.54 86 THR B C 1
ATOM 2489 O O . THR B 1 86 ? 31.096 35.558 26.376 1.00 47.56 86 THR B O 1
ATOM 2493 N N . LEU B 1 87 ? 33.130 36.469 26.743 1.00 44.95 87 LEU B N 1
ATOM 2494 C CA . LEU B 1 87 ? 33.331 36.806 25.341 1.00 49.71 87 LEU B CA 1
ATOM 2495 C C . LEU B 1 87 ? 33.727 35.543 24.617 1.00 40.05 87 LEU B C 1
ATOM 2496 O O . LEU B 1 87 ? 33.196 35.228 23.577 1.00 36.42 87 LEU B O 1
ATOM 2501 N N . ASN B 1 88 ? 34.682 34.822 25.179 1.00 36.43 88 ASN B N 1
ATOM 2502 C CA . ASN B 1 88 ? 35.075 33.568 24.584 1.00 33.34 88 ASN B CA 1
ATOM 2503 C C . ASN B 1 88 ? 33.905 32.606 24.446 1.00 30.81 88 ASN B C 1
ATOM 2504 O O . ASN B 1 88 ? 33.689 32.034 23.370 1.00 31.26 88 ASN B O 1
ATOM 2509 N N . ARG B 1 89 ? 33.143 32.459 25.526 1.00 27.04 89 ARG B N 1
ATOM 2510 C CA . ARG B 1 89 ? 31.985 31.575 25.547 1.00 34.05 89 ARG B CA 1
ATOM 2511 C C . ARG B 1 89 ? 30.915 31.988 24.523 1.00 37.37 89 ARG B C 1
ATOM 2512 O O . ARG B 1 89 ? 30.255 31.137 23.940 1.00 36.50 89 ARG B O 1
ATOM 2520 N N . ALA B 1 90 ? 30.750 33.293 24.324 1.00 35.62 90 ALA B N 1
ATOM 2521 C CA . ALA B 1 90 ? 29.782 33.807 23.369 1.00 31.67 90 ALA B CA 1
ATOM 2522 C C . ALA B 1 90 ? 30.200 33.465 21.948 1.00 34.91 90 ALA B C 1
ATOM 2523 O O . ALA B 1 90 ? 29.363 33.360 21.076 1.00 40.36 90 ALA B O 1
ATOM 2525 N N . PHE B 1 91 ? 31.495 33.274 21.727 1.00 35.15 91 PHE B N 1
ATOM 2526 C CA . PHE B 1 91 ? 31.990 32.823 20.438 1.00 35.03 91 PHE B CA 1
ATOM 2527 C C . PHE B 1 91 ? 31.770 31.320 20.328 1.00 33.29 91 PHE B C 1
ATOM 2528 O O . PHE B 1 91 ? 31.487 30.792 19.245 1.00 32.75 91 PHE B O 1
ATOM 2536 N N . GLY B 1 92 ? 31.910 30.645 21.463 1.00 23.99 92 GLY B N 1
ATOM 2537 C CA . GLY B 1 92 ? 31.511 29.255 21.582 1.00 27.18 92 GLY B CA 1
ATOM 2538 C C . GLY B 1 92 ? 30.056 29.077 21.136 1.00 30.60 92 GLY B C 1
ATOM 2539 O O . GLY B 1 92 ? 29.762 28.172 20.338 1.00 27.07 92 GLY B O 1
ATOM 2540 N N . SER B 1 93 ? 29.159 29.940 21.636 1.00 27.34 93 SER B N 1
ATOM 2541 C CA . SER B 1 93 ? 27.728 29.845 21.332 1.00 26.99 93 SER B CA 1
ATOM 2542 C C . SER B 1 93 ? 27.417 30.054 19.852 1.00 27.25 93 SER B C 1
ATOM 2543 O O . SER B 1 93 ? 26.431 29.533 19.346 1.00 34.05 93 SER B O 1
ATOM 2546 N N . LEU B 1 94 ? 28.253 30.826 19.175 1.00 27.62 94 LEU B N 1
ATOM 2547 C CA . LEU B 1 94 ? 28.148 30.977 17.740 1.00 29.31 94 LEU B CA 1
ATOM 2548 C C . LEU B 1 94 ? 28.478 29.642 17.072 1.00 31.78 94 LEU B C 1
ATOM 2549 O O . LEU B 1 94 ? 27.774 29.212 16.149 1.00 27.21 94 LEU B O 1
ATOM 2554 N N . LEU B 1 95 ? 29.542 28.983 17.531 1.00 26.47 95 LEU B N 1
ATOM 2555 C CA . LEU B 1 95 ? 29.870 27.677 16.975 1.00 26.92 95 LEU B CA 1
ATOM 2556 C C . LEU B 1 95 ? 28.734 26.670 17.206 1.00 27.63 95 LEU B C 1
ATOM 2557 O O . LEU B 1 95 ? 28.416 25.905 16.294 1.00 24.41 95 LEU B O 1
ATOM 2562 N N . GLU B 1 96 ? 28.095 26.702 18.377 1.00 21.65 96 GLU B N 1
ATOM 2563 C CA . GLU B 1 96 ? 26.999 25.764 18.666 1.00 24.56 96 GLU B CA 1
ATOM 2564 C C . GLU B 1 96 ? 25.799 26.032 17.713 1.00 28.67 96 GLU B C 1
ATOM 2565 O O . GLU B 1 96 ? 25.311 25.138 17.034 1.00 27.50 96 GLU B O 1
ATOM 2571 N N . GLU B 1 97 ? 25.395 27.296 17.650 1.00 23.09 97 GLU B N 1
ATOM 2572 C CA . GLU B 1 97 ? 24.262 27.754 16.876 1.00 19.51 97 GLU B CA 1
ATOM 2573 C C . GLU B 1 97 ? 24.522 27.681 15.392 1.00 20.34 97 GLU B C 1
ATOM 2574 O O . GLU B 1 97 ? 23.602 27.475 14.621 1.00 26.19 97 GLU B O 1
ATOM 2580 N N . ALA B 1 98 ? 25.772 27.816 14.968 1.00 17.25 98 ALA B N 1
ATOM 2581 C CA . ALA B 1 98 ? 26.030 27.627 13.559 1.00 17.04 98 ALA B CA 1
ATOM 2582 C C . ALA B 1 98 ? 26.025 26.150 13.202 1.00 20.39 98 ALA B C 1
ATOM 2583 O O . ALA B 1 98 ? 25.309 25.723 12.249 1.00 26.72 98 ALA B O 1
ATOM 2585 N N . GLN B 1 99 ? 26.732 25.351 13.995 1.00 20.90 99 GLN B N 1
ATOM 2586 C CA . GLN B 1 99 ? 26.679 23.868 13.855 1.00 21.77 99 GLN B CA 1
ATOM 2587 C C . GLN B 1 99 ? 25.231 23.293 13.858 1.00 28.53 99 GLN B C 1
ATOM 2588 O O . GLN B 1 99 ? 24.909 22.409 13.053 1.00 27.66 99 GLN B O 1
ATOM 2594 N N . ALA B 1 100 ? 24.361 23.811 14.735 1.00 28.68 100 ALA B N 1
ATOM 2595 C CA . ALA B 1 100 ? 22.990 23.285 14.885 1.00 22.99 100 ALA B CA 1
ATOM 2596 C C . ALA B 1 100 ? 21.939 23.953 13.989 1.00 29.70 100 ALA B C 1
ATOM 2597 O O . ALA B 1 100 ? 20.741 23.640 14.074 1.00 29.84 100 ALA B O 1
ATOM 2599 N N . ALA B 1 101 ? 22.394 24.863 13.139 1.00 24.61 101 ALA B N 1
ATOM 2600 C CA . ALA B 1 101 ? 21.531 25.555 12.215 1.00 23.78 101 ALA B CA 1
ATOM 2601 C C . ALA B 1 101 ? 20.762 24.542 11.349 1.00 22.19 101 ALA B C 1
ATOM 2602 O O . ALA B 1 101 ? 21.386 23.657 10.714 1.00 25.11 101 ALA B O 1
ATOM 2604 N N . PRO B 1 102 ? 19.423 24.671 11.307 1.00 18.05 102 PRO B N 1
ATOM 2605 C CA . PRO B 1 102 ? 18.570 23.734 10.555 1.00 25.33 102 PRO B CA 1
ATOM 2606 C C . PRO B 1 102 ? 18.822 23.791 9.064 1.00 23.58 102 PRO B C 1
ATOM 2607 O O . PRO B 1 102 ? 18.720 22.750 8.385 1.00 21.63 102 PRO B O 1
ATOM 2611 N N . GLN B 1 103 ? 19.182 24.987 8.597 1.00 20.81 103 GLN B N 1
ATOM 2612 C CA . GLN B 1 103 ? 19.739 25.230 7.249 1.00 24.66 103 GLN B CA 1
ATOM 2613 C C . GLN B 1 103 ? 20.966 24.406 6.898 1.00 24.01 103 GLN B C 1
ATOM 2614 O O . GLN B 1 103 ? 21.739 24.003 7.788 1.00 21.74 103 GLN B O 1
ATOM 2620 N N . LEU B 1 104 ? 21.198 24.237 5.597 1.00 19.62 104 LEU B N 1
ATOM 2621 C CA . LEU B 1 104 ? 22.490 23.741 5.127 1.00 14.49 104 LEU B CA 1
ATOM 2622 C C . LEU B 1 104 ? 23.483 24.890 5.132 1.00 20.21 104 LEU B C 1
ATOM 2623 O O . LEU B 1 104 ? 23.215 25.929 4.554 1.00 28.99 104 LEU B O 1
ATOM 2628 N N . LEU B 1 105 ? 24.617 24.712 5.812 1.00 17.83 105 LEU B N 1
ATOM 2629 C CA . LEU B 1 105 ? 25.637 25.753 5.886 1.00 22.88 105 LEU B CA 1
ATOM 2630 C C . LEU B 1 105 ? 26.813 25.402 5.000 1.00 24.39 105 LEU B C 1
ATOM 2631 O O . LEU B 1 105 ? 27.579 24.487 5.324 1.00 26.33 105 LEU B O 1
ATOM 2636 N N . VAL B 1 106 ? 26.914 26.122 3.879 1.00 20.22 106 VAL B N 1
ATOM 2637 C CA . VAL B 1 106 ? 28.034 26.034 2.929 1.00 19.21 106 VAL B CA 1
ATOM 2638 C C . VAL B 1 106 ? 29.061 27.123 3.282 1.00 26.50 106 VAL B C 1
ATOM 2639 O O . VAL B 1 106 ? 28.689 28.286 3.467 1.00 29.15 106 VAL B O 1
ATOM 2643 N N . ALA B 1 107 ? 30.325 26.739 3.475 1.00 23.34 107 ALA B N 1
ATOM 2644 C CA . ALA B 1 107 ? 31.389 27.705 3.734 1.00 23.45 107 ALA B CA 1
ATOM 2645 C C . ALA B 1 107 ? 32.275 27.727 2.522 1.00 25.69 107 ALA B C 1
ATOM 2646 O O . ALA B 1 107 ? 32.821 26.690 2.133 1.00 21.72 107 ALA B O 1
ATOM 2648 N N . LEU B 1 108 ? 32.385 28.911 1.925 1.00 32.58 108 LEU B N 1
ATOM 2649 C CA . LEU B 1 108 ? 33.293 29.150 0.801 1.00 38.22 108 LEU B CA 1
ATOM 2650 C C . LEU B 1 108 ? 34.567 29.818 1.303 1.00 32.46 108 LEU B C 1
ATOM 2651 O O . LEU B 1 108 ? 34.543 30.991 1.679 1.00 32.56 108 LEU B O 1
ATOM 2656 N N . VAL B 1 109 ? 35.666 29.073 1.314 1.00 28.86 109 VAL B N 1
ATOM 2657 C CA . VAL B 1 109 ? 36.860 29.484 2.075 1.00 34.82 109 VAL B CA 1
ATOM 2658 C C . VAL B 1 109 ? 38.090 29.719 1.177 1.00 36.47 109 VAL B C 1
ATOM 2659 O O . VAL B 1 109 ? 38.535 28.845 0.402 1.00 33.93 109 VAL B O 1
ATOM 2663 N N . GLU B 1 110 ? 38.587 30.952 1.260 1.00 36.77 110 GLU B N 1
ATOM 2664 C CA . GLU B 1 110 ? 39.705 31.417 0.427 1.00 41.64 110 GLU B CA 1
ATOM 2665 C C . GLU B 1 110 ? 40.673 32.181 1.323 1.00 39.84 110 GLU B C 1
ATOM 2666 O O . GLU B 1 110 ? 40.264 32.724 2.358 1.00 33.12 110 GLU B O 1
ATOM 2672 N N . GLY B 1 111 ? 41.941 32.247 0.913 1.00 36.59 111 GLY B N 1
ATOM 2673 C CA . GLY B 1 111 ? 42.916 33.008 1.664 1.00 33.17 111 GLY B CA 1
ATOM 2674 C C . GLY B 1 111 ? 43.072 32.511 3.095 1.00 33.18 111 GLY B C 1
ATOM 2675 O O . GLY B 1 111 ? 43.322 31.318 3.341 1.00 27.57 111 GLY B O 1
ATOM 2676 N N . ALA B 1 112 ? 42.933 33.425 4.048 1.00 37.50 112 ALA B N 1
ATOM 2677 C CA . ALA B 1 112 ? 43.203 33.094 5.446 1.00 43.12 112 ALA B CA 1
ATOM 2678 C C . ALA B 1 112 ? 41.988 32.470 6.091 1.00 44.88 112 ALA B C 1
ATOM 2679 O O . ALA B 1 112 ? 40.882 32.991 6.008 1.00 45.99 112 ALA B O 1
ATOM 2681 N N . VAL B 1 113 ? 42.233 31.341 6.735 1.00 43.92 113 VAL B N 1
ATOM 2682 C CA . VAL B 1 113 ? 41.242 30.631 7.526 1.00 37.91 113 VAL B CA 1
ATOM 2683 C C . VAL B 1 113 ? 41.957 30.212 8.821 1.00 32.57 113 VAL B C 1
ATOM 2684 O O . VAL B 1 113 ? 42.438 29.080 8.919 1.00 31.83 113 VAL B O 1
ATOM 2688 N N . LEU B 1 114 ? 42.073 31.136 9.784 1.00 27.18 114 LEU B N 1
ATOM 2689 C CA . LEU B 1 114 ? 42.918 30.930 10.966 1.00 31.85 114 LEU B CA 1
ATOM 2690 C C . LEU B 1 114 ? 42.218 31.279 12.273 1.00 25.58 114 LEU B C 1
ATOM 2691 O O . LEU B 1 114 ? 41.414 32.184 12.330 1.00 17.92 114 LEU B O 1
ATOM 2696 N N . GLY B 1 115 ? 42.544 30.553 13.332 1.00 30.25 115 GLY B N 1
ATOM 2697 C CA . GLY B 1 115 ? 41.896 30.795 14.608 1.00 32.75 115 GLY B CA 1
ATOM 2698 C C . GLY B 1 115 ? 40.402 30.621 14.493 1.00 33.04 115 GLY B C 1
ATOM 2699 O O . GLY B 1 115 ? 39.941 29.578 14.072 1.00 38.66 115 GLY B O 1
ATOM 2700 N N . GLY B 1 116 ? 39.626 31.625 14.863 1.00 31.19 116 GLY B N 1
ATOM 2701 C CA . GLY B 1 116 ? 38.181 31.443 14.890 1.00 32.71 116 GLY B CA 1
ATOM 2702 C C . GLY B 1 116 ? 37.534 31.324 13.511 1.00 32.77 116 GLY B C 1
ATOM 2703 O O . GLY B 1 116 ? 36.380 30.926 13.384 1.00 34.91 116 GLY B O 1
ATOM 2704 N N . GLY B 1 117 ? 38.257 31.706 12.470 1.00 30.94 117 GLY B N 1
ATOM 2705 C CA . GLY B 1 117 ? 37.785 31.478 11.112 1.00 35.80 117 GLY B CA 1
ATOM 2706 C C . GLY B 1 117 ? 37.826 29.999 10.795 1.00 34.96 117 GLY B C 1
ATOM 2707 O O . GLY B 1 117 ? 36.994 29.464 10.053 1.00 29.04 117 GLY B O 1
ATOM 2708 N N . PHE B 1 118 ? 38.820 29.342 11.387 1.00 32.94 118 PHE B N 1
ATOM 2709 C CA . PHE B 1 118 ? 39.031 27.915 11.238 1.00 30.71 118 PHE B CA 1
ATOM 2710 C C . PHE B 1 118 ? 37.904 27.173 11.996 1.00 31.51 118 PHE B C 1
ATOM 2711 O O . PHE B 1 118 ? 37.353 26.175 11.496 1.00 30.30 118 PHE B O 1
ATOM 2719 N N . GLY B 1 119 ? 37.563 27.666 13.186 1.00 21.97 119 GLY B N 1
ATOM 2720 C CA . GLY B 1 119 ? 36.448 27.108 13.935 1.00 28.21 119 GLY B CA 1
ATOM 2721 C C . GLY B 1 119 ? 35.149 27.106 13.100 1.00 26.42 119 GLY B C 1
ATOM 2722 O O . GLY B 1 119 ? 34.403 26.127 13.045 1.00 21.80 119 GLY B O 1
ATOM 2723 N N . LEU B 1 120 ? 34.909 28.234 12.452 1.00 28.03 120 LEU B N 1
ATOM 2724 C CA . LEU B 1 120 ? 33.699 28.506 11.691 1.00 24.75 120 LEU B CA 1
ATOM 2725 C C . LEU B 1 120 ? 33.599 27.539 10.552 1.00 20.90 120 LEU B C 1
ATOM 2726 O O . LEU B 1 120 ? 32.513 27.044 10.278 1.00 30.19 120 LEU B O 1
ATOM 2731 N N . ALA B 1 121 ? 34.733 27.251 9.919 1.00 16.05 121 ALA B N 1
ATOM 2732 C CA . ALA B 1 121 ? 34.827 26.218 8.874 1.00 26.42 121 ALA B CA 1
ATOM 2733 C C . ALA B 1 121 ? 34.513 24.831 9.406 1.00 28.66 121 ALA B C 1
ATOM 2734 O O . ALA B 1 121 ? 34.015 23.982 8.675 1.00 32.15 121 ALA B O 1
ATOM 2736 N N . CYS B 1 122 ? 34.815 24.601 10.676 1.00 25.56 122 CYS B N 1
ATOM 2737 C CA . CYS B 1 122 ? 34.605 23.293 11.290 1.00 22.08 122 CYS B CA 1
ATOM 2738 C C . CYS B 1 122 ? 33.116 22.927 11.520 1.00 20.60 122 CYS B C 1
ATOM 2739 O O . CYS B 1 122 ? 32.812 21.786 11.810 1.00 21.51 122 CYS B O 1
ATOM 2742 N N . VAL B 1 123 ? 32.228 23.920 11.462 1.00 22.52 123 VAL B N 1
ATOM 2743 C CA . VAL B 1 123 ? 30.803 23.755 11.785 1.00 23.43 123 VAL B CA 1
ATOM 2744 C C . VAL B 1 123 ? 29.920 23.975 10.536 1.00 25.00 123 VAL B C 1
ATOM 2745 O O . VAL B 1 123 ? 28.719 24.260 10.668 1.00 24.09 123 VAL B O 1
ATOM 2749 N N . SER B 1 124 ? 30.504 23.813 9.339 1.00 23.31 124 SER B N 1
ATOM 2750 C CA . SER B 1 124 ? 29.731 23.871 8.078 1.00 20.53 124 SER B CA 1
ATOM 2751 C C . SER B 1 124 ? 29.287 22.497 7.618 1.00 18.08 124 SER B C 1
ATOM 2752 O O . SER B 1 124 ? 29.963 21.515 7.902 1.00 15.04 124 SER B O 1
ATOM 2755 N N . ASP B 1 125 ? 28.173 22.408 6.874 1.00 14.80 125 ASP B N 1
ATOM 2756 C CA . ASP B 1 125 ? 27.811 21.131 6.274 1.00 14.75 125 ASP B CA 1
ATOM 2757 C C . ASP B 1 125 ? 28.632 20.928 5.006 1.00 18.36 125 ASP B C 1
ATOM 2758 O O . ASP B 1 125 ? 28.907 19.798 4.595 1.00 12.93 125 ASP B O 1
ATOM 2763 N N . VAL B 1 126 ? 28.995 22.036 4.351 1.00 22.38 126 VAL B N 1
ATOM 2764 C CA . VAL B 1 126 ? 29.809 21.946 3.134 1.00 23.57 126 VAL B CA 1
ATOM 2765 C C . VAL B 1 126 ? 30.845 23.063 3.070 1.00 21.82 126 VAL B C 1
ATOM 2766 O O . VAL B 1 126 ? 30.504 24.223 3.193 1.00 30.03 126 VAL B O 1
ATOM 2770 N N . ALA B 1 127 ? 32.106 22.673 2.895 1.00 19.61 127 ALA B N 1
ATOM 2771 C CA . ALA B 1 127 ? 33.232 23.594 2.902 1.00 23.98 127 ALA B CA 1
ATOM 2772 C C . ALA B 1 127 ? 33.924 23.487 1.572 1.00 23.49 127 ALA B C 1
ATOM 2773 O O . ALA B 1 127 ? 34.344 22.393 1.199 1.00 25.06 127 ALA B O 1
ATOM 2775 N N . ILE B 1 128 ? 34.033 24.609 0.872 1.00 24.78 128 ILE B N 1
ATOM 2776 C CA . ILE B 1 128 ? 34.683 24.646 -0.446 1.00 29.15 128 ILE B CA 1
ATOM 2777 C C . ILE B 1 128 ? 35.885 25.582 -0.374 1.00 31.47 128 ILE B C 1
ATOM 2778 O O . ILE B 1 128 ? 35.742 26.794 -0.135 1.00 27.96 128 ILE B O 1
ATOM 2783 N N . ALA B 1 129 ? 37.065 24.994 -0.554 1.00 33.12 129 ALA B N 1
ATOM 2784 C CA . ALA B 1 129 ? 38.325 25.680 -0.302 1.00 37.63 129 ALA B CA 1
ATOM 2785 C C . ALA B 1 129 ? 39.116 26.022 -1.582 1.00 39.11 129 ALA B C 1
ATOM 2786 O O . ALA B 1 129 ? 39.168 25.261 -2.562 1.00 36.72 129 ALA B O 1
ATOM 2788 N N . ALA B 1 130 ? 39.735 27.193 -1.547 1.00 37.56 130 ALA B N 1
ATOM 2789 C CA . ALA B 1 130 ? 40.676 27.597 -2.577 1.00 35.61 130 ALA B CA 1
ATOM 2790 C C . ALA B 1 130 ? 42.018 26.948 -2.257 1.00 38.29 130 ALA B C 1
ATOM 2791 O O . ALA B 1 130 ? 42.471 26.959 -1.100 1.00 37.15 130 ALA B O 1
ATOM 2793 N N . ALA B 1 131 ? 42.625 26.377 -3.298 1.00 37.87 131 ALA B N 1
ATOM 2794 C CA . ALA B 1 131 ? 43.831 25.576 -3.193 1.00 40.75 131 ALA B CA 1
ATOM 2795 C C . ALA B 1 131 ? 44.927 26.304 -2.465 1.00 37.27 131 ALA B C 1
ATOM 2796 O O . ALA B 1 131 ? 45.688 25.689 -1.730 1.00 39.07 131 ALA B O 1
ATOM 2798 N N . ASP B 1 132 ? 44.972 27.621 -2.637 1.00 39.29 132 ASP B N 1
ATOM 2799 C CA . ASP B 1 132 ? 45.980 28.462 -1.976 1.00 40.13 132 ASP B CA 1
ATOM 2800 C C . ASP B 1 132 ? 45.440 29.163 -0.722 1.00 37.47 132 ASP B C 1
ATOM 2801 O O . ASP B 1 132 ? 45.961 30.206 -0.317 1.00 36.94 132 ASP B O 1
ATOM 2806 N N . ALA B 1 133 ? 44.365 28.642 -0.126 1.00 37.50 133 ALA B N 1
ATOM 2807 C CA . ALA B 1 133 ? 43.903 29.163 1.175 1.00 34.03 133 ALA B CA 1
ATOM 2808 C C . ALA B 1 133 ? 44.874 28.679 2.258 1.00 26.02 133 ALA B C 1
ATOM 2809 O O . ALA B 1 133 ? 45.485 27.652 2.073 1.00 24.97 133 ALA B O 1
ATOM 2811 N N . GLN B 1 134 ? 45.053 29.410 3.359 1.00 26.15 134 GLN B N 1
ATOM 2812 C CA . GLN B 1 134 ? 45.943 28.933 4.410 1.00 31.00 134 GLN B CA 1
ATOM 2813 C C . GLN B 1 134 ? 45.206 28.735 5.753 1.00 29.88 134 GLN B C 1
ATOM 2814 O O . GLN B 1 134 ? 44.581 29.640 6.284 1.00 26.52 134 GLN B O 1
ATOM 2820 N N . PHE B 1 135 ? 45.304 27.513 6.277 1.00 33.17 135 PHE B N 1
ATOM 2821 C CA . PHE B 1 135 ? 44.551 27.090 7.457 1.00 34.90 135 PHE B CA 1
ATOM 2822 C C . PHE B 1 135 ? 45.488 26.963 8.638 1.00 33.07 135 PHE B C 1
ATOM 2823 O O . PHE B 1 135 ? 46.664 26.621 8.468 1.00 33.61 135 PHE B O 1
ATOM 2831 N N . GLY B 1 136 ? 44.960 27.192 9.838 1.00 29.85 136 GLY B N 1
ATOM 2832 C CA . GLY B 1 136 ? 45.763 27.033 11.031 1.00 28.76 136 GLY B CA 1
ATOM 2833 C C . GLY B 1 136 ? 45.112 27.412 12.340 1.00 25.28 136 GLY B C 1
ATOM 2834 O O . GLY B 1 136 ? 44.074 28.078 12.383 1.00 27.87 136 GLY B O 1
ATOM 2835 N N . LEU B 1 137 ? 45.783 26.992 13.410 1.00 25.46 137 LEU B N 1
ATOM 2836 C CA . LEU B 1 137 ? 45.405 27.264 14.783 1.00 29.28 137 LEU B CA 1
ATOM 2837 C C . LEU B 1 137 ? 46.589 27.859 15.564 1.00 28.38 137 LEU B C 1
ATOM 2838 O O . LEU B 1 137 ? 47.242 27.174 16.339 1.00 25.28 137 LEU B O 1
ATOM 2843 N N . PRO B 1 138 ? 46.846 29.152 15.354 1.00 32.17 138 PRO B N 1
ATOM 2844 C CA . PRO B 1 138 ? 47.985 29.851 15.944 1.00 33.56 138 PRO B CA 1
ATOM 2845 C C . PRO B 1 138 ? 47.982 29.932 17.466 1.00 38.63 138 PRO B C 1
ATOM 2846 O O . PRO B 1 138 ? 49.034 30.176 18.053 1.00 38.60 138 PRO B O 1
ATOM 2850 N N . GLU B 1 139 ? 46.824 29.708 18.072 1.00 35.61 139 GLU B N 1
ATOM 2851 C CA . GLU B 1 139 ? 46.569 30.063 19.448 1.00 33.45 139 GLU B CA 1
ATOM 2852 C C . GLU B 1 139 ? 47.707 29.809 20.467 1.00 31.74 139 GLU B C 1
ATOM 2853 O O . GLU B 1 139 ? 47.983 30.650 21.320 1.00 27.64 139 GLU B O 1
ATOM 2859 N N . THR B 1 140 ? 48.334 28.650 20.399 1.00 30.65 140 THR B N 1
ATOM 2860 C CA . THR B 1 140 ? 49.298 28.271 21.405 1.00 30.85 140 THR B CA 1
ATOM 2861 C C . THR B 1 140 ? 50.705 28.897 21.199 1.00 38.67 140 THR B C 1
ATOM 2862 O O . THR B 1 140 ? 51.479 29.058 22.158 1.00 33.54 140 THR B O 1
ATOM 2866 N N . SER B 1 141 ? 51.019 29.257 19.957 1.00 36.14 141 SER B N 1
ATOM 2867 C CA . SER B 1 141 ? 52.227 30.011 19.673 1.00 37.77 141 SER B CA 1
ATOM 2868 C C . SER B 1 141 ? 52.057 31.438 20.189 1.00 46.45 141 SER B C 1
ATOM 2869 O O . SER B 1 141 ? 53.030 32.170 20.380 1.00 53.03 141 SER B O 1
ATOM 2872 N N . LEU B 1 142 ? 50.809 31.817 20.437 1.00 42.60 142 LEU B N 1
ATOM 2873 C CA . LEU B 1 142 ? 50.485 33.109 21.013 1.00 39.87 142 LEU B CA 1
ATOM 2874 C C . LEU B 1 142 ? 50.224 32.988 22.521 1.00 36.13 142 LEU B C 1
ATOM 2875 O O . LEU B 1 142 ? 49.714 33.925 23.161 1.00 34.75 142 LEU B O 1
ATOM 2880 N N . GLY B 1 143 ? 50.588 31.838 23.084 1.00 30.49 143 GLY B N 1
ATOM 2881 C CA . GLY B 1 143 ? 50.388 31.572 24.500 1.00 31.74 143 GLY B CA 1
ATOM 2882 C C . GLY B 1 143 ? 48.970 31.186 24.941 1.00 36.53 143 GLY B C 1
ATOM 2883 O O . GLY B 1 143 ? 48.721 30.961 26.133 1.00 36.72 143 GLY B O 1
ATOM 2884 N N . ILE B 1 144 ? 48.032 31.115 24.003 1.00 36.50 144 ILE B N 1
ATOM 2885 C CA . ILE B 1 144 ? 46.615 30.971 24.364 1.00 35.53 144 ILE B CA 1
ATOM 2886 C C . ILE B 1 144 ? 45.975 29.664 23.831 1.00 34.51 144 ILE B C 1
ATOM 2887 O O . ILE B 1 144 ? 46.674 28.787 23.324 1.00 25.68 144 ILE B O 1
ATOM 2892 N N . LEU B 1 145 ? 44.651 29.544 23.947 1.00 39.58 145 LEU B N 1
ATOM 2893 C CA . LEU B 1 145 ? 43.963 28.260 23.722 1.00 36.06 145 LEU B CA 1
ATOM 2894 C C . LEU B 1 145 ? 42.937 28.306 22.599 1.00 32.03 145 LEU B C 1
ATOM 2895 O O . LEU B 1 145 ? 42.103 29.220 22.561 1.00 33.89 145 LEU B O 1
ATOM 2900 N N . PRO B 1 146 ? 42.940 27.295 21.715 1.00 30.31 146 PRO B N 1
ATOM 2901 C CA . PRO B 1 146 ? 41.835 27.136 20.757 1.00 30.04 146 PRO B CA 1
ATOM 2902 C C . PRO B 1 146 ? 40.681 26.474 21.533 1.00 28.59 146 PRO B C 1
ATOM 2903 O O . PRO B 1 146 ? 40.342 25.313 21.370 1.00 27.59 146 PRO B O 1
ATOM 2907 N N . ALA B 1 147 ? 40.124 27.242 22.449 1.00 34.41 147 ALA B N 1
ATOM 2908 C CA . ALA B 1 147 ? 39.414 26.664 23.582 1.00 31.84 147 ALA B CA 1
ATOM 2909 C C . ALA B 1 147 ? 38.026 26.222 23.169 1.00 25.89 147 ALA B C 1
ATOM 2910 O O . ALA B 1 147 ? 37.598 25.104 23.473 1.00 27.81 147 ALA B O 1
ATOM 2912 N N . GLN B 1 148 ? 37.335 27.087 22.441 1.00 24.19 148 GLN B N 1
ATOM 2913 C CA . GLN B 1 148 ? 35.972 26.757 21.974 1.00 28.46 148 GLN B CA 1
ATOM 2914 C C . GLN B 1 148 ? 36.024 25.889 20.727 1.00 29.58 148 GLN B C 1
ATOM 2915 O O . GLN B 1 148 ? 35.157 25.042 20.521 1.00 31.37 148 GLN B O 1
ATOM 2921 N N . ILE B 1 149 ? 37.054 26.099 19.912 1.00 32.71 149 ILE B N 1
ATOM 2922 C CA . ILE B 1 149 ? 37.226 25.316 18.708 1.00 31.00 149 ILE B CA 1
ATOM 2923 C C . ILE B 1 149 ? 37.469 23.879 19.039 1.00 28.01 149 ILE B C 1
ATOM 2924 O O . ILE B 1 149 ? 36.997 23.014 18.326 1.00 29.09 149 ILE B O 1
ATOM 2929 N N . ALA B 1 150 ? 38.239 23.634 20.101 1.00 33.92 150 ALA B N 1
ATOM 2930 C CA . ALA B 1 150 ? 38.712 22.277 20.437 1.00 34.81 150 ALA B CA 1
ATOM 2931 C C . ALA B 1 150 ? 37.697 21.125 20.134 1.00 22.55 150 ALA B C 1
ATOM 2932 O O . ALA B 1 150 ? 37.959 20.263 19.322 1.00 29.50 150 ALA B O 1
ATOM 2934 N N . PRO B 1 151 ? 36.515 21.138 20.742 1.00 21.89 151 PRO B N 1
ATOM 2935 C CA . PRO B 1 151 ? 35.664 19.983 20.469 1.00 23.57 151 PRO B CA 1
ATOM 2936 C C . PRO B 1 151 ? 35.151 19.919 19.035 1.00 26.09 151 PRO B C 1
ATOM 2937 O O . PRO B 1 151 ? 34.901 18.815 18.528 1.00 20.57 151 PRO B O 1
ATOM 2941 N N . PHE B 1 152 ? 34.997 21.071 18.391 1.00 22.18 152 PHE B N 1
ATOM 2942 C CA . PHE B 1 152 ? 34.520 21.094 17.015 1.00 26.71 152 PHE B CA 1
ATOM 2943 C C . PHE B 1 152 ? 35.560 20.631 15.976 1.00 26.56 152 PHE B C 1
ATOM 2944 O O . PHE B 1 152 ? 35.182 19.988 14.990 1.00 22.29 152 PHE B O 1
ATOM 2952 N N . VAL B 1 153 ? 36.852 20.918 16.191 1.00 22.95 153 VAL B N 1
ATOM 2953 C CA . VAL B 1 153 ? 37.879 20.361 15.298 1.00 16.85 153 VAL B CA 1
ATOM 2954 C C . VAL B 1 153 ? 38.008 18.852 15.515 1.00 22.28 153 VAL B C 1
ATOM 2955 O O . VAL B 1 153 ? 38.191 18.104 14.554 1.00 16.39 153 VAL B O 1
ATOM 2959 N N . VAL B 1 154 ? 37.834 18.381 16.757 1.00 24.00 154 VAL B N 1
ATOM 2960 C CA . VAL B 1 154 ? 37.938 16.949 16.992 1.00 20.33 154 VAL B CA 1
ATOM 2961 C C . VAL B 1 154 ? 36.842 16.256 16.200 1.00 23.90 154 VAL B C 1
ATOM 2962 O O . VAL B 1 154 ? 37.095 15.305 15.465 1.00 27.61 154 VAL B O 1
ATOM 2966 N N . ARG B 1 155 ? 35.620 16.765 16.352 1.00 23.65 155 ARG B N 1
ATOM 2967 C CA . ARG B 1 155 ? 34.471 16.253 15.641 1.00 30.03 155 ARG B CA 1
ATOM 2968 C C . ARG B 1 155 ? 34.653 16.430 14.096 1.00 26.15 155 ARG B C 1
ATOM 2969 O O . ARG B 1 155 ? 34.239 15.571 13.313 1.00 26.49 155 ARG B O 1
ATOM 2977 N N . ARG B 1 156 ? 35.330 17.494 13.661 1.00 26.68 156 ARG B N 1
ATOM 2978 C CA . ARG B 1 156 ? 35.623 17.659 12.214 1.00 21.80 156 ARG B CA 1
ATOM 2979 C C . ARG B 1 156 ? 36.544 16.608 11.622 1.00 20.02 156 ARG B C 1
ATOM 2980 O O . ARG B 1 156 ? 36.147 15.821 10.761 1.00 26.80 156 ARG B O 1
ATOM 2988 N N . ILE B 1 157 ? 37.780 16.583 12.111 1.00 22.77 157 ILE B N 1
ATOM 2989 C CA . ILE B 1 157 ? 38.824 15.799 11.490 1.00 21.23 157 ILE B CA 1
ATOM 2990 C C . ILE B 1 157 ? 39.363 14.670 12.336 1.00 23.55 157 ILE B C 1
ATOM 2991 O O . ILE B 1 157 ? 40.276 13.969 11.888 1.00 17.42 157 ILE B O 1
ATOM 2996 N N . GLY B 1 158 ? 38.797 14.456 13.526 1.00 24.20 158 GLY B N 1
ATOM 2997 C CA . GLY B 1 158 ? 39.253 13.367 14.368 1.00 22.00 158 GLY B CA 1
ATOM 2998 C C . GLY B 1 158 ? 40.434 13.784 15.251 1.00 27.25 158 GLY B C 1
ATOM 2999 O O . GLY B 1 158 ? 41.269 14.591 14.847 1.00 25.80 158 GLY B O 1
ATOM 3000 N N . LEU B 1 159 ? 40.508 13.208 16.456 1.00 26.94 159 LEU B N 1
ATOM 3001 C CA . LEU B 1 159 ? 41.525 13.582 17.451 1.00 24.11 159 LEU B CA 1
ATOM 3002 C C . LEU B 1 159 ? 42.943 13.503 16.897 1.00 16.58 159 LEU B C 1
ATOM 3003 O O . LEU B 1 159 ? 43.794 14.304 17.251 1.00 24.36 159 LEU B O 1
ATOM 3008 N N . THR B 1 160 ? 43.197 12.505 16.065 1.00 20.10 160 THR B N 1
ATOM 3009 C CA . THR B 1 160 ? 44.551 12.238 15.558 1.00 30.23 160 THR B CA 1
ATOM 3010 C C . THR B 1 160 ? 45.155 13.454 14.818 1.00 37.42 160 THR B C 1
ATOM 3011 O O . THR B 1 160 ? 46.297 13.840 15.099 1.00 38.50 160 THR B O 1
ATOM 3015 N N . GLN B 1 161 ? 44.397 14.082 13.914 1.00 35.86 161 GLN B N 1
ATOM 3016 C CA . GLN B 1 161 ? 44.881 15.282 13.215 1.00 36.58 161 GLN B CA 1
ATOM 3017 C C . GLN B 1 161 ? 44.723 16.544 14.026 1.00 29.74 161 GLN B C 1
ATOM 3018 O O . GLN B 1 161 ? 45.577 17.426 13.959 1.00 25.02 161 GLN B O 1
ATOM 3024 N N . ALA B 1 162 ? 43.620 16.649 14.767 1.00 25.22 162 ALA B N 1
ATOM 3025 C CA . ALA B 1 162 ? 43.434 17.798 15.635 1.00 21.72 162 ALA B CA 1
ATOM 3026 C C . ALA B 1 162 ? 44.615 17.952 16.612 1.00 22.38 162 ALA B C 1
ATOM 3027 O O . ALA B 1 162 ? 45.104 19.057 16.778 1.00 24.36 162 ALA B O 1
ATOM 3029 N N . ARG B 1 163 ? 45.070 16.870 17.251 1.00 24.58 163 ARG B N 1
ATOM 3030 C CA . ARG B 1 163 ? 46.139 17.018 18.281 1.00 28.36 163 ARG B CA 1
ATOM 3031 C C . ARG B 1 163 ? 47.390 17.658 17.699 1.00 29.08 163 ARG B C 1
ATOM 3032 O O . ARG B 1 163 ? 47.858 18.665 18.209 1.00 37.96 163 ARG B O 1
ATOM 3040 N N . ARG B 1 164 ? 47.886 17.120 16.599 1.00 28.22 164 ARG B N 1
ATOM 3041 C CA . ARG B 1 164 ? 49.049 17.662 15.941 1.00 27.88 164 ARG B CA 1
ATOM 3042 C C . ARG B 1 164 ? 48.866 19.121 15.602 1.00 28.34 164 ARG B C 1
ATOM 3043 O O . ARG B 1 164 ? 49.710 19.943 15.920 1.00 28.99 164 ARG B O 1
ATOM 3051 N N . LEU B 1 165 ? 47.769 19.439 14.937 1.00 32.27 165 LEU B N 1
ATOM 3052 C CA . LEU B 1 165 ? 47.556 20.790 14.424 1.00 33.32 165 LEU B CA 1
ATOM 3053 C C . LEU B 1 165 ? 47.498 21.819 15.536 1.00 32.95 165 LEU B C 1
ATOM 3054 O O . LEU B 1 165 ? 47.951 22.960 15.372 1.00 35.16 165 LEU B O 1
ATOM 3059 N N . ALA B 1 166 ? 46.927 21.418 16.658 1.00 31.27 166 ALA B N 1
ATOM 3060 C CA . ALA B 1 166 ? 46.769 22.315 17.803 1.00 35.43 166 ALA B CA 1
ATOM 3061 C C . ALA B 1 166 ? 48.076 22.491 18.617 1.00 32.12 166 ALA B C 1
ATOM 3062 O O . ALA B 1 166 ? 48.368 23.567 19.155 1.00 27.89 166 ALA B O 1
ATOM 3064 N N . LEU B 1 167 ? 48.837 21.424 18.754 1.00 34.36 167 LEU B N 1
ATOM 3065 C CA . LEU B 1 167 ? 50.010 21.477 19.621 1.00 37.41 167 LEU B CA 1
ATOM 3066 C C . LEU B 1 167 ? 51.302 21.889 18.886 1.00 40.73 167 LEU B C 1
ATOM 3067 O O . LEU B 1 167 ? 52.300 22.209 19.531 1.00 38.37 167 LEU B O 1
ATOM 3072 N N . THR B 1 168 ? 51.267 21.898 17.552 1.00 41.63 168 THR B N 1
ATOM 3073 C CA . THR B 1 168 ? 52.386 22.371 16.740 1.00 40.21 168 THR B CA 1
ATOM 3074 C C . THR B 1 168 ? 52.021 23.601 15.893 1.00 41.46 168 THR B C 1
ATOM 3075 O O . THR B 1 168 ? 52.827 24.067 15.091 1.00 43.07 168 THR B O 1
ATOM 3079 N N . ALA B 1 169 ? 50.812 24.123 16.052 1.00 39.53 169 ALA B N 1
ATOM 3080 C CA . ALA B 1 169 ? 50.392 25.282 15.266 1.00 42.23 169 ALA B CA 1
ATOM 3081 C C . ALA B 1 169 ? 50.692 25.144 13.766 1.00 37.20 169 ALA B C 1
ATOM 3082 O O . ALA B 1 169 ? 50.859 26.144 13.076 1.00 38.89 169 ALA B O 1
ATOM 3084 N N . ALA B 1 170 ? 50.750 23.916 13.267 1.00 35.68 170 ALA B N 1
ATOM 3085 C CA . ALA B 1 170 ? 51.104 23.663 11.869 1.00 38.51 170 ALA B CA 1
ATOM 3086 C C . ALA B 1 170 ? 50.162 24.374 10.970 1.00 40.44 170 ALA B C 1
ATOM 3087 O O . ALA B 1 170 ? 49.019 24.604 11.328 1.00 40.96 170 ALA B O 1
ATOM 3089 N N . ARG B 1 171 ? 50.661 24.753 9.802 1.00 43.65 171 ARG B N 1
ATOM 3090 C CA . ARG B 1 171 ? 49.871 25.467 8.823 1.00 43.55 171 ARG B CA 1
ATOM 3091 C C . ARG B 1 171 ? 49.865 24.693 7.529 1.00 45.78 171 ARG B C 1
ATOM 3092 O O . ARG B 1 171 ? 50.788 23.929 7.264 1.00 49.15 171 ARG B O 1
ATOM 3100 N N . PHE B 1 172 ? 48.809 24.877 6.740 1.00 43.67 172 PHE B N 1
ATOM 3101 C CA . PHE B 1 172 ? 48.596 24.073 5.538 1.00 40.71 172 PHE B CA 1
ATOM 3102 C C . PHE B 1 172 ? 47.608 24.714 4.536 1.00 37.75 172 PHE B C 1
ATOM 3103 O O . PHE B 1 172 ? 46.842 25.617 4.876 1.00 33.11 172 PHE B O 1
ATOM 3111 N N . ASP B 1 173 ? 47.659 24.233 3.297 1.00 38.52 173 ASP B N 1
ATOM 3112 C CA . ASP B 1 173 ? 46.847 24.762 2.228 1.00 43.18 173 ASP B CA 1
ATOM 3113 C C . ASP B 1 173 ? 45.526 23.988 2.074 1.00 42.82 173 ASP B C 1
ATOM 3114 O O . ASP B 1 173 ? 45.259 23.024 2.804 1.00 42.36 173 ASP B O 1
ATOM 3119 N N . GLY B 1 174 ? 44.713 24.428 1.121 1.00 35.64 174 GLY B N 1
ATOM 3120 C CA . GLY B 1 174 ? 43.415 23.832 0.870 1.00 29.39 174 GLY B CA 1
ATOM 3121 C C . GLY B 1 174 ? 43.460 22.422 0.337 1.00 30.71 174 GLY B C 1
ATOM 3122 O O . GLY B 1 174 ? 42.507 21.672 0.486 1.00 29.45 174 GLY B O 1
ATOM 3123 N N . ARG B 1 175 ? 44.553 22.075 -0.332 1.00 38.01 175 ARG B N 1
ATOM 3124 C CA . ARG B 1 175 ? 44.725 20.746 -0.895 1.00 41.37 175 ARG B CA 1
ATOM 3125 C C . ARG B 1 175 ? 44.945 19.787 0.251 1.00 37.33 175 ARG B C 1
ATOM 3126 O O . ARG B 1 175 ? 44.579 18.612 0.202 1.00 36.96 175 ARG B O 1
ATOM 3134 N N . GLU B 1 176 ? 45.550 20.317 1.297 1.00 37.48 176 GLU B N 1
ATOM 3135 C CA . GLU B 1 176 ? 45.872 19.545 2.476 1.00 38.36 176 GLU B CA 1
ATOM 3136 C C . GLU B 1 176 ? 44.672 19.493 3.417 1.00 33.64 176 GLU B C 1
ATOM 3137 O O . GLU B 1 176 ? 44.457 18.493 4.114 1.00 36.14 176 GLU B O 1
ATOM 3143 N N . ALA B 1 177 ? 43.893 20.569 3.433 1.00 28.17 177 ALA B N 1
ATOM 3144 C CA . ALA B 1 177 ? 42.706 20.625 4.272 1.00 25.31 177 ALA B CA 1
ATOM 3145 C C . ALA B 1 177 ? 41.655 19.663 3.684 1.00 30.52 177 ALA B C 1
ATOM 3146 O O . ALA B 1 177 ? 40.845 19.099 4.408 1.00 32.50 177 ALA B O 1
ATOM 3148 N N . LEU B 1 178 ? 41.724 19.444 2.378 1.00 26.64 178 LEU B N 1
ATOM 3149 C CA . LEU B 1 178 ? 40.895 18.449 1.724 1.00 31.93 178 LEU B CA 1
ATOM 3150 C C . LEU B 1 178 ? 41.344 17.045 2.112 1.00 30.90 178 LEU B C 1
ATOM 3151 O O . LEU B 1 178 ? 40.544 16.212 2.537 1.00 25.99 178 LEU B O 1
ATOM 3156 N N . ARG B 1 179 ? 42.630 16.775 1.947 1.00 35.84 179 ARG B N 1
ATOM 3157 C CA . ARG B 1 179 ? 43.190 15.465 2.288 1.00 37.33 179 ARG B CA 1
ATOM 3158 C C . ARG B 1 179 ? 42.912 15.087 3.753 1.00 33.95 179 ARG B C 1
ATOM 3159 O O . ARG B 1 179 ? 42.753 13.909 4.080 1.00 28.19 179 ARG B O 1
ATOM 3167 N N . LEU B 1 180 ? 42.871 16.096 4.623 1.00 33.41 180 LEU B N 1
ATOM 3168 C CA . LEU B 1 180 ? 42.680 15.881 6.056 1.00 32.35 180 LEU B CA 1
ATOM 3169 C C . LEU B 1 180 ? 41.185 15.789 6.402 1.00 35.29 180 LEU B C 1
ATOM 3170 O O . LEU B 1 180 ? 40.837 15.710 7.557 1.00 30.95 180 LEU B O 1
ATOM 3175 N N . GLY B 1 181 ? 40.301 15.854 5.408 1.00 34.06 181 GLY B N 1
ATOM 3176 C CA . GLY B 1 181 ? 38.870 15.768 5.690 1.00 35.02 181 GLY B CA 1
ATOM 3177 C C . GLY B 1 181 ? 38.267 16.969 6.407 1.00 30.81 181 GLY B C 1
ATOM 3178 O O . GLY B 1 181 ? 37.152 16.888 6.935 1.00 28.21 181 GLY B O 1
ATOM 3179 N N . LEU B 1 182 ? 39.005 18.080 6.398 1.00 30.78 182 LEU B N 1
ATOM 3180 C CA . LEU B 1 182 ? 38.578 19.326 7.011 1.00 27.92 182 LEU B CA 1
ATOM 3181 C C . LEU B 1 182 ? 37.581 20.040 6.101 1.00 28.45 182 LEU B C 1
ATOM 3182 O O . LEU B 1 182 ? 36.676 20.716 6.595 1.00 24.26 182 LEU B O 1
ATOM 3187 N N . VAL B 1 183 ? 37.785 19.943 4.780 1.00 28.65 183 VAL B N 1
ATOM 3188 C CA . VAL B 1 183 ? 36.843 20.542 3.817 1.00 23.92 183 VAL B CA 1
ATOM 3189 C C . VAL B 1 183 ? 36.453 19.472 2.850 1.00 21.81 183 VAL B C 1
ATOM 3190 O O . VAL B 1 183 ? 37.145 18.445 2.769 1.00 16.30 183 VAL B O 1
ATOM 3194 N N . HIS B 1 184 ? 35.342 19.703 2.133 1.00 21.25 184 HIS B N 1
ATOM 3195 C CA . HIS B 1 184 ? 34.810 18.702 1.216 1.00 25.29 184 HIS B CA 1
ATOM 3196 C C . HIS B 1 184 ? 35.350 18.902 -0.201 1.00 25.37 184 HIS B C 1
ATOM 3197 O O . HIS B 1 184 ? 35.616 17.934 -0.934 1.00 24.85 184 HIS B O 1
ATOM 3204 N N . PHE B 1 185 ? 35.534 20.158 -0.589 1.00 29.81 185 PHE B N 1
ATOM 3205 C CA . PHE B 1 185 ? 36.079 20.431 -1.927 1.00 34.05 185 PHE B CA 1
ATOM 3206 C C . PHE B 1 185 ? 37.291 21.374 -1.936 1.00 36.34 185 PHE B C 1
ATOM 3207 O O . PHE B 1 185 ? 37.462 22.201 -1.036 1.00 32.38 185 PHE B O 1
ATOM 3215 N N . CYS B 1 186 ? 38.126 21.235 -2.968 1.00 35.73 186 CYS B N 1
ATOM 3216 C CA . CYS B 1 186 ? 39.231 22.162 -3.199 1.00 32.98 186 CYS B CA 1
ATOM 3217 C C . CYS B 1 186 ? 39.296 22.531 -4.694 1.00 30.84 186 CYS B C 1
ATOM 3218 O O . CYS B 1 186 ? 39.414 21.658 -5.560 1.00 29.89 186 CYS B O 1
ATOM 3221 N N . GLU B 1 187 ? 39.262 23.827 -4.987 1.00 29.31 187 GLU B N 1
ATOM 3222 C CA . GLU B 1 187 ? 39.229 24.296 -6.374 1.00 38.17 187 GLU B CA 1
ATOM 3223 C C . GLU B 1 187 ? 40.397 25.232 -6.697 1.00 38.93 187 GLU B C 1
ATOM 3224 O O . GLU B 1 187 ? 40.854 26.001 -5.835 1.00 38.44 187 GLU B O 1
ATOM 3230 N N . ALA B 1 188 ? 40.852 25.176 -7.949 1.00 31.99 188 ALA B N 1
ATOM 3231 C CA . ALA B 1 188 ? 42.026 25.929 -8.389 1.00 36.63 188 ALA B CA 1
ATOM 3232 C C . ALA B 1 188 ? 41.890 27.462 -8.290 1.00 45.36 188 ALA B C 1
ATOM 3233 O O . ALA B 1 188 ? 42.745 28.127 -7.700 1.00 48.98 188 ALA B O 1
ATOM 3235 N N . ASP B 1 189 ? 40.823 28.011 -8.874 1.00 47.70 189 ASP B N 1
ATOM 3236 C CA . ASP B 1 189 ? 40.572 29.445 -8.862 1.00 46.87 189 ASP B CA 1
ATOM 3237 C C . ASP B 1 189 ? 39.091 29.734 -8.676 1.00 42.99 189 ASP B C 1
ATOM 3238 O O . ASP B 1 189 ? 38.294 28.810 -8.455 1.00 39.18 189 ASP B O 1
ATOM 3243 N N . ALA B 1 190 ? 38.752 31.026 -8.751 1.00 43.69 190 ALA B N 1
ATOM 3244 C CA . ALA B 1 190 ? 37.428 31.557 -8.394 1.00 44.04 190 ALA B CA 1
ATOM 3245 C C . ALA B 1 190 ? 36.288 30.980 -9.214 1.00 46.51 190 ALA B C 1
ATOM 3246 O O . ALA B 1 190 ? 35.273 30.577 -8.654 1.00 48.91 190 ALA B O 1
ATOM 3248 N N . ASP B 1 191 ? 36.447 30.983 -10.532 1.00 42.74 191 ASP B N 1
ATOM 3249 C CA . ASP B 1 191 ? 35.517 30.325 -11.428 1.00 50.04 191 ASP B CA 1
ATOM 3250 C C . ASP B 1 191 ? 35.096 28.943 -10.894 1.00 45.80 191 ASP B C 1
ATOM 3251 O O . ASP B 1 191 ? 33.916 28.627 -10.855 1.00 45.19 191 ASP B O 1
ATOM 3256 N N . ALA B 1 192 ? 36.067 28.131 -10.487 1.00 47.05 192 ALA B N 1
ATOM 3257 C CA . ALA B 1 192 ? 35.807 26.761 -10.037 1.00 46.20 192 ALA B CA 1
ATOM 3258 C C . ALA B 1 192 ? 35.223 26.711 -8.617 1.00 43.89 192 ALA B C 1
ATOM 3259 O O . ALA B 1 192 ? 34.462 25.802 -8.305 1.00 39.97 192 ALA B O 1
ATOM 3261 N N . LEU B 1 193 ? 35.550 27.680 -7.768 1.00 46.51 193 LEU B N 1
ATOM 3262 C CA . LEU B 1 193 ? 34.851 27.799 -6.481 1.00 50.93 193 LEU B CA 1
ATOM 3263 C C . LEU B 1 193 ? 33.365 27.915 -6.737 1.00 49.34 193 LEU B C 1
ATOM 3264 O O . LEU B 1 193 ? 32.590 27.040 -6.359 1.00 45.54 193 LEU B O 1
A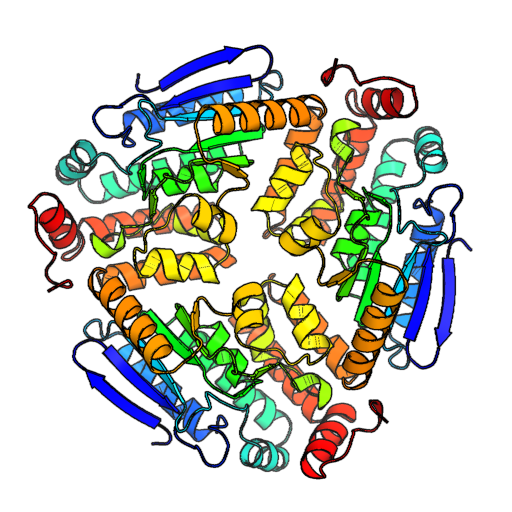TOM 3269 N N . GLU B 1 194 ? 32.983 28.994 -7.408 1.00 54.83 194 GLU B N 1
ATOM 3270 C CA . GLU B 1 194 ? 31.578 29.259 -7.720 1.00 54.53 194 GLU B CA 1
ATOM 3271 C C . GLU B 1 194 ? 30.910 28.080 -8.408 1.00 47.49 194 GLU B C 1
ATOM 3272 O O . GLU B 1 194 ? 29.822 27.702 -7.995 1.00 46.56 194 GLU B O 1
ATOM 3278 N N . GLN B 1 195 ? 31.514 27.500 -9.448 1.00 42.58 195 GLN B N 1
ATOM 3279 C CA . GLN B 1 195 ? 30.829 26.385 -10.077 1.00 44.93 195 GLN B CA 1
ATOM 3280 C C . GLN B 1 195 ? 30.563 25.363 -8.988 1.00 36.54 195 GLN B C 1
ATOM 3281 O O . GLN B 1 195 ? 29.523 24.715 -8.999 1.00 33.53 195 GLN B O 1
ATOM 3287 N N . ARG B 1 196 ? 31.501 25.210 -8.049 1.00 31.54 196 ARG B N 1
ATOM 3288 C CA . ARG B 1 196 ? 31.365 24.126 -7.096 1.00 31.85 196 ARG B CA 1
ATOM 3289 C C . ARG B 1 196 ? 30.240 24.489 -6.198 1.00 26.03 196 ARG B C 1
ATOM 3290 O O . ARG B 1 196 ? 29.399 23.671 -5.877 1.00 29.84 196 ARG B O 1
ATOM 3298 N N . LEU B 1 197 ? 30.235 25.749 -5.819 1.00 26.61 197 LEU B N 1
ATOM 3299 C CA . LEU B 1 197 ? 29.159 26.310 -5.041 1.00 22.97 197 LEU B CA 1
ATOM 3300 C C . LEU B 1 197 ? 27.795 26.229 -5.695 1.00 32.46 197 LEU B C 1
ATOM 3301 O O . LEU B 1 197 ? 26.808 25.946 -5.018 1.00 34.83 197 LEU B O 1
ATOM 3306 N N . GLU B 1 198 ? 27.701 26.488 -6.989 1.00 31.35 198 GLU B N 1
ATOM 3307 C CA . GLU B 1 198 ? 26.376 26.453 -7.605 1.00 39.05 198 GLU B CA 1
ATOM 3308 C C . GLU B 1 198 ? 25.853 25.004 -7.738 1.00 33.50 198 GLU B C 1
ATOM 3309 O O . GLU B 1 198 ? 24.651 24.762 -7.667 1.00 26.04 198 GLU B O 1
ATOM 3315 N N . GLU B 1 199 ? 26.757 24.054 -7.958 1.00 35.66 199 GLU B N 1
ATOM 3316 C CA . GLU B 1 199 ? 26.377 22.658 -8.012 1.00 38.28 199 GLU B CA 1
ATOM 3317 C C . GLU B 1 199 ? 25.858 22.227 -6.645 1.00 35.23 199 GLU B C 1
ATOM 3318 O O . GLU B 1 199 ? 24.872 21.503 -6.554 1.00 35.46 199 GLU B O 1
ATOM 3324 N N . THR B 1 200 ? 26.515 22.685 -5.588 1.00 29.18 200 THR B N 1
ATOM 3325 C CA . THR B 1 200 ? 26.140 22.298 -4.244 1.00 26.17 200 THR B CA 1
ATOM 3326 C C . THR B 1 200 ? 24.732 22.828 -3.965 1.00 25.85 200 THR B C 1
ATOM 3327 O O . THR B 1 200 ? 23.932 22.157 -3.331 1.00 19.55 200 THR B O 1
ATOM 3331 N N . LEU B 1 201 ? 24.418 24.008 -4.486 1.00 27.00 201 LEU B N 1
ATOM 3332 C CA . LEU B 1 201 ? 23.117 24.618 -4.226 1.00 32.56 201 LEU B CA 1
ATOM 3333 C C . LEU B 1 201 ? 21.998 23.959 -5.045 1.00 31.56 201 LEU B C 1
ATOM 3334 O O . LEU B 1 201 ? 20.853 23.947 -4.613 1.00 28.92 201 LEU B O 1
ATOM 3339 N N . GLU B 1 202 ? 22.348 23.361 -6.181 1.00 33.13 202 GLU B N 1
ATOM 3340 C CA . GLU B 1 202 ? 21.388 22.576 -6.975 1.00 39.25 202 GLU B CA 1
ATOM 3341 C C . GLU B 1 202 ? 21.019 21.206 -6.366 1.00 34.14 202 GLU B C 1
ATOM 3342 O O . GLU B 1 202 ? 19.868 20.762 -6.465 1.00 33.80 202 GLU B O 1
ATOM 3348 N N . GLN B 1 203 ? 22.010 20.528 -5.801 1.00 30.88 203 GLN B N 1
ATOM 3349 C CA . GLN B 1 203 ? 21.782 19.345 -4.974 1.00 27.70 203 GLN B CA 1
ATOM 3350 C C . GLN B 1 203 ? 20.826 19.677 -3.830 1.00 25.22 203 GLN B C 1
ATOM 3351 O O . GLN B 1 203 ? 19.761 19.065 -3.696 1.00 26.78 203 GLN B O 1
ATOM 3357 N N . LEU B 1 204 ? 21.214 20.652 -3.023 1.00 22.76 204 LEU B N 1
ATOM 3358 C CA . LEU B 1 204 ? 20.387 21.162 -1.933 1.00 19.43 204 LEU B CA 1
ATOM 3359 C C . LEU B 1 204 ? 18.934 21.448 -2.347 1.00 25.00 204 LEU B C 1
ATOM 3360 O O . LEU B 1 204 ? 17.995 21.190 -1.601 1.00 24.08 204 LEU B O 1
ATOM 3365 N N . ARG B 1 205 ? 18.750 21.980 -3.542 1.00 29.95 205 ARG B N 1
ATOM 3366 C CA . ARG B 1 205 ? 17.412 22.329 -4.012 1.00 29.74 205 ARG B CA 1
ATOM 3367 C C . ARG B 1 205 ? 16.538 21.090 -4.196 1.00 22.72 205 ARG B C 1
ATOM 3368 O O . ARG B 1 205 ? 15.333 21.166 -4.072 1.00 20.42 205 ARG B O 1
ATOM 3376 N N . ARG B 1 206 ? 17.164 19.946 -4.468 1.00 20.54 206 ARG B N 1
ATOM 3377 C CA . ARG B 1 206 ? 16.439 18.692 -4.545 1.00 22.07 206 ARG B CA 1
ATOM 3378 C C . ARG B 1 206 ? 15.855 18.198 -3.199 1.00 25.33 206 ARG B C 1
ATOM 3379 O O . ARG B 1 206 ? 14.983 17.354 -3.222 1.00 24.94 206 ARG B O 1
ATOM 3387 N N . CYS B 1 207 ? 16.349 18.719 -2.063 1.00 25.41 207 CYS B N 1
ATOM 3388 C CA . CYS B 1 207 ? 16.100 18.195 -0.696 1.00 16.13 207 CYS B CA 1
ATOM 3389 C C . CYS B 1 207 ? 15.169 19.077 0.147 1.00 19.04 207 CYS B C 1
ATOM 3390 O O . CYS B 1 207 ? 15.272 20.306 0.152 1.00 19.71 207 CYS B O 1
ATOM 3393 N N . ALA B 1 208 ? 14.217 18.446 0.818 1.00 19.95 208 ALA B N 1
ATOM 3394 C CA . ALA B 1 208 ? 13.201 19.186 1.558 1.00 25.46 208 ALA B CA 1
ATOM 3395 C C . ALA B 1 208 ? 13.692 19.852 2.851 1.00 22.35 208 ALA B C 1
ATOM 3396 O O . ALA B 1 208 ? 14.499 19.308 3.581 1.00 19.88 208 ALA B O 1
ATOM 3398 N N . PRO B 1 209 ? 13.166 21.037 3.148 1.00 22.82 209 PRO B N 1
ATOM 3399 C CA . PRO B 1 209 ? 13.824 21.759 4.236 1.00 21.97 209 PRO B CA 1
ATOM 3400 C C . PRO B 1 209 ? 13.481 21.260 5.632 1.00 21.37 209 PRO B C 1
ATOM 3401 O O . PRO B 1 209 ? 14.390 21.258 6.475 1.00 22.10 209 PRO B O 1
ATOM 3405 N N . ASN B 1 210 ? 12.240 20.859 5.898 1.00 17.48 210 ASN B N 1
ATOM 3406 C CA . ASN B 1 210 ? 11.931 20.232 7.186 1.00 18.81 210 ASN B CA 1
ATOM 3407 C C . ASN B 1 210 ? 12.643 18.887 7.304 1.00 21.22 210 ASN B C 1
ATOM 3408 O O . ASN B 1 210 ? 13.202 18.568 8.341 1.00 19.66 210 ASN B O 1
ATOM 3413 N N . ALA B 1 211 ? 12.679 18.149 6.203 1.00 17.37 211 ALA B N 1
ATOM 3414 C CA . ALA B 1 211 ? 13.384 16.891 6.163 1.00 14.39 211 ALA B CA 1
ATOM 3415 C C . ALA B 1 211 ? 14.863 17.088 6.478 1.00 21.77 211 ALA B C 1
ATOM 3416 O O . ALA B 1 211 ? 15.437 16.279 7.195 1.00 19.52 211 ALA B O 1
ATOM 3418 N N . ASN B 1 212 ? 15.461 18.157 5.948 1.00 19.52 212 ASN B N 1
ATOM 3419 C CA . ASN B 1 212 ? 16.880 18.427 6.179 1.00 20.51 212 ASN B CA 1
ATOM 3420 C C . ASN B 1 212 ? 17.160 18.784 7.643 1.00 16.49 212 ASN B C 1
ATOM 3421 O O . ASN B 1 212 ? 18.126 18.321 8.228 1.00 22.74 212 ASN B O 1
ATOM 3426 N N . ALA B 1 213 ? 16.337 19.650 8.205 1.00 9.30 213 ALA B N 1
ATOM 3427 C CA . ALA B 1 213 ? 16.465 20.051 9.605 1.00 13.67 213 ALA B CA 1
ATOM 3428 C C . ALA B 1 213 ? 16.438 18.894 10.606 1.00 19.33 213 ALA B C 1
ATOM 3429 O O . ALA B 1 213 ? 17.203 18.865 11.576 1.00 20.83 213 ALA B O 1
ATOM 3431 N N . ALA B 1 214 ? 15.552 17.946 10.389 1.00 18.80 214 ALA B N 1
ATOM 3432 C CA . ALA B 1 214 ? 15.396 16.847 11.341 1.00 21.89 214 ALA B CA 1
ATOM 3433 C C . ALA B 1 214 ? 16.485 15.775 11.154 1.00 20.68 214 ALA B C 1
ATOM 3434 O O . ALA B 1 214 ? 16.930 15.127 12.109 1.00 16.54 214 ALA B O 1
ATOM 3436 N N . THR B 1 215 ? 16.920 15.602 9.917 1.00 21.46 215 THR B N 1
ATOM 3437 C CA . THR B 1 215 ? 17.994 14.684 9.615 1.00 18.06 215 THR B CA 1
ATOM 3438 C C . THR B 1 215 ? 19.257 15.174 10.284 1.00 19.23 215 THR B C 1
ATOM 3439 O O . THR B 1 215 ? 20.016 14.389 10.902 1.00 11.70 215 THR B O 1
ATOM 3443 N N . LYS B 1 216 ? 19.459 16.482 10.172 1.00 19.53 216 LYS B N 1
ATOM 3444 C CA . LYS B 1 216 ? 20.612 17.133 10.722 1.00 18.08 216 LYS B CA 1
ATOM 3445 C C . LYS B 1 216 ? 20.672 16.932 12.212 1.00 21.59 216 LYS B C 1
ATOM 3446 O O . LYS B 1 216 ? 21.717 16.493 12.733 1.00 15.60 216 LYS B O 1
ATOM 3452 N N . ALA B 1 217 ? 19.575 17.284 12.888 1.00 12.94 217 ALA B N 1
ATOM 3453 C CA . ALA B 1 217 ? 19.514 17.108 14.331 1.00 18.77 217 ALA B CA 1
ATOM 3454 C C . ALA B 1 217 ? 19.837 15.669 14.728 1.00 18.56 217 ALA B C 1
ATOM 3455 O O . ALA B 1 217 ? 20.560 15.438 15.706 1.00 21.70 217 ALA B O 1
ATOM 3457 N N . LEU B 1 218 ? 19.345 14.693 13.963 1.00 15.29 218 LEU B N 1
ATOM 3458 C CA . LEU B 1 218 ? 19.677 13.289 14.246 1.00 15.67 218 LEU B CA 1
ATOM 3459 C C . LEU B 1 218 ? 21.166 12.967 14.131 1.00 13.46 218 LEU B C 1
ATOM 3460 O O . LEU B 1 218 ? 21.692 12.245 14.936 1.00 13.33 218 LEU B O 1
ATOM 3465 N N . LEU B 1 219 ? 21.806 13.416 13.055 1.00 17.55 219 LEU B N 1
ATOM 3466 C CA . LEU B 1 219 ? 23.238 13.185 12.862 1.00 15.36 219 LEU B CA 1
ATOM 3467 C C . LEU B 1 219 ? 24.015 13.803 14.033 1.00 14.45 219 LEU B C 1
ATOM 3468 O O . LEU B 1 219 ? 24.858 13.142 14.645 1.00 15.96 219 LEU B O 1
ATOM 3473 N N . LEU B 1 220 ? 23.733 15.072 14.331 1.00 11.32 220 LEU B N 1
ATOM 3474 C CA . LEU B 1 220 ? 24.363 15.751 15.466 1.00 17.79 220 LEU B CA 1
ATOM 3475 C C . LEU B 1 220 ? 24.208 14.995 16.805 1.00 18.05 220 LEU B C 1
ATOM 3476 O O . LEU B 1 220 ? 25.148 14.935 17.612 1.00 21.31 220 LEU B O 1
ATOM 3481 N N . ALA B 1 221 ? 23.045 14.408 17.025 1.00 18.25 221 ALA B N 1
ATOM 3482 C CA . ALA B 1 221 ? 22.729 13.697 18.272 1.00 22.30 221 ALA B CA 1
ATOM 3483 C C . ALA B 1 221 ? 23.323 12.324 18.292 1.00 26.09 221 ALA B C 1
ATOM 3484 O O . ALA B 1 221 ? 23.333 11.683 19.320 1.00 29.31 221 ALA B O 1
ATOM 3486 N N . SER B 1 222 ? 23.811 11.846 17.157 1.00 24.37 222 SER B N 1
ATOM 3487 C CA . SER B 1 222 ? 24.132 10.428 17.057 1.00 27.90 222 SER B CA 1
ATOM 3488 C C . SER B 1 222 ? 25.388 9.974 17.847 1.00 40.46 222 SER B C 1
ATOM 3489 O O . SER B 1 222 ? 25.704 8.787 17.850 1.00 47.44 222 SER B O 1
ATOM 3492 N N . GLU B 1 223 ? 26.031 10.892 18.568 1.00 46.99 223 GLU B N 1
ATOM 3493 C CA . GLU B 1 223 ? 27.186 10.597 19.445 1.00 58.39 223 GLU B CA 1
ATOM 3494 C C . GLU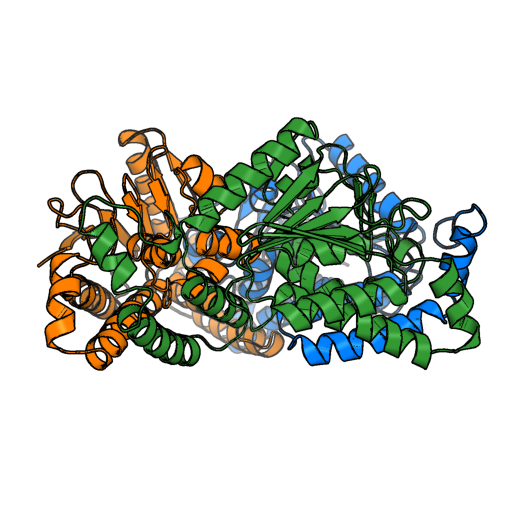 B 1 223 ? 26.935 10.436 20.952 1.00 58.03 223 GLU B C 1
ATOM 3495 O O . GLU B 1 223 ? 27.741 9.810 21.640 1.00 62.30 223 GLU B O 1
ATOM 3501 N N . SER B 1 224 ? 25.840 11.009 21.445 1.00 57.27 224 SER B N 1
ATOM 3502 C CA . SER B 1 224 ? 25.731 11.509 22.832 1.00 62.01 224 SER B CA 1
ATOM 3503 C C . SER B 1 224 ? 25.811 10.537 24.023 1.00 65.47 224 SER B C 1
ATOM 3504 O O . SER B 1 224 ? 26.606 10.777 24.939 1.00 73.25 224 SER B O 1
ATOM 3507 N N . GLY B 1 225 ? 25.015 9.470 24.068 1.00 57.70 225 GLY B N 1
ATOM 3508 C CA . GLY B 1 225 ? 24.087 9.087 23.034 1.00 49.07 225 GLY B CA 1
ATOM 3509 C C . GLY B 1 225 ? 24.095 7.576 22.968 1.00 41.88 225 GLY B C 1
ATOM 3510 O O . GLY B 1 225 ? 24.874 6.990 22.230 1.00 51.76 225 GLY B O 1
ATOM 3511 N N . GLU B 1 226 ? 23.267 6.938 23.778 1.00 30.94 226 GLU B N 1
ATOM 3512 C CA . GLU B 1 226 ? 23.036 5.500 23.668 1.00 28.51 226 GLU B CA 1
ATOM 3513 C C . GLU B 1 226 ? 22.244 5.160 22.365 1.00 23.91 226 GLU B C 1
ATOM 3514 O O . GLU B 1 226 ? 21.291 5.841 22.025 1.00 20.24 226 GLU B O 1
ATOM 3520 N N . LEU B 1 227 ? 22.652 4.093 21.685 1.00 20.71 227 LEU B N 1
ATOM 3521 C CA . LEU B 1 227 ? 22.284 3.852 20.316 1.00 20.88 227 LEU B CA 1
ATOM 3522 C C . LEU B 1 227 ? 20.789 3.440 20.173 1.00 19.78 227 LEU B C 1
ATOM 3523 O O . LEU B 1 227 ? 20.058 4.021 19.386 1.00 19.88 227 LEU B O 1
ATOM 3528 N N . GLY B 1 228 ? 20.383 2.427 20.936 1.00 18.58 228 GLY B N 1
ATOM 3529 C CA . GLY B 1 228 ? 19.009 1.947 21.016 1.00 14.11 228 GLY B CA 1
ATOM 3530 C C . GLY B 1 228 ? 17.960 3.020 21.187 1.00 13.87 228 GLY B C 1
ATOM 3531 O O . GLY B 1 228 ? 16.959 2.990 20.487 1.00 26.63 228 GLY B O 1
ATOM 3532 N N . ALA B 1 229 ? 18.202 3.976 22.078 1.00 14.65 229 ALA B N 1
ATOM 3533 C CA . ALA B 1 229 ? 17.269 5.052 22.408 1.00 13.76 229 ALA B CA 1
ATOM 3534 C C . ALA B 1 229 ? 17.204 6.067 21.282 1.00 16.42 229 ALA B C 1
ATOM 3535 O O . ALA B 1 229 ? 16.155 6.558 20.913 1.00 19.61 229 ALA B O 1
ATOM 3537 N N . LEU B 1 230 ? 18.360 6.403 20.744 1.00 17.23 230 LEU B N 1
ATOM 3538 C CA . LEU B 1 230 ? 18.419 7.207 19.555 1.00 12.62 230 LEU B CA 1
ATOM 3539 C C . LEU B 1 230 ? 17.599 6.588 18.393 1.00 10.52 230 LEU B C 1
ATOM 3540 O O . LEU B 1 230 ? 16.912 7.308 17.672 1.00 14.40 230 LEU B O 1
ATOM 3545 N N . LEU B 1 231 ? 17.682 5.275 18.195 1.00 10.22 231 LEU B N 1
ATOM 3546 C CA . LEU B 1 231 ? 16.895 4.621 17.148 1.00 10.71 231 LEU B CA 1
ATOM 3547 C C . LEU B 1 231 ? 15.356 4.648 17.416 1.00 24.81 231 LEU B C 1
ATOM 3548 O O . LEU B 1 231 ? 14.534 4.928 16.484 1.00 18.51 231 LEU B O 1
ATOM 3553 N N . ASP B 1 232 ? 14.974 4.405 18.678 1.00 17.86 232 ASP B N 1
ATOM 3554 C CA . ASP B 1 232 ? 13.571 4.482 19.090 1.00 13.51 232 ASP B CA 1
ATOM 3555 C C . ASP B 1 232 ? 13.012 5.834 18.682 1.00 14.17 232 ASP B C 1
ATOM 3556 O O . ASP B 1 232 ? 11.954 5.926 18.073 1.00 22.81 232 ASP B O 1
ATOM 3561 N N . ASP B 1 233 ? 13.748 6.879 18.990 1.00 12.55 233 ASP B N 1
ATOM 3562 C CA . ASP B 1 233 ? 13.302 8.233 18.732 1.00 12.62 233 ASP B CA 1
ATOM 3563 C C . ASP B 1 233 ? 13.380 8.593 17.230 1.00 18.96 233 ASP B C 1
ATOM 3564 O O . ASP B 1 233 ? 12.466 9.252 16.679 1.00 23.64 233 ASP B O 1
ATOM 3569 N N . ALA B 1 234 ? 14.422 8.103 16.557 1.00 13.07 234 ALA B N 1
ATOM 3570 C CA . ALA B 1 234 ? 14.572 8.336 15.132 1.00 18.56 234 ALA B CA 1
ATOM 3571 C C . ALA B 1 234 ? 13.371 7.753 14.336 1.00 10.54 234 ALA B C 1
ATOM 3572 O O . ALA B 1 234 ? 12.867 8.387 13.485 1.00 15.48 234 ALA B O 1
ATOM 3574 N N . ALA B 1 235 ? 12.971 6.538 14.669 1.00 11.89 235 ALA B N 1
ATOM 3575 C CA . ALA B 1 235 ? 11.854 5.865 14.093 1.00 16.43 235 ALA B CA 1
ATOM 3576 C C . ALA B 1 235 ? 10.543 6.656 14.283 1.00 19.66 235 ALA B C 1
ATOM 3577 O O . ALA B 1 235 ? 9.718 6.667 13.390 1.00 9.86 235 ALA B O 1
ATOM 3579 N N . ARG B 1 236 ? 10.375 7.329 15.424 1.00 17.82 236 ARG B N 1
ATOM 3580 C CA . ARG B 1 236 ? 9.232 8.213 15.600 1.00 18.03 236 ARG B CA 1
ATOM 3581 C C . ARG B 1 236 ? 9.261 9.427 14.646 1.00 20.42 236 ARG B C 1
ATOM 3582 O O . ARG B 1 236 ? 8.261 9.766 13.992 1.00 20.55 236 ARG B O 1
ATOM 3590 N N . GLN B 1 237 ? 10.400 10.091 14.618 1.00 13.46 237 GLN B N 1
ATOM 3591 C CA . GLN B 1 237 ? 10.653 11.180 13.700 1.00 15.35 237 GLN B CA 1
ATOM 3592 C C . GLN B 1 237 ? 10.486 10.782 12.226 1.00 18.00 237 GLN B C 1
ATOM 3593 O O . GLN B 1 237 ? 10.039 11.559 11.414 1.00 17.41 237 GLN B O 1
ATOM 3599 N N . PHE B 1 238 ? 10.896 9.586 11.873 1.00 15.37 238 PHE B N 1
ATOM 3600 C CA . PHE B 1 238 ? 10.700 9.110 10.521 1.00 16.97 238 PHE B CA 1
ATOM 3601 C C . PHE B 1 238 ? 9.172 9.052 10.197 1.00 24.34 238 PHE B C 1
ATOM 3602 O O . PHE B 1 238 ? 8.713 9.523 9.150 1.00 15.69 238 PHE B O 1
ATOM 3610 N N . ALA B 1 239 ? 8.397 8.448 11.086 1.00 21.00 239 ALA B N 1
ATOM 3611 C CA . ALA B 1 239 ? 6.928 8.350 10.865 1.00 21.09 239 ALA B CA 1
ATOM 3612 C C . ALA B 1 239 ? 6.305 9.740 10.652 1.00 21.13 239 ALA B C 1
ATOM 3613 O O . ALA B 1 239 ? 5.542 9.963 9.729 1.00 18.76 239 ALA B O 1
ATOM 3615 N N . GLU B 1 240 ? 6.669 10.657 11.532 1.00 17.27 240 GLU B N 1
ATOM 3616 C CA . GLU B 1 240 ? 6.218 12.027 11.477 1.00 15.54 240 GLU B CA 1
ATOM 3617 C C . GLU B 1 240 ? 6.529 12.677 10.131 1.00 17.34 240 GLU B C 1
ATOM 3618 O O . GLU B 1 240 ? 5.716 13.417 9.564 1.00 17.50 240 GLU B O 1
ATOM 3624 N N . ALA B 1 241 ? 7.721 12.420 9.627 1.00 14.70 241 ALA B N 1
ATOM 3625 C CA . ALA B 1 241 ? 8.131 13.017 8.377 1.00 17.71 241 ALA B CA 1
ATOM 3626 C C . ALA B 1 241 ? 7.333 12.438 7.199 1.00 18.89 241 ALA B C 1
ATOM 3627 O O . ALA B 1 241 ? 6.917 13.169 6.323 1.00 20.60 241 ALA B O 1
ATOM 3629 N N . VAL B 1 242 ? 7.060 11.136 7.259 1.00 20.72 242 VAL B N 1
ATOM 3630 C CA . VAL B 1 242 ? 6.338 10.415 6.217 1.00 19.43 242 VAL B CA 1
ATOM 3631 C C . VAL B 1 242 ? 4.924 10.916 6.125 1.00 18.36 242 VAL B C 1
ATOM 3632 O O . VAL B 1 242 ? 4.357 10.982 5.056 1.00 16.37 242 VAL B O 1
ATOM 3636 N N . GLY B 1 243 ? 4.370 11.278 7.263 1.00 20.94 243 GLY B N 1
ATOM 3637 C CA . GLY B 1 243 ? 3.006 11.687 7.341 1.00 12.80 243 GLY B CA 1
ATOM 3638 C C . GLY B 1 243 ? 2.774 13.170 7.191 1.00 15.99 243 GLY B C 1
ATOM 3639 O O . GLY B 1 243 ? 1.629 13.596 7.059 1.00 24.27 243 GLY B O 1
ATOM 3640 N N . GLY B 1 244 ? 3.844 13.963 7.187 1.00 12.87 244 GLY B N 1
ATOM 3641 C CA . GLY B 1 244 ? 3.699 15.400 7.050 1.00 15.44 244 GLY B CA 1
ATOM 3642 C C . GLY B 1 244 ? 3.563 15.848 5.613 1.00 21.53 244 GLY B C 1
ATOM 3643 O O . GLY B 1 244 ? 3.583 15.036 4.675 1.00 21.39 244 GLY B O 1
ATOM 3644 N N . ALA B 1 245 ? 3.442 17.160 5.441 1.00 23.55 245 ALA B N 1
ATOM 3645 C CA . ALA B 1 245 ? 3.221 17.746 4.134 1.00 27.82 245 ALA B CA 1
ATOM 3646 C C . ALA B 1 245 ? 4.413 17.521 3.197 1.00 21.85 245 ALA B C 1
ATOM 3647 O O . ALA B 1 245 ? 4.251 17.231 2.006 1.00 17.94 245 ALA B O 1
ATOM 3649 N N . GLU B 1 246 ? 5.628 17.600 3.730 1.00 19.53 246 GLU B N 1
ATOM 3650 C CA . GLU B 1 246 ? 6.781 17.378 2.865 1.00 25.76 246 GLU B CA 1
ATOM 3651 C C . GLU B 1 246 ? 6.900 15.931 2.388 1.00 24.23 246 GLU B C 1
ATOM 3652 O O . GLU B 1 246 ? 7.155 15.678 1.215 1.00 28.30 246 GLU B O 1
ATOM 3658 N N . GLY B 1 247 ? 6.744 14.990 3.306 1.00 16.85 247 GLY B N 1
ATOM 3659 C CA . GLY B 1 247 ? 6.932 13.588 2.990 1.00 16.88 247 GLY B CA 1
ATOM 3660 C C . GLY B 1 247 ? 5.910 13.039 2.014 1.00 22.74 247 GLY B C 1
ATOM 3661 O O . GLY B 1 247 ? 6.252 12.228 1.159 1.00 25.56 247 GLY B O 1
ATOM 3662 N N . SER B 1 248 ? 4.658 13.475 2.147 1.00 25.49 248 SER B N 1
ATOM 3663 C CA . SER B 1 248 ? 3.586 12.981 1.285 1.00 25.67 248 SER B CA 1
ATOM 3664 C C . SER B 1 248 ? 3.796 13.542 -0.141 1.00 22.53 248 SER B C 1
ATOM 3665 O O . SER B 1 248 ? 3.770 12.796 -1.106 1.00 24.52 248 SER B O 1
ATOM 3668 N N . GLU B 1 249 ? 4.064 14.837 -0.257 1.00 18.92 249 GLU B N 1
ATOM 3669 C CA . GLU B 1 249 ? 4.520 15.405 -1.530 1.00 20.18 249 GLU B CA 1
ATOM 3670 C C . GLU B 1 249 ? 5.751 14.708 -2.144 1.00 24.59 249 GLU B C 1
ATOM 3671 O O . GLU B 1 249 ? 5.811 14.466 -3.339 1.00 23.11 249 GLU B O 1
ATOM 3677 N N . GLY B 1 250 ? 6.758 14.423 -1.338 1.00 25.14 250 GLY B N 1
ATOM 3678 C CA . GLY B 1 250 ? 8.014 13.915 -1.885 1.00 20.62 250 GLY B CA 1
ATOM 3679 C C . GLY B 1 250 ? 7.926 12.482 -2.403 1.00 18.80 250 GLY B C 1
ATOM 3680 O O . GLY B 1 250 ? 8.520 12.131 -3.429 1.00 18.01 250 GLY B O 1
ATOM 3681 N N . THR B 1 251 ? 7.174 11.658 -1.685 1.00 14.89 251 THR B N 1
ATOM 3682 C CA . THR B 1 251 ? 6.977 10.259 -2.056 1.00 22.90 251 THR B CA 1
ATOM 3683 C C . THR B 1 251 ? 5.925 10.164 -3.173 1.00 23.49 251 THR B C 1
ATOM 3684 O O . THR B 1 251 ? 5.967 9.294 -4.015 1.00 24.70 251 THR B O 1
ATOM 3688 N N . LEU B 1 252 ? 4.998 11.096 -3.180 1.00 27.40 252 LEU B N 1
ATOM 3689 C CA . LEU B 1 252 ? 4.053 11.195 -4.269 1.00 25.50 252 LEU B CA 1
ATOM 3690 C C . LEU B 1 252 ? 4.775 11.575 -5.582 1.00 24.97 252 LEU B C 1
ATOM 3691 O O . LEU B 1 252 ? 4.548 10.948 -6.625 1.00 28.18 252 LEU B O 1
ATOM 3696 N N . ALA B 1 253 ? 5.640 12.591 -5.510 1.00 21.23 253 ALA B N 1
ATOM 3697 C CA . ALA B 1 253 ? 6.433 13.060 -6.640 1.00 17.03 253 ALA B CA 1
ATOM 3698 C C . ALA B 1 253 ? 7.267 11.944 -7.265 1.00 25.49 253 ALA B C 1
ATOM 3699 O O . ALA B 1 253 ? 7.377 11.845 -8.475 1.00 30.12 253 ALA B O 1
ATOM 3701 N N . PHE B 1 254 ? 7.873 11.132 -6.415 1.00 24.70 254 PHE B N 1
ATOM 3702 C CA . PHE B 1 254 ? 8.704 10.018 -6.813 1.00 20.66 254 PHE B CA 1
ATOM 3703 C C . PHE B 1 254 ? 7.938 9.040 -7.682 1.00 28.95 254 PHE B C 1
ATOM 3704 O O . PHE B 1 254 ? 8.365 8.681 -8.798 1.00 27.98 254 PHE B O 1
ATOM 3712 N N . VAL B 1 255 ? 6.789 8.627 -7.144 1.00 27.20 255 VAL B N 1
ATOM 3713 C CA . VAL B 1 255 ? 5.864 7.693 -7.790 1.00 27.22 255 VAL B CA 1
ATOM 3714 C C . VAL B 1 255 ? 5.251 8.237 -9.088 1.00 29.24 255 VAL B C 1
ATOM 3715 O O . VAL B 1 255 ? 4.898 7.465 -9.972 1.00 33.34 255 VAL B O 1
ATOM 3719 N N . GLN B 1 256 ? 5.073 9.559 -9.164 1.00 22.95 256 GLN B N 1
ATOM 3720 C CA . GLN B 1 256 ? 4.522 10.217 -10.342 1.00 20.61 256 GLN B CA 1
ATOM 3721 C C . GLN B 1 256 ? 5.656 10.672 -11.307 1.00 26.98 256 GLN B C 1
ATOM 3722 O O . GLN B 1 256 ? 5.403 11.366 -12.293 1.00 27.84 256 GLN B O 1
ATOM 3728 N N . LYS B 1 257 ? 6.899 10.273 -10.997 1.00 19.62 257 LYS B N 1
ATOM 3729 C CA . LYS B 1 257 ? 8.082 10.619 -11.778 1.00 24.83 257 LYS B CA 1
ATOM 3730 C C . LYS B 1 257 ? 8.184 12.089 -12.112 1.00 27.65 257 LYS B C 1
ATOM 3731 O O . LYS B 1 257 ? 8.425 12.445 -13.254 1.00 26.26 257 LYS B O 1
ATOM 3737 N N . ARG B 1 258 ? 8.033 12.933 -11.103 1.00 28.71 258 ARG B N 1
ATOM 3738 C CA . ARG B 1 258 ? 8.183 14.376 -11.260 1.00 29.88 258 ARG B CA 1
ATOM 3739 C C . ARG B 1 258 ? 9.067 14.902 -10.161 1.00 26.28 258 ARG B C 1
ATOM 3740 O O . ARG B 1 258 ? 9.403 14.191 -9.217 1.00 24.99 258 ARG B O 1
ATOM 3748 N N . LYS B 1 259 ? 9.421 16.169 -10.285 1.00 23.54 259 LYS B N 1
ATOM 3749 C CA . LYS B 1 259 ? 10.085 16.848 -9.201 1.00 26.90 259 LYS B CA 1
ATOM 3750 C C . LYS B 1 259 ? 9.083 17.219 -8.132 1.00 25.47 259 LYS B C 1
ATOM 3751 O O . LYS B 1 259 ? 7.963 17.614 -8.441 1.00 24.36 259 LYS B O 1
ATOM 3757 N N . PRO B 1 260 ? 9.502 17.145 -6.864 1.00 22.82 260 PRO B N 1
ATOM 3758 C CA . PRO B 1 260 ? 8.654 17.679 -5.806 1.00 20.44 260 PRO B CA 1
ATOM 3759 C C . PRO B 1 260 ? 8.644 19.203 -5.865 1.00 21.72 260 PRO B C 1
ATOM 3760 O O . PRO B 1 260 ? 9.572 19.812 -6.410 1.00 20.15 260 PRO B O 1
ATOM 3764 N N . VAL B 1 261 ? 7.597 19.796 -5.291 1.00 24.05 261 VAL B N 1
ATOM 3765 C CA . VAL B 1 261 ? 7.411 21.235 -5.222 1.00 27.29 261 VAL B CA 1
ATOM 3766 C C . VAL B 1 261 ? 8.654 22.047 -4.897 1.00 33.62 261 VAL B C 1
ATOM 3767 O O . VAL B 1 261 ? 8.906 23.010 -5.611 1.00 37.37 261 VAL B O 1
ATOM 3771 N N . TRP B 1 262 ? 9.422 21.674 -3.851 1.00 29.21 262 TRP B N 1
ATOM 3772 C CA . TRP B 1 262 ? 10.590 22.452 -3.382 1.00 24.82 262 TRP B CA 1
ATOM 3773 C C . TRP B 1 262 ? 11.733 22.442 -4.395 1.00 30.02 262 TRP B C 1
ATOM 3774 O O . TRP B 1 262 ? 12.622 23.313 -4.369 1.00 35.39 262 TRP B O 1
ATOM 3785 N N . ALA B 1 263 ? 11.719 21.459 -5.285 1.00 25.51 263 ALA B N 1
ATOM 3786 C CA . ALA B 1 263 ? 12.764 21.327 -6.295 1.00 18.86 263 ALA B CA 1
ATOM 3787 C C . ALA B 1 263 ? 12.357 21.867 -7.655 1.00 25.47 263 ALA B C 1
ATOM 3788 O O . ALA B 1 263 ? 13.118 21.717 -8.594 1.00 26.94 263 ALA B O 1
ATOM 3790 N N . GLN B 1 264 ? 11.172 22.472 -7.761 1.00 31.74 264 GLN B N 1
ATOM 3791 C CA . GLN B 1 264 ? 10.738 23.131 -9.006 1.00 39.62 264 GLN B CA 1
ATOM 3792 C C . GLN B 1 264 ? 11.201 24.586 -9.040 1.00 40.51 264 GLN B C 1
ATOM 3793 O O . GLN B 1 264 ? 11.395 25.146 -10.111 1.00 44.90 264 GLN B O 1
ATOM 3799 N N . GLU C 1 7 ? 67.584 -1.992 33.018 1.00 56.94 7 GLU C N 1
ATOM 3800 C CA . GLU C 1 7 ? 66.827 -0.947 32.340 1.00 56.57 7 GLU C CA 1
ATOM 3801 C C . GLU C 1 7 ? 66.744 -1.187 30.820 1.00 59.39 7 GLU C C 1
ATOM 3802 O O . GLU C 1 7 ? 67.725 -1.534 30.137 1.00 56.82 7 GLU C O 1
ATOM 3808 N N . THR C 1 8 ? 65.542 -0.985 30.313 1.00 56.59 8 THR C N 1
ATOM 3809 C CA . THR C 1 8 ? 65.170 -1.359 28.968 1.00 56.79 8 THR C CA 1
ATOM 3810 C C . THR C 1 8 ? 65.119 -0.137 28.058 1.00 55.96 8 THR C C 1
ATOM 3811 O O . THR C 1 8 ? 64.836 -0.253 26.866 1.00 56.12 8 THR C O 1
ATOM 3815 N N . LEU C 1 9 ? 65.392 1.028 28.649 1.00 55.23 9 LEU C N 1
ATOM 3816 C CA . LEU C 1 9 ? 65.247 2.347 28.017 1.00 54.56 9 LEU C CA 1
ATOM 3817 C C . LEU C 1 9 ? 66.535 3.181 28.101 1.00 58.94 9 LEU C C 1
ATOM 3818 O O . LEU C 1 9 ? 67.141 3.262 29.167 1.00 53.47 9 LEU C O 1
ATOM 3823 N N . LEU C 1 10 ? 66.925 3.805 26.987 1.00 53.08 10 LEU C N 1
ATOM 3824 C CA . LEU C 1 10 ? 67.910 4.876 26.988 1.00 52.36 10 LEU C CA 1
ATOM 3825 C C . LEU C 1 10 ? 67.244 6.237 26.945 1.00 52.13 10 LEU C C 1
ATOM 3826 O O . LEU C 1 10 ? 66.415 6.505 26.077 1.00 52.47 10 LEU C O 1
ATOM 3831 N N . LEU C 1 11 ? 67.628 7.103 27.875 1.00 51.88 11 LEU C N 1
ATOM 3832 C CA . LEU C 1 11 ? 67.035 8.418 27.980 1.00 51.80 11 LEU C CA 1
ATOM 3833 C C . LEU C 1 11 ? 68.060 9.488 27.690 1.00 51.32 11 LEU C C 1
ATOM 3834 O O . LEU C 1 11 ? 69.119 9.528 28.297 1.00 51.23 11 LEU C O 1
ATOM 3839 N N . GLU C 1 12 ? 67.731 10.372 26.761 1.00 51.18 12 GLU C N 1
ATOM 3840 C CA . GLU C 1 12 ? 68.630 11.443 26.404 1.00 50.91 12 GLU C CA 1
ATOM 3841 C C . GLU C 1 12 ? 67.878 12.771 26.345 1.00 51.00 12 GLU C C 1
ATOM 3842 O O . GLU C 1 12 ? 67.261 13.101 25.325 1.00 51.29 12 GLU C O 1
ATOM 3848 N N . PRO C 1 13 ? 67.891 13.526 27.456 1.00 51.24 13 PRO C N 1
ATOM 3849 C CA . PRO C 1 13 ? 67.278 14.861 27.446 1.00 51.38 13 PRO C CA 1
ATOM 3850 C C . PRO C 1 13 ? 68.141 15.871 26.708 1.00 53.08 13 PRO C C 1
ATOM 3851 O O . PRO C 1 13 ? 69.350 15.659 26.587 1.00 58.03 13 PRO C O 1
ATOM 3855 N N . ILE C 1 14 ? 67.517 16.924 26.195 1.00 51.51 14 ILE C N 1
ATOM 3856 C CA . ILE C 1 14 ? 68.202 17.996 25.482 1.00 52.06 14 ILE C CA 1
ATOM 3857 C C . ILE C 1 14 ? 67.269 19.205 25.517 1.00 58.40 14 ILE C C 1
ATOM 3858 O O . ILE C 1 14 ? 66.212 19.198 24.892 1.00 61.67 14 ILE C O 1
ATOM 3863 N N . GLU C 1 15 ? 67.649 20.226 26.275 1.00 60.87 15 GLU C N 1
ATOM 3864 C CA . GLU C 1 15 ? 66.882 21.451 26.318 1.00 61.44 15 GLU C CA 1
ATOM 3865 C C . GLU C 1 15 ? 65.439 21.116 26.762 1.00 57.79 15 GLU C C 1
ATOM 3866 O O . GLU C 1 15 ? 65.209 20.795 27.935 1.00 57.64 15 GLU C O 1
ATOM 3872 N N . GLY C 1 16 ? 64.478 21.164 25.848 1.00 50.58 16 GLY C N 1
ATOM 3873 C CA . GLY C 1 16 ? 63.099 20.867 26.209 1.00 48.94 16 GLY C CA 1
ATOM 3874 C C . GLY C 1 16 ? 62.630 19.464 25.850 1.00 46.96 16 GLY C C 1
ATOM 3875 O O . GLY C 1 16 ? 61.620 19.000 26.373 1.00 45.73 16 GLY C O 1
ATOM 3876 N N . VAL C 1 17 ? 63.374 18.789 24.976 1.00 46.91 17 VAL C N 1
ATOM 3877 C CA . VAL C 1 17 ? 62.990 17.485 24.453 1.00 45.45 17 VAL C CA 1
ATOM 3878 C C . VAL C 1 17 ? 63.673 16.357 25.197 1.00 45.12 17 VAL C C 1
ATOM 3879 O O . VAL C 1 17 ? 64.836 16.481 25.574 1.00 46.37 17 VAL C O 1
ATOM 3883 N N . LEU C 1 18 ? 62.958 15.247 25.365 1.00 43.72 18 LEU C N 1
ATOM 3884 C CA . LEU C 1 18 ? 63.467 14.057 26.038 1.00 43.50 18 LEU C CA 1
ATOM 3885 C C . LEU C 1 18 ? 63.293 12.819 25.177 1.00 42.83 18 LEU C C 1
ATOM 3886 O O . LEU C 1 18 ? 62.172 12.358 24.984 1.00 41.80 18 LEU C O 1
ATOM 3891 N N . ARG C 1 19 ? 64.397 12.273 24.662 1.00 46.33 19 ARG C N 1
ATOM 3892 C CA . ARG C 1 19 ? 64.318 11.090 23.817 1.00 43.41 19 ARG C CA 1
ATOM 3893 C C . ARG C 1 19 ? 64.328 9.849 24.649 1.00 43.10 19 ARG C C 1
ATOM 3894 O O . ARG C 1 19 ? 65.004 9.784 25.640 1.00 43.78 19 ARG C O 1
ATOM 3902 N N . ILE C 1 20 ? 63.541 8.874 24.225 1.00 42.42 20 ILE C N 1
ATOM 3903 C CA . ILE C 1 20 ? 63.336 7.635 24.947 1.00 42.26 20 ILE C CA 1
ATOM 3904 C C . ILE C 1 20 ? 63.440 6.546 23.909 1.00 42.68 20 ILE C C 1
ATOM 3905 O O . ILE C 1 20 ? 62.588 6.447 23.020 1.00 42.28 20 ILE C O 1
ATOM 3910 N N . THR C 1 21 ? 64.474 5.730 24.007 1.00 43.74 21 THR C N 1
ATOM 3911 C CA . THR C 1 21 ? 64.641 4.665 23.043 1.00 44.46 21 THR C CA 1
ATOM 3912 C C . THR C 1 21 ? 64.370 3.318 23.681 1.00 44.72 21 THR C C 1
ATOM 3913 O O . THR C 1 21 ? 64.994 2.930 24.647 1.00 45.33 21 THR C O 1
ATOM 3917 N N . LEU C 1 22 ? 63.372 2.629 23.145 1.00 48.64 22 LEU C N 1
ATOM 3918 C CA . LEU C 1 22 ? 63.122 1.260 23.543 1.00 46.23 22 LEU C CA 1
ATOM 3919 C C . LEU C 1 22 ? 64.349 0.423 23.180 1.00 48.71 22 LEU C C 1
ATOM 3920 O O . LEU C 1 22 ? 64.734 0.328 21.998 1.00 47.51 22 LEU C O 1
ATOM 3925 N N . ASN C 1 23 ? 64.971 -0.171 24.196 1.00 47.85 23 ASN C N 1
ATOM 3926 C CA . ASN C 1 23 ? 66.230 -0.888 23.985 1.00 49.41 23 ASN C CA 1
ATOM 3927 C C . ASN C 1 23 ? 66.271 -2.311 24.478 1.00 50.80 23 ASN C C 1
ATOM 3928 O O . ASN C 1 23 ? 66.975 -2.621 25.447 1.00 51.79 23 ASN C O 1
ATOM 3933 N N . ARG C 1 24 ? 65.540 -3.171 23.788 1.00 51.20 24 ARG C N 1
ATOM 3934 C CA . ARG C 1 24 ? 65.791 -4.597 23.838 1.00 53.16 24 ARG C CA 1
ATOM 3935 C C . ARG C 1 24 ? 65.914 -5.103 22.403 1.00 57.77 24 ARG C C 1
ATOM 3936 O O . ARG C 1 24 ? 65.103 -5.936 21.989 1.00 59.44 24 ARG C O 1
ATOM 3944 N N . PRO C 1 25 ? 66.921 -4.612 21.641 1.00 54.78 25 PRO C N 1
ATOM 3945 C CA . PRO C 1 25 ? 66.977 -4.863 20.186 1.00 55.77 25 PRO C CA 1
ATOM 3946 C C . PRO C 1 25 ? 66.887 -6.343 19.812 1.00 58.17 25 PRO C C 1
ATOM 3947 O O . PRO C 1 25 ? 66.459 -6.705 18.709 1.00 58.72 25 PRO C O 1
ATOM 3951 N N . GLN C 1 26 ? 67.278 -7.195 20.753 1.00 60.15 26 GLN C N 1
ATOM 3952 C CA . GLN C 1 26 ? 67.340 -8.630 20.502 1.00 61.58 26 GLN C CA 1
ATOM 3953 C C . GLN C 1 26 ? 65.949 -9.312 20.405 1.00 61.57 26 GLN C C 1
ATOM 3954 O O . GLN C 1 26 ? 65.796 -10.267 19.647 1.00 63.55 26 GLN C O 1
ATOM 3960 N N . SER C 1 27 ? 64.940 -8.813 21.123 1.00 59.64 27 SER C N 1
ATOM 3961 C CA . SER C 1 27 ? 63.553 -9.290 20.934 1.00 61.63 27 SER C CA 1
ATOM 3962 C C . SER C 1 27 ? 62.735 -8.306 20.073 1.00 62.49 27 SER C C 1
ATOM 3963 O O . SER C 1 27 ? 61.495 -8.267 20.163 1.00 64.29 27 SER C O 1
ATOM 3966 N N . ARG C 1 28 ? 63.428 -7.512 19.253 1.00 58.62 28 ARG C N 1
ATOM 3967 C CA . ARG C 1 28 ? 62.781 -6.543 18.364 1.00 56.76 28 ARG C CA 1
ATOM 3968 C C . ARG C 1 28 ? 62.159 -5.447 19.227 1.00 53.73 28 ARG C C 1
ATOM 3969 O O . ARG C 1 28 ? 61.100 -4.893 18.903 1.00 52.72 28 ARG C O 1
ATOM 3977 N N . ASN C 1 29 ? 62.851 -5.152 20.328 1.00 63.17 29 ASN C N 1
ATOM 3978 C CA . ASN C 1 29 ? 62.342 -4.331 21.444 1.00 59.60 29 ASN C CA 1
ATOM 3979 C C . ASN C 1 29 ? 60.949 -4.743 21.896 1.00 56.88 29 ASN C C 1
ATOM 3980 O O . ASN C 1 29 ? 60.076 -3.889 22.066 1.00 54.35 29 ASN C O 1
ATOM 3985 N N . ALA C 1 30 ? 60.714 -6.037 22.093 1.00 57.93 30 ALA C N 1
ATOM 3986 C CA . ALA C 1 30 ? 59.395 -6.474 22.560 1.00 55.56 30 ALA C CA 1
ATOM 3987 C C . ALA C 1 30 ? 59.128 -5.957 23.979 1.00 57.04 30 ALA C C 1
ATOM 3988 O O . ALA C 1 30 ? 60.037 -5.927 24.831 1.00 56.73 30 ALA C O 1
ATOM 3990 N N . MET C 1 31 ? 57.885 -5.522 24.215 1.00 53.93 31 MET C N 1
ATOM 3991 C CA . MET C 1 31 ? 57.497 -4.946 25.504 1.00 51.42 31 MET C CA 1
ATOM 3992 C C . MET C 1 31 ? 57.550 -5.997 26.584 1.00 52.59 31 MET C C 1
ATOM 3993 O O . MET C 1 31 ? 56.664 -6.849 26.660 1.00 52.36 31 MET C O 1
ATOM 3998 N N . SER C 1 32 ? 58.561 -5.930 27.439 1.00 51.10 32 SER C N 1
ATOM 3999 C CA . SER C 1 32 ? 58.625 -6.843 28.567 1.00 50.61 32 SER C CA 1
ATOM 4000 C C . SER C 1 32 ? 57.825 -6.228 29.713 1.00 46.99 32 SER C C 1
ATOM 4001 O O . SER C 1 32 ? 57.443 -5.063 29.647 1.00 45.19 32 SER C O 1
ATOM 4004 N N . LEU C 1 33 ? 57.555 -7.008 30.752 1.00 47.04 33 LEU C N 1
ATOM 4005 C CA . LEU C 1 33 ? 56.918 -6.468 31.943 1.00 45.41 33 LEU C CA 1
ATOM 4006 C C . LEU C 1 33 ? 57.701 -5.269 32.484 1.00 45.55 33 LEU C C 1
ATOM 4007 O O . LEU C 1 33 ? 57.104 -4.251 32.860 1.00 42.95 33 LEU C O 1
ATOM 4012 N N . ALA C 1 34 ? 59.034 -5.387 32.489 1.00 47.29 34 ALA C N 1
ATOM 4013 C CA . ALA C 1 34 ? 59.917 -4.341 33.023 1.00 47.74 34 ALA C CA 1
ATOM 4014 C C . ALA C 1 34 ? 59.854 -3.023 32.239 1.00 46.50 34 ALA C C 1
ATOM 4015 O O . ALA C 1 34 ? 59.784 -1.947 32.835 1.00 45.45 34 ALA C O 1
ATOM 4017 N N . MET C 1 35 ? 59.876 -3.106 30.914 1.00 46.87 35 MET C N 1
ATOM 4018 C CA . MET C 1 35 ? 59.758 -1.925 30.068 1.00 45.91 35 MET C CA 1
ATOM 4019 C C . MET C 1 35 ? 58.487 -1.116 30.399 1.00 43.03 35 MET C C 1
ATOM 4020 O O . MET C 1 35 ? 58.514 0.111 30.454 1.00 42.24 35 MET C O 1
ATOM 4025 N N . VAL C 1 36 ? 57.387 -1.805 30.646 1.00 41.74 36 VAL C N 1
ATOM 4026 C CA . VAL C 1 36 ? 56.127 -1.101 30.871 1.00 39.49 36 VAL C CA 1
ATOM 4027 C C . VAL C 1 36 ? 56.239 -0.266 32.129 1.00 38.79 36 VAL C C 1
ATOM 4028 O O . VAL C 1 36 ? 55.933 0.925 32.094 1.00 37.75 36 VAL C O 1
ATOM 4032 N N . GLY C 1 37 ? 56.713 -0.883 33.215 1.00 40.00 37 GLY C N 1
ATOM 4033 C CA . GLY C 1 37 ? 56.892 -0.187 34.475 1.00 39.78 37 GLY C CA 1
ATOM 4034 C C . GLY C 1 37 ? 57.832 0.987 34.321 1.00 40.59 37 GLY C C 1
ATOM 4035 O O . GLY C 1 37 ? 57.608 2.053 34.891 1.00 39.96 37 GLY C O 1
ATOM 4036 N N . GLU C 1 38 ? 58.885 0.801 33.531 1.00 42.23 38 GLU C N 1
ATOM 4037 C CA . GLU C 1 38 ? 59.845 1.876 33.293 1.00 43.28 38 GLU C CA 1
ATOM 4038 C C . GLU C 1 38 ? 59.288 3.035 32.452 1.00 41.87 38 GLU C C 1
ATOM 4039 O O . GLU C 1 38 ? 59.420 4.204 32.827 1.00 41.76 38 GLU C O 1
ATOM 4045 N N . LEU C 1 39 ? 58.631 2.732 31.337 1.00 40.97 39 LEU C N 1
ATOM 4046 C CA . LEU C 1 39 ? 57.983 3.805 30.589 1.00 39.70 39 LEU C CA 1
ATOM 4047 C C . LEU C 1 39 ? 56.956 4.536 31.449 1.00 37.99 39 LEU C C 1
ATOM 4048 O O . LEU C 1 39 ? 56.870 5.749 31.389 1.00 37.70 39 LEU C O 1
ATOM 4053 N N . ARG C 1 40 ? 56.230 3.818 32.298 1.00 37.16 40 ARG C N 1
ATOM 4054 C CA . ARG C 1 40 ? 55.273 4.480 33.193 1.00 35.98 40 ARG C CA 1
ATOM 4055 C C . ARG C 1 40 ? 55.959 5.445 34.199 1.00 36.88 40 ARG C C 1
ATOM 4056 O O . ARG C 1 40 ? 55.499 6.582 34.417 1.00 36.39 40 ARG C O 1
ATOM 4064 N N . ALA C 1 41 ? 57.063 5.006 34.804 1.00 38.54 41 ALA C N 1
ATOM 4065 C CA . ALA C 1 41 ? 57.786 5.849 35.771 1.00 39.86 41 ALA C CA 1
ATOM 4066 C C . ALA C 1 41 ? 58.299 7.160 35.155 1.00 40.40 41 ALA C C 1
ATOM 4067 O O . ALA C 1 41 ? 58.188 8.226 35.749 1.00 40.64 41 ALA C O 1
ATOM 4069 N N . VAL C 1 42 ? 58.856 7.057 33.955 1.00 40.82 42 VAL C N 1
ATOM 4070 C CA . VAL C 1 42 ? 59.353 8.196 33.204 1.00 41.45 42 VAL C CA 1
ATOM 4071 C C . VAL C 1 42 ? 58.253 9.228 33.028 1.00 39.99 42 VAL C C 1
ATOM 4072 O O . VAL C 1 42 ? 58.337 10.345 33.561 1.00 40.54 42 VAL C O 1
ATOM 4076 N N . LEU C 1 43 ? 57.224 8.837 32.275 1.00 38.43 43 LEU C N 1
ATOM 4077 C CA . LEU C 1 43 ? 56.026 9.642 32.096 1.00 37.02 43 LEU C CA 1
ATOM 4078 C C . LEU C 1 43 ? 55.628 10.303 33.418 1.00 37.06 43 LEU C C 1
ATOM 4079 O O . LEU C 1 43 ? 55.428 11.505 33.486 1.00 37.35 43 LEU C O 1
ATOM 4084 N N . ALA C 1 44 ? 55.550 9.524 34.482 1.00 37.06 44 ALA C N 1
ATOM 4085 C CA . ALA C 1 44 ? 55.152 10.084 35.765 1.00 37.43 44 ALA C CA 1
ATOM 4086 C C . ALA C 1 44 ? 56.149 11.146 36.301 1.00 40.15 44 ALA C C 1
ATOM 4087 O O . ALA C 1 44 ? 55.742 12.159 36.873 1.00 39.73 44 ALA C O 1
ATOM 4089 N N . ALA C 1 45 ? 57.451 10.929 36.110 1.00 42.30 45 ALA C N 1
ATOM 4090 C CA . ALA C 1 45 ? 58.426 11.886 36.632 1.00 42.74 45 ALA C CA 1
ATOM 4091 C C . ALA C 1 45 ? 58.328 13.213 35.891 1.00 42.90 45 ALA C C 1
ATOM 4092 O O . ALA C 1 45 ? 58.413 14.267 36.501 1.00 48.12 45 ALA C O 1
ATOM 4094 N N . VAL C 1 46 ? 58.071 13.165 34.592 1.00 41.99 46 VAL C N 1
ATOM 4095 C CA . VAL C 1 46 ? 58.048 14.386 33.785 1.00 42.22 46 VAL C CA 1
ATOM 4096 C C . VAL C 1 46 ? 56.655 15.003 33.625 1.00 40.90 46 VAL C C 1
ATOM 4097 O O . VAL C 1 46 ? 56.510 16.059 33.000 1.00 41.30 46 VAL C O 1
ATOM 4101 N N . ARG C 1 47 ? 55.642 14.342 34.184 1.00 39.54 47 ARG C N 1
ATOM 4102 C CA . ARG C 1 47 ? 54.225 14.735 33.971 1.00 40.27 47 ARG C CA 1
ATOM 4103 C C . ARG C 1 47 ? 53.939 16.196 34.249 1.00 39.52 47 ARG C C 1
ATOM 4104 O O . ARG C 1 47 ? 53.445 16.899 33.376 1.00 39.19 47 ARG C O 1
ATOM 4112 N N . ASP C 1 48 ? 54.243 16.623 35.473 1.00 40.78 48 ASP C N 1
ATOM 4113 C CA . ASP C 1 48 ? 53.991 17.983 35.955 1.00 42.28 48 ASP C CA 1
ATOM 4114 C C . ASP C 1 48 ? 55.101 18.978 35.642 1.00 44.32 48 ASP C C 1
ATOM 4115 O O . ASP C 1 48 ? 54.997 20.149 36.008 1.00 46.81 48 ASP C O 1
ATOM 4120 N N . ASP C 1 49 ? 56.154 18.504 34.973 1.00 45.34 49 ASP C N 1
ATOM 4121 C CA . ASP C 1 49 ? 57.375 19.286 34.705 1.00 46.24 49 ASP C CA 1
ATOM 4122 C C . ASP C 1 49 ? 57.304 19.995 33.359 1.00 46.19 49 ASP C C 1
ATOM 4123 O O . ASP C 1 49 ? 57.550 19.391 32.324 1.00 46.53 49 ASP C O 1
ATOM 4128 N N . ARG C 1 50 ? 57.026 21.290 33.378 1.00 47.45 50 ARG C N 1
ATOM 4129 C CA . ARG C 1 50 ? 56.771 22.012 32.140 1.00 50.88 50 ARG C CA 1
ATOM 4130 C C . ARG C 1 50 ? 58.024 22.421 31.371 1.00 52.74 50 ARG C C 1
ATOM 4131 O O . ARG C 1 50 ? 57.909 23.055 30.314 1.00 49.35 50 ARG C O 1
ATOM 4139 N N . SER C 1 51 ? 59.200 22.052 31.886 1.00 50.12 51 SER C N 1
ATOM 4140 C CA . SER C 1 51 ? 60.441 22.251 31.159 1.00 51.64 51 SER C CA 1
ATOM 4141 C C . SER C 1 51 ? 60.648 21.128 30.164 1.00 50.31 51 SER C C 1
ATOM 4142 O O . SER C 1 51 ? 61.355 21.290 29.181 1.00 58.70 51 SER C O 1
ATOM 4145 N N . VAL C 1 52 ? 60.066 19.969 30.441 1.00 39.85 52 VAL C N 1
ATOM 4146 C CA . VAL C 1 52 ? 59.986 18.910 29.434 1.00 39.53 52 VAL C CA 1
ATOM 4147 C C . VAL C 1 52 ? 58.790 19.230 28.543 1.00 38.79 52 VAL C C 1
ATOM 4148 O O . VAL C 1 52 ? 57.648 19.078 28.964 1.00 37.49 52 VAL C O 1
ATOM 4152 N N . ARG C 1 53 ? 59.088 19.706 27.341 1.00 40.02 53 ARG C N 1
ATOM 4153 C CA . ARG C 1 53 ? 58.102 20.224 26.407 1.00 40.46 53 ARG C CA 1
ATOM 4154 C C . ARG C 1 53 ? 57.644 19.159 25.395 1.00 39.59 53 ARG C C 1
ATOM 4155 O O . ARG C 1 53 ? 56.522 19.225 24.880 1.00 38.85 53 ARG C O 1
ATOM 4163 N N . ALA C 1 54 ? 58.526 18.196 25.123 1.00 39.83 54 ALA C N 1
ATOM 4164 C CA . ALA C 1 54 ? 58.231 17.082 24.234 1.00 39.62 54 ALA C CA 1
ATOM 4165 C C . ALA C 1 54 ? 58.964 15.815 24.653 1.00 39.51 54 ALA C C 1
ATOM 4166 O O . ALA C 1 54 ? 60.025 15.875 25.256 1.00 40.10 54 ALA C O 1
ATOM 4168 N N . LEU C 1 55 ? 58.364 14.685 24.299 1.00 38.68 55 LEU C N 1
ATOM 4169 C CA . LEU C 1 55 ? 58.947 13.369 24.377 1.00 38.85 55 LEU C CA 1
ATOM 4170 C C . LEU C 1 55 ? 59.086 12.809 22.971 1.00 40.09 55 LEU C C 1
ATOM 4171 O O . LEU C 1 55 ? 58.246 13.078 22.107 1.00 39.95 55 LEU C O 1
ATOM 4176 N N . VAL C 1 56 ? 60.157 12.056 22.728 1.00 41.19 56 VAL C N 1
ATOM 4177 C CA . VAL C 1 56 ? 60.335 11.362 21.463 1.00 42.45 56 VAL C CA 1
ATOM 4178 C C . VAL C 1 56 ? 60.582 9.880 21.723 1.00 45.73 56 VAL C C 1
ATOM 4179 O O . VAL C 1 56 ? 61.560 9.507 22.380 1.00 49.37 56 VAL C O 1
ATOM 4183 N N . LEU C 1 57 ? 59.722 9.035 21.170 1.00 42.20 57 LEU C N 1
ATOM 4184 C CA . LEU C 1 57 ? 59.878 7.596 21.293 1.00 42.55 57 LEU C CA 1
ATOM 4185 C C . LEU C 1 57 ? 60.447 7.015 20.032 1.00 44.59 57 LEU C C 1
ATOM 4186 O O . LEU C 1 57 ? 60.046 7.377 18.920 1.00 45.19 57 LEU C O 1
ATOM 4191 N N . ARG C 1 58 ? 61.366 6.079 20.227 1.00 45.97 58 ARG C N 1
ATOM 4192 C CA . ARG C 1 58 ? 62.053 5.411 19.140 1.00 47.92 58 ARG C CA 1
ATOM 4193 C C . ARG C 1 58 ? 62.444 4.024 19.615 1.00 48.57 58 ARG C C 1
ATOM 4194 O O . ARG C 1 58 ? 62.562 3.782 20.814 1.00 47.61 58 ARG C O 1
ATOM 4202 N N . GLY C 1 59 ? 62.624 3.114 18.668 1.00 50.37 59 GLY C N 1
ATOM 4203 C CA . GLY C 1 59 ? 63.124 1.780 18.963 1.00 51.71 59 GLY C CA 1
ATOM 4204 C C . GLY C 1 59 ? 64.527 1.570 18.421 1.00 54.15 59 GLY C C 1
ATOM 4205 O O . GLY C 1 59 ? 64.919 2.170 17.421 1.00 55.43 59 GLY C O 1
ATOM 4206 N N . ALA C 1 60 ? 65.277 0.694 19.076 1.00 55.13 60 ALA C N 1
ATOM 4207 C CA . ALA C 1 60 ? 66.671 0.441 18.719 1.00 57.84 60 ALA C CA 1
ATOM 4208 C C . ALA C 1 60 ? 66.852 -0.599 17.590 1.00 60.27 60 ALA C C 1
ATOM 4209 O O . ALA C 1 60 ? 66.109 -1.566 17.498 1.00 60.19 60 ALA C O 1
ATOM 4211 N N . ASP C 1 61 ? 67.857 -0.385 16.740 1.00 66.93 61 ASP C N 1
ATOM 4212 C CA . ASP C 1 61 ? 68.208 -1.312 15.645 1.00 65.54 61 ASP C CA 1
ATOM 4213 C C . ASP C 1 61 ? 67.117 -1.497 14.599 1.00 65.41 61 ASP C C 1
ATOM 4214 O O . ASP C 1 61 ? 66.792 -2.624 14.224 1.00 66.61 61 ASP C O 1
ATOM 4219 N N . GLY C 1 62 ? 66.569 -0.381 14.131 1.00 64.16 62 GLY C N 1
ATOM 4220 C CA . GLY C 1 62 ? 65.621 -0.383 13.034 1.00 64.37 62 GLY C CA 1
ATOM 4221 C C . GLY C 1 62 ? 64.267 -1.023 13.299 1.00 62.66 62 GLY C C 1
ATOM 4222 O O . GLY C 1 62 ? 63.528 -1.305 12.362 1.00 63.35 62 GLY C O 1
ATOM 4223 N N . HIS C 1 63 ? 63.951 -1.250 14.570 1.00 60.66 63 HIS C N 1
ATOM 4224 C CA . HIS C 1 63 ? 62.667 -1.829 14.978 1.00 59.08 63 HIS C CA 1
ATOM 4225 C C . HIS C 1 63 ? 62.024 -1.056 16.115 1.00 56.06 63 HIS C C 1
ATOM 4226 O O . HIS C 1 63 ? 62.666 -0.793 17.124 1.00 55.25 63 HIS C O 1
ATOM 4233 N N . PHE C 1 64 ? 60.733 -0.741 15.966 1.00 48.28 64 PHE C N 1
ATOM 4234 C CA . PHE C 1 64 ? 60.008 0.040 16.966 1.00 45.54 64 PHE C CA 1
ATOM 4235 C C . PHE C 1 64 ? 59.543 -0.832 18.148 1.00 45.36 64 PHE C C 1
ATOM 4236 O O . PHE C 1 64 ? 59.913 -0.567 19.292 1.00 45.13 64 PHE C O 1
ATOM 4244 N N . CYS C 1 65 ? 58.729 -1.850 17.863 1.00 44.50 65 CYS C N 1
ATOM 4245 C CA . CYS C 1 65 ? 58.210 -2.756 18.890 1.00 45.40 65 CYS C CA 1
ATOM 4246 C C . CYS C 1 65 ? 57.368 -3.888 18.294 1.00 50.83 65 CYS C C 1
ATOM 4247 O O . CYS C 1 65 ? 56.251 -3.655 17.833 1.00 50.59 65 CYS C O 1
ATOM 4250 N N . ALA C 1 66 ? 57.883 -5.113 18.338 1.00 52.62 66 ALA C N 1
ATOM 4251 C CA . ALA C 1 66 ? 57.211 -6.251 17.723 1.00 49.61 66 ALA C CA 1
ATOM 4252 C C . ALA C 1 66 ? 56.009 -6.800 18.498 1.00 50.13 66 ALA C C 1
ATOM 4253 O O . ALA C 1 66 ? 55.358 -7.719 18.019 1.00 51.52 66 ALA C O 1
ATOM 4255 N N . GLY C 1 67 ? 55.729 -6.285 19.691 1.00 49.47 67 GLY C N 1
ATOM 4256 C CA . GLY C 1 67 ? 54.574 -6.740 20.450 1.00 50.42 67 GLY C CA 1
ATOM 4257 C C . GLY C 1 67 ? 54.898 -7.072 21.898 1.00 52.78 67 GLY C C 1
ATOM 4258 O O . GLY C 1 67 ? 55.789 -6.465 22.484 1.00 52.59 67 GLY C O 1
ATOM 4259 N N . GLY C 1 68 ? 54.161 -8.019 22.474 1.00 55.53 68 GLY C N 1
ATOM 4260 C CA . GLY C 1 68 ? 54.392 -8.453 23.841 1.00 58.76 68 GLY C CA 1
ATOM 4261 C C . GLY C 1 68 ? 55.404 -9.588 23.924 1.00 62.19 68 GLY C C 1
ATOM 4262 O O . GLY C 1 68 ? 55.243 -10.614 23.260 1.00 64.16 68 GLY C O 1
ATOM 4263 N N . ASP C 1 69 ? 56.436 -9.391 24.748 1.00 63.22 69 ASP C N 1
ATOM 4264 C CA . ASP C 1 69 ? 57.516 -10.370 24.948 1.00 66.81 69 ASP C CA 1
ATOM 4265 C C . ASP C 1 69 ? 56.921 -11.736 25.241 1.00 71.29 69 ASP C C 1
ATOM 4266 O O . ASP C 1 69 ? 56.008 -11.844 26.065 1.00 72.93 69 ASP C O 1
ATOM 4271 N N . ILE C 1 70 ? 57.414 -12.763 24.547 1.00 78.70 70 ILE C N 1
ATOM 4272 C CA . ILE C 1 70 ? 56.765 -14.078 24.551 1.00 76.33 70 ILE C CA 1
ATOM 4273 C C . ILE C 1 70 ? 57.327 -14.972 25.646 1.00 74.29 70 ILE C C 1
ATOM 4274 O O . ILE C 1 70 ? 56.657 -15.899 26.084 1.00 71.39 70 ILE C O 1
ATOM 4279 N N . LYS C 1 71 ? 58.550 -14.693 26.082 1.00 75.99 71 LYS C N 1
ATOM 4280 C CA . LYS C 1 71 ? 59.123 -15.376 27.232 1.00 74.18 71 LYS C CA 1
ATOM 4281 C C . LYS C 1 71 ? 58.341 -14.980 28.487 1.00 70.01 71 LYS C C 1
ATOM 4282 O O . LYS C 1 71 ? 57.906 -15.830 29.273 1.00 67.03 71 LYS C O 1
ATOM 4288 N N . ASP C 1 72 ? 58.154 -13.676 28.654 1.00 70.06 72 ASP C N 1
ATOM 4289 C CA . ASP C 1 72 ? 57.340 -13.136 29.737 1.00 66.58 72 ASP C CA 1
ATOM 4290 C C . ASP C 1 72 ? 55.865 -13.564 29.658 1.00 63.72 72 ASP C C 1
ATOM 4291 O O . ASP C 1 72 ? 55.261 -13.844 30.691 1.00 60.41 72 ASP C O 1
ATOM 4296 N N . MET C 1 73 ? 55.289 -13.625 28.455 1.00 65.12 73 MET C N 1
ATOM 4297 C CA . MET C 1 73 ? 53.890 -14.052 28.294 1.00 62.66 73 MET C CA 1
ATOM 4298 C C . MET C 1 73 ? 53.704 -15.573 28.515 1.00 60.85 73 MET C C 1
ATOM 4299 O O . MET C 1 73 ? 52.755 -15.997 29.167 1.00 57.69 73 MET C O 1
ATOM 4304 N N . ALA C 1 74 ? 54.620 -16.388 28.004 1.00 63.07 74 ALA C N 1
ATOM 4305 C CA . ALA C 1 74 ? 54.571 -17.837 28.240 1.00 61.81 74 ALA C CA 1
ATOM 4306 C C . ALA C 1 74 ? 54.781 -18.219 29.715 1.00 59.31 74 ALA C C 1
ATOM 4307 O O . ALA C 1 74 ? 54.125 -19.132 30.222 1.00 56.73 74 ALA C O 1
ATOM 4309 N N . GLY C 1 75 ? 55.704 -17.533 30.391 1.00 59.89 75 GLY C N 1
ATOM 4310 C CA . GLY C 1 75 ? 55.968 -17.773 31.800 1.00 57.63 75 GLY C CA 1
ATOM 4311 C C . GLY C 1 75 ? 54.858 -17.309 32.737 1.00 54.32 75 GLY C C 1
ATOM 4312 O O . GLY C 1 75 ? 54.770 -17.781 33.877 1.00 51.91 75 GLY C O 1
ATOM 4313 N N . ALA C 1 76 ? 54.011 -16.389 32.262 1.00 53.90 76 ALA C N 1
ATOM 4314 C CA . ALA C 1 76 ? 52.916 -15.835 33.072 1.00 52.87 76 ALA C CA 1
ATOM 4315 C C . ALA C 1 76 ? 51.799 -16.861 33.295 1.00 50.43 76 ALA C C 1
ATOM 4316 O O . ALA C 1 76 ? 50.893 -16.635 34.106 1.00 51.89 76 ALA C O 1
ATOM 4318 N N . ARG C 1 77 ? 51.872 -17.982 32.578 1.00 49.21 77 ARG C N 1
ATOM 4319 C CA . ARG C 1 77 ? 50.906 -19.083 32.715 1.00 52.41 77 ARG C CA 1
ATOM 4320 C C . ARG C 1 77 ? 51.057 -19.894 33.989 1.00 51.26 77 ARG C C 1
ATOM 4321 O O . ARG C 1 77 ? 50.130 -20.592 34.385 1.00 48.67 77 ARG C O 1
ATOM 4329 N N . ALA C 1 78 ? 52.224 -19.836 34.612 1.00 51.19 78 ALA C N 1
ATOM 4330 C CA . ALA C 1 78 ? 52.371 -20.407 35.934 1.00 48.40 78 ALA C CA 1
ATOM 4331 C C . ALA C 1 78 ? 51.431 -19.684 36.886 1.00 43.32 78 ALA C C 1
ATOM 4332 O O . ALA C 1 78 ? 50.914 -20.270 37.848 1.00 43.13 78 ALA C O 1
ATOM 4334 N N . ALA C 1 79 ? 51.193 -18.412 36.584 1.00 65.48 79 ALA C N 1
ATOM 4335 C CA . ALA C 1 79 ? 50.544 -17.494 37.512 1.00 66.99 79 ALA C CA 1
ATOM 4336 C C . ALA C 1 79 ? 49.004 -17.435 37.400 1.00 66.93 79 ALA C C 1
ATOM 4337 O O . ALA C 1 79 ? 48.319 -17.077 38.359 1.00 70.01 79 ALA C O 1
ATOM 4339 N N . GLY C 1 80 ? 48.460 -17.778 36.240 1.00 63.55 80 GLY C N 1
ATOM 4340 C CA . GLY C 1 80 ? 47.017 -17.891 36.100 1.00 64.04 80 GLY C CA 1
ATOM 4341 C C . GLY C 1 80 ? 46.310 -16.681 35.510 1.00 59.54 80 GLY C C 1
ATOM 4342 O O . GLY C 1 80 ? 46.933 -15.776 34.959 1.00 55.49 80 GLY C O 1
ATOM 4343 N N . ALA C 1 81 ? 44.990 -16.664 35.626 1.00 60.71 81 ALA C N 1
ATOM 4344 C CA . ALA C 1 81 ? 44.196 -15.640 34.969 1.00 56.87 81 ALA C CA 1
ATOM 4345 C C . ALA C 1 81 ? 44.492 -14.241 35.512 1.00 56.22 81 ALA C C 1
ATOM 4346 O O . ALA C 1 81 ? 44.671 -13.282 34.743 1.00 51.71 81 ALA C O 1
ATOM 4348 N N . GLU C 1 82 ? 44.558 -14.127 36.832 1.00 60.71 82 GLU C N 1
ATOM 4349 C CA . GLU C 1 82 ? 44.674 -12.822 37.466 1.00 60.71 82 GLU C CA 1
ATOM 4350 C C . GLU C 1 82 ? 45.979 -12.137 37.112 1.00 57.28 82 GLU C C 1
ATOM 4351 O O . GLU C 1 82 ? 46.021 -10.918 36.967 1.00 54.86 82 GLU C O 1
ATOM 4357 N N . ALA C 1 83 ? 47.034 -12.920 36.947 1.00 57.30 83 ALA C N 1
ATOM 4358 C CA . ALA C 1 83 ? 48.311 -12.377 36.522 1.00 54.19 83 ALA C CA 1
ATOM 4359 C C . ALA C 1 83 ? 48.194 -11.744 35.140 1.00 48.65 83 ALA C C 1
ATOM 4360 O O . ALA C 1 83 ? 48.604 -10.613 34.952 1.00 46.23 83 ALA C O 1
ATOM 4362 N N . TYR C 1 84 ? 47.627 -12.467 34.176 1.00 46.88 84 TYR C N 1
ATOM 4363 C CA . TYR C 1 84 ? 47.336 -11.884 32.857 1.00 42.38 84 TYR C CA 1
ATOM 4364 C C . TYR C 1 84 ? 46.439 -10.659 32.901 1.00 40.96 84 TYR C C 1
ATOM 4365 O O . TYR C 1 84 ? 46.660 -9.706 32.171 1.00 37.56 84 TYR C O 1
ATOM 4374 N N . ARG C 1 85 ? 45.420 -10.703 33.746 1.00 44.24 85 ARG C N 1
ATOM 4375 C CA . ARG C 1 85 ? 44.498 -9.580 33.870 1.00 43.98 85 ARG C CA 1
ATOM 4376 C C . ARG C 1 85 ? 45.239 -8.340 34.364 1.00 43.64 85 ARG C C 1
ATOM 4377 O O . ARG C 1 85 ? 45.153 -7.278 33.750 1.00 40.75 85 ARG C O 1
ATOM 4385 N N . THR C 1 86 ? 45.991 -8.517 35.453 1.00 46.70 86 THR C N 1
ATOM 4386 C CA . THR C 1 86 ? 46.721 -7.441 36.094 1.00 47.04 86 THR C CA 1
ATOM 4387 C C . THR C 1 86 ? 47.787 -6.850 35.192 1.00 42.97 86 THR C C 1
ATOM 4388 O O . THR C 1 86 ? 47.961 -5.641 35.143 1.00 43.08 86 THR C O 1
ATOM 4392 N N . LEU C 1 87 ? 48.518 -7.702 34.493 1.00 41.35 87 LEU C N 1
ATOM 4393 C CA . LEU C 1 87 ? 49.596 -7.235 33.615 1.00 37.90 87 LEU C CA 1
ATOM 4394 C C . LEU C 1 87 ? 49.023 -6.629 32.337 1.00 34.82 87 LEU C C 1
ATOM 4395 O O . LEU C 1 87 ? 49.479 -5.604 31.866 1.00 37.00 87 LEU C O 1
ATOM 4400 N N . ASN C 1 88 ? 47.970 -7.216 31.804 1.00 33.92 88 ASN C N 1
ATOM 4401 C CA . ASN C 1 88 ? 47.291 -6.560 30.702 1.00 30.44 88 ASN C CA 1
ATOM 4402 C C . ASN C 1 88 ? 46.757 -5.201 31.091 1.00 30.85 88 ASN C C 1
ATOM 4403 O O . ASN C 1 88 ? 47.000 -4.244 30.376 1.00 28.48 88 ASN C O 1
ATOM 4408 N N . ARG C 1 89 ? 46.070 -5.094 32.236 1.00 24.18 89 ARG C N 1
ATOM 4409 C CA . ARG C 1 89 ? 45.514 -3.800 32.643 1.00 20.77 89 ARG C CA 1
ATOM 4410 C C . ARG C 1 89 ? 46.640 -2.771 32.834 1.00 21.23 89 ARG C C 1
ATOM 4411 O O . ARG C 1 89 ? 46.488 -1.617 32.458 1.00 21.18 89 ARG C O 1
ATOM 4419 N N . ALA C 1 90 ? 47.787 -3.226 33.337 1.00 21.86 90 ALA C N 1
ATOM 4420 C CA . ALA C 1 90 ? 48.993 -2.388 33.432 1.00 22.59 90 ALA C CA 1
ATOM 4421 C C . ALA C 1 90 ? 49.447 -1.792 32.101 1.00 22.62 90 ALA C C 1
ATOM 4422 O O . ALA C 1 90 ? 49.835 -0.635 32.037 1.00 22.96 90 ALA C O 1
ATOM 4424 N N . PHE C 1 91 ? 49.401 -2.581 31.032 1.00 27.59 91 PHE C N 1
ATOM 4425 C CA . PHE C 1 91 ? 49.791 -2.072 29.725 1.00 22.50 91 PHE C CA 1
ATOM 4426 C C . PHE C 1 91 ? 48.779 -1.011 29.233 1.00 21.93 91 PHE C C 1
ATOM 4427 O O . PHE C 1 91 ? 49.145 -0.036 28.605 1.00 26.08 91 PHE C O 1
ATOM 4435 N N . GLY C 1 92 ? 47.509 -1.194 29.554 1.00 21.31 92 GLY C N 1
ATOM 4436 C CA . GLY C 1 92 ? 46.487 -0.197 29.290 1.00 20.83 92 GLY C CA 1
ATOM 4437 C C . GLY C 1 92 ? 46.713 1.133 29.983 1.00 21.55 92 GLY C C 1
ATOM 4438 O O . GLY C 1 92 ? 46.589 2.213 29.364 1.00 21.15 92 GLY C O 1
ATOM 4439 N N . SER C 1 93 ? 47.013 1.051 31.275 1.00 21.51 93 SER C N 1
ATOM 4440 C CA . SER C 1 93 ? 47.375 2.227 32.056 1.00 22.19 93 SER C CA 1
ATOM 4441 C C . SER C 1 93 ? 48.546 2.971 31.425 1.00 22.71 93 SER C C 1
ATOM 4442 O O . SER C 1 93 ? 48.554 4.182 31.383 1.00 23.00 93 SER C O 1
ATOM 4445 N N . LEU C 1 94 ? 49.535 2.226 30.937 1.00 23.02 94 LEU C N 1
ATOM 4446 C CA . LEU C 1 94 ? 50.601 2.840 30.165 1.00 23.80 94 LEU C CA 1
ATOM 4447 C C . LEU C 1 94 ? 50.002 3.630 29.005 1.00 23.28 94 LEU C C 1
ATOM 4448 O O . LEU C 1 94 ? 50.266 4.819 28.862 1.00 30.13 94 LEU C O 1
ATOM 4453 N N . LEU C 1 95 ? 49.175 2.985 28.200 1.00 22.55 95 LEU C N 1
ATOM 4454 C CA . LEU C 1 95 ? 48.570 3.679 27.058 1.00 27.26 95 LEU C CA 1
ATOM 4455 C C . LEU C 1 95 ? 47.809 4.910 27.502 1.00 22.97 95 LEU C C 1
ATOM 4456 O O . LEU C 1 95 ? 47.976 5.962 26.909 1.00 22.34 95 LEU C O 1
ATOM 4461 N N . GLU C 1 96 ? 47.004 4.773 28.566 1.00 24.28 96 GLU C N 1
ATOM 4462 C CA . GLU C 1 96 ? 46.345 5.925 29.197 1.00 21.80 96 GLU C CA 1
ATOM 4463 C C . GLU C 1 96 ? 47.279 7.038 29.571 1.00 22.68 96 GLU C C 1
ATOM 4464 O O . GLU C 1 96 ? 47.077 8.159 29.146 1.00 22.84 96 GLU C O 1
ATOM 4470 N N . GLU C 1 97 ? 48.297 6.725 30.378 1.00 23.62 97 GLU C N 1
ATOM 4471 C CA . GLU C 1 97 ? 49.284 7.735 30.818 1.00 24.36 97 GLU C CA 1
ATOM 4472 C C . GLU C 1 97 ? 50.117 8.393 29.700 1.00 24.82 97 GLU C C 1
ATOM 4473 O O . GLU C 1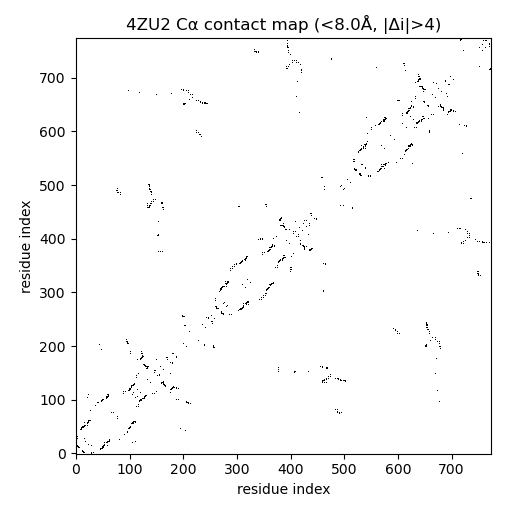 97 ? 50.345 9.581 29.727 1.00 25.43 97 GLU C O 1
ATOM 4479 N N . ALA C 1 98 ? 50.513 7.636 28.698 1.00 24.62 98 ALA C N 1
ATOM 4480 C CA . ALA C 1 98 ? 51.136 8.230 27.508 1.00 25.39 98 ALA C CA 1
ATOM 4481 C C . ALA C 1 98 ? 50.154 9.112 26.754 1.00 30.92 98 ALA C C 1
ATOM 4482 O O . ALA C 1 98 ? 50.487 10.248 26.408 1.00 39.80 98 ALA C O 1
ATOM 4484 N N . GLN C 1 99 ? 48.954 8.590 26.469 1.00 24.02 99 GLN C N 1
ATOM 4485 C CA . GLN C 1 99 ? 47.932 9.363 25.731 1.00 23.15 99 GLN C CA 1
ATOM 4486 C C . GLN C 1 99 ? 47.760 10.712 26.407 1.00 23.60 99 GLN C C 1
ATOM 4487 O O . GLN C 1 99 ? 47.682 11.749 25.755 1.00 23.85 99 GLN C O 1
ATOM 4493 N N . ALA C 1 100 ? 47.771 10.700 27.728 1.00 23.83 100 ALA C N 1
ATOM 4494 C CA . ALA C 1 100 ? 47.420 11.895 28.505 1.00 30.17 100 ALA C CA 1
ATOM 4495 C C . ALA C 1 100 ? 48.646 12.710 28.900 1.00 25.49 100 ALA C C 1
ATOM 4496 O O . ALA C 1 100 ? 48.549 13.665 29.637 1.00 26.14 100 ALA C O 1
ATOM 4498 N N . ALA C 1 101 ? 49.794 12.344 28.369 1.00 25.90 101 ALA C N 1
ATOM 4499 C CA . ALA C 1 101 ? 51.034 13.071 28.682 1.00 29.69 101 ALA C CA 1
ATOM 4500 C C . ALA C 1 101 ? 50.859 14.563 28.361 1.00 27.92 101 ALA C C 1
ATOM 4501 O O . ALA C 1 101 ? 50.423 14.914 27.288 1.00 31.63 101 ALA C O 1
ATOM 4503 N N . PRO C 1 102 ? 51.114 15.447 29.330 1.00 28.66 102 PRO C N 1
ATOM 4504 C CA . PRO C 1 102 ? 50.985 16.868 28.975 1.00 29.28 102 PRO C CA 1
ATOM 4505 C C . PRO C 1 102 ? 52.050 17.328 27.960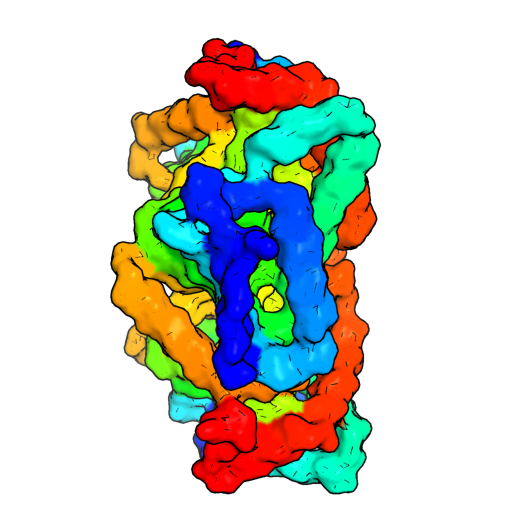 1.00 33.08 102 PRO C C 1
ATOM 4506 O O . PRO C 1 102 ? 51.990 18.453 27.469 1.00 31.20 102 PRO C O 1
ATOM 4510 N N . GLN C 1 103 ? 53.028 16.467 27.681 1.00 30.19 103 GLN C N 1
ATOM 4511 C CA . GLN C 1 103 ? 54.042 16.776 26.698 1.00 33.09 103 GLN C CA 1
ATOM 4512 C C . GLN C 1 103 ? 53.493 16.476 25.336 1.00 30.35 103 GLN C C 1
ATOM 4513 O O . GLN C 1 103 ? 52.543 15.703 25.192 1.00 28.88 103 GLN C O 1
ATOM 4519 N N . LEU C 1 104 ? 54.106 17.092 24.337 1.00 32.67 104 LEU C N 1
ATOM 4520 C CA . LEU C 1 104 ? 53.848 16.724 22.966 1.00 31.47 104 LEU C CA 1
ATOM 4521 C C . LEU C 1 104 ? 54.611 15.432 22.786 1.00 33.50 104 LEU C C 1
ATOM 4522 O O . LEU C 1 104 ? 55.859 15.423 22.819 1.00 31.82 104 LEU C O 1
ATOM 4527 N N . LEU C 1 105 ? 53.860 14.345 22.606 1.00 29.17 105 LEU C N 1
ATOM 4528 C CA . LEU C 1 105 ? 54.437 13.016 22.410 1.00 34.42 105 LEU C CA 1
ATOM 4529 C C . LEU C 1 105 ? 54.601 12.683 20.914 1.00 36.34 105 LEU C C 1
ATOM 4530 O O . LEU C 1 105 ? 53.620 12.598 20.175 1.00 28.47 105 LEU C O 1
ATOM 4535 N N . VAL C 1 106 ? 55.864 12.540 20.487 1.00 37.23 106 VAL C N 1
ATOM 4536 C CA . VAL C 1 106 ? 56.221 12.189 19.110 1.00 30.95 106 VAL C CA 1
ATOM 4537 C C . VAL C 1 106 ? 56.719 10.754 19.075 1.00 31.04 106 VAL C C 1
ATOM 4538 O O . VAL C 1 106 ? 57.485 10.348 19.923 1.00 40.02 106 VAL C O 1
ATOM 4542 N N . ALA C 1 107 ? 56.293 9.997 18.078 1.00 31.04 107 ALA C N 1
ATOM 4543 C CA . ALA C 1 107 ? 56.775 8.646 17.867 1.00 31.19 107 ALA C CA 1
ATOM 4544 C C . ALA C 1 107 ? 57.447 8.534 16.501 1.00 33.55 107 ALA C C 1
ATOM 4545 O O . ALA C 1 107 ? 56.889 8.958 15.477 1.00 33.06 107 ALA C O 1
ATOM 4547 N N . LEU C 1 108 ? 58.668 7.991 16.506 1.00 56.67 108 LEU C N 1
ATOM 4548 C CA . LEU C 1 108 ? 59.351 7.581 15.279 1.00 55.53 108 LEU C CA 1
ATOM 4549 C C . LEU C 1 108 ? 59.304 6.092 15.227 1.00 54.23 108 LEU C C 1
ATOM 4550 O O . LEU C 1 108 ? 59.648 5.420 16.194 1.00 58.70 108 LEU C O 1
ATOM 4555 N N . VAL C 1 109 ? 58.902 5.578 14.081 1.00 52.46 109 VAL C N 1
ATOM 4556 C CA . VAL C 1 109 ? 58.441 4.210 14.002 1.00 51.14 109 VAL C CA 1
ATOM 4557 C C . VAL C 1 109 ? 59.117 3.494 12.847 1.00 50.13 109 VAL C C 1
ATOM 4558 O O . VAL C 1 109 ? 59.019 3.927 11.706 1.00 49.68 109 VAL C O 1
ATOM 4562 N N . GLU C 1 110 ? 59.803 2.401 13.163 1.00 50.11 110 GLU C N 1
ATOM 4563 C CA . GLU C 1 110 ? 60.560 1.642 12.171 1.00 49.51 110 GLU C CA 1
ATOM 4564 C C . GLU C 1 110 ? 60.412 0.167 12.464 1.00 48.97 110 GLU C C 1
ATOM 4565 O O . GLU C 1 110 ? 60.095 -0.216 13.591 1.00 49.26 110 GLU C O 1
ATOM 4571 N N . GLY C 1 111 ? 60.637 -0.650 11.437 1.00 48.12 111 GLY C N 1
ATOM 4572 C CA . GLY C 1 111 ? 60.461 -2.085 11.541 1.00 48.86 111 GLY C CA 1
ATOM 4573 C C . GLY C 1 111 ? 59.125 -2.520 12.141 1.00 46.99 111 GLY C C 1
ATOM 4574 O O . GLY C 1 111 ? 58.080 -2.003 11.791 1.00 46.38 111 GLY C O 1
ATOM 4575 N N . ALA C 1 112 ? 59.193 -3.481 13.051 1.00 47.27 112 ALA C N 1
ATOM 4576 C CA . ALA C 1 112 ? 58.022 -4.130 13.583 1.00 45.32 112 ALA C CA 1
ATOM 4577 C C . ALA C 1 112 ? 57.246 -3.108 14.386 1.00 42.75 112 ALA C C 1
ATOM 4578 O O . ALA C 1 112 ? 57.838 -2.336 15.148 1.00 43.73 112 ALA C O 1
ATOM 4580 N N . VAL C 1 113 ? 55.932 -3.094 14.165 1.00 40.01 113 VAL C N 1
ATOM 4581 C CA . VAL C 1 113 ? 55.003 -2.270 14.925 1.00 37.81 113 VAL C CA 1
ATOM 4582 C C . VAL C 1 113 ? 53.752 -3.107 15.085 1.00 36.41 113 VAL C C 1
ATOM 4583 O O . VAL C 1 113 ? 52.754 -2.874 14.393 1.00 35.05 113 VAL C O 1
ATOM 4587 N N . LEU C 1 114 ? 53.823 -4.093 15.976 1.00 37.75 114 LEU C N 1
ATOM 4588 C CA . LEU C 1 114 ? 52.806 -5.145 16.047 1.00 38.16 114 LEU C CA 1
ATOM 4589 C C . LEU C 1 114 ? 52.216 -5.311 17.427 1.00 42.05 114 LEU C C 1
ATOM 4590 O O . LEU C 1 114 ? 52.947 -5.307 18.427 1.00 39.32 114 LEU C O 1
ATOM 4595 N N . GLY C 1 115 ? 50.889 -5.483 17.463 1.00 35.96 115 GLY C N 1
ATOM 4596 C CA . GLY C 1 115 ? 50.178 -5.680 18.709 1.00 37.01 115 GLY C CA 1
ATOM 4597 C C . GLY C 1 115 ? 50.445 -4.537 19.669 1.00 41.52 115 GLY C C 1
ATOM 4598 O O . GLY C 1 115 ? 50.006 -3.427 19.438 1.00 42.82 115 GLY C O 1
ATOM 4599 N N . GLY C 1 116 ? 51.181 -4.807 20.742 1.00 43.91 116 GLY C N 1
ATOM 4600 C CA . GLY C 1 116 ? 51.506 -3.782 21.716 1.00 39.91 116 GLY C CA 1
ATOM 4601 C C . GLY C 1 116 ? 52.100 -2.538 21.089 1.00 38.65 116 GLY C C 1
ATOM 4602 O O . GLY C 1 116 ? 51.626 -1.445 21.367 1.00 37.28 116 GLY C O 1
ATOM 4603 N N . GLY C 1 117 ? 53.114 -2.696 20.232 1.00 39.49 117 GLY C N 1
ATOM 4604 C CA . GLY C 1 117 ? 53.781 -1.557 19.608 1.00 38.50 117 GLY C CA 1
ATOM 4605 C C . GLY C 1 117 ? 52.824 -0.696 18.794 1.00 35.38 117 GLY C C 1
ATOM 4606 O O . GLY C 1 117 ? 52.905 0.540 18.753 1.00 34.55 117 GLY C O 1
ATOM 4607 N N . PHE C 1 118 ? 51.918 -1.379 18.115 1.00 34.42 118 PHE C N 1
ATOM 4608 C CA . PHE C 1 118 ? 50.868 -0.737 17.352 1.00 31.53 118 PHE C CA 1
ATOM 4609 C C . PHE C 1 118 ? 50.119 0.215 18.293 1.00 30.60 118 PHE C C 1
ATOM 4610 O O . PHE C 1 118 ? 49.811 1.341 17.919 1.00 30.82 118 PHE C O 1
ATOM 4618 N N . GLY C 1 119 ? 49.908 -0.230 19.532 1.00 31.85 119 GLY C N 1
ATOM 4619 C CA . GLY C 1 119 ? 49.243 0.549 20.575 1.00 41.48 119 GLY C CA 1
ATOM 4620 C C . GLY C 1 119 ? 49.903 1.845 21.047 1.00 32.05 119 GLY C C 1
ATOM 4621 O O . GLY C 1 119 ? 49.230 2.839 21.265 1.00 30.89 119 GLY C O 1
ATOM 4622 N N . LEU C 1 120 ? 51.225 1.862 21.199 1.00 33.97 120 LEU C N 1
ATOM 4623 C CA . LEU C 1 120 ? 51.910 3.087 21.609 1.00 34.72 120 LEU C CA 1
ATOM 4624 C C . LEU C 1 120 ? 51.878 4.127 20.514 1.00 32.62 120 LEU C C 1
ATOM 4625 O O . LEU C 1 120 ? 51.855 5.324 20.781 1.00 41.38 120 LEU C O 1
ATOM 4630 N N . ALA C 1 121 ? 51.917 3.668 19.274 1.00 31.56 121 ALA C N 1
ATOM 4631 C CA . ALA C 1 121 ? 51.844 4.581 18.136 1.00 30.12 121 ALA C CA 1
ATOM 4632 C C . ALA C 1 121 ? 50.506 5.310 18.092 1.00 27.77 121 ALA C C 1
ATOM 4633 O O . ALA C 1 121 ? 50.457 6.475 17.703 1.00 27.16 121 ALA C O 1
ATOM 4635 N N . CYS C 1 122 ? 49.452 4.608 18.525 1.00 27.53 122 CYS C N 1
ATOM 4636 C CA . CYS C 1 122 ? 48.061 5.115 18.531 1.00 26.66 122 CYS C CA 1
ATOM 4637 C C . CYS C 1 122 ? 47.785 6.162 19.561 1.00 34.12 122 CYS C C 1
ATOM 4638 O O . CYS C 1 122 ? 46.672 6.741 19.576 1.00 26.52 122 CYS C O 1
ATOM 4641 N N . VAL C 1 123 ? 48.756 6.379 20.453 1.00 34.78 123 VAL C N 1
ATOM 4642 C CA . VAL C 1 123 ? 48.600 7.390 21.480 1.00 28.01 123 VAL C CA 1
ATOM 4643 C C . VAL C 1 123 ? 49.622 8.520 21.387 1.00 30.40 123 VAL C C 1
ATOM 4644 O O . VAL C 1 123 ? 49.678 9.349 22.292 1.00 30.47 123 VAL C O 1
ATOM 4648 N N . SER C 1 124 ? 50.411 8.560 20.314 1.00 28.35 124 SER C N 1
ATOM 4649 C CA . SER C 1 124 ? 51.288 9.703 20.020 1.00 28.94 124 SER C CA 1
ATOM 4650 C C . SER C 1 124 ? 50.528 10.899 19.449 1.00 27.48 124 SER C C 1
ATOM 4651 O O . SER C 1 124 ? 49.502 10.744 18.780 1.00 29.62 124 SER C O 1
ATOM 4654 N N . ASP C 1 125 ? 51.037 12.094 19.723 1.00 28.35 125 ASP C N 1
ATOM 4655 C CA . ASP C 1 125 ? 50.535 13.317 19.097 1.00 30.82 125 ASP C CA 1
ATOM 4656 C C . ASP C 1 125 ? 50.979 13.426 17.637 1.00 31.21 125 ASP C C 1
ATOM 4657 O O . ASP C 1 125 ? 50.240 13.948 16.779 1.00 30.70 125 ASP C O 1
ATOM 4662 N N . VAL C 1 126 ? 52.194 12.944 17.364 1.00 27.76 126 VAL C N 1
ATOM 4663 C CA . VAL C 1 126 ? 52.729 12.896 15.988 1.00 28.23 126 VAL C CA 1
ATOM 4664 C C . VAL C 1 126 ? 53.479 11.590 15.788 1.00 32.35 126 VAL C C 1
ATOM 4665 O O . VAL C 1 126 ? 54.476 11.329 16.463 1.00 32.99 126 VAL C O 1
ATOM 4669 N N . ALA C 1 127 ? 52.973 10.736 14.909 1.00 31.44 127 ALA C N 1
ATOM 4670 C CA . ALA C 1 127 ? 53.716 9.560 14.486 1.00 33.21 127 ALA C CA 1
ATOM 4671 C C . ALA C 1 127 ? 54.327 9.749 13.090 1.00 33.91 127 ALA C C 1
ATOM 4672 O O . ALA C 1 127 ? 53.664 10.205 12.162 1.00 31.40 127 ALA C O 1
ATOM 4674 N N . ILE C 1 128 ? 55.618 9.407 12.988 1.00 33.94 128 ILE C N 1
ATOM 4675 C CA . ILE C 1 128 ? 56.399 9.511 11.761 1.00 36.10 128 ILE C CA 1
ATOM 4676 C C . ILE C 1 128 ? 56.921 8.115 11.425 1.00 37.48 128 ILE C C 1
ATOM 4677 O O . ILE C 1 128 ? 57.718 7.574 12.166 1.00 38.53 128 ILE C O 1
ATOM 4682 N N . ALA C 1 129 ? 56.483 7.542 10.313 1.00 37.76 129 ALA C N 1
ATOM 4683 C CA . ALA C 1 129 ? 56.776 6.142 9.987 1.00 38.89 129 ALA C CA 1
ATOM 4684 C C . ALA C 1 129 ? 57.776 5.914 8.826 1.00 42.24 129 ALA C C 1
ATOM 4685 O O . ALA C 1 129 ? 57.868 6.713 7.895 1.00 44.94 129 ALA C O 1
ATOM 4687 N N . ALA C 1 130 ? 58.497 4.805 8.886 1.00 58.86 130 ALA C N 1
ATOM 4688 C CA . ALA C 1 130 ? 59.381 4.423 7.793 1.00 63.26 130 ALA C CA 1
ATOM 4689 C C . ALA C 1 130 ? 58.519 3.699 6.781 1.00 61.87 130 ALA C C 1
ATOM 4690 O O . ALA C 1 130 ? 57.704 2.862 7.163 1.00 59.02 130 ALA C O 1
ATOM 4692 N N . ALA C 1 131 ? 58.683 4.030 5.502 1.00 62.88 131 ALA C N 1
ATOM 4693 C CA . ALA C 1 131 ? 57.860 3.427 4.459 1.00 63.11 131 ALA C CA 1
ATOM 4694 C C . ALA C 1 131 ? 57.895 1.920 4.609 1.00 61.19 131 ALA C C 1
ATOM 4695 O O . ALA C 1 131 ? 56.909 1.226 4.342 1.00 59.23 131 ALA C O 1
ATOM 4697 N N . ASP C 1 132 ? 59.027 1.444 5.102 1.00 62.40 132 ASP C N 1
ATOM 4698 C CA . ASP C 1 132 ? 59.302 0.023 5.220 1.00 66.09 132 ASP C CA 1
ATOM 4699 C C . ASP C 1 132 ? 58.793 -0.580 6.535 1.00 59.10 132 ASP C C 1
ATOM 4700 O O . ASP C 1 132 ? 58.906 -1.781 6.740 1.00 58.52 132 ASP C O 1
ATOM 4705 N N . ALA C 1 133 ? 58.230 0.232 7.425 1.00 57.37 133 ALA C N 1
ATOM 4706 C CA . ALA C 1 133 ? 57.675 -0.310 8.660 1.00 54.63 133 ALA C CA 1
ATOM 4707 C C . ALA C 1 133 ? 56.522 -1.247 8.311 1.00 52.63 133 ALA C C 1
ATOM 4708 O O . ALA C 1 133 ? 55.808 -0.983 7.347 1.00 52.44 133 ALA C O 1
ATOM 4710 N N . GLN C 1 134 ? 56.356 -2.344 9.057 1.00 50.88 134 GLN C N 1
ATOM 4711 C CA . GLN C 1 134 ? 55.177 -3.195 8.895 1.00 48.63 134 GLN C CA 1
ATOM 4712 C C . GLN C 1 134 ? 54.359 -3.210 10.212 1.00 46.60 134 GLN C C 1
ATOM 4713 O O . GLN C 1 134 ? 54.855 -3.587 11.285 1.00 45.44 134 GLN C O 1
ATOM 4719 N N . PHE C 1 135 ? 53.103 -2.774 10.084 1.00 43.88 135 PHE C N 1
ATOM 4720 C CA . PHE C 1 135 ? 52.125 -2.703 11.176 1.00 43.93 135 PHE C CA 1
ATOM 4721 C C . PHE C 1 135 ? 51.171 -3.911 11.161 1.00 42.34 135 PHE C C 1
ATOM 4722 O O . PHE C 1 135 ? 51.028 -4.586 10.148 1.00 39.91 135 PHE C O 1
ATOM 4730 N N . GLY C 1 136 ? 50.511 -4.180 12.280 1.00 38.88 136 GLY C N 1
ATOM 4731 C CA . GLY C 1 136 ? 49.485 -5.208 12.311 1.00 35.35 136 GLY C CA 1
ATOM 4732 C C . GLY C 1 136 ? 48.960 -5.551 13.687 1.00 35.49 136 GLY C C 1
ATOM 4733 O O . GLY C 1 136 ? 49.605 -5.278 14.696 1.00 33.08 136 GLY C O 1
ATOM 4734 N N . LEU C 1 137 ? 47.771 -6.159 13.708 1.00 33.18 137 LEU C N 1
ATOM 4735 C CA . LEU C 1 137 ? 47.162 -6.672 14.936 1.00 31.88 137 LEU C CA 1
ATOM 4736 C C . LEU C 1 137 ? 46.924 -8.182 14.823 1.00 28.78 137 LEU C C 1
ATOM 4737 O O . LEU C 1 137 ? 45.842 -8.635 14.503 1.00 29.64 137 LEU C O 1
ATOM 4742 N N . PRO C 1 138 ? 47.955 -8.962 15.111 1.00 30.03 138 PRO C N 1
ATOM 4743 C CA . PRO C 1 138 ? 47.962 -10.427 14.923 1.00 30.45 138 PRO C CA 1
ATOM 4744 C C . PRO C 1 138 ? 47.271 -11.199 16.020 1.00 28.51 138 PRO C C 1
ATOM 4745 O O . PRO C 1 138 ?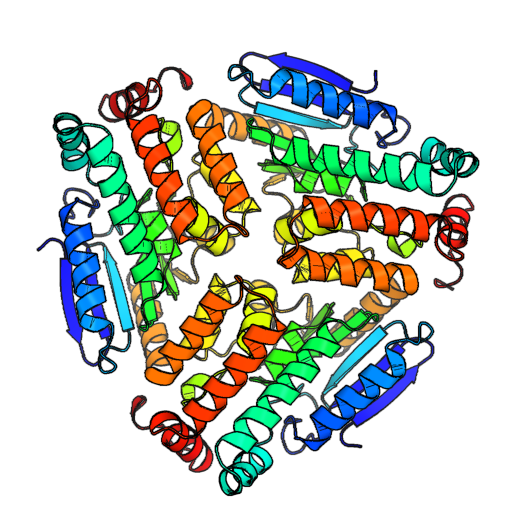 47.350 -12.418 16.016 1.00 29.78 138 PRO C O 1
ATOM 4749 N N . GLU C 1 139 ? 46.668 -10.485 16.959 1.00 27.57 139 GLU C N 1
ATOM 4750 C CA . GLU C 1 139 ? 46.057 -11.055 18.164 1.00 25.13 139 GLU C CA 1
ATOM 4751 C C . GLU C 1 139 ? 45.020 -12.182 17.935 1.00 25.27 139 GLU C C 1
ATOM 4752 O O . GLU C 1 139 ? 45.121 -13.224 18.554 1.00 33.22 139 GLU C O 1
ATOM 4758 N N . THR C 1 140 ? 44.017 -11.983 17.080 1.00 24.02 140 THR C N 1
ATOM 4759 C CA . THR C 1 140 ? 42.984 -13.007 16.878 1.00 22.72 140 THR C CA 1
ATOM 4760 C C . THR C 1 140 ? 43.494 -14.178 16.013 1.00 24.97 140 THR C C 1
ATOM 4761 O O . THR C 1 140 ? 42.945 -15.284 16.044 1.00 25.15 140 THR C O 1
ATOM 4765 N N . SER C 1 141 ? 44.562 -13.925 15.261 1.00 27.70 141 SER C N 1
ATOM 4766 C CA . SER C 1 141 ? 45.261 -14.980 14.540 1.00 29.12 141 SER C CA 1
ATOM 4767 C C . SER C 1 141 ? 46.025 -15.850 15.529 1.00 28.52 141 SER C C 1
ATOM 4768 O O . SER C 1 141 ? 46.353 -16.973 15.207 1.00 29.67 141 SER C O 1
ATOM 4771 N N . LEU C 1 142 ? 46.242 -15.339 16.741 1.00 27.68 142 LEU C N 1
ATOM 4772 C CA . LEU C 1 142 ? 46.853 -16.111 17.818 1.00 30.39 142 LEU C CA 1
ATOM 4773 C C . LEU C 1 142 ? 45.857 -16.590 18.869 1.00 28.23 142 LEU C C 1
ATOM 4774 O O . LEU C 1 142 ? 46.246 -17.130 19.902 1.00 27.25 142 LEU C O 1
ATOM 4779 N N . GLY C 1 143 ? 44.575 -16.371 18.624 1.00 24.92 143 GLY C N 1
ATOM 4780 C CA . GLY C 1 143 ? 43.574 -16.797 19.563 1.00 23.09 143 GLY C CA 1
ATOM 4781 C C . GLY C 1 143 ? 43.305 -15.822 20.681 1.00 24.71 143 GLY C C 1
ATOM 4782 O O . GLY C 1 143 ? 42.483 -16.117 21.532 1.00 25.34 143 GLY C O 1
ATOM 4783 N N . ILE C 1 144 ? 43.955 -14.659 20.678 1.00 22.11 144 ILE C N 1
ATOM 4784 C CA . ILE C 1 144 ? 43.771 -13.661 21.759 1.00 22.45 144 ILE C CA 1
ATOM 4785 C C . ILE C 1 144 ? 43.256 -12.308 21.251 1.00 25.73 144 ILE C C 1
ATOM 4786 O O . ILE C 1 144 ? 42.999 -12.151 20.067 1.00 28.50 144 ILE C O 1
ATOM 4791 N N . LEU C 1 145 ? 43.118 -11.335 22.149 1.00 26.65 145 LEU C N 1
ATOM 4792 C CA . LEU C 1 145 ? 42.519 -10.049 21.795 1.00 28.07 145 LEU C CA 1
ATOM 4793 C C . LEU C 1 145 ? 43.526 -8.933 21.907 1.00 26.18 145 LEU C C 1
ATOM 4794 O O . LEU C 1 145 ? 44.374 -8.945 22.800 1.00 21.83 145 LEU C O 1
ATOM 4799 N N . PRO C 1 146 ? 43.435 -7.949 21.011 1.00 24.97 146 PRO C N 1
ATOM 4800 C CA . PRO C 1 146 ? 44.149 -6.694 21.246 1.00 28.47 146 PRO C CA 1
ATOM 4801 C C . PRO C 1 146 ? 43.332 -5.862 22.235 1.00 25.32 146 PRO C C 1
ATOM 4802 O O . PRO C 1 146 ? 42.807 -4.783 21.923 1.00 31.20 146 PRO C O 1
ATOM 4806 N N . ALA C 1 147 ? 43.208 -6.412 23.433 1.00 22.61 147 ALA C N 1
ATOM 4807 C CA . ALA C 1 147 ? 42.166 -6.022 24.373 1.00 21.41 147 ALA C CA 1
ATOM 4808 C C . ALA C 1 147 ? 42.299 -4.577 24.816 1.00 24.96 147 ALA C C 1
ATOM 4809 O O . ALA C 1 147 ? 41.330 -3.808 24.769 1.00 18.60 147 ALA C O 1
ATOM 4811 N N . GLN C 1 148 ? 43.513 -4.211 25.236 1.00 23.94 148 GLN C N 1
ATOM 4812 C CA . GLN C 1 148 ? 43.805 -2.841 25.687 1.00 23.99 148 GLN C CA 1
ATOM 4813 C C . GLN C 1 148 ? 43.974 -1.903 24.497 1.00 17.94 148 GLN C C 1
ATOM 4814 O O . GLN C 1 148 ? 43.775 -0.718 24.631 1.00 17.64 148 GLN C O 1
ATOM 4820 N N . ILE C 1 149 ? 44.383 -2.435 23.342 1.00 18.26 149 ILE C N 1
ATOM 4821 C CA . ILE C 1 149 ? 44.557 -1.589 22.149 1.00 18.07 149 ILE C CA 1
ATOM 4822 C C . ILE C 1 149 ? 43.188 -1.082 21.667 1.00 18.09 149 ILE C C 1
ATOM 4823 O O . ILE C 1 149 ? 43.038 0.071 21.294 1.00 18.11 149 ILE C O 1
ATOM 4828 N N . ALA C 1 150 ? 42.195 -1.959 21.722 1.00 18.47 150 ALA C N 1
ATOM 4829 C CA . ALA C 1 150 ? 40.897 -1.738 21.054 1.00 27.63 150 ALA C CA 1
ATOM 4830 C C . ALA C 1 150 ? 40.331 -0.282 21.099 1.00 27.08 150 ALA C C 1
ATOM 4831 O O . ALA C 1 150 ? 40.086 0.353 20.057 1.00 19.43 150 ALA C O 1
ATOM 4833 N N . PRO C 1 151 ? 40.184 0.283 22.298 1.00 24.99 151 PRO C N 1
ATOM 4834 C CA . PRO C 1 151 ? 39.683 1.659 22.281 1.00 21.12 151 PRO C CA 1
ATOM 4835 C C . PRO C 1 151 ? 40.643 2.682 21.697 1.00 18.09 151 PRO C C 1
ATOM 4836 O O . PRO C 1 151 ? 40.181 3.621 21.098 1.00 18.36 151 PRO C O 1
ATOM 4840 N N . PHE C 1 152 ? 41.953 2.519 21.826 1.00 19.85 152 PHE C N 1
ATOM 4841 C CA . PHE C 1 152 ? 42.856 3.559 21.295 1.00 17.64 152 PHE C CA 1
ATOM 4842 C C . PHE C 1 152 ? 42.940 3.563 19.751 1.00 18.48 152 PHE C C 1
ATOM 4843 O O . PHE C 1 152 ? 43.009 4.613 19.136 1.00 18.07 152 PHE C O 1
ATOM 4851 N N . VAL C 1 153 ? 42.920 2.402 19.121 1.00 18.02 153 VAL C N 1
ATOM 4852 C CA . VAL C 1 153 ? 42.922 2.362 17.667 1.00 23.28 153 VAL C CA 1
ATOM 4853 C C . VAL C 1 153 ? 41.542 2.835 17.100 1.00 23.58 153 VAL C C 1
ATOM 4854 O O . VAL C 1 153 ? 41.516 3.535 16.098 1.00 21.61 153 VAL C O 1
ATOM 4858 N N . VAL C 1 154 ? 40.428 2.517 17.776 1.00 23.68 154 VAL C N 1
ATOM 4859 C CA . VAL C 1 154 ? 39.124 3.034 17.353 1.00 20.74 154 VAL C CA 1
ATOM 4860 C C . VAL C 1 154 ? 39.220 4.553 17.286 1.00 24.11 154 VAL C C 1
ATOM 4861 O O . VAL C 1 154 ? 38.869 5.159 16.279 1.00 21.04 154 VAL C O 1
ATOM 4865 N N . ARG C 1 155 ? 39.786 5.160 18.324 1.00 25.17 155 ARG C N 1
ATOM 4866 C CA . ARG C 1 155 ? 39.950 6.612 18.372 1.00 26.08 155 ARG C CA 1
ATOM 4867 C C . ARG C 1 155 ? 40.979 7.133 17.379 1.00 26.85 155 ARG C C 1
ATOM 4868 O O . ARG C 1 155 ? 40.930 8.299 16.949 1.00 27.07 155 ARG C O 1
ATOM 4876 N N . ARG C 1 156 ? 41.941 6.272 17.058 1.00 26.39 156 ARG C N 1
ATOM 4877 C CA . ARG C 1 156 ? 43.020 6.668 16.200 1.00 30.95 156 ARG C CA 1
ATOM 4878 C C . ARG C 1 156 ? 42.491 6.860 14.801 1.00 31.78 156 ARG C C 1
ATOM 4879 O O . ARG C 1 156 ? 42.609 7.949 14.250 1.00 26.81 156 ARG C O 1
ATOM 4887 N N . ILE C 1 157 ? 41.895 5.791 14.266 1.00 28.13 157 ILE C N 1
ATOM 4888 C CA . ILE C 1 157 ? 41.627 5.665 12.834 1.00 25.37 157 ILE C CA 1
ATOM 4889 C C . ILE C 1 157 ? 40.133 5.449 12.519 1.00 26.61 157 ILE C C 1
ATOM 4890 O O . ILE C 1 157 ? 39.738 5.367 11.361 1.00 23.41 157 ILE C O 1
ATOM 4895 N N . GLY C 1 158 ? 39.307 5.371 13.555 1.00 23.89 158 GLY C N 1
ATOM 4896 C CA . GLY C 1 158 ? 37.887 5.149 13.392 1.00 22.38 158 GLY C CA 1
ATOM 4897 C C . GLY C 1 158 ? 37.530 3.682 13.388 1.00 21.52 158 GLY C C 1
ATOM 4898 O O . GLY C 1 158 ? 38.299 2.846 12.970 1.00 21.55 158 GLY C O 1
ATOM 4899 N N . LEU C 1 159 ? 36.315 3.391 13.836 1.00 20.86 159 LEU C N 1
ATOM 4900 C CA . LEU C 1 159 ? 35.766 2.025 13.862 1.00 20.09 159 LEU C CA 1
ATOM 4901 C C . LEU C 1 159 ? 35.872 1.254 12.519 1.00 19.76 159 LEU C C 1
ATOM 4902 O O . LEU C 1 159 ? 36.220 0.083 12.483 1.00 19.62 159 LEU C O 1
ATOM 4907 N N . THR C 1 160 ? 35.569 1.934 11.428 1.00 19.87 160 THR C N 1
ATOM 4908 C CA . THR C 1 160 ? 35.482 1.319 10.110 1.00 19.81 160 THR C CA 1
ATOM 4909 C C . THR C 1 160 ? 36.832 0.710 9.712 1.00 20.38 160 THR C C 1
ATOM 4910 O O . THR C 1 160 ? 36.892 -0.414 9.244 1.00 20.29 160 THR C O 1
ATOM 4914 N N . GLN C 1 161 ? 37.916 1.433 9.942 1.00 27.58 161 GLN C N 1
ATOM 4915 C CA . GLN C 1 161 ? 39.222 0.879 9.634 1.00 22.76 161 GLN C CA 1
ATOM 4916 C C . GLN C 1 161 ? 39.725 -0.056 10.725 1.00 21.67 161 GLN C C 1
ATOM 4917 O O . GLN C 1 161 ? 40.223 -1.128 10.414 1.00 21.89 161 GLN C O 1
ATOM 4923 N N . ALA C 1 162 ? 39.541 0.313 11.996 1.00 21.84 162 ALA C N 1
ATOM 4924 C CA . ALA C 1 162 ? 39.970 -0.548 13.106 1.00 21.68 162 ALA C CA 1
ATOM 4925 C C . ALA C 1 162 ? 39.308 -1.926 13.069 1.00 21.09 162 ALA C C 1
ATOM 4926 O O . ALA C 1 162 ? 39.950 -2.917 13.366 1.00 21.49 162 ALA C O 1
ATOM 4928 N N . ARG C 1 163 ? 38.029 -2.007 12.690 1.00 20.28 163 ARG C N 1
ATOM 4929 C CA . ARG C 1 163 ? 37.355 -3.317 12.710 1.00 19.82 163 ARG C CA 1
ATOM 4930 C C . ARG C 1 163 ? 37.961 -4.257 11.645 1.00 20.21 163 ARG C C 1
ATOM 4931 O O . ARG C 1 163 ? 38.115 -5.445 11.884 1.00 24.86 163 ARG C O 1
ATOM 4939 N N . ARG C 1 164 ? 38.317 -3.737 10.480 1.00 21.63 164 ARG C N 1
ATOM 4940 C CA . ARG C 1 164 ? 38.924 -4.613 9.470 1.00 21.21 164 ARG C CA 1
ATOM 4941 C C . ARG C 1 164 ? 40.351 -5.027 9.879 1.00 25.92 164 ARG C C 1
ATOM 4942 O O . ARG C 1 164 ? 40.720 -6.180 9.710 1.00 22.61 164 ARG C O 1
ATOM 4950 N N . LEU C 1 165 ? 41.166 -4.099 10.362 1.00 22.51 165 LEU C N 1
ATOM 4951 C CA . LEU C 1 165 ? 42.539 -4.487 10.804 1.00 23.69 165 LEU C CA 1
ATOM 4952 C C . LEU C 1 165 ? 42.504 -5.543 11.908 1.00 23.52 165 LEU C C 1
ATOM 4953 O O . LEU C 1 165 ? 43.176 -6.559 11.821 1.00 24.40 165 LEU C O 1
ATOM 4958 N N . ALA C 1 166 ? 41.687 -5.323 12.929 1.00 22.86 166 ALA C N 1
ATOM 4959 C CA . ALA C 1 166 ? 41.679 -6.213 14.081 1.00 23.12 166 ALA C CA 1
ATOM 4960 C C . ALA C 1 166 ? 41.138 -7.613 13.758 1.00 23.73 166 ALA C C 1
ATOM 4961 O O . ALA C 1 166 ? 41.624 -8.606 14.276 1.00 24.00 166 ALA C O 1
ATOM 4963 N N . LEU C 1 167 ? 40.141 -7.693 12.890 1.00 25.37 167 LEU C N 1
ATOM 4964 C CA . LEU C 1 167 ? 39.440 -8.954 12.665 1.00 22.21 167 LEU C CA 1
ATOM 4965 C C . LEU C 1 167 ? 39.949 -9.759 11.471 1.00 22.94 167 LEU C C 1
ATOM 4966 O O . LEU C 1 167 ? 39.551 -10.892 11.275 1.00 23.32 167 LEU C O 1
ATOM 4971 N N . THR C 1 168 ? 40.839 -9.174 10.681 1.00 25.83 168 THR C N 1
ATOM 4972 C CA . THR C 1 168 ? 41.545 -9.919 9.638 1.00 25.66 168 THR C CA 1
ATOM 4973 C C . THR C 1 168 ? 43.066 -10.004 9.924 1.00 31.77 168 THR C C 1
ATOM 4974 O O . THR C 1 168 ? 43.813 -10.560 9.126 1.00 26.98 168 THR C O 1
ATOM 4978 N N . ALA C 1 169 ? 43.531 -9.463 11.050 1.00 31.34 169 ALA C N 1
ATOM 4979 C CA . ALA C 1 169 ? 44.967 -9.471 11.343 1.00 31.58 169 ALA C CA 1
ATOM 4980 C C . ALA C 1 169 ? 45.778 -9.021 10.129 1.00 34.53 169 ALA C C 1
ATOM 4981 O O . ALA C 1 169 ? 46.902 -9.487 9.897 1.00 34.60 169 ALA C O 1
ATOM 4983 N N . ALA C 1 170 ? 45.181 -8.143 9.334 1.00 29.87 170 ALA C N 1
ATOM 4984 C CA . ALA C 1 170 ? 45.834 -7.585 8.165 1.00 27.74 170 ALA C CA 1
ATOM 4985 C C . ALA C 1 170 ? 47.101 -6.803 8.501 1.00 30.83 170 ALA C C 1
ATOM 4986 O O . ALA C 1 170 ? 47.132 -6.045 9.454 1.00 38.84 170 ALA C O 1
ATOM 4988 N N . ARG C 1 171 ? 48.145 -6.995 7.707 1.00 42.09 171 ARG C N 1
ATOM 4989 C CA . ARG C 1 171 ? 49.398 -6.271 7.871 1.00 43.45 171 ARG C CA 1
ATOM 4990 C C . ARG C 1 171 ? 49.564 -5.270 6.760 1.00 42.59 171 ARG C C 1
ATOM 4991 O O . ARG C 1 171 ? 49.095 -5.493 5.652 1.00 43.02 171 ARG C O 1
ATOM 4999 N N . PHE C 1 172 ? 50.234 -4.163 7.059 1.00 41.77 172 PHE C N 1
ATOM 5000 C CA . PHE C 1 172 ? 50.321 -3.038 6.134 1.00 41.87 172 PHE C CA 1
ATOM 5001 C C . PHE C 1 172 ? 51.566 -2.214 6.416 1.00 41.83 172 PHE C C 1
ATOM 5002 O O . PHE C 1 172 ? 52.092 -2.246 7.525 1.00 41.32 172 PHE C O 1
ATOM 5010 N N . ASP C 1 173 ? 52.008 -1.448 5.429 1.00 42.47 173 ASP C N 1
ATOM 5011 C CA . ASP C 1 173 ? 53.273 -0.714 5.548 1.00 46.63 173 ASP C CA 1
ATOM 5012 C C . ASP C 1 173 ? 53.130 0.721 6.104 1.00 44.26 173 ASP C C 1
ATOM 5013 O O . ASP C 1 173 ? 52.048 1.120 6.555 1.00 40.32 173 ASP C O 1
ATOM 5018 N N . GLY C 1 174 ? 54.244 1.459 6.116 1.00 46.16 174 GLY C N 1
ATOM 5019 C CA . GLY C 1 174 ? 54.282 2.871 6.494 1.00 41.35 174 GLY C CA 1
ATOM 5020 C C . GLY C 1 174 ? 53.398 3.778 5.635 1.00 41.38 174 GLY C C 1
ATOM 5021 O O . GLY C 1 174 ? 52.813 4.762 6.117 1.00 40.17 174 GLY C O 1
ATOM 5022 N N . ARG C 1 175 ? 53.280 3.445 4.357 1.00 42.46 175 ARG C N 1
ATOM 5023 C CA . ARG C 1 175 ? 52.561 4.291 3.423 1.00 44.25 175 ARG C CA 1
ATOM 5024 C C . ARG C 1 175 ? 51.086 4.055 3.648 1.00 42.13 175 ARG C C 1
ATOM 5025 O O . ARG C 1 175 ? 50.289 4.984 3.660 1.00 40.88 175 ARG C O 1
ATOM 5033 N N . GLU C 1 176 ? 50.730 2.795 3.829 1.00 41.80 176 GLU C N 1
ATOM 5034 C CA . GLU C 1 176 ? 49.355 2.453 4.127 1.00 41.50 176 GLU C CA 1
ATOM 5035 C C . GLU C 1 176 ? 48.934 3.043 5.480 1.00 39.09 176 GLU C C 1
ATOM 5036 O O . GLU C 1 176 ? 47.886 3.679 5.576 1.00 40.87 176 GLU C O 1
ATOM 5042 N N . ALA C 1 177 ? 49.765 2.879 6.508 1.00 38.37 177 ALA C N 1
ATOM 5043 C CA . ALA C 1 177 ? 49.510 3.496 7.799 1.00 36.92 177 ALA C CA 1
ATOM 5044 C C . ALA C 1 177 ? 49.250 5.004 7.718 1.00 37.15 177 ALA C C 1
ATOM 5045 O O . ALA C 1 177 ? 48.620 5.586 8.588 1.00 35.27 177 ALA C O 1
ATOM 5047 N N . LEU C 1 178 ? 49.776 5.649 6.698 1.00 38.31 178 LEU C N 1
ATOM 5048 C CA . LEU C 1 178 ? 49.539 7.077 6.507 1.00 40.27 178 LEU C CA 1
ATOM 5049 C C . LEU C 1 178 ? 48.173 7.325 5.870 1.00 37.22 178 LEU C C 1
ATOM 5050 O O . LEU C 1 178 ? 47.446 8.217 6.294 1.00 38.31 178 LEU C O 1
ATOM 5055 N N . ARG C 1 179 ? 47.860 6.557 4.826 1.00 38.23 179 ARG C N 1
ATOM 5056 C CA . ARG C 1 179 ? 46.565 6.625 4.160 1.00 38.42 179 ARG C CA 1
ATOM 5057 C C . ARG C 1 179 ? 45.418 6.356 5.152 1.00 41.68 179 ARG C C 1
ATOM 5058 O O . ARG C 1 179 ? 44.349 6.988 5.054 1.00 41.21 179 ARG C O 1
ATOM 5066 N N . LEU C 1 180 ? 45.648 5.414 6.081 1.00 38.45 180 LEU C N 1
ATOM 5067 C CA . LEU C 1 180 ? 44.670 5.029 7.114 1.00 35.35 180 LEU C CA 1
ATOM 5068 C C . LEU C 1 180 ? 44.575 6.045 8.243 1.00 34.13 180 LEU C C 1
ATOM 5069 O O . LEU C 1 180 ? 43.747 5.911 9.133 1.00 33.27 180 LEU C O 1
ATOM 5074 N N . GLY C 1 181 ? 45.444 7.046 8.223 1.00 34.17 181 GLY C N 1
ATOM 5075 C CA . GLY C 1 181 ? 45.451 8.060 9.258 1.00 33.16 181 GLY C CA 1
ATOM 5076 C C . GLY C 1 181 ? 46.099 7.595 10.563 1.00 36.95 181 GLY C C 1
ATOM 5077 O O . GLY C 1 181 ? 45.937 8.234 11.593 1.00 31.49 181 GLY C O 1
ATOM 5078 N N . LEU C 1 182 ? 46.824 6.483 10.527 1.00 33.89 182 LEU C N 1
ATOM 5079 C CA . LEU C 1 182 ? 47.453 5.958 11.728 1.00 33.72 182 LEU C CA 1
ATOM 5080 C C . LEU C 1 182 ? 48.632 6.806 12.171 1.00 33.32 182 LEU C C 1
ATOM 5081 O O . LEU C 1 182 ? 48.841 6.984 13.358 1.00 31.62 182 LEU C O 1
ATOM 5086 N N . VAL C 1 183 ? 49.390 7.316 11.207 1.00 33.26 183 VAL C N 1
ATOM 5087 C CA . VAL C 1 183 ? 50.519 8.190 11.481 1.00 33.52 183 VAL C CA 1
ATOM 5088 C C . VAL C 1 183 ? 50.342 9.407 10.592 1.00 36.76 183 VAL C C 1
ATOM 5089 O O . VAL C 1 183 ? 49.457 9.431 9.733 1.00 34.63 183 VAL C O 1
ATOM 5093 N N . HIS C 1 184 ? 51.150 10.426 10.815 1.00 34.18 184 HIS C N 1
ATOM 5094 C CA . HIS C 1 184 ? 50.910 11.715 10.204 1.00 34.66 184 HIS C CA 1
ATOM 5095 C C . HIS C 1 184 ? 51.832 11.919 9.038 1.00 36.22 184 HIS C C 1
ATOM 5096 O O . HIS C 1 184 ? 51.513 12.655 8.110 1.00 38.22 184 HIS C O 1
ATOM 5103 N N . PHE C 1 185 ? 52.971 11.245 9.098 1.00 38.72 185 PHE C N 1
ATOM 5104 C CA . PHE C 1 185 ? 54.083 11.502 8.203 1.00 39.06 185 PHE C CA 1
ATOM 5105 C C . PHE C 1 185 ? 54.678 10.164 7.856 1.00 39.18 185 PHE C C 1
ATOM 5106 O O . PHE C 1 185 ? 54.665 9.247 8.663 1.00 38.48 185 PHE C O 1
ATOM 5114 N N . CYS C 1 186 ? 55.164 10.044 6.630 1.00 45.45 186 CYS C N 1
ATOM 5115 C CA . CYS C 1 186 ? 55.863 8.852 6.192 1.00 42.58 186 CYS C CA 1
ATOM 5116 C C . CYS C 1 186 ? 57.043 9.317 5.374 1.00 45.61 186 CYS C C 1
ATOM 5117 O O . CYS C 1 186 ? 56.900 10.234 4.576 1.00 51.99 186 CYS C O 1
ATOM 5120 N N . GLU C 1 187 ? 58.206 8.699 5.579 1.00 46.64 187 GLU C N 1
ATOM 5121 C CA . GLU C 1 187 ? 59.423 9.048 4.833 1.00 46.72 187 GLU C CA 1
ATOM 5122 C C . GLU C 1 187 ? 60.126 7.766 4.381 1.00 48.07 187 GLU C C 1
ATOM 5123 O O . GLU C 1 187 ? 59.886 6.698 4.943 1.00 47.33 187 GLU C O 1
ATOM 5129 N N . ALA C 1 188 ? 60.950 7.872 3.335 1.00 73.37 188 ALA C N 1
ATOM 5130 C CA . ALA C 1 188 ? 61.530 6.698 2.672 1.00 75.41 188 ALA C CA 1
ATOM 5131 C C . ALA C 1 188 ? 62.825 6.204 3.326 1.00 75.57 188 ALA C C 1
ATOM 5132 O O . ALA C 1 188 ? 63.179 5.030 3.186 1.00 75.95 188 ALA C O 1
ATOM 5134 N N . ASP C 1 189 ? 63.528 7.094 4.027 1.00 75.20 189 ASP C N 1
ATOM 5135 C CA . ASP C 1 189 ? 64.747 6.701 4.736 1.00 75.44 189 ASP C CA 1
ATOM 5136 C C . ASP C 1 189 ? 64.946 7.446 6.072 1.00 72.75 189 ASP C C 1
ATOM 5137 O O . ASP C 1 189 ? 64.330 8.483 6.332 1.00 71.58 189 ASP C O 1
ATOM 5142 N N . ALA C 1 190 ? 65.803 6.875 6.916 1.00 71.78 190 ALA C N 1
ATOM 5143 C CA . ALA C 1 190 ? 66.097 7.412 8.247 1.00 69.53 190 ALA C CA 1
ATOM 5144 C C . ALA C 1 190 ? 66.569 8.865 8.214 1.00 71.31 190 ALA C C 1
ATOM 5145 O O . ALA C 1 190 ? 66.155 9.671 9.035 1.00 69.25 190 ALA C O 1
ATOM 5147 N N . ASP C 1 191 ? 67.435 9.205 7.270 1.00 75.39 191 ASP C N 1
ATOM 5148 C CA . ASP C 1 191 ? 67.851 10.593 7.141 1.00 77.67 191 ASP C CA 1
ATOM 5149 C C . ASP C 1 191 ? 66.598 11.500 7.024 1.00 76.24 191 ASP C C 1
ATOM 5150 O O . ASP C 1 191 ? 66.617 12.665 7.420 1.00 76.42 191 ASP C O 1
ATOM 5155 N N . ALA C 1 192 ? 65.498 10.946 6.516 1.00 74.94 192 ALA C N 1
ATOM 5156 C CA . ALA C 1 192 ? 64.271 11.721 6.299 1.00 73.92 192 ALA C CA 1
ATOM 5157 C C . ALA C 1 192 ? 63.354 11.679 7.531 1.00 69.36 192 ALA C C 1
ATOM 5158 O O . ALA C 1 192 ? 62.842 12.714 7.970 1.00 68.36 192 ALA C O 1
ATOM 5160 N N . LEU C 1 193 ? 63.154 10.481 8.071 1.00 66.84 193 LEU C N 1
ATOM 5161 C CA . LEU C 1 193 ? 62.571 10.313 9.398 1.00 62.82 193 LEU C CA 1
ATOM 5162 C C . LEU C 1 193 ? 63.183 11.341 10.357 1.00 62.51 193 LEU C C 1
ATOM 5163 O O . LEU C 1 193 ? 62.463 12.105 11.001 1.00 60.43 193 LEU C O 1
ATOM 5168 N N . GLU C 1 194 ? 64.515 11.369 10.409 1.00 64.58 194 GLU C N 1
ATOM 5169 C CA . GLU C 1 194 ? 65.272 12.340 11.210 1.00 65.14 194 GLU C CA 1
ATOM 5170 C C . GLU C 1 194 ? 64.923 13.794 10.945 1.00 66.52 194 GLU C C 1
ATOM 5171 O O . GLU C 1 194 ? 64.840 14.619 11.856 1.00 65.17 194 GLU C O 1
ATOM 5177 N N . GLN C 1 195 ? 64.792 14.122 9.675 1.00 69.50 195 GLN C N 1
ATOM 5178 C CA . GLN C 1 195 ? 64.628 15.502 9.277 1.00 71.46 195 GLN C CA 1
ATOM 5179 C C . GLN C 1 195 ? 63.221 15.947 9.642 1.00 68.48 195 GLN C C 1
ATOM 5180 O O . GLN C 1 195 ? 63.007 17.094 10.046 1.00 68.54 195 GLN C O 1
ATOM 5186 N N . ARG C 1 196 ? 62.274 15.020 9.504 1.00 66.13 196 ARG C N 1
ATOM 5187 C CA . ARG C 1 196 ? 60.856 15.284 9.829 1.00 63.44 196 ARG C CA 1
ATOM 5188 C C . ARG C 1 196 ? 60.684 15.547 11.324 1.00 60.11 196 ARG C C 1
ATOM 5189 O O . ARG C 1 196 ? 59.946 16.431 11.726 1.00 59.03 196 ARG C O 1
ATOM 5197 N N . LEU C 1 197 ? 61.398 14.775 12.127 1.00 58.77 197 LEU C N 1
ATOM 5198 C CA . LEU C 1 197 ? 61.427 14.957 13.569 1.00 56.05 197 LEU C CA 1
ATOM 5199 C C . LEU C 1 197 ? 61.782 16.379 13.994 1.00 57.34 197 LEU C C 1
ATOM 5200 O O . LEU C 1 197 ? 61.171 16.925 14.902 1.00 55.17 197 LEU C O 1
ATOM 5205 N N . GLU C 1 198 ? 62.795 16.959 13.357 1.00 61.04 198 GLU C N 1
ATOM 5206 C CA . GLU C 1 198 ? 63.351 18.245 13.790 1.00 62.79 198 GLU C CA 1
ATOM 5207 C C . GLU C 1 198 ? 62.520 19.392 13.216 1.00 63.96 198 GLU C C 1
ATOM 5208 O O . GLU C 1 198 ? 62.338 20.426 13.848 1.00 63.82 198 GLU C O 1
ATOM 5214 N N . GLU C 1 199 ? 61.994 19.190 12.016 1.00 65.20 199 GLU C N 1
ATOM 5215 C CA . GLU C 1 199 ? 60.941 20.071 11.503 1.00 65.65 199 GLU C CA 1
ATOM 5216 C C . GLU C 1 199 ? 59.763 20.064 12.486 1.00 61.59 199 GLU C C 1
ATOM 5217 O O . GLU C 1 199 ? 59.242 21.115 12.854 1.00 61.44 199 GLU C O 1
ATOM 5223 N N . THR C 1 200 ? 59.372 18.883 12.941 1.00 58.50 200 THR C N 1
ATOM 5224 C CA . THR C 1 200 ? 58.265 18.792 13.879 1.00 54.80 200 THR C CA 1
ATOM 5225 C C . THR C 1 200 ? 58.629 19.472 15.198 1.00 53.72 200 THR C C 1
ATOM 5226 O O . THR C 1 200 ? 57.820 20.207 15.769 1.00 52.29 200 THR C O 1
ATOM 5230 N N . LEU C 1 201 ? 59.849 19.258 15.679 1.00 54.40 201 LEU C N 1
ATOM 5231 C CA . LEU C 1 201 ? 60.216 19.818 16.970 1.00 53.36 201 LEU C CA 1
ATOM 5232 C C . LEU C 1 201 ? 60.334 21.338 16.910 1.00 55.82 201 LEU C C 1
ATOM 5233 O O . LEU C 1 201 ? 60.042 22.025 17.883 1.00 54.61 201 LEU C O 1
ATOM 5238 N N . GLU C 1 202 ? 60.715 21.873 15.756 1.00 59.40 202 GLU C N 1
ATOM 5239 C CA . GLU C 1 202 ? 60.803 23.317 15.605 1.00 62.09 202 GLU C CA 1
ATOM 5240 C C . GLU C 1 202 ? 59.404 23.976 15.629 1.00 60.67 202 GLU C C 1
ATOM 5241 O O . GLU C 1 202 ? 59.193 24.959 16.331 1.00 60.64 202 GLU C O 1
ATOM 5247 N N . GLN C 1 203 ? 58.440 23.421 14.902 1.00 59.54 203 GLN C N 1
ATOM 5248 C CA . GLN C 1 203 ? 57.056 23.902 15.001 1.00 57.89 203 GLN C CA 1
ATOM 5249 C C . GLN C 1 203 ? 56.619 23.964 16.463 1.00 54.62 203 GLN C C 1
ATOM 5250 O O . GLN C 1 203 ? 56.001 24.927 16.891 1.00 54.44 203 GLN C O 1
ATOM 5256 N N . LEU C 1 204 ? 56.940 22.923 17.225 1.00 52.14 204 LEU C N 1
ATOM 5257 C CA . LEU C 1 204 ? 56.567 22.862 18.632 1.00 49.03 204 LEU C CA 1
ATOM 5258 C C . LEU C 1 204 ? 57.177 23.980 19.519 1.00 51.00 204 LEU C C 1
ATOM 5259 O O . LEU C 1 204 ? 56.513 24.505 20.423 1.00 48.54 204 LEU C O 1
ATOM 5264 N N . ARG C 1 205 ? 58.442 24.339 19.272 1.00 53.36 205 ARG C N 1
ATOM 5265 C CA . ARG C 1 205 ? 59.133 25.292 20.127 1.00 54.57 205 ARG C CA 1
ATOM 5266 C C . ARG C 1 205 ? 58.453 26.652 20.089 1.00 55.88 205 ARG C C 1
ATOM 5267 O O . ARG C 1 205 ? 58.492 27.397 21.064 1.00 55.76 205 ARG C O 1
ATOM 5275 N N . ARG C 1 206 ? 57.810 26.943 18.956 1.00 57.47 206 ARG C N 1
ATOM 5276 C CA . ARG C 1 206 ? 56.914 28.102 18.797 1.00 58.12 206 ARG C CA 1
ATOM 5277 C C . ARG C 1 206 ? 55.743 28.111 19.784 1.00 54.64 206 ARG C C 1
ATOM 5278 O O . ARG C 1 206 ? 55.236 29.175 20.127 1.00 55.30 206 ARG C O 1
ATOM 5286 N N . CYS C 1 207 ? 55.320 26.928 20.232 1.00 48.93 207 CYS C N 1
ATOM 5287 C CA . CYS C 1 207 ? 54.120 26.791 21.073 1.00 47.62 207 CYS C CA 1
ATOM 5288 C C . CYS C 1 207 ? 54.474 26.691 22.557 1.00 47.61 207 CYS C C 1
ATOM 5289 O O . CYS C 1 207 ? 55.313 25.888 22.927 1.00 47.77 207 CYS C O 1
ATOM 5292 N N . ALA C 1 208 ? 53.806 27.483 23.396 1.00 47.90 208 ALA C N 1
ATOM 5293 C CA . ALA C 1 208 ? 54.113 27.561 24.834 1.00 48.81 208 ALA C CA 1
ATOM 5294 C C . ALA C 1 208 ? 53.553 26.377 25.604 1.00 47.52 208 ALA C C 1
ATOM 5295 O O . ALA C 1 208 ? 52.431 25.940 25.365 1.00 44.97 208 ALA C O 1
ATOM 5297 N N . PRO C 1 209 ? 54.333 25.871 26.559 1.00 47.61 209 PRO C N 1
ATOM 5298 C CA . PRO C 1 209 ? 54.078 24.545 27.119 1.00 46.19 209 PRO C CA 1
ATOM 5299 C C . PRO C 1 209 ? 52.850 24.417 28.014 1.00 44.10 209 PRO C C 1
ATOM 5300 O O . PRO C 1 209 ? 52.310 23.312 28.086 1.00 42.23 209 PRO C O 1
ATOM 5304 N N . ASN C 1 210 ? 52.461 25.484 28.710 1.00 45.18 210 ASN C N 1
ATOM 5305 C CA . ASN C 1 210 ? 51.257 25.423 29.523 1.00 44.08 210 ASN C CA 1
ATOM 5306 C C . ASN C 1 210 ? 50.021 25.463 28.616 1.00 42.39 210 ASN C C 1
ATOM 5307 O O . ASN C 1 210 ? 49.078 24.730 28.839 1.00 40.70 210 ASN C O 1
ATOM 5312 N N . ALA C 1 211 ? 50.067 26.313 27.592 1.00 43.06 211 ALA C N 1
ATOM 5313 C CA . ALA C 1 211 ? 49.023 26.379 26.574 1.00 42.48 211 ALA C CA 1
ATOM 5314 C C . ALA C 1 211 ? 48.825 25.028 25.907 1.00 41.65 211 ALA C C 1
ATOM 5315 O O . ALA C 1 211 ? 47.693 24.616 25.686 1.00 39.97 211 ALA C O 1
ATOM 5317 N N . ASN C 1 212 ? 49.919 24.330 25.609 1.00 39.92 212 ASN C N 1
ATOM 5318 C CA . ASN C 1 212 ? 49.803 23.045 24.953 1.00 39.58 212 ASN C CA 1
ATOM 5319 C C . ASN C 1 212 ? 49.249 21.942 25.874 1.00 38.44 212 ASN C C 1
ATOM 5320 O O . ASN C 1 212 ? 48.514 21.053 25.426 1.00 35.18 212 ASN C O 1
ATOM 5325 N N . ALA C 1 213 ? 49.549 22.031 27.165 1.00 39.90 213 ALA C N 1
ATOM 5326 C CA . ALA C 1 213 ? 49.047 21.047 28.111 1.00 36.78 213 ALA C CA 1
ATOM 5327 C C . ALA C 1 213 ? 47.554 21.205 28.293 1.00 35.54 213 ALA C C 1
ATOM 5328 O O . ALA C 1 213 ? 46.828 20.219 28.337 1.00 34.13 213 ALA C O 1
ATOM 5330 N N . ALA C 1 214 ? 47.101 22.449 28.404 1.00 36.46 214 ALA C N 1
ATOM 5331 C CA . ALA C 1 214 ? 45.692 22.731 28.631 1.00 35.71 214 ALA C CA 1
ATOM 5332 C C . ALA C 1 214 ? 44.843 22.387 27.401 1.00 38.32 214 ALA C C 1
ATOM 5333 O O . ALA C 1 214 ? 43.733 21.855 27.524 1.00 37.63 214 ALA C O 1
ATOM 5335 N N . THR C 1 215 ? 45.372 22.716 26.224 1.00 34.67 215 THR C N 1
ATOM 5336 C CA . THR C 1 215 ? 44.739 22.387 24.944 1.00 33.43 215 THR C CA 1
ATOM 5337 C C . THR C 1 215 ? 44.584 20.867 24.766 1.00 31.92 215 THR C C 1
ATOM 5338 O O . THR C 1 215 ? 43.495 20.377 24.528 1.00 30.83 215 THR C O 1
ATOM 5342 N N . LYS C 1 216 ? 45.681 20.137 24.922 1.00 32.23 216 LYS C N 1
ATOM 5343 C CA . LYS C 1 216 ? 45.635 18.688 24.850 1.00 32.57 216 LYS C CA 1
ATOM 5344 C C . LYS C 1 216 ? 44.592 18.077 25.775 1.00 34.24 216 LYS C C 1
ATOM 5345 O O . LYS C 1 216 ? 43.893 17.164 25.374 1.00 39.32 216 LYS C O 1
ATOM 5351 N N . ALA C 1 217 ? 44.481 18.585 26.997 1.00 33.28 217 ALA C N 1
ATOM 5352 C CA . ALA C 1 217 ? 43.461 18.120 27.930 1.00 30.42 217 ALA C CA 1
ATOM 5353 C C . ALA C 1 217 ? 42.041 18.349 27.393 1.00 29.62 217 ALA C C 1
ATOM 5354 O O . ALA C 1 217 ? 41.203 17.472 27.476 1.00 29.33 217 ALA C O 1
ATOM 5356 N N . LEU C 1 218 ? 41.782 19.548 26.882 1.00 30.17 218 LEU C N 1
ATOM 5357 C CA . LEU C 1 218 ? 40.497 19.897 26.264 1.00 29.84 218 LEU C CA 1
ATOM 5358 C C . LEU C 1 218 ? 40.195 18.934 25.133 1.00 30.36 218 LEU C C 1
ATOM 5359 O O . LEU C 1 218 ? 39.183 18.280 25.135 1.00 27.93 218 LEU C O 1
ATOM 5364 N N . LEU C 1 219 ? 41.101 18.871 24.169 1.00 28.57 219 LEU C N 1
ATOM 5365 C CA . LEU C 1 219 ? 41.024 17.927 23.077 1.00 30.60 219 LEU C CA 1
ATOM 5366 C C . LEU C 1 219 ? 40.647 16.534 23.548 1.00 26.81 219 LEU C C 1
ATOM 5367 O O . LEU C 1 219 ? 39.688 15.947 23.038 1.00 26.15 219 LEU C O 1
ATOM 5372 N N . LEU C 1 220 ? 41.395 15.999 24.512 1.00 26.98 220 LEU C N 1
ATOM 5373 C CA . LEU C 1 220 ? 41.138 14.627 24.980 1.00 26.47 220 LEU C CA 1
ATOM 5374 C C . LEU C 1 220 ? 39.741 14.459 25.622 1.00 26.17 220 LEU C C 1
ATOM 5375 O O . LEU C 1 220 ? 39.148 13.389 25.537 1.00 25.63 220 LEU C O 1
ATOM 5380 N N . ALA C 1 221 ? 39.210 15.534 26.192 1.00 26.77 221 ALA C N 1
ATOM 5381 C CA . ALA C 1 221 ? 37.952 15.495 26.921 1.00 26.89 221 ALA C CA 1
ATOM 5382 C C . ALA C 1 221 ? 36.742 15.811 26.018 1.00 26.88 221 ALA C C 1
ATOM 5383 O O . ALA C 1 221 ? 35.608 15.784 26.484 1.00 26.87 221 ALA C O 1
ATOM 5385 N N . SER C 1 222 ? 36.981 16.093 24.739 1.00 26.37 222 SER C N 1
ATOM 5386 C CA . SER C 1 222 ? 35.899 16.441 23.809 1.00 28.05 222 SER C CA 1
ATOM 5387 C C . SER C 1 222 ? 35.141 15.210 23.331 1.00 25.78 222 SER C C 1
ATOM 5388 O O . SER C 1 222 ? 33.903 15.156 23.266 1.00 26.00 222 SER C O 1
ATOM 5391 N N . GLU C 1 223 ? 35.923 14.202 23.034 1.00 57.08 223 GLU C N 1
ATOM 5392 C CA . GLU C 1 223 ? 35.489 13.067 22.230 1.00 66.38 223 GLU C CA 1
ATOM 5393 C C . GLU C 1 223 ? 34.218 12.438 22.735 1.00 74.67 223 GLU C C 1
ATOM 5394 O O . GLU C 1 223 ? 33.385 11.945 21.972 1.00 80.57 223 GLU C O 1
ATOM 5400 N N . SER C 1 224 ? 34.079 12.469 24.048 1.00 75.19 224 SER C N 1
ATOM 5401 C CA . SER C 1 224 ? 32.798 12.245 24.665 1.00 71.39 224 SER C CA 1
ATOM 5402 C C . SER C 1 224 ? 32.899 12.856 26.046 1.00 63.90 224 SER C C 1
ATOM 5403 O O . SER C 1 224 ? 33.486 12.314 26.982 1.00 60.21 224 SER C O 1
ATOM 5406 N N . GLY C 1 225 ? 32.371 14.068 26.086 1.00 62.73 225 GLY C N 1
ATOM 5407 C CA . GLY C 1 225 ? 32.316 14.936 27.245 1.00 62.18 225 GLY C CA 1
ATOM 5408 C C . GLY C 1 225 ? 31.374 16.055 26.819 1.00 60.31 225 GLY C C 1
ATOM 5409 O O . GLY C 1 225 ? 31.679 16.785 25.872 1.00 58.54 225 GLY C O 1
ATOM 5410 N N . GLU C 1 226 ? 30.231 16.159 27.496 1.00 57.61 226 GLU C N 1
ATOM 5411 C CA . GLU C 1 226 ? 29.115 17.010 27.065 1.00 54.10 226 GLU C CA 1
ATOM 5412 C C . GLU C 1 226 ? 29.487 18.453 26.676 1.00 48.94 226 GLU C C 1
ATOM 5413 O O . GLU C 1 226 ? 30.078 19.191 27.454 1.00 44.24 226 GLU C O 1
ATOM 5419 N N . LEU C 1 227 ? 29.067 18.836 25.473 1.00 43.70 227 LEU C N 1
ATOM 5420 C CA . LEU C 1 227 ? 29.540 20.027 24.790 1.00 40.63 227 LEU C CA 1
ATOM 5421 C C . LEU C 1 227 ? 29.388 21.329 25.598 1.00 38.66 227 LEU C C 1
ATOM 5422 O O . LEU C 1 227 ? 30.342 22.102 25.755 1.00 37.69 227 LEU C O 1
ATOM 5427 N N . GLY C 1 228 ? 28.184 21.567 26.091 1.00 38.27 228 GLY C N 1
ATOM 5428 C CA . GLY C 1 228 ? 27.887 22.766 26.851 1.00 36.63 228 GLY C CA 1
ATOM 5429 C C . GLY C 1 228 ? 28.746 22.951 28.084 1.00 37.55 228 GLY C C 1
ATOM 5430 O O . GLY C 1 228 ? 29.335 24.000 28.243 1.00 36.15 228 GLY C O 1
ATOM 5431 N N . ALA C 1 229 ? 28.829 21.947 28.945 1.00 40.05 229 ALA C N 1
ATOM 5432 C CA . ALA C 1 229 ? 29.687 22.043 30.133 1.00 42.07 229 ALA C CA 1
ATOM 5433 C C . ALA C 1 229 ? 31.164 22.289 29.767 1.00 41.02 229 ALA C C 1
ATOM 5434 O O . ALA C 1 229 ? 31.843 23.105 30.377 1.00 40.62 229 ALA C O 1
ATOM 5436 N N . LEU C 1 230 ? 31.621 21.576 28.749 1.00 41.48 230 LEU C N 1
ATOM 5437 C CA . LEU C 1 230 ? 32.976 21.624 28.277 1.00 41.65 230 LEU C CA 1
ATOM 5438 C C . LEU C 1 230 ? 33.321 23.010 27.812 1.00 39.19 230 LEU C C 1
ATOM 5439 O O . LEU C 1 230 ? 34.387 23.533 28.119 1.00 39.32 230 LEU C O 1
ATOM 5444 N N . LEU C 1 231 ? 32.409 23.612 27.067 1.00 37.12 231 LEU C N 1
ATOM 5445 C CA . LEU C 1 231 ? 32.642 24.955 26.560 1.00 34.81 231 LEU C CA 1
ATOM 5446 C C . LEU C 1 231 ? 32.673 25.958 27.703 1.00 34.38 231 LEU C C 1
ATOM 5447 O O . LEU C 1 231 ? 33.501 26.874 27.705 1.00 42.40 231 LEU C O 1
ATOM 5452 N N . ASP C 1 232 ? 31.795 25.775 28.686 1.00 35.95 232 ASP C N 1
ATOM 5453 C CA . ASP C 1 232 ? 31.773 26.655 29.836 1.00 35.21 232 ASP C CA 1
ATOM 5454 C C . ASP C 1 232 ? 33.174 26.684 30.496 1.00 38.94 232 ASP C C 1
ATOM 5455 O O . ASP C 1 232 ? 33.744 27.756 30.739 1.00 35.85 232 ASP C O 1
ATOM 5460 N N . ASP C 1 233 ? 33.716 25.498 30.748 1.00 38.63 233 ASP C N 1
ATOM 5461 C CA . ASP C 1 233 ? 34.979 25.350 31.428 1.00 40.44 233 ASP C CA 1
ATOM 5462 C C . ASP C 1 233 ? 36.140 25.832 30.547 1.00 39.81 233 ASP C C 1
ATOM 5463 O O . ASP C 1 233 ? 36.929 26.638 30.973 1.00 44.14 233 ASP C O 1
ATOM 5468 N N . ALA C 1 234 ? 36.200 25.382 29.300 1.00 40.53 234 ALA C N 1
ATOM 5469 C CA . ALA C 1 234 ? 37.203 25.866 28.349 1.00 38.78 234 ALA C CA 1
ATOM 5470 C C . ALA C 1 234 ? 37.273 27.388 28.284 1.00 36.75 234 ALA C C 1
ATOM 5471 O O . ALA C 1 234 ? 38.331 27.973 28.022 1.00 36.89 234 ALA C O 1
ATOM 5473 N N . ALA C 1 235 ? 36.133 28.036 28.476 1.00 35.52 235 ALA C N 1
ATOM 5474 C CA . ALA C 1 235 ? 36.101 29.470 28.369 1.00 33.48 235 ALA C CA 1
ATOM 5475 C C . ALA C 1 235 ? 36.750 30.076 29.618 1.00 35.19 235 ALA C C 1
ATOM 5476 O O . ALA C 1 235 ? 37.403 31.098 29.523 1.00 35.02 235 ALA C O 1
ATOM 5478 N N . ARG C 1 236 ? 36.575 29.447 30.781 1.00 46.94 236 ARG C N 1
ATOM 5479 C CA . ARG C 1 236 ? 37.295 29.876 31.981 1.00 51.18 236 ARG C CA 1
ATOM 5480 C C . ARG C 1 236 ? 38.801 29.794 31.718 1.00 50.95 236 ARG C C 1
ATOM 5481 O O . ARG C 1 236 ? 39.558 30.753 31.904 1.00 45.75 236 ARG C O 1
ATOM 5489 N N . GLN C 1 237 ? 39.213 28.621 31.272 1.00 48.78 237 GLN C N 1
ATOM 5490 C CA . GLN C 1 237 ? 40.601 28.348 30.940 1.00 50.33 237 GLN C CA 1
ATOM 5491 C C . GLN C 1 237 ? 41.150 29.345 29.921 1.00 49.94 237 GLN C C 1
ATOM 5492 O O . GLN C 1 237 ? 42.295 29.777 30.019 1.00 52.10 237 GLN C O 1
ATOM 5498 N N . PHE C 1 238 ? 40.340 29.700 28.932 1.00 47.01 238 PHE C N 1
ATOM 5499 C CA . PHE C 1 238 ? 40.778 30.644 27.920 1.00 42.87 238 PHE C CA 1
ATOM 5500 C C . PHE C 1 238 ? 41.141 31.995 28.557 1.00 42.37 238 PHE C C 1
ATOM 5501 O O . PHE C 1 238 ? 42.124 32.618 28.184 1.00 42.46 238 PHE C O 1
ATOM 5509 N N . ALA C 1 239 ? 40.338 32.447 29.510 1.00 42.96 239 ALA C N 1
ATOM 5510 C CA . ALA C 1 239 ? 40.560 33.747 30.135 1.00 43.97 239 ALA C CA 1
ATOM 5511 C C . ALA C 1 239 ? 41.858 33.763 30.926 1.00 45.74 239 ALA C C 1
ATOM 5512 O O . ALA C 1 239 ? 42.519 34.805 31.041 1.00 46.48 239 ALA C O 1
ATOM 5514 N N . GLU C 1 240 ? 42.198 32.600 31.480 1.00 46.61 240 GLU C N 1
ATOM 5515 C CA . GLU C 1 240 ? 43.361 32.439 32.342 1.00 49.95 240 GLU C CA 1
ATOM 5516 C C . GLU C 1 240 ? 44.645 32.353 31.533 1.00 50.13 240 GLU C C 1
ATOM 5517 O O . GLU C 1 240 ? 45.679 32.862 31.951 1.00 49.96 240 GLU C O 1
ATOM 5523 N N . ALA C 1 241 ? 44.583 31.695 30.383 1.00 46.87 241 ALA C N 1
ATOM 5524 C CA . ALA C 1 241 ? 45.715 31.691 29.476 1.00 46.72 241 ALA C CA 1
ATOM 5525 C C . ALA C 1 241 ? 45.976 33.111 28.969 1.00 46.66 241 ALA C C 1
ATOM 5526 O O . ALA C 1 241 ? 47.124 33.549 28.917 1.00 53.56 241 ALA C O 1
ATOM 5528 N N . VAL C 1 242 ? 44.916 33.825 28.601 1.00 51.39 242 VAL C N 1
ATOM 5529 C CA . VAL C 1 242 ? 45.031 35.205 28.127 1.00 44.61 242 VAL C CA 1
ATOM 5530 C C . VAL C 1 242 ? 45.507 36.134 29.259 1.00 50.56 242 VAL C C 1
ATOM 5531 O O . VAL C 1 242 ? 46.126 37.178 29.012 1.00 49.38 242 VAL C O 1
ATOM 5535 N N . GLY C 1 243 ? 45.239 35.734 30.498 1.00 51.52 243 GLY C N 1
ATOM 5536 C CA . GLY C 1 243 ? 45.635 36.512 31.651 1.00 47.41 243 GLY C CA 1
ATOM 5537 C C . GLY C 1 243 ? 47.002 36.207 32.236 1.00 48.87 243 GLY C C 1
ATOM 5538 O O . GLY C 1 243 ? 47.558 37.009 32.970 1.00 51.90 243 GLY C O 1
ATOM 5539 N N . GLY C 1 244 ? 47.550 35.054 31.903 1.00 47.36 244 GLY C N 1
ATOM 5540 C CA . GLY C 1 244 ? 48.751 34.563 32.542 1.00 48.60 244 GLY C CA 1
ATOM 5541 C C . GLY C 1 244 ? 50.025 34.999 31.868 1.00 51.44 244 GLY C C 1
ATOM 5542 O O . GLY C 1 244 ? 50.018 35.894 31.034 1.00 52.87 244 GLY C O 1
ATOM 5543 N N . ALA C 1 245 ? 51.119 34.338 32.235 1.00 52.55 245 ALA C N 1
ATOM 5544 C CA . ALA C 1 245 ? 52.460 34.726 31.803 1.00 55.61 245 ALA C CA 1
ATOM 5545 C C . ALA C 1 245 ? 52.633 34.423 30.331 1.00 54.70 245 ALA C C 1
ATOM 5546 O O . ALA C 1 245 ? 52.936 35.307 29.524 1.00 56.53 245 ALA C O 1
ATOM 5548 N N . GLU C 1 246 ? 52.459 33.152 29.990 1.00 52.05 246 GLU C N 1
ATOM 5549 C CA . GLU C 1 246 ? 52.286 32.784 28.611 1.00 50.70 246 GLU C CA 1
ATOM 5550 C C . GLU C 1 246 ? 51.030 33.510 28.221 1.00 52.04 246 GLU C C 1
ATOM 5551 O O . GLU C 1 246 ? 50.118 33.676 29.037 1.00 55.09 246 GLU C O 1
ATOM 5557 N N . GLY C 1 247 ? 50.960 33.938 26.976 1.00 50.22 247 GLY C N 1
ATOM 5558 C CA . GLY C 1 247 ? 49.755 34.572 26.499 1.00 49.35 247 GLY C CA 1
ATOM 5559 C C . GLY C 1 247 ? 49.941 36.062 26.548 1.00 52.42 247 GLY C C 1
ATOM 5560 O O . GLY C 1 247 ? 49.914 36.719 25.507 1.00 56.19 247 GLY C O 1
ATOM 5561 N N . SER C 1 248 ? 50.147 36.612 27.738 1.00 53.76 248 SER C N 1
ATOM 5562 C CA . SER C 1 248 ? 50.426 38.041 27.821 1.00 57.31 248 SER C CA 1
ATOM 5563 C C . SER C 1 248 ? 51.712 38.305 27.017 1.00 59.85 248 SER C C 1
ATOM 5564 O O . SER C 1 248 ? 51.788 39.251 26.230 1.00 61.84 248 SER C O 1
ATOM 5567 N N . GLU C 1 249 ? 52.701 37.431 27.186 1.00 59.53 249 GLU C N 1
ATOM 5568 C CA . GLU C 1 249 ? 53.932 37.485 26.397 1.00 61.57 249 GLU C CA 1
ATOM 5569 C C . GLU C 1 249 ? 53.689 37.136 24.920 1.00 60.16 249 GLU C C 1
ATOM 5570 O O . GLU C 1 249 ? 54.257 37.765 24.028 1.00 62.14 249 GLU C O 1
ATOM 5576 N N . GLY C 1 250 ? 52.860 36.130 24.663 1.00 56.65 250 GLY C N 1
ATOM 5577 C CA . GLY C 1 250 ? 52.626 35.681 23.308 1.00 55.34 250 GLY C CA 1
ATOM 5578 C C . GLY C 1 250 ? 51.892 36.719 22.479 1.00 56.46 250 GLY C C 1
ATOM 5579 O O . GLY C 1 250 ? 52.260 36.983 21.333 1.00 57.37 250 GLY C O 1
ATOM 5580 N N . THR C 1 251 ? 50.840 37.299 23.053 1.00 55.99 251 THR C N 1
ATOM 5581 C CA . THR C 1 251 ? 50.055 38.318 22.368 1.00 57.24 251 THR C CA 1
ATOM 5582 C C . THR C 1 251 ? 50.935 39.512 22.058 1.00 61.10 251 THR C C 1
ATOM 5583 O O . THR C 1 251 ? 50.815 40.134 20.997 1.00 62.50 251 THR C O 1
ATOM 5587 N N . LEU C 1 252 ? 51.816 39.828 23.004 1.00 54.15 252 LEU C N 1
ATOM 5588 C CA . LEU C 1 252 ? 52.733 40.944 22.867 1.00 57.59 252 LEU C CA 1
ATOM 5589 C C . LEU C 1 252 ? 53.695 40.725 21.712 1.00 60.12 252 LEU C C 1
ATOM 5590 O O . LEU C 1 252 ? 53.800 41.556 20.818 1.00 63.08 252 LEU C O 1
ATOM 5595 N N . ALA C 1 253 ? 54.404 39.604 21.752 1.00 59.03 253 ALA C N 1
ATOM 5596 C CA . ALA C 1 253 ? 55.453 39.310 20.792 1.00 61.40 253 ALA C CA 1
ATOM 5597 C C . ALA C 1 253 ? 54.849 39.287 19.399 1.00 62.59 253 ALA C C 1
ATOM 5598 O O . ALA C 1 253 ? 55.512 39.619 18.423 1.00 65.75 253 ALA C O 1
ATOM 5600 N N . PHE C 1 254 ? 53.567 38.937 19.331 1.00 60.14 254 PHE C N 1
ATOM 5601 C CA . PHE C 1 254 ? 52.829 38.876 18.074 1.00 60.94 254 PHE C CA 1
ATOM 5602 C C . PHE C 1 254 ? 52.512 40.261 17.518 1.00 63.86 254 PHE C C 1
ATOM 5603 O O . PHE C 1 254 ? 52.678 40.526 16.327 1.00 66.55 254 PHE C O 1
ATOM 5611 N N . VAL C 1 255 ? 52.005 41.113 18.404 1.00 63.29 255 VAL C N 1
ATOM 5612 C CA . VAL C 1 255 ? 51.700 42.514 18.125 1.00 65.93 255 VAL C CA 1
ATOM 5613 C C . VAL C 1 255 ? 53.004 43.324 17.893 1.00 70.73 255 VAL C C 1
ATOM 5614 O O . VAL C 1 255 ? 53.029 44.350 17.189 1.00 72.96 255 VAL C O 1
ATOM 5618 N N . GLN C 1 256 ? 54.067 42.862 18.550 1.00 69.65 256 GLN C N 1
ATOM 5619 C CA . GLN C 1 256 ? 55.424 43.321 18.314 1.00 72.80 256 GLN C CA 1
ATOM 5620 C C . GLN C 1 256 ? 56.024 42.532 17.155 1.00 74.08 256 GLN C C 1
ATOM 5621 O O . GLN C 1 256 ? 55.381 41.609 16.641 1.00 72.31 256 GLN C O 1
ATOM 5627 N N . LYS C 1 257 ? 57.234 42.891 16.727 1.00 77.49 257 LYS C N 1
ATOM 5628 C CA . LYS C 1 257 ? 57.842 42.232 15.583 1.00 81.21 257 LYS C CA 1
ATOM 5629 C C . LYS C 1 257 ? 58.362 40.801 15.859 1.00 78.31 257 LYS C C 1
ATOM 5630 O O . LYS C 1 257 ? 58.577 40.051 14.907 1.00 78.43 257 LYS C O 1
ATOM 5636 N N . ARG C 1 258 ? 58.502 40.406 17.134 1.00 75.64 258 ARG C N 1
ATOM 5637 C CA . ARG C 1 258 ? 59.370 39.260 17.503 1.00 74.57 258 ARG C CA 1
ATOM 5638 C C . ARG C 1 258 ? 58.696 37.911 17.833 1.00 68.41 258 ARG C C 1
ATOM 5639 O O . ARG C 1 258 ? 57.481 37.786 17.944 1.00 66.08 258 ARG C O 1
ATOM 5647 N N . LYS C 1 259 ? 59.551 36.899 17.938 1.00 67.76 259 LYS C N 1
ATOM 5648 C CA . LYS C 1 259 ? 59.275 35.648 18.627 1.00 64.00 259 LYS C CA 1
ATOM 5649 C C . LYS C 1 259 ? 58.989 35.823 20.149 1.00 61.49 259 LYS C C 1
ATOM 5650 O O . LYS C 1 259 ? 59.596 36.667 20.807 1.00 62.98 259 LYS C O 1
ATOM 5656 N N . PRO C 1 260 ? 58.055 35.020 20.710 1.00 58.08 260 PRO C N 1
ATOM 5657 C CA . PRO C 1 260 ? 57.921 34.945 22.172 1.00 55.56 260 PRO C CA 1
ATOM 5658 C C . PRO C 1 260 ? 59.110 34.197 22.796 1.00 55.13 260 PRO C C 1
ATOM 5659 O O . PRO C 1 260 ? 59.829 33.523 22.071 1.00 56.08 260 PRO C O 1
ATOM 5663 N N . VAL C 1 261 ? 59.290 34.300 24.111 1.00 53.86 261 VAL C N 1
ATOM 5664 C CA . VAL C 1 261 ? 60.451 33.719 24.780 1.00 55.05 261 VAL C CA 1
ATOM 5665 C C . VAL C 1 261 ? 60.657 32.231 24.488 1.00 52.20 261 VAL C C 1
ATOM 5666 O O . VAL C 1 261 ? 61.785 31.832 24.143 1.00 53.55 261 VAL C O 1
ATOM 5670 N N . TRP C 1 262 ? 59.594 31.428 24.624 1.00 48.98 262 TRP C N 1
ATOM 5671 C CA . TRP C 1 262 ? 59.672 29.967 24.466 1.00 47.02 262 TRP C CA 1
ATOM 5672 C C . TRP C 1 262 ? 60.107 29.586 23.069 1.00 48.86 262 TRP C C 1
ATOM 5673 O O . TRP C 1 262 ? 60.548 28.463 22.843 1.00 55.54 262 TRP C O 1
ATOM 5684 N N . ALA C 1 263 ? 60.020 30.534 22.142 1.00 55.78 263 ALA C N 1
ATOM 5685 C CA . ALA C 1 263 ? 60.404 30.300 20.757 1.00 54.58 263 ALA C CA 1
ATOM 5686 C C . ALA C 1 263 ? 61.857 30.744 20.454 1.00 58.19 263 ALA C C 1
ATOM 5687 O O . ALA C 1 263 ? 62.470 30.244 19.509 1.00 58.56 263 ALA C O 1
ATOM 5689 N N . GLN C 1 264 ? 62.412 31.642 21.275 1.00 60.85 264 GLN C N 1
ATOM 5690 C CA . GLN C 1 264 ? 63.760 32.206 21.025 1.00 61.63 264 GLN C CA 1
ATOM 5691 C C . GLN C 1 264 ? 64.867 31.159 21.132 1.00 61.55 264 GLN C C 1
ATOM 5692 O O . GLN C 1 264 ? 65.079 30.538 22.172 1.00 59.38 264 GLN C O 1
#

Sequence (774 aa):
ETLLLEPIEGVLRITLNRPQSRNAMSLAMVGELRAVLAAVRDDRSVRALVLRGADGHFCAGGDIKDMAGARAAGAEAYRTLNRAFGSLLEEAQAAPQLLVALVEGAVLGGGFGLACVSDVAIAAADAQFGLPETSLGILPAQIAPFVVRRIGLTQARRLALTAARFDGREALRLGLVHFCEADADALEQRLEETLEQLRRCAPNANAATKALLLASESGELGALLDDAARQFAEAVGGAEGSEGTLAFVQKRKPVWAQETLLLEPIEGVLRITLNRPQSRNAMSLAMVGELRAVLAAVRDDRSVRALVLRGADGHFCAGGDIKDMAGARAAGAEAYRTLNRAFGSLLEEAQAAPQLLVALVEGAVLGGGFGLACVSDVAIAAADAQFGLPETSLGILPAQIAPFVVRRIGLTQARRLALTAARFDGREALRLGLVHFCEADADALEQRLEETLEQLRRCAPNANAATKALLLASESGELGALLDDAARQFAEAVGGAEGSEGTLAFVQKRKPVWAQETLLLEPIEGVLRITLNRPQSRNAMSLAMVGELRAVLAAVRDDRSVRALVLRGADGHFCAGGDIKDMAGARAAGAEAYRTLNRAFGSLLEEAQAAPQLLVALVEGAVLGGGFGLACVSDVAIAAADAQFGLPETSLGILPAQIAPFVVRRIGLTQARRLALTAARFDGREALRLGLVHFCEADADALEQRLEETLEQLRRCAPNANAATKALLLASESGELGALLDDAARQFAEAVGGAEGSEGTLAFVQKRKPVWAQ